Protein 8ARN (pdb70)

Sequence (1025 aa):
KGKTTLNINIKTEPFSLHPGLANDSVSGGVIRQTFEGLTRINNADGEPEEGMASKIETSKDGKTYTFTIRDGVKWSNGDPVTAQDFEYAWKWALDPNNESQYAYQLYYIKGAEAANTGKGSLDDVAVKAVNDKTLKVELNNPTPYFTELTAFYTYMPINKKIAEKNKKWNTNAGDDYVSNGPFKMTAWKHSGSITLEKNDQYWDKDKVKLKKIDMVMINNNNTELKKFQAGELDWAGMPLGQLPTESLPTLKKDGSLHVEPIAGVYWYKFNTEAKPLDNVNIRKALTYSLDRQSIVKNVTQGEQIPAMAAVPPTMKGFEDNKEGYFKDNDVKTAKEYLEKGLKEMGLSKASDLPKIKLSYNTDDAHAKIAQAVQEMWKKNLGVDVELDNSEWNVYIDKLHSQDYQIGRMGWLGDFNDPINFLELFRDKNGGNNDTGWENPEFKKLLNQSQTETDKTKRAELLKKAEGIFIDEMPVAPIYFYTDTWVQDENLKGVIMPGTGEVYFRNAYFKGKTTLNINIKTEPFSLHPGLANDSVSGGVIRQTFEGLTRINADGEPEEGMASKIETSKDGKTYTFTIRDGVKWSNGDPVTAQDFEYAWKWALDPNNESQYAYQLYYIKGAEAANTGKGSSLDDVAVKAVNDKTLKVELNNPTPYFTELTAFYTYMPINKKIAEKNKKWNTNAGDDYVSNGPFKMTAWKHSGSITLEKNDQYWDKDKVKLKKIDMVMINNNNTELKKFQAGELDWAGMPLGQLPTESLPTLKKDGSLHVEPIAGVYWYKFNTEAKPLDNVNIRKALTYSLDRQSIVKNVTQGEQIPAMAAVPPTMKGFEDNKEGYFKDNDVKTAKEYLEKGLKEMGLSKASDLPKIKLSYNTDDAHAKIAQAVQEMWKKNLGVDVELDNSEWNVYIDKLHSQDYQIGRMGWLGDFNDPINFLELFRDKNGGNNDTGWENPEFKKLLNQSQTETDKTKRAELLKKAEGIFIDEMPVAPIYFYTDTWVQDENLKGVIMPGTGEVYFRNAYFKSNSSSNSS

Foldseek 3Di:
DFAQEAEEALAWFFLFCQLLAGDDQSSCQVNLFFAFFCWAADLQLATDGFQFPDWDADPQQFKIKGFGDPQQAKLVRHHQFLVLQLQLLLCSLQCVNVHLCQVLLLQFPPSVCNNVVNGPSVPGQWDRPDRGIIMTGGPHNDVCVSLSRRFSSRTGADPVLCVVPVCLGVFADPSQIHRHQWHWHHDDHGFWTKIAGRPSHPPNVLFRHGIYIYGRNQDQVVLVVCVVVVVHQKRFDDSHHHQQVCLVVCVVVVQKDKFFFWKFKWKFFQCPDPPNVFLLLLQLLQQLAQLVCCCVPQNVRPWQWFQFQTDLVQVLNVCRSCHDDDHNRLVVSQVSVCVSCVVVVHHAQVPGDAAEEEEADHPRVVSSVVSSQVSCCPSRVHHHHYDHHHDSVLLVCLLVLVHGIYIDMDFDSTRHRCSRQVCQQDLNNSNNSNSDHDVLLNVLSVVLSHDPDPVVSSVSNVVSRNVCSSSNSIRTRTGDMIMMGGNPQWDDWRQSRSRHIYSRNIIGD/DAQEAEAALAWFFLFCQLLAGDDFSSQQVNLAFAFFQWAAAQVRDTDGFQFPDWDADPQQFKIKGFGDPQFDKLVRHDQFLVLQLVLLLCSLQCVNLHLCLVLLLQFPPSVCCNVVNGNSVRTAWDRPDRGIIMTGGPHNDPCVSLSRRFSSRTGADPVLCVVDVCLGVFADDSQIHRHQWHWRGDDHGFWTKIAGRPSHPVNVLFRRGIYIYGRRQDLVVQVVCVVVVVHQKRFDDRHHHDQVCQVVCVVVVQKDKFFFWKFKWKFFQCVDPPNVQLLLLQLLQQLAQLVCLCVPQNNRPWAWFQFQTDLVAPPNVVRSCHDDDHNRLVSSQVSVCVSCVVVVHDALVPGDAAEEEEADHPSVVSVVVRSQVSCCVSRVHHYHYDHHHPSVLLVCLLVLVHGIYIDMDFASTRDRCSSPVCAQDLNNSNNSNSDHDVLLNVLQVVLSHDPPPNVSSVSNVVSRNVCSSSNSIRIRTRDMTMMGGNPQWDDWRAHSRGHIYSRNIDGD/DDDD/DDDD

Organism: Bacillus subtilis (strain 168) (NCBI:txid224308)

Nearest PDB structures (foldseek):
  8arn-assembly1_A  TM=1.001E+00  e=1.690E-103  Bacillus subtilis subsp. subtilis str. 168
  8azb-assembly1_A  TM=8.174E-01  e=2.529E-62  Bacillus subtilis subsp. subtilis str. 168
  6dth-assembly1_A  TM=9.305E-01  e=3.532E-51  Haemophilus influenzae 86-028NP
  6npo-assembly1_A  TM=9.298E-01  e=5.712E-48  Bacillus anthracis
  4faj-assembly1_A  TM=9.205E-01  e=1.475E-48  Enterococcus faecalis

Secondary structure (DSSP, 8-state):
----EEEEE--S--S-SSTTT--BHHHHHHHHHH---SEEE-TTS-EEESSEEEEEE-TTS-EEEEEEPTT-B-TTSPBP-HHHHHHHHHHHH-GGG--TTGGGGTTBTTHHHHHTTSS-GGGSSEEEEETTEEEEEBSS--TTHHHHTTSGGG----HHHHHH-TTGGGSSSTT----SSEEEEEEETTTEEEEEE-TT-TTGGG---SEEEEE----HHHHHHHHHTTS-SEEETTTS---GGGHHHHHHTT--EEEEEEEEEEEEE-TTSTTTTSHHHHHHHHHT--HHHIIIIII-S--EE-SSSS-TTSTT-GGGGT-SS-TT-HHHHHHHHHHHHHHHT--SGGGSPPEEEEEES-HHHHHHHHHHHHHHHHHH---EEEEEE-HHHHHHHHHTT--SEEEEEEE-SSSSGGGGTGGGSSTT-TTT-S----HHHHHHHHHHTT---HHHHHHHHHHHHHHHHHH-SEEEEEEEEEEEEE-TTEE--B--SSS--B-TT-EE-/---EEEEE--S--S-SSTTT--BHHHHHHHHHH---SEEE-TTS-EEESSEEEEEE-TTS-EEEEEEPTT-B-TTSPBP-HHHHHHHHHHHH-GGG--TTGGGGTTBTTHHHHHTTSS-GGGSSEEEEETTEEEEEBSS--TTHHHHTTSGGG----HHHHHH-TTGGGSSSTT----SSEEEEEEETTTEEEEEE-TT-TTGGG----EEEEE----HHHHHHHHHTTS-SEEETTTS---GGGHHHHHHTT--EEEEEEEEEEEEE-TTSTTTTSHHHHHHHHHT--HHHIIIIII-S--EE-SSSS-TTSTT-GGGGT-SS-TT-HHHHHHHHHHHHHHHT-S-GGGSPP-EEEEES-HHHHHHHHHHHHHHHHHH----EEEEE-HHHHHHHHHTT--SEEEEEEE-SSSSGGGGTGGGSSTT-TTT-S----HHHHHHHHHHTT--SHHHHHHHHHHHHHHHHHH-SEEEEEEEEEEEEE-TTEE--B--TTS--B-TT-EE-/-B--/-B--

InterPro domains:
  IPR000914 Solute-binding protein family 5 domain [PF00496] (82-467)
  IPR023765 Solute-binding protein family 5, conserved site [PS01040] (88-110)
  IPR030678 Peptide/nickel binding protein, MppA-type [PIRSF002741] (1-544)
  IPR039424 Solute-binding protein family 5 [PTHR30290] (1-536)

Structure (mmCIF, N/CA/C/O backbone):
data_8ARN
#
_entry.id   8ARN
#
_cell.length_a   101.520
_cell.length_b   65.890
_cell.length_c   153.290
_cell.angle_alpha   90.000
_cell.angle_beta   100.970
_cell.angle_gamma   90.000
#
_symmetry.space_group_name_H-M   'C 1 2 1'
#
loop_
_entity.id
_entity.type
_entity.pdbx_description
1 polymer 'Oligopeptide-binding protein OppA'
2 polymer 'Endogenous tetrapeptide (SER-ASN-SER-SER)'
3 water water
#
loop_
_atom_site.group_PDB
_atom_site.id
_atom_site.type_symbol
_atom_site.label_atom_id
_atom_site.label_alt_id
_atom_site.label_comp_id
_atom_site.label_asym_id
_atom_site.label_entity_id
_atom_site.label_seq_id
_atom_site.pdbx_PDB_ins_code
_atom_site.Cartn_x
_atom_site.Cartn_y
_atom_site.Cartn_z
_atom_site.occupancy
_atom_site.B_iso_or_equiv
_atom_site.auth_seq_id
_atom_site.auth_comp_id
_atom_site.auth_asym_id
_atom_site.auth_atom_id
_atom_site.pdbx_PDB_model_num
ATOM 1 N N . LYS A 1 17 ? 9.578 -15.229 30.142 1.000 55.908 17 LYS A N 1
ATOM 2 C CA . LYS A 1 17 ? 8.493 -16.105 29.623 1.000 54.430 17 LYS A CA 1
ATOM 3 C C . LYS A 1 17 ? 7.615 -15.282 28.672 1.000 44.124 17 LYS A C 1
ATOM 4 O O . LYS A 1 17 ? 7.522 -15.625 27.496 1.000 51.741 17 LYS A O 1
ATOM 23 N N . GLY A 1 18 ? 7.005 -14.183 29.155 1.000 40.045 18 GLY A N 1
ATOM 24 C CA . GLY A 1 18 ? 6.080 -13.400 28.332 1.000 31.672 18 GLY A CA 1
ATOM 25 C C . GLY A 1 18 ? 6.767 -12.831 27.087 1.000 32.092 18 GLY A C 1
ATOM 26 O O . GLY A 1 18 ? 7.836 -12.245 27.185 1.000 33.512 18 GLY A O 1
ATOM 30 N N . LYS A 1 19 ? 6.149 -12.959 25.904 1.000 29.391 19 LYS A N 1
ATOM 31 C CA . LYS A 1 19 ? 6.765 -12.427 24.691 1.000 28.665 19 LYS A CA 1
ATOM 32 C C . LYS A 1 19 ? 6.694 -10.897 24.714 1.000 27.187 19 LYS A C 1
ATOM 33 O O . LYS A 1 19 ? 5.942 -10.340 25.520 1.000 29.865 19 LYS A O 1
ATOM 52 N N . THR A 1 20 ? 7.448 -10.257 23.813 1.000 25.769 20 THR A N 1
ATOM 53 C CA . THR A 1 20 ? 7.635 -8.803 23.823 1.000 26.455 20 THR A CA 1
ATOM 54 C C . THR A 1 20 ? 7.200 -8.158 22.502 1.000 22.497 20 THR A C 1
ATOM 55 O O . THR A 1 20 ? 7.436 -6.959 22.253 1.000 22.550 20 THR A O 1
ATOM 66 N N . THR A 1 21 ? 6.601 -8.944 21.598 1.000 22.206 21 THR A N 1
ATOM 67 C CA . THR A 1 21 ? 6.031 -8.381 20.378 1.000 22.224 21 THR A CA 1
ATOM 68 C C . THR A 1 21 ? 4.516 -8.475 20.469 1.000 21.335 21 THR A C 1
ATOM 69 O O . THR A 1 21 ? 3.965 -9.505 20.848 1.000 23.915 21 THR A O 1
ATOM 80 N N . LEU A 1 22 ? 3.830 -7.366 20.160 1.000 21.021 22 LEU A N 1
ATOM 81 C CA . LEU A 1 22 ? 2.382 -7.330 20.168 1.000 19.323 22 LEU A CA 1
ATOM 82 C C . LEU A 1 22 ? 1.914 -7.219 18.716 1.000 20.848 22 LEU A C 1
ATOM 83 O O . LEU A 1 22 ? 2.365 -6.317 17.992 1.000 19.339 22 LEU A O 1
ATOM 99 N N . ASN A 1 23 ? 1.007 -8.117 18.320 1.000 20.200 23 ASN A N 1
ATOM 100 C CA . ASN A 1 23 ? 0.528 -8.176 16.948 1.000 22.345 23 ASN A CA 1
ATOM 101 C C . ASN A 1 23 ? -0.946 -7.801 16.936 1.000 20.015 23 ASN A C 1
ATOM 102 O O . ASN A 1 23 ? -1.766 -8.504 17.513 1.000 20.815 23 ASN A O 1
ATOM 113 N N . ILE A 1 24 ? -1.278 -6.711 16.244 1.000 21.025 24 ILE A N 1
ATOM 114 C CA . ILE A 1 24 ? -2.629 -6.162 16.258 1.000 19.088 24 ILE A CA 1
ATOM 115 C C . ILE A 1 24 ? -3.007 -5.653 14.865 1.000 18.763 24 ILE A C 1
ATOM 116 O O . ILE A 1 24 ? -2.148 -5.404 14.031 1.000 22.187 24 ILE A O 1
ATOM 132 N N . ASN A 1 25 ? -4.307 -5.450 14.650 1.000 18.593 25 ASN A N 1
ATOM 133 C CA . ASN A 1 25 ? -4.832 -4.927 13.397 1.000 18.256 25 ASN A CA 1
ATOM 134 C C . ASN A 1 25 ? -5.313 -3.495 13.594 1.000 17.951 25 ASN A C 1
ATOM 135 O O . ASN A 1 25 ? -6.000 -3.180 14.581 1.000 19.105 25 ASN A O 1
ATOM 146 N N . ILE A 1 26 ? -4.954 -2.609 12.637 1.000 18.031 26 ILE A N 1
ATOM 147 C CA . ILE A 1 26 ? -5.540 -1.268 12.622 1.000 18.791 26 ILE A CA 1
ATOM 148 C C . ILE A 1 26 ? -6.408 -0.982 11.391 1.000 18.263 26 ILE A C 1
ATOM 149 O O . ILE A 1 26 ? -6.920 0.141 11.239 1.000 17.807 26 ILE A O 1
ATOM 165 N N . LYS A 1 27 ? -6.625 -2.016 10.551 1.000 17.224 27 LYS A N 1
ATOM 166 C CA . LYS A 1 27 ? -7.676 -2.137 9.525 1.000 19.241 27 LYS A CA 1
ATOM 167 C C . LYS A 1 27 ? -7.346 -1.414 8.220 1.000 20.482 27 LYS A C 1
ATOM 168 O O . LYS A 1 27 ? -7.623 -1.948 7.134 1.000 20.057 27 LYS A O 1
ATOM 187 N N . THR A 1 28 ? -6.759 -0.198 8.290 1.000 17.104 28 THR A N 1
ATOM 188 C CA . THR A 1 28 ? -6.698 0.659 7.122 1.000 16.748 28 THR A CA 1
ATOM 189 C C . THR A 1 28 ? -5.603 1.704 7.307 1.000 18.184 28 THR A C 1
ATOM 190 O O . THR A 1 28 ? -5.082 1.901 8.393 1.000 18.762 28 THR A O 1
ATOM 201 N N . GLU A 1 29 ? -5.238 2.367 6.211 1.000 16.269 29 GLU A N 1
ATOM 202 C CA . GLU A 1 29 ? -4.231 3.403 6.259 1.000 18.596 29 GLU A CA 1
ATOM 203 C C . GLU A 1 29 ? -4.776 4.578 7.071 1.000 16.297 29 GLU A C 1
ATOM 204 O O . GLU A 1 29 ? -5.915 5.058 6.899 1.000 19.500 29 GLU A O 1
ATOM 216 N N . PRO A 1 30 ? -3.938 5.107 7.989 1.000 16.990 30 PRO A N 1
ATOM 217 C CA . PRO A 1 30 ? -4.347 6.305 8.708 1.000 17.633 30 PRO A CA 1
ATOM 218 C C . PRO A 1 30 ? -4.613 7.508 7.820 1.000 18.549 30 PRO A C 1
ATOM 219 O O . PRO A 1 30 ? -4.006 7.655 6.794 1.000 19.837 30 PRO A O 1
ATOM 230 N N . PHE A 1 31 ? -5.445 8.425 8.286 1.000 17.985 31 PHE A N 1
ATOM 231 C CA . PHE A 1 31 ? -5.687 9.668 7.586 1.000 18.323 31 PHE A CA 1
ATOM 232 C C . PHE A 1 31 ? -4.435 10.543 7.632 1.000 19.304 31 PHE A C 1
ATOM 233 O O . PHE A 1 31 ? -4.062 11.111 6.596 1.000 18.704 31 PHE A O 1
ATOM 250 N N . SER A 1 32 ? -3.739 10.619 8.785 1.000 17.612 32 SER A N 1
ATOM 251 C CA . SER A 1 32 ? -2.494 11.385 8.868 1.000 17.154 32 SER A CA 1
ATOM 252 C C . SER A 1 32 ? -1.706 10.949 10.098 1.000 17.101 32 SER A C 1
ATOM 253 O O . SER A 1 32 ? -2.298 10.779 11.175 1.000 16.439 32 SER A O 1
ATOM 261 N N . LEU A 1 33 ? -0.379 10.782 9.959 1.000 16.781 33 LEU A N 1
ATOM 262 C CA . LEU A 1 33 ? 0.489 10.594 11.115 1.000 15.270 33 LEU A CA 1
ATOM 263 C C . LEU A 1 33 ? 1.230 11.893 11.481 1.000 16.033 33 LEU A C 1
ATOM 264 O O . LEU A 1 33 ? 2.194 11.883 12.239 1.000 16.763 33 LEU A O 1
ATOM 280 N N . HIS A 1 34 ? 0.706 13.021 11.005 1.000 17.017 34 HIS A N 1
ATOM 281 C CA . HIS A 1 34 ? 1.027 14.304 11.613 1.000 16.126 34 HIS A CA 1
ATOM 282 C C . HIS A 1 34 ? 0.023 14.521 12.746 1.000 16.054 34 HIS A C 1
ATOM 283 O O . HIS A 1 34 ? -1.178 14.618 12.465 1.000 15.900 34 HIS A O 1
ATOM 298 N N . PRO A 1 35 ? 0.477 14.655 14.002 1.000 16.532 35 PRO A N 1
ATOM 299 C CA . PRO A 1 35 ? -0.461 14.877 15.098 1.000 15.742 35 PRO A CA 1
ATOM 300 C C . PRO A 1 35 ? -1.372 16.090 14.928 1.000 16.843 35 PRO A C 1
ATOM 301 O O . PRO A 1 35 ? -2.470 16.131 15.484 1.000 16.845 35 PRO A O 1
ATOM 312 N N . GLY A 1 36 ? -0.905 17.125 14.199 1.000 15.017 36 GLY A N 1
ATOM 313 C CA . GLY A 1 36 ? -1.657 18.338 13.929 1.000 17.247 36 GLY A CA 1
ATOM 314 C C . GLY A 1 36 ? -2.754 18.196 12.865 1.000 17.478 36 GLY A C 1
ATOM 315 O O . GLY A 1 36 ? -3.541 19.133 12.727 1.000 17.849 36 GLY A O 1
ATOM 319 N N . LEU A 1 37 ? -2.787 17.045 12.143 1.000 16.778 37 LEU A N 1
ATOM 320 C CA . LEU A 1 37 ? -3.761 16.798 11.099 1.000 17.070 37 LEU A CA 1
ATOM 321 C C . LEU A 1 37 ? -4.657 15.615 11.429 1.000 17.128 37 LEU A C 1
ATOM 322 O O . LEU A 1 37 ? -5.780 15.550 10.917 1.000 17.469 37 LEU A O 1
ATOM 338 N N . ALA A 1 38 ? -4.149 14.649 12.213 1.000 15.824 38 ALA A N 1
ATOM 339 C CA . ALA A 1 38 ? -4.964 13.478 12.539 1.000 15.235 38 ALA A CA 1
ATOM 340 C C . ALA A 1 38 ? -6.284 13.898 13.133 1.000 16.748 38 ALA A C 1
ATOM 341 O O . ALA A 1 38 ? -6.342 14.829 13.939 1.000 17.885 38 ALA A O 1
ATOM 348 N N . ASN A 1 39 ? -7.370 13.210 12.749 1.000 16.024 39 ASN A N 1
ATOM 349 C CA . ASN A 1 39 ? -8.665 13.534 13.332 1.000 16.215 39 ASN A CA 1
ATOM 350 C C . ASN A 1 39 ? -9.466 12.263 13.593 1.000 15.600 39 ASN A C 1
ATOM 351 O O . ASN A 1 39 ? -10.662 12.355 13.861 1.000 18.696 39 ASN A O 1
ATOM 362 N N . ASP A 1 40 ? -8.814 11.115 13.586 1.000 16.945 40 ASP A N 1
ATOM 363 C CA . ASP A 1 40 ? -9.538 9.874 13.458 1.000 15.670 40 ASP A CA 1
ATOM 364 C C . ASP A 1 40 ? -8.918 8.801 14.329 1.000 15.870 40 ASP A C 1
ATOM 365 O O . ASP A 1 40 ? -7.764 8.880 14.731 1.000 17.317 40 ASP A O 1
ATOM 374 N N . SER A 1 41 ? -9.665 7.720 14.545 1.000 15.031 41 SER A N 1
ATOM 375 C CA . SER A 1 41 ? -9.272 6.663 15.458 1.000 15.565 41 SER A CA 1
ATOM 376 C C . SER A 1 41 ? -8.100 5.841 14.930 1.000 14.907 41 SER A C 1
ATOM 377 O O . SER A 1 41 ? -7.352 5.298 15.750 1.000 16.336 41 SER A O 1
ATOM 385 N N . VAL A 1 42 ? -7.941 5.763 13.594 1.000 14.822 42 VAL A N 1
ATOM 386 C CA . VAL A 1 42 ? -6.874 4.950 13.014 1.000 15.125 42 VAL A CA 1
ATOM 387 C C . VAL A 1 42 ? -5.536 5.659 13.251 1.000 15.474 42 VAL A C 1
ATOM 388 O O . VAL A 1 42 ? -4.625 5.109 13.845 1.000 17.010 42 VAL A O 1
ATOM 401 N N . SER A 1 43 ? -5.463 6.902 12.784 1.000 15.702 43 SER A N 1
ATOM 402 C CA . SER A 1 43 ? -4.297 7.748 13.026 1.000 16.463 43 SER A CA 1
ATOM 403 C C . SER A 1 43 ? -4.009 7.802 14.529 1.000 17.852 43 SER A C 1
ATOM 404 O O . SER A 1 43 ? -2.860 7.658 14.972 1.000 16.744 43 SER A O 1
ATOM 412 N N . GLY A 1 44 ? -5.064 8.105 15.299 1.000 16.365 44 GLY A N 1
ATOM 413 C CA . GLY A 1 44 ? -4.903 8.235 16.732 1.000 18.744 44 GLY A CA 1
ATOM 414 C C . GLY A 1 44 ? -4.381 6.967 17.406 1.000 17.871 44 GLY A C 1
ATOM 415 O O . GLY A 1 44 ? -3.602 7.016 18.374 1.000 19.081 44 GLY A O 1
ATOM 419 N N . GLY A 1 45 ? -4.757 5.782 16.905 1.000 17.868 45 GLY A N 1
ATOM 420 C CA . GLY A 1 45 ? -4.261 4.534 17.432 1.000 16.975 45 GLY A CA 1
ATOM 421 C C . GLY A 1 45 ? -2.738 4.434 17.333 1.000 18.101 45 GLY A C 1
ATOM 422 O O . GLY A 1 45 ? -2.106 3.801 18.175 1.000 18.704 45 GLY A O 1
ATOM 426 N N . VAL A 1 46 ? -2.176 5.037 16.272 1.000 16.471 46 VAL A N 1
ATOM 427 C CA . VAL A 1 46 ? -0.739 5.016 16.090 1.000 16.676 46 VAL A CA 1
ATOM 428 C C . VAL A 1 46 ? -0.098 6.114 16.938 1.000 14.665 46 VAL A C 1
ATOM 429 O O . VAL A 1 46 ? 0.816 5.825 17.716 1.000 15.749 46 VAL A O 1
ATOM 442 N N . ILE A 1 47 ? -0.591 7.358 16.776 1.000 15.521 47 ILE A N 1
ATOM 443 C CA . ILE A 1 47 ? 0.024 8.520 17.400 1.000 17.682 47 ILE A CA 1
ATOM 444 C C . ILE A 1 47 ? -0.027 8.393 18.925 1.000 17.035 47 ILE A C 1
ATOM 445 O O . ILE A 1 47 ? 0.856 8.898 19.645 1.000 16.364 47 ILE A O 1
ATOM 461 N N . ARG A 1 48 ? -1.028 7.713 19.483 1.000 15.778 48 ARG A N 1
ATOM 462 C CA . ARG A 1 48 ? -1.084 7.556 20.925 1.000 17.706 48 ARG A CA 1
ATOM 463 C C . ARG A 1 48 ? -0.009 6.622 21.468 1.000 17.301 48 ARG A C 1
ATOM 464 O O . ARG A 1 48 ? 0.193 6.633 22.694 1.000 18.102 48 ARG A O 1
ATOM 485 N N . GLN A 1 49 ? 0.670 5.842 20.594 1.000 15.500 49 GLN A N 1
ATOM 486 C CA . GLN A 1 49 ? 1.797 5.024 21.025 1.000 16.755 49 GLN A CA 1
ATOM 487 C C . GLN A 1 49 ? 3.118 5.768 20.789 1.000 17.036 49 GLN A C 1
ATOM 488 O O . GLN A 1 49 ? 4.085 5.437 21.470 1.000 18.725 49 GLN A O 1
ATOM 502 N N . THR A 1 50 ? 3.182 6.654 19.778 1.000 16.113 50 THR A N 1
ATOM 503 C CA . THR A 1 50 ? 4.453 7.209 19.306 1.000 16.003 50 THR A CA 1
ATOM 504 C C . THR A 1 50 ? 4.754 8.629 19.787 1.000 18.294 50 THR A C 1
ATOM 505 O O . THR A 1 50 ? 5.916 9.019 19.759 1.000 19.435 50 THR A O 1
ATOM 516 N N . PHE A 1 51 ? 3.734 9.392 20.200 1.000 16.571 51 PHE A N 1
ATOM 517 C CA . PHE A 1 51 ? 3.937 10.743 20.722 1.000 15.940 51 PHE A CA 1
ATOM 518 C C . PHE A 1 51 ? 3.387 10.868 22.135 1.000 16.152 51 PHE A C 1
ATOM 519 O O . PHE A 1 51 ? 2.556 10.055 22.576 1.000 18.306 51 PHE A O 1
ATOM 536 N N . GLU A 1 52 ? 3.938 11.857 22.863 1.000 16.849 52 GLU A N 1
ATOM 537 C CA . GLU A 1 52 ? 3.446 12.178 24.190 1.000 18.376 52 GLU A CA 1
ATOM 538 C C . GLU A 1 52 ? 3.394 13.698 24.346 1.000 17.634 52 GLU A C 1
ATOM 539 O O . GLU A 1 52 ? 4.293 14.447 23.921 1.000 17.351 52 GLU A O 1
ATOM 551 N N . GLY A 1 53 ? 2.319 14.156 24.967 1.000 16.227 53 GLY A N 1
ATOM 552 C CA . GLY A 1 53 ? 2.102 15.567 25.238 1.000 15.524 53 GLY A CA 1
ATOM 553 C C . GLY A 1 53 ? 2.691 16.001 26.574 1.000 16.235 53 GLY A C 1
ATOM 554 O O . GLY A 1 53 ? 3.323 15.218 27.299 1.000 18.454 53 GLY A O 1
ATOM 558 N N . LEU A 1 54 ? 2.346 17.240 26.903 1.000 16.732 54 LEU A N 1
ATOM 559 C CA . LEU A 1 54 ? 2.716 17.830 28.197 1.000 15.876 54 LEU A CA 1
ATOM 560 C C . LEU A 1 54 ? 2.214 16.888 29.287 1.000 18.631 54 LEU A C 1
ATOM 561 O O . LEU A 1 54 ? 2.867 16.692 30.334 1.000 19.872 54 LEU A O 1
ATOM 577 N N . THR A 1 55 ? 0.982 16.386 29.118 1.000 16.901 55 THR A N 1
ATOM 578 C CA . THR A 1 55 ? 0.410 15.361 29.970 1.000 17.395 55 THR A CA 1
ATOM 579 C C . THR A 1 55 ? 0.133 14.067 29.195 1.000 19.837 55 THR A C 1
ATOM 580 O O . THR A 1 55 ? 0.061 14.079 27.968 1.000 17.829 55 THR A O 1
ATOM 591 N N . ARG A 1 56 ? 0.017 12.966 29.944 1.000 19.602 56 ARG A N 1
ATOM 592 C CA . ARG A 1 56 ? -0.362 11.662 29.404 1.000 19.966 56 ARG A CA 1
ATOM 593 C C . ARG A 1 56 ? -1.464 11.080 30.295 1.000 24.186 56 ARG A C 1
ATOM 594 O O . ARG A 1 56 ? -1.747 11.628 31.369 1.000 21.507 56 ARG A O 1
ATOM 615 N N . ILE A 1 57 ? -2.068 9.964 29.873 1.000 23.907 57 ILE A N 1
ATOM 616 C CA . ILE A 1 57 ? -3.194 9.371 30.608 1.000 23.530 57 ILE A CA 1
ATOM 617 C C . ILE A 1 57 ? -2.684 8.177 31.421 1.000 25.272 57 ILE A C 1
ATOM 618 O O . ILE A 1 57 ? -1.984 7.290 30.899 1.000 25.073 57 ILE A O 1
ATOM 634 N N A ASN A 1 58 ? -3.000 8.133 32.701 0.500 24.559 58 ASN A N 1
ATOM 635 N N B ASN A 1 58 ? -3.036 8.200 32.734 0.500 23.615 58 ASN A N 1
ATOM 636 C CA A ASN A 1 58 ? -2.488 7.010 33.450 0.500 26.029 58 ASN A CA 1
ATOM 637 C CA B ASN A 1 58 ? -2.710 7.184 33.741 0.500 24.302 58 ASN A CA 1
ATOM 638 C C A ASN A 1 58 ? -3.579 5.955 33.476 0.500 25.036 58 ASN A C 1
ATOM 639 C C B ASN A 1 58 ? -3.613 5.976 33.511 0.500 24.055 58 ASN A C 1
ATOM 640 O O A ASN A 1 58 ? -4.668 6.155 32.940 0.500 25.312 58 ASN A O 1
ATOM 641 O O B ASN A 1 58 ? -4.642 6.092 32.849 0.500 24.471 58 ASN A O 1
ATOM 662 N N . ALA A 1 59 ? -3.241 4.837 34.115 1.000 25.168 59 ALA A N 1
ATOM 663 C CA . ALA A 1 59 ? -4.091 3.661 34.138 1.000 27.024 59 ALA A CA 1
ATOM 664 C C . ALA A 1 59 ? -5.450 3.945 34.773 1.000 26.239 59 ALA A C 1
ATOM 665 O O . ALA A 1 59 ? -6.426 3.271 34.423 1.000 28.688 59 ALA A O 1
ATOM 672 N N . ASP A 1 60 ? -5.533 4.975 35.633 1.000 25.703 60 ASP A N 1
ATOM 673 C CA . ASP A 1 60 ? -6.809 5.320 36.251 1.000 29.146 60 ASP A CA 1
ATOM 674 C C . ASP A 1 60 ? -7.657 6.196 35.322 1.000 26.426 60 ASP A C 1
ATOM 675 O O . ASP A 1 60 ? -8.755 6.605 35.695 1.000 28.846 60 ASP A O 1
ATOM 684 N N . GLY A 1 61 ? -7.180 6.463 34.096 1.000 25.788 61 GLY A N 1
ATOM 685 C CA . GLY A 1 61 ? -7.953 7.238 33.133 1.000 26.167 61 GLY A CA 1
ATOM 686 C C . GLY A 1 61 ? -7.829 8.750 33.308 1.000 26.428 61 GLY A C 1
ATOM 687 O O . GLY A 1 61 ? -8.523 9.507 32.625 1.000 31.058 61 GLY A O 1
ATOM 691 N N . GLU A 1 62 ? -6.937 9.214 34.194 1.000 26.930 62 GLU A N 1
ATOM 692 C CA . GLU A 1 62 ? -6.756 10.622 34.482 1.000 27.508 62 GLU A CA 1
ATOM 693 C C . GLU A 1 62 ? -5.445 11.140 33.879 1.000 20.428 62 GLU A C 1
ATOM 694 O O . GLU A 1 62 ? -4.486 10.398 33.766 1.000 22.978 62 GLU A O 1
ATOM 706 N N . PRO A 1 63 ? -5.335 12.454 33.603 1.000 21.414 63 PRO A N 1
ATOM 707 C CA . PRO A 1 63 ? -4.087 13.029 33.100 1.000 21.930 63 PRO A CA 1
ATOM 708 C C . PRO A 1 63 ? -3.036 13.065 34.207 1.000 21.216 63 PRO A C 1
ATOM 709 O O . PRO A 1 63 ? -3.366 13.240 35.390 1.000 23.749 63 PRO A O 1
ATOM 720 N N . GLU A 1 64 ? -1.787 12.911 33.792 1.000 20.432 64 GLU A N 1
ATOM 721 C CA . GLU A 1 64 ? -0.655 13.027 34.688 1.000 20.464 64 GLU A CA 1
ATOM 722 C C . GLU A 1 64 ? 0.492 13.615 33.885 1.000 21.643 64 GLU A C 1
ATOM 723 O O . GLU A 1 64 ? 0.429 13.742 32.650 1.000 20.193 64 GLU A O 1
ATOM 735 N N . GLU A 1 65 ? 1.545 13.970 34.611 1.000 20.408 65 GLU A N 1
ATOM 736 C CA . GLU A 1 65 ? 2.713 14.578 33.998 1.000 20.085 65 GLU A CA 1
ATOM 737 C C . GLU A 1 65 ? 3.284 13.665 32.918 1.000 20.620 65 GLU A C 1
ATOM 738 O O . GLU A 1 65 ? 3.483 12.467 33.152 1.000 21.106 65 GLU A O 1
ATOM 750 N N . GLY A 1 66 ? 3.552 14.253 31.760 1.000 18.566 66 GLY A N 1
ATOM 751 C CA . GLY A 1 66 ? 4.244 13.559 30.690 1.000 18.489 66 GLY A CA 1
ATOM 752 C C . GLY A 1 66 ? 5.522 14.292 30.309 1.000 18.241 66 GLY A C 1
ATOM 753 O O . GLY A 1 66 ? 6.539 14.165 30.996 1.000 19.977 66 GLY A O 1
ATOM 757 N N . MET A 1 67 ? 5.493 15.086 29.249 1.000 16.852 67 MET A N 1
ATOM 758 C CA . MET A 1 67 ? 6.654 15.870 28.860 1.000 18.386 67 MET A CA 1
ATOM 759 C C . MET A 1 67 ? 6.880 17.019 29.845 1.000 20.984 67 MET A C 1
ATOM 760 O O . MET A 1 67 ? 8.007 17.523 29.928 1.000 21.453 67 MET A O 1
ATOM 774 N N . ALA A 1 68 ? 5.807 17.422 30.529 1.000 18.963 68 ALA A N 1
ATOM 775 C CA . ALA A 1 68 ? 5.900 18.427 31.586 1.000 18.727 68 ALA A CA 1
ATOM 776 C C . ALA A 1 68 ? 6.010 17.722 32.926 1.000 19.601 68 ALA A C 1
ATOM 777 O O . ALA A 1 68 ? 5.164 16.925 33.329 1.000 21.111 68 ALA A O 1
ATOM 784 N N . SER A 1 69 ? 7.072 18.075 33.656 1.000 22.167 69 SER A N 1
ATOM 785 C CA . SER A 1 69 ? 7.281 17.515 34.976 1.000 22.253 69 SER A CA 1
ATOM 786 C C . SER A 1 69 ? 6.547 18.343 36.036 1.000 21.453 69 SER A C 1
ATOM 787 O O . SER A 1 69 ? 6.279 17.803 37.104 1.000 23.463 69 SER A O 1
ATOM 795 N N . LYS A 1 70 ? 6.235 19.615 35.724 1.000 20.444 70 LYS A N 1
ATOM 796 C CA . LYS A 1 70 ? 5.396 20.413 36.604 1.000 24.440 70 LYS A CA 1
ATOM 797 C C . LYS A 1 70 ? 4.385 21.218 35.792 1.000 21.232 70 LYS A C 1
ATOM 798 O O . LYS A 1 70 ? 4.741 21.761 34.742 1.000 22.029 70 LYS A O 1
ATOM 817 N N . ILE A 1 71 ? 3.162 21.311 36.335 1.000 23.855 71 ILE A N 1
ATOM 818 C CA . ILE A 1 71 ? 2.089 22.098 35.732 1.000 23.002 71 ILE A CA 1
ATOM 819 C C . ILE A 1 71 ? 1.576 23.062 36.803 1.000 20.787 71 ILE A C 1
ATOM 820 O O . ILE A 1 71 ? 1.165 22.596 37.859 1.000 24.014 71 ILE A O 1
ATOM 836 N N . GLU A 1 72 ? 1.720 24.362 36.553 1.000 24.375 72 GLU A N 1
ATOM 837 C CA . GLU A 1 72 ? 1.237 25.361 37.484 1.000 25.218 72 GLU A CA 1
ATOM 838 C C . GLU A 1 72 ? 0.027 26.028 36.857 1.000 26.128 72 GLU A C 1
ATOM 839 O O . GLU A 1 72 ? -0.014 26.247 35.647 1.000 26.259 72 GLU A O 1
ATOM 851 N N . THR A 1 73 ? -0.955 26.349 37.706 1.000 25.354 73 THR A N 1
ATOM 852 C CA . THR A 1 73 ? -2.144 27.049 37.262 1.000 26.387 73 THR A CA 1
ATOM 853 C C . THR A 1 73 ? -2.270 28.328 38.088 1.000 29.340 73 THR A C 1
ATOM 854 O O . THR A 1 73 ? -2.058 28.313 39.300 1.000 27.352 73 THR A O 1
ATOM 865 N N . SER A 1 74 ? -2.524 29.439 37.412 1.000 26.519 74 SER A N 1
ATOM 866 C CA . SER A 1 74 ? -2.829 30.697 38.079 1.000 25.941 74 SER A CA 1
ATOM 867 C C . SER A 1 74 ? -4.078 30.577 38.944 1.000 26.204 74 SER A C 1
ATOM 868 O O . SER A 1 74 ? -4.873 29.643 38.844 1.000 25.293 74 SER A O 1
ATOM 876 N N . LYS A 1 75 ? -4.246 31.545 39.864 1.000 24.892 75 LYS A N 1
ATOM 877 C CA . LYS A 1 75 ? -5.360 31.485 40.786 1.000 26.234 75 LYS A CA 1
ATOM 878 C C . LYS A 1 75 ? -6.695 31.537 40.048 1.000 26.672 75 LYS A C 1
ATOM 879 O O . LYS A 1 75 ? -7.659 30.917 40.500 1.000 28.519 75 LYS A O 1
ATOM 898 N N . ASP A 1 76 ? -6.735 32.299 38.949 1.000 25.253 76 ASP A N 1
ATOM 899 C CA . ASP A 1 76 ? -7.958 32.449 38.167 1.000 31.097 76 ASP A CA 1
ATOM 900 C C . ASP A 1 76 ? -8.155 31.277 37.196 1.000 30.410 76 ASP A C 1
ATOM 901 O O . ASP A 1 76 ? -9.178 31.209 36.500 1.000 30.149 76 ASP A O 1
ATOM 910 N N . GLY A 1 77 ? -7.199 30.343 37.135 1.000 27.473 77 GLY A N 1
ATOM 911 C CA . GLY A 1 77 ? -7.417 29.140 36.331 1.000 26.133 77 GLY A CA 1
ATOM 912 C C . GLY A 1 77 ? -7.161 29.357 34.833 1.000 27.854 77 GLY A C 1
ATOM 913 O O . GLY A 1 77 ? -7.336 28.441 34.033 1.000 27.108 77 GLY A O 1
ATOM 917 N N . LYS A 1 78 ? -6.686 30.525 34.431 1.000 23.863 78 LYS A N 1
ATOM 918 C CA . LYS A 1 78 ? -6.542 30.805 33.005 1.000 26.795 78 LYS A CA 1
ATOM 919 C C . LYS A 1 78 ? -5.112 30.621 32.488 1.000 27.508 78 LYS A C 1
ATOM 920 O O . LYS A 1 78 ? -4.920 30.419 31.285 1.000 26.537 78 LYS A O 1
ATOM 939 N N . THR A 1 79 ? -4.086 30.794 33.333 1.000 24.587 79 THR A N 1
ATOM 940 C CA . THR A 1 79 ? -2.717 30.752 32.843 1.000 23.021 79 THR A CA 1
ATOM 941 C C . THR A 1 79 ? -2.024 29.509 33.369 1.000 23.937 79 THR A C 1
ATOM 942 O O . THR A 1 79 ? -1.956 29.254 34.579 1.000 25.356 79 THR A O 1
ATOM 953 N N . TYR A 1 80 ? -1.508 28.728 32.418 1.000 22.438 80 TYR A N 1
ATOM 954 C CA . TYR A 1 80 ? -0.829 27.487 32.721 1.000 23.176 80 TYR A CA 1
ATOM 955 C C . TYR A 1 80 ? 0.650 27.699 32.441 1.000 20.821 80 TYR A C 1
ATOM 956 O O . TYR A 1 80 ? 1.021 28.239 31.402 1.000 22.343 80 TYR A O 1
ATOM 974 N N . THR A 1 81 ? 1.490 27.254 33.389 1.000 21.447 81 THR A N 1
ATOM 975 C CA . THR A 1 81 ? 2.929 27.273 33.208 1.000 22.090 81 THR A CA 1
ATOM 976 C C . THR A 1 81 ? 3.424 25.842 33.280 1.000 20.551 81 THR A C 1
ATOM 977 O O . THR A 1 81 ? 3.301 25.157 34.304 1.000 21.556 81 THR A O 1
ATOM 988 N N . PHE A 1 82 ? 3.912 25.339 32.145 1.000 19.663 82 PHE A N 1
ATOM 989 C CA . PHE A 1 82 ? 4.440 23.994 32.098 1.000 20.167 82 PHE A CA 1
ATOM 990 C C . PHE A 1 82 ? 5.960 24.034 32.219 1.000 19.204 82 PHE A C 1
ATOM 991 O O . PHE A 1 82 ? 6.601 24.660 31.392 1.000 20.862 82 PHE A O 1
ATOM 1008 N N . THR A 1 83 ? 6.515 23.243 33.146 1.000 20.715 83 THR A N 1
ATOM 1009 C CA . THR A 1 83 ? 7.951 23.051 33.186 1.000 20.491 83 THR A CA 1
ATOM 1010 C C . THR A 1 83 ? 8.235 21.754 32.438 1.000 18.440 83 THR A C 1
ATOM 1011 O O . THR A 1 83 ? 7.751 20.687 32.838 1.000 20.683 83 THR A O 1
ATOM 1022 N N . ILE A 1 84 ? 9.044 21.858 31.378 1.000 20.702 84 ILE A N 1
ATOM 1023 C CA . ILE A 1 84 ? 9.451 20.696 30.593 1.000 22.061 84 ILE A CA 1
ATOM 1024 C C . ILE A 1 84 ? 10.417 19.835 31.416 1.000 25.416 84 ILE A C 1
ATOM 1025 O O . ILE A 1 84 ? 11.373 20.360 32.016 1.000 25.518 84 ILE A O 1
ATOM 1041 N N . ARG A 1 85 ? 10.163 18.515 31.442 1.000 21.452 85 ARG A N 1
ATOM 1042 C CA . ARG A 1 85 ? 10.894 17.543 32.245 1.000 22.046 85 ARG A CA 1
ATOM 1043 C C . ARG A 1 85 ? 12.373 17.551 31.846 1.000 23.015 85 ARG A C 1
ATOM 1044 O O . ARG A 1 85 ? 12.718 17.620 30.671 1.000 21.746 85 ARG A O 1
ATOM 1065 N N . ASP A 1 86 ? 13.276 17.520 32.847 1.000 23.532 86 ASP A N 1
ATOM 1066 C CA . ASP A 1 86 ? 14.699 17.468 32.499 1.000 26.873 86 ASP A CA 1
ATOM 1067 C C . ASP A 1 86 ? 15.014 16.232 31.643 1.000 24.543 86 ASP A C 1
ATOM 1068 O O . ASP A 1 86 ? 14.571 15.135 31.963 1.000 25.695 86 ASP A O 1
ATOM 1077 N N . GLY A 1 87 ? 15.780 16.429 30.559 1.000 23.881 87 GLY A N 1
ATOM 1078 C CA . GLY A 1 87 ? 16.357 15.330 29.787 1.000 27.287 87 GLY A CA 1
ATOM 1079 C C . GLY A 1 87 ? 15.398 14.640 28.808 1.000 28.421 87 GLY A C 1
ATOM 1080 O O . GLY A 1 87 ? 15.763 13.634 28.206 1.000 30.638 87 GLY A O 1
ATOM 1084 N N . VAL A 1 88 ? 14.180 15.172 28.613 1.000 26.462 88 VAL A N 1
ATOM 1085 C CA . VAL A 1 88 ? 13.285 14.546 27.640 1.000 25.321 88 VAL A CA 1
ATOM 1086 C C . VAL A 1 88 ? 13.850 14.776 26.248 1.000 21.852 88 VAL A C 1
ATOM 1087 O O . VAL A 1 88 ? 14.306 15.879 25.887 1.000 23.709 88 VAL A O 1
ATOM 1100 N N . LYS A 1 89 ? 13.786 13.698 25.454 1.000 23.751 89 LYS A N 1
ATOM 1101 C CA . LYS A 1 89 ? 14.353 13.656 24.118 1.000 23.690 89 LYS A CA 1
ATOM 1102 C C . LYS A 1 89 ? 13.346 13.124 23.086 1.000 23.627 89 LYS A C 1
ATOM 1103 O O . LYS A 1 89 ? 12.423 12.346 23.389 1.000 24.425 89 LYS A O 1
ATOM 1122 N N . TRP A 1 90 ? 13.601 13.498 21.840 1.000 21.157 90 TRP A N 1
ATOM 1123 C CA . TRP A 1 90 ? 13.035 12.871 20.661 1.000 23.229 90 TRP A CA 1
ATOM 1124 C C . TRP A 1 90 ? 13.741 11.536 20.405 1.000 22.555 90 TRP A C 1
ATOM 1125 O O . TRP A 1 90 ? 14.816 11.276 20.950 1.000 24.162 90 TRP A O 1
ATOM 1146 N N . SER A 1 91 ? 13.157 10.725 19.514 1.000 23.471 91 SER A N 1
ATOM 1147 C CA . SER A 1 91 ? 13.682 9.402 19.188 1.000 22.071 91 SER A CA 1
ATOM 1148 C C . SER A 1 91 ? 15.057 9.474 18.503 1.000 26.763 91 SER A C 1
ATOM 1149 O O . SER A 1 91 ? 15.747 8.462 18.477 1.000 26.979 91 SER A O 1
ATOM 1157 N N . ASN A 1 92 ? 15.419 10.614 17.902 1.000 24.839 92 ASN A N 1
ATOM 1158 C CA . ASN A 1 92 ? 16.750 10.813 17.322 1.000 27.139 92 ASN A CA 1
ATOM 1159 C C . ASN A 1 92 ? 17.748 11.341 18.361 1.000 30.883 92 ASN A C 1
ATOM 1160 O O . ASN A 1 92 ? 18.888 11.644 18.013 1.000 28.928 92 ASN A O 1
ATOM 1171 N N . GLY A 1 93 ? 17.337 11.492 19.624 1.000 26.853 93 GLY A N 1
ATOM 1172 C CA . GLY A 1 93 ? 18.200 11.983 20.695 1.000 28.192 93 GLY A CA 1
ATOM 1173 C C . GLY A 1 93 ? 18.198 13.502 20.925 1.000 28.421 93 GLY A C 1
ATOM 1174 O O . GLY A 1 93 ? 18.744 13.931 21.951 1.000 30.549 93 GLY A O 1
ATOM 1178 N N . ASP A 1 94 ? 17.627 14.319 20.021 1.000 27.083 94 ASP A N 1
ATOM 1179 C CA . ASP A 1 94 ? 17.512 15.753 20.276 1.000 30.242 94 ASP A CA 1
ATOM 1180 C C . ASP A 1 94 ? 16.603 16.019 21.478 1.000 28.517 94 ASP A C 1
ATOM 1181 O O . ASP A 1 94 ? 15.645 15.280 21.729 1.000 23.505 94 ASP A O 1
ATOM 1190 N N . PRO A 1 95 ? 16.839 17.101 22.262 1.000 28.990 95 PRO A N 1
ATOM 1191 C CA . PRO A 1 95 ? 15.918 17.484 23.323 1.000 27.756 95 PRO A CA 1
ATOM 1192 C C . PRO A 1 95 ? 14.544 17.907 22.783 1.000 24.660 95 PRO A C 1
ATOM 1193 O O . PRO A 1 95 ? 14.409 18.552 21.741 1.000 24.264 95 PRO A O 1
ATOM 1204 N N . VAL A 1 96 ? 13.518 17.507 23.537 1.000 25.336 96 VAL A N 1
ATOM 1205 C CA . VAL A 1 96 ? 12.196 18.090 23.408 1.000 22.465 96 VAL A CA 1
ATOM 1206 C C . VAL A 1 96 ? 12.220 19.397 24.192 1.000 22.757 96 VAL A C 1
ATOM 1207 O O . VAL A 1 96 ? 12.564 19.417 25.377 1.000 23.850 96 VAL A O 1
ATOM 1220 N N . THR A 1 97 ? 11.857 20.480 23.507 1.000 23.837 97 THR A N 1
ATOM 1221 C CA . THR A 1 97 ? 11.836 21.789 24.113 1.000 23.290 97 THR A CA 1
ATOM 1222 C C . THR A 1 97 ? 10.433 22.369 24.065 1.000 22.980 97 THR A C 1
ATOM 1223 O O . THR A 1 97 ? 9.581 21.963 23.273 1.000 21.231 97 THR A O 1
ATOM 1234 N N . ALA A 1 98 ? 10.238 23.427 24.833 1.000 21.484 98 ALA A N 1
ATOM 1235 C CA . ALA A 1 98 ? 8.992 24.173 24.780 1.000 22.619 98 ALA A CA 1
ATOM 1236 C C . ALA A 1 98 ? 8.732 24.757 23.389 1.000 22.634 98 ALA A C 1
ATOM 1237 O O . ALA A 1 98 ? 7.576 24.926 23.014 1.000 20.725 98 ALA A O 1
ATOM 1244 N N . GLN A 1 99 ? 9.785 25.081 22.618 1.000 22.063 99 GLN A N 1
ATOM 1245 C CA . GLN A 1 99 ? 9.597 25.629 21.281 1.000 24.446 99 GLN A CA 1
ATOM 1246 C C . GLN A 1 99 ? 8.932 24.599 20.352 1.000 22.505 99 GLN A C 1
ATOM 1247 O O . GLN A 1 99 ? 8.212 24.994 19.451 1.000 22.647 99 GLN A O 1
ATOM 1261 N N . ASP A 1 100 ? 9.171 23.292 20.576 1.000 21.584 100 ASP A N 1
ATOM 1262 C CA . ASP A 1 100 ? 8.511 22.225 19.810 1.000 20.560 100 ASP A CA 1
ATOM 1263 C C . ASP A 1 100 ? 6.989 22.276 20.003 1.000 21.247 100 ASP A C 1
ATOM 1264 O O . ASP A 1 100 ? 6.233 22.009 19.056 1.000 21.416 100 ASP A O 1
ATOM 1273 N N . PHE A 1 101 ? 6.524 22.556 21.233 1.000 20.521 101 PHE A N 1
ATOM 1274 C CA . PHE A 1 101 ? 5.098 22.686 21.488 1.000 19.209 101 PHE A CA 1
ATOM 1275 C C . PHE A 1 101 ? 4.530 23.957 20.859 1.000 20.277 101 PHE A C 1
ATOM 1276 O O . PHE A 1 101 ? 3.465 23.911 20.239 1.000 21.522 101 PHE A O 1
ATOM 1293 N N . GLU A 1 102 ? 5.148 25.127 21.127 1.000 19.977 102 GLU A N 1
ATOM 1294 C CA . GLU A 1 102 ? 4.705 26.359 20.520 1.000 18.880 102 GLU A CA 1
ATOM 1295 C C . GLU A 1 102 ? 4.530 26.151 19.016 1.000 18.845 102 GLU A C 1
ATOM 1296 O O . GLU A 1 102 ? 3.507 26.600 18.481 1.000 20.719 102 GLU A O 1
ATOM 1308 N N . TYR A 1 103 ? 5.553 25.584 18.374 1.000 19.076 103 TYR A N 1
ATOM 1309 C CA . TYR A 1 103 ? 5.604 25.405 16.930 1.000 19.072 103 TYR A CA 1
ATOM 1310 C C . TYR A 1 103 ? 4.440 24.526 16.451 1.000 18.238 103 TYR A C 1
ATOM 1311 O O . TYR A 1 103 ? 3.705 24.872 15.531 1.000 19.912 103 TYR A O 1
ATOM 1329 N N . ALA A 1 104 ? 4.246 23.438 17.158 1.000 19.236 104 ALA A N 1
ATOM 1330 C CA . ALA A 1 104 ? 3.232 22.474 16.777 1.000 17.873 104 ALA A CA 1
ATOM 1331 C C . ALA A 1 104 ? 1.834 23.080 16.884 1.000 17.748 104 ALA A C 1
ATOM 1332 O O . ALA A 1 104 ? 0.993 22.870 16.003 1.000 18.545 104 ALA A O 1
ATOM 1339 N N . TRP A 1 105 ? 1.543 23.760 17.999 1.000 19.174 105 TRP A N 1
ATOM 1340 C CA . TRP A 1 105 ? 0.209 24.307 18.194 1.000 17.722 105 TRP A CA 1
ATOM 1341 C C . TRP A 1 105 ? -0.078 25.413 17.186 1.000 18.248 105 TRP A C 1
ATOM 1342 O O . TRP A 1 105 ? -1.164 25.497 16.611 1.000 18.553 105 TRP A O 1
ATOM 1363 N N . LYS A 1 106 ? 0.895 26.312 16.991 1.000 18.078 106 LYS A N 1
ATOM 1364 C CA . LYS A 1 106 ? 0.733 27.338 15.969 1.000 19.759 106 LYS A CA 1
ATOM 1365 C C . LYS A 1 106 ? 0.603 26.726 14.580 1.000 17.994 106 LYS A C 1
ATOM 1366 O O . LYS A 1 106 ? -0.096 27.327 13.767 1.000 21.145 106 LYS A O 1
ATOM 1385 N N . TRP A 1 107 ? 1.307 25.618 14.309 1.000 18.957 107 TRP A N 1
ATOM 1386 C CA . TRP A 1 107 ? 1.214 24.930 13.018 1.000 18.606 107 TRP A CA 1
ATOM 1387 C C . TRP A 1 107 ? -0.247 24.489 12.799 1.000 19.456 107 TRP A C 1
ATOM 1388 O O . TRP A 1 107 ? -0.834 24.696 11.743 1.000 19.653 107 TRP A O 1
ATOM 1409 N N . ALA A 1 108 ? -0.856 23.868 13.808 1.000 18.998 108 ALA A N 1
ATOM 1410 C CA . ALA A 1 108 ? -2.230 23.392 13.691 1.000 17.636 108 ALA A CA 1
ATOM 1411 C C . ALA A 1 108 ? -3.254 24.538 13.526 1.000 20.392 108 ALA A C 1
ATOM 1412 O O . ALA A 1 108 ? -4.356 24.356 12.960 1.000 18.928 108 ALA A O 1
ATOM 1419 N N . LEU A 1 109 ? -2.946 25.738 14.061 1.000 18.817 109 LEU A N 1
ATOM 1420 C CA . LEU A 1 109 ? -3.845 26.883 13.957 1.000 18.242 109 LEU A CA 1
ATOM 1421 C C . LEU A 1 109 ? -3.694 27.668 12.656 1.000 18.960 109 LEU A C 1
ATOM 1422 O O . LEU A 1 109 ? -4.573 28.474 12.338 1.000 22.447 109 LEU A O 1
ATOM 1438 N N . ASP A 1 110 ? -2.546 27.514 11.986 1.000 21.105 110 ASP A N 1
ATOM 1439 C CA . ASP A 1 110 ? -2.269 28.195 10.733 1.000 23.146 110 ASP A CA 1
ATOM 1440 C C . ASP A 1 110 ? -3.251 27.702 9.673 1.000 23.157 110 ASP A C 1
ATOM 1441 O O . ASP A 1 110 ? -3.209 26.528 9.289 1.000 23.241 110 ASP A O 1
ATOM 1450 N N . PRO A 1 111 ? -4.161 28.569 9.193 1.000 24.432 111 PRO A N 1
ATOM 1451 C CA . PRO A 1 111 ? -5.194 28.133 8.251 1.000 24.142 111 PRO A CA 1
ATOM 1452 C C . PRO A 1 111 ? -4.627 27.476 6.994 1.000 27.367 111 PRO A C 1
ATOM 1453 O O . PRO A 1 111 ? -5.250 26.582 6.430 1.000 25.525 111 PRO A O 1
ATOM 1464 N N . ASN A 1 112 ? -3.409 27.858 6.599 1.000 27.884 112 ASN A N 1
ATOM 1465 C CA . ASN A 1 112 ? -2.783 27.286 5.417 1.000 29.379 112 ASN A CA 1
ATOM 1466 C C . ASN A 1 112 ? -2.583 25.777 5.547 1.000 25.570 112 ASN A C 1
ATOM 1467 O O . ASN A 1 112 ? -2.491 25.101 4.537 1.000 26.783 112 ASN A O 1
ATOM 1478 N N . ASN A 1 113 ? -2.528 25.240 6.784 1.000 24.861 113 ASN A N 1
ATOM 1479 C CA . ASN A 1 113 ? -2.259 23.825 6.997 1.000 22.505 113 ASN A CA 1
ATOM 1480 C C . ASN A 1 113 ? -3.543 22.988 7.073 1.000 19.840 113 ASN A C 1
ATOM 1481 O O . ASN A 1 113 ? -3.466 21.765 7.037 1.000 22.876 113 ASN A O 1
ATOM 1492 N N . GLU A 1 114 ? -4.694 23.626 7.173 1.000 20.822 114 GLU A N 1
ATOM 1493 C CA . GLU A 1 114 ? -5.991 23.008 6.902 1.000 23.715 114 GLU A CA 1
ATOM 1494 C C . GLU A 1 114 ? -6.254 21.849 7.889 1.000 21.547 114 GLU A C 1
ATOM 1495 O O . GLU A 1 114 ? -6.925 20.851 7.564 1.000 23.594 114 GLU A O 1
ATOM 1507 N N . SER A 1 115 ? -5.809 22.003 9.155 1.000 19.076 115 SER A N 1
ATOM 1508 C CA . SER A 1 115 ? -6.163 21.013 10.176 1.000 18.812 115 SER A CA 1
ATOM 1509 C C . SER A 1 115 ? -7.663 21.030 10.462 1.000 17.874 115 SER A C 1
ATOM 1510 O O . SER A 1 115 ? -8.230 22.080 10.738 1.000 19.928 115 SER A O 1
ATOM 1518 N N . GLN A 1 116 ? -8.323 19.863 10.443 1.000 17.195 116 GLN A N 1
ATOM 1519 C CA . GLN A 1 116 ? -9.721 19.777 10.856 1.000 18.617 116 GLN A CA 1
ATOM 1520 C C . GLN A 1 116 ? -9.884 19.874 12.368 1.000 17.037 116 GLN A C 1
ATOM 1521 O O . GLN A 1 116 ? -11.016 19.958 12.826 1.000 18.915 116 GLN A O 1
ATOM 1535 N N . TYR A 1 117 ? -8.774 19.875 13.135 1.000 17.824 117 TYR A N 1
ATOM 1536 C CA . TYR A 1 117 ? -8.859 20.007 14.578 1.000 16.576 117 TYR A CA 1
ATOM 1537 C C . TYR A 1 117 ? -8.295 21.341 15.077 1.000 17.201 117 TYR A C 1
ATOM 1538 O O . TYR A 1 117 ? -8.122 21.524 16.286 1.000 16.208 117 TYR A O 1
ATOM 1556 N N . ALA A 1 118 ? -8.208 22.349 14.208 1.000 17.859 118 ALA A N 1
ATOM 1557 C CA . ALA A 1 118 ? -7.769 23.647 14.695 1.000 17.660 118 ALA A CA 1
ATOM 1558 C C . ALA A 1 118 ? -8.668 24.159 15.824 1.000 17.763 118 ALA A C 1
ATOM 1559 O O . ALA A 1 118 ? -8.173 24.758 16.775 1.000 18.827 118 ALA A O 1
ATOM 1566 N N . TYR A 1 119 ? -9.984 23.877 15.780 1.000 17.994 119 TYR A N 1
ATOM 1567 C CA . TYR A 1 119 ? -10.905 24.381 16.804 1.000 17.441 119 TYR A CA 1
ATOM 1568 C C . TYR A 1 119 ? -10.577 23.783 18.183 1.000 18.132 119 TYR A C 1
ATOM 1569 O O . TYR A 1 119 ? -10.964 24.365 19.194 1.000 19.253 119 TYR A O 1
ATOM 1587 N N . GLN A 1 120 ? -9.911 22.611 18.256 1.000 17.180 120 GLN A N 1
ATOM 1588 C CA . GLN A 1 120 ? -9.519 22.019 19.532 1.000 16.995 120 GLN A CA 1
ATOM 1589 C C . GLN A 1 120 ? -8.584 22.969 20.299 1.000 16.650 120 GLN A C 1
ATOM 1590 O O . GLN A 1 120 ? -8.486 22.850 21.516 1.000 18.135 120 GLN A O 1
ATOM 1604 N N . LEU A 1 121 ? -7.872 23.872 19.590 1.000 16.624 121 LEU A N 1
ATOM 1605 C CA . LEU A 1 121 ? -6.952 24.814 20.221 1.000 16.754 121 LEU A CA 1
ATOM 1606 C C . LEU A 1 121 ? -7.606 26.167 20.523 1.000 20.676 121 LEU A C 1
ATOM 1607 O O . LEU A 1 121 ? -6.911 27.068 21.027 1.000 19.730 121 LEU A O 1
ATOM 1623 N N . TYR A 1 122 ? -8.902 26.333 20.230 1.000 19.432 122 TYR A N 1
ATOM 1624 C CA . TYR A 1 122 ? -9.540 27.637 20.415 1.000 19.279 122 TYR A CA 1
ATOM 1625 C C . TYR A 1 122 ? -9.637 27.986 21.899 1.000 20.931 122 TYR A C 1
ATOM 1626 O O . TYR A 1 122 ? -9.965 29.109 22.254 1.000 21.002 122 TYR A O 1
ATOM 1644 N N . TYR A 1 123 ? -9.424 27.013 22.779 1.000 18.468 123 TYR A N 1
ATOM 1645 C CA . TYR A 1 123 ? -9.396 27.247 24.223 1.000 19.507 123 TYR A CA 1
ATOM 1646 C C . TYR A 1 123 ? -8.343 28.287 24.586 1.000 22.174 123 TYR A C 1
ATOM 1647 O O . TYR A 1 123 ? -8.466 28.940 25.631 1.000 22.535 123 TYR A O 1
ATOM 1665 N N . ILE A 1 124 ? -7.313 28.384 23.755 1.000 19.199 124 ILE A N 1
ATOM 1666 C CA . ILE A 1 124 ? -6.196 29.304 23.955 1.000 20.078 124 ILE A CA 1
ATOM 1667 C C . ILE A 1 124 ? -6.569 30.693 23.435 1.000 21.973 124 ILE A C 1
ATOM 1668 O O . ILE A 1 124 ? -7.023 30.872 22.325 1.000 22.011 124 ILE A O 1
ATOM 1684 N N . LYS A 1 125 ? -6.297 31.741 24.232 1.000 22.568 125 LYS A N 1
ATOM 1685 C CA . LYS A 1 125 ? -6.481 33.112 23.789 1.000 23.388 125 LYS A CA 1
ATOM 1686 C C . LYS A 1 125 ? -5.764 33.395 22.486 1.000 23.048 125 LYS A C 1
ATOM 1687 O O . LYS A 1 125 ? -4.595 33.058 22.301 1.000 22.089 125 LYS A O 1
ATOM 1706 N N . GLY A 1 126 ? -6.506 34.036 21.563 1.000 24.550 126 GLY A N 1
ATOM 1707 C CA . GLY A 1 126 ? -5.988 34.467 20.284 1.000 22.707 126 GLY A CA 1
ATOM 1708 C C . GLY A 1 126 ? -5.945 33.373 19.210 1.000 23.471 126 GLY A C 1
ATOM 1709 O O . GLY A 1 126 ? -5.610 33.660 18.071 1.000 23.958 126 GLY A O 1
ATOM 1713 N N . ALA A 1 127 ? -6.304 32.138 19.590 1.000 21.675 127 ALA A N 1
ATOM 1714 C CA . ALA A 1 127 ? -6.198 30.991 18.700 1.000 21.802 127 ALA A CA 1
ATOM 1715 C C . ALA A 1 127 ? -7.234 31.082 17.576 1.000 21.751 127 ALA A C 1
ATOM 1716 O O . ALA A 1 127 ? -6.870 30.973 16.384 1.000 22.762 127 ALA A O 1
ATOM 1723 N N . GLU A 1 128 ? -8.483 31.340 17.956 1.000 22.298 128 GLU A N 1
ATOM 1724 C CA . GLU A 1 128 ? -9.559 31.399 16.968 1.000 22.556 128 GLU A CA 1
ATOM 1725 C C . GLU A 1 128 ? -9.278 32.536 15.983 1.000 25.981 128 GLU A C 1
ATOM 1726 O O . GLU A 1 128 ? -9.485 32.379 14.785 1.000 24.981 128 GLU A O 1
ATOM 1738 N N . ALA A 1 129 ? -8.788 33.689 16.483 1.000 26.239 129 ALA A N 1
ATOM 1739 C CA . ALA A 1 129 ? -8.546 34.844 15.639 1.000 28.326 129 ALA A CA 1
ATOM 1740 C C . ALA A 1 129 ? -7.470 34.528 14.606 1.000 27.264 129 ALA A C 1
ATOM 1741 O O . ALA A 1 129 ? -7.591 34.823 13.411 1.000 27.184 129 ALA A O 1
ATOM 1748 N N . ALA A 1 130 ? -6.410 33.848 15.049 1.000 27.526 130 ALA A N 1
ATOM 1749 C CA . ALA A 1 130 ? -5.356 33.464 14.139 1.000 26.547 130 ALA A CA 1
ATOM 1750 C C . ALA A 1 130 ? -5.908 32.482 13.101 1.000 24.089 130 ALA A C 1
ATOM 1751 O O . ALA A 1 130 ? -5.572 32.566 11.923 1.000 25.320 130 ALA A O 1
ATOM 1758 N N . ASN A 1 131 ? -6.737 31.531 13.549 1.000 23.409 131 ASN A N 1
ATOM 1759 C CA . ASN A 1 131 ? -7.159 30.471 12.646 1.000 23.073 131 ASN A CA 1
ATOM 1760 C C . ASN A 1 131 ? -8.148 30.985 11.598 1.000 25.718 131 ASN A C 1
ATOM 1761 O O . ASN A 1 131 ? -8.179 30.414 10.514 1.000 26.138 131 ASN A O 1
ATOM 1772 N N . THR A 1 132 ? -8.888 32.061 11.922 1.000 28.418 132 THR A N 1
ATOM 1773 C CA . THR A 1 132 ? -9.957 32.593 11.073 1.000 32.347 132 THR A CA 1
ATOM 1774 C C . THR A 1 132 ? -9.539 33.903 10.392 1.000 36.475 132 THR A C 1
ATOM 1775 O O . THR A 1 132 ? -10.385 34.586 9.825 1.000 39.395 132 THR A O 1
ATOM 1786 N N . GLY A 1 133 ? -8.239 34.249 10.438 1.000 38.221 133 GLY A N 1
ATOM 1787 C CA . GLY A 1 133 ? -7.681 35.384 9.709 1.000 37.837 133 GLY A CA 1
ATOM 1788 C C . GLY A 1 133 ? -7.915 36.746 10.377 1.000 40.709 133 GLY A C 1
ATOM 1789 O O . GLY A 1 133 ? -7.593 37.776 9.791 1.000 43.093 133 GLY A O 1
ATOM 1793 N N . LYS A 1 134 ? -8.459 36.757 11.596 1.000 36.185 134 LYS A N 1
ATOM 1794 C CA . LYS A 1 134 ? -8.708 37.978 12.349 1.000 40.876 134 LYS A CA 1
ATOM 1795 C C . LYS A 1 134 ? -7.561 38.321 13.312 1.000 42.260 134 LYS A C 1
ATOM 1796 O O . LYS A 1 134 ? -7.715 39.234 14.119 1.000 43.183 134 LYS A O 1
ATOM 1815 N N . GLY A 1 135 ? -6.435 37.590 13.273 1.000 38.037 135 GLY A N 1
ATOM 1816 C CA . GLY A 1 135 ? -5.312 37.861 14.161 1.000 34.329 135 GLY A CA 1
ATOM 1817 C C . GLY A 1 135 ? -4.021 37.191 13.688 1.000 35.286 135 GLY A C 1
ATOM 1818 O O . GLY A 1 135 ? -4.033 36.314 12.827 1.000 34.174 135 GLY A O 1
ATOM 1822 N N . SER A 1 136 ? -2.891 37.625 14.264 1.000 30.873 136 SER A N 1
ATOM 1823 C CA . SER A 1 136 ? -1.586 37.039 13.995 1.000 29.710 136 SER A CA 1
ATOM 1824 C C . SER A 1 136 ? -1.406 35.750 14.802 1.000 27.540 136 SER A C 1
ATOM 1825 O O . SER A 1 136 ? -1.873 35.678 15.925 1.000 29.003 136 SER A O 1
ATOM 1833 N N . LEU A 1 137 ? -0.672 34.780 14.240 1.000 29.338 137 LEU A N 1
ATOM 1834 C CA . LEU A 1 137 ? -0.223 33.613 14.993 1.000 27.229 137 LEU A CA 1
ATOM 1835 C C . LEU A 1 137 ? 0.688 34.041 16.133 1.000 28.967 137 LEU A C 1
ATOM 1836 O O . LEU A 1 137 ? 0.694 33.413 17.174 1.000 29.659 137 LEU A O 1
ATOM 1852 N N . ASP A 1 138 ? 1.412 35.147 15.938 1.000 31.208 138 ASP A N 1
ATOM 1853 C CA . ASP A 1 138 ? 2.334 35.640 16.952 1.000 34.159 138 ASP A CA 1
ATOM 1854 C C . ASP A 1 138 ? 1.576 36.029 18.229 1.000 31.265 138 ASP A C 1
ATOM 1855 O O . ASP A 1 138 ? 2.186 36.079 19.304 1.000 33.508 138 ASP A O 1
ATOM 1864 N N . ASP A 1 139 ? 0.267 36.316 18.121 1.000 30.497 139 ASP A N 1
ATOM 1865 C CA . ASP A 1 139 ? -0.553 36.715 19.255 1.000 30.154 139 ASP A CA 1
ATOM 1866 C C . ASP A 1 139 ? -1.430 35.581 19.788 1.000 30.264 139 ASP A C 1
ATOM 1867 O O . ASP A 1 139 ? -2.318 35.811 20.595 1.000 29.763 139 ASP A O 1
ATOM 1876 N N . VAL A 1 140 ? -1.158 34.331 19.391 1.000 26.740 140 VAL A N 1
ATOM 1877 C CA . VAL A 1 140 ? -1.744 33.193 20.093 1.000 24.582 140 VAL A CA 1
ATOM 1878 C C . VAL A 1 140 ? -0.971 33.051 21.409 1.000 21.268 140 VAL A C 1
ATOM 1879 O O . VAL A 1 140 ? 0.244 32.964 21.342 1.000 25.910 140 VAL A O 1
ATOM 1892 N N . ALA A 1 141 ? -1.673 32.897 22.531 1.000 22.334 141 ALA A N 1
ATOM 1893 C CA . ALA A 1 141 ? -1.038 32.865 23.851 1.000 23.425 141 ALA A CA 1
ATOM 1894 C C . ALA A 1 141 ? -0.500 31.491 24.247 1.000 21.574 141 ALA A C 1
ATOM 1895 O O . ALA A 1 141 ? -0.870 30.944 25.296 1.000 21.934 141 ALA A O 1
ATOM 1902 N N . VAL A 1 142 ? 0.396 30.959 23.413 1.000 22.989 142 VAL A N 1
ATOM 1903 C CA . VAL A 1 142 ? 1.310 29.889 23.758 1.000 23.611 142 VAL A CA 1
ATOM 1904 C C . VAL A 1 142 ? 2.711 30.400 23.453 1.000 24.931 142 VAL A C 1
ATOM 1905 O O . VAL A 1 142 ? 3.031 30.811 22.333 1.000 23.153 142 VAL A O 1
ATOM 1918 N N . LYS A 1 143 ? 3.553 30.395 24.491 1.000 23.679 143 LYS A N 1
ATOM 1919 C CA . LYS A 1 143 ? 4.888 30.949 24.349 1.000 26.072 143 LYS A CA 1
ATOM 1920 C C . LYS A 1 143 ? 5.889 30.054 25.071 1.000 20.380 143 LYS A C 1
ATOM 1921 O O . LYS A 1 143 ? 5.714 29.750 26.250 1.000 22.407 143 LYS A O 1
ATOM 1940 N N . ALA A 1 144 ? 6.914 29.637 24.330 1.000 23.538 144 ALA A N 1
ATOM 1941 C CA . ALA A 1 144 ? 8.131 29.083 24.898 1.000 22.894 144 ALA A CA 1
ATOM 1942 C C . ALA A 1 144 ? 8.923 30.249 25.509 1.000 23.872 144 ALA A C 1
ATOM 1943 O O . ALA A 1 144 ? 9.670 30.913 24.810 1.000 26.249 144 ALA A O 1
ATOM 1950 N N . VAL A 1 145 ? 8.782 30.427 26.814 1.000 23.791 145 VAL A N 1
ATOM 1951 C CA . VAL A 1 145 ? 9.523 31.458 27.547 1.000 26.493 145 VAL A CA 1
ATOM 1952 C C . VAL A 1 145 ? 11.021 31.144 27.500 1.000 28.460 145 VAL A C 1
ATOM 1953 O O . VAL A 1 145 ? 11.868 32.036 27.364 1.000 29.228 145 VAL A O 1
ATOM 1966 N N . ASN A 1 146 ? 11.350 29.866 27.652 1.000 25.720 146 ASN A N 1
ATOM 1967 C CA . ASN A 1 146 ? 12.677 29.353 27.408 1.000 26.908 146 ASN A CA 1
ATOM 1968 C C . ASN A 1 146 ? 12.503 27.890 27.027 1.000 28.906 146 ASN A C 1
ATOM 1969 O O . ASN A 1 146 ? 11.375 27.409 26.904 1.000 26.453 146 ASN A O 1
ATOM 1980 N N . ASP A 1 147 ? 13.619 27.196 26.842 1.000 24.864 147 ASP A N 1
ATOM 1981 C CA . ASP A 1 147 ? 13.610 25.814 26.391 1.000 30.202 147 ASP A CA 1
ATOM 1982 C C . ASP A 1 147 ? 12.788 24.923 27.318 1.000 26.434 147 ASP A C 1
ATOM 1983 O O . ASP A 1 147 ? 12.278 23.904 26.841 1.000 26.435 147 ASP A O 1
ATOM 1992 N N . LYS A 1 148 ? 12.679 25.273 28.618 1.000 24.090 148 LYS A N 1
ATOM 1993 C CA . LYS A 1 148 ? 12.064 24.384 29.605 1.000 26.305 148 LYS A CA 1
ATOM 1994 C C . LYS A 1 148 ? 10.756 24.946 30.160 1.000 20.863 148 LYS A C 1
ATOM 1995 O O . LYS A 1 148 ? 10.176 24.401 31.101 1.000 21.474 148 LYS A O 1
ATOM 2014 N N . THR A 1 149 ? 10.245 26.021 29.571 1.000 22.521 149 THR A N 1
ATOM 2015 C CA . THR A 1 149 ? 9.078 26.684 30.125 1.000 22.892 149 THR A CA 1
ATOM 2016 C C . THR A 1 149 ? 8.095 27.039 29.011 1.000 18.952 149 THR A C 1
ATOM 2017 O O . THR A 1 149 ? 8.394 27.833 28.139 1.000 20.650 149 THR A O 1
ATOM 2028 N N . LEU A 1 150 ? 6.881 26.495 29.063 1.000 20.778 150 LEU A N 1
ATOM 2029 C CA . LEU A 1 150 ? 5.809 26.877 28.150 1.000 21.057 150 LEU A CA 1
ATOM 2030 C C . LEU A 1 150 ? 4.713 27.583 28.946 1.000 19.123 150 LEU A C 1
ATOM 2031 O O . LEU A 1 150 ? 4.160 26.995 29.867 1.000 20.716 150 LEU A O 1
ATOM 2047 N N . LYS A 1 151 ? 4.359 28.796 28.494 1.000 20.070 151 LYS A N 1
ATOM 2048 C CA . LYS A 1 151 ? 3.274 29.541 29.099 1.000 23.831 151 LYS A CA 1
ATOM 2049 C C . LYS A 1 151 ? 2.059 29.590 28.168 1.000 21.352 151 LYS A C 1
ATOM 2050 O O . LYS A 1 151 ? 2.195 29.916 26.987 1.000 23.636 151 LYS A O 1
ATOM 2069 N N . VAL A 1 152 ? 0.894 29.287 28.735 1.000 21.364 152 VAL A N 1
ATOM 2070 C CA . VAL A 1 152 ? -0.343 29.196 27.971 1.000 21.592 152 VAL A CA 1
ATOM 2071 C C . VAL A 1 152 ? -1.476 29.910 28.706 1.000 21.449 152 VAL A C 1
ATOM 2072 O O . VAL A 1 152 ? -1.743 29.664 29.877 1.000 22.269 152 VAL A O 1
ATOM 2085 N N . GLU A 1 153 ? -2.127 30.843 28.011 1.000 22.020 153 GLU A N 1
ATOM 2086 C CA . GLU A 1 153 ? -3.256 31.555 28.570 1.000 22.389 153 GLU A CA 1
ATOM 2087 C C . GLU A 1 153 ? -4.508 31.182 27.803 1.000 21.742 153 GLU A C 1
ATOM 2088 O O . GLU A 1 153 ? -4.526 31.336 26.579 1.000 21.204 153 GLU A O 1
ATOM 2100 N N . LEU A 1 154 ? -5.525 30.794 28.568 1.000 22.549 154 LEU A N 1
ATOM 2101 C CA . LEU A 1 154 ? -6.832 30.376 28.074 1.000 20.779 154 LEU A CA 1
ATOM 2102 C C . LEU A 1 154 ? -7.806 31.551 28.111 1.000 23.301 154 LEU A C 1
ATOM 2103 O O . LEU A 1 154 ? -7.671 32.464 28.924 1.000 26.999 154 LEU A O 1
ATOM 2119 N N . ASN A 1 155 ? -8.825 31.489 27.273 1.000 25.523 155 ASN A N 1
ATOM 2120 C CA . ASN A 1 155 ? -9.948 32.408 27.364 1.000 28.585 155 ASN A CA 1
ATOM 2121 C C . ASN A 1 155 ? -10.710 32.262 28.676 1.000 26.114 155 ASN A C 1
ATOM 2122 O O . ASN A 1 155 ? -11.107 33.283 29.251 1.000 27.757 155 ASN A O 1
ATOM 2133 N N . ASN A 1 156 ? -10.933 31.021 29.118 1.000 23.365 156 ASN A N 1
ATOM 2134 C CA . ASN A 1 156 ? -11.741 30.681 30.268 1.000 23.776 156 ASN A CA 1
ATOM 2135 C C . ASN A 1 156 ? -10.969 29.664 31.093 1.000 25.864 156 ASN A C 1
ATOM 2136 O O . ASN A 1 156 ? -10.234 28.864 30.537 1.000 26.068 156 ASN A O 1
ATOM 2147 N N . PRO A 1 157 ? -11.241 29.572 32.418 1.000 25.249 157 PRO A N 1
ATOM 2148 C CA . PRO A 1 157 ? -10.801 28.426 33.218 1.000 24.128 157 PRO A CA 1
ATOM 2149 C C . PRO A 1 157 ? -11.462 27.199 32.597 1.000 25.511 157 PRO A C 1
ATOM 2150 O O . PRO A 1 157 ? -12.656 27.205 32.267 1.000 30.023 157 PRO A O 1
ATOM 2161 N N . THR A 1 158 ? -10.637 26.235 32.242 1.000 24.650 158 THR A N 1
ATOM 2162 C CA . THR A 1 158 ? -11.066 25.040 31.539 1.000 24.435 158 THR A CA 1
ATOM 2163 C C . THR A 1 158 ? -10.578 23.890 32.381 1.000 21.602 158 THR A C 1
ATOM 2164 O O . THR A 1 158 ? -9.372 23.619 32.400 1.000 23.630 158 THR A O 1
ATOM 2175 N N . PRO A 1 159 ? -11.447 23.247 33.189 1.000 23.395 159 PRO A N 1
ATOM 2176 C CA . PRO A 1 159 ? -10.989 22.263 34.150 1.000 23.522 159 PRO A CA 1
ATOM 2177 C C . PRO A 1 159 ? -10.388 21.004 33.537 1.000 22.425 159 PRO A C 1
ATOM 2178 O O . PRO A 1 159 ? -9.626 20.316 34.197 1.000 22.842 159 PRO A O 1
ATOM 2189 N N . TYR A 1 160 ? -10.660 20.772 32.245 1.000 21.246 160 TYR A N 1
ATOM 2190 C CA . TYR A 1 160 ? -10.118 19.617 31.549 1.000 20.081 160 TYR A CA 1
ATOM 2191 C C . TYR A 1 160 ? -8.966 20.006 30.617 1.000 21.144 160 TYR A C 1
ATOM 2192 O O . TYR A 1 160 ? -8.621 19.256 29.700 1.000 17.763 160 TYR A O 1
ATOM 2210 N N . PHE A 1 161 ? -8.317 21.147 30.838 1.000 19.514 161 PHE A N 1
ATOM 2211 C CA . PHE A 1 161 ? -7.250 21.525 29.930 1.000 19.570 161 PHE A CA 1
ATOM 2212 C C . PHE A 1 161 ? -6.115 20.489 29.904 1.000 18.886 161 PHE A C 1
ATOM 2213 O O . PHE A 1 161 ? -5.524 20.234 28.845 1.000 19.553 161 PHE A O 1
ATOM 2230 N N . THR A 1 162 ? -5.812 19.862 31.036 1.000 18.185 162 THR A N 1
ATOM 2231 C CA . THR A 1 162 ? -4.794 18.828 31.076 1.000 17.023 162 THR A CA 1
ATOM 2232 C C . THR A 1 162 ? -5.241 17.518 30.412 1.000 17.684 162 THR A C 1
ATOM 2233 O O . THR A 1 162 ? -4.399 16.645 30.137 1.000 19.343 162 THR A O 1
ATOM 2244 N N . GLU A 1 163 ? -6.539 17.375 30.127 1.000 18.407 163 GLU A N 1
ATOM 2245 C CA . GLU A 1 163 ? -6.982 16.308 29.233 1.000 17.863 163 GLU A CA 1
ATOM 2246 C C . GLU A 1 163 ? -6.691 16.737 27.796 1.000 17.739 163 GLU A C 1
ATOM 2247 O O . GLU A 1 163 ? -6.302 15.919 26.955 1.000 19.018 163 GLU A O 1
ATOM 2259 N N . LEU A 1 164 ? -6.946 18.002 27.462 1.000 16.232 164 LEU A N 1
ATOM 2260 C CA . LEU A 1 164 ? -6.671 18.467 26.106 1.000 17.515 164 LEU A CA 1
ATOM 2261 C C . LEU A 1 164 ? -5.183 18.360 25.755 1.000 18.848 164 LEU A C 1
ATOM 2262 O O . LEU A 1 164 ? -4.814 18.027 24.616 1.000 16.859 164 LEU A O 1
ATOM 2278 N N . THR A 1 165 ? -4.292 18.679 26.734 1.000 16.747 165 THR A N 1
ATOM 2279 C CA . THR A 1 165 ? -2.857 18.607 26.480 1.000 17.432 165 THR A CA 1
ATOM 2280 C C . THR A 1 165 ? -2.363 17.167 26.295 1.000 18.304 165 THR A C 1
ATOM 2281 O O . THR A 1 165 ? -1.199 16.950 25.925 1.000 17.828 165 THR A O 1
ATOM 2292 N N . ALA A 1 166 ? -3.196 16.154 26.599 1.000 17.206 166 ALA A N 1
ATOM 2293 C CA . ALA A 1 166 ? -2.884 14.780 26.233 1.000 18.110 166 ALA A CA 1
ATOM 2294 C C . ALA A 1 166 ? -3.522 14.378 24.895 1.000 17.456 166 ALA A C 1
ATOM 2295 O O . ALA A 1 166 ? -3.330 13.235 24.471 1.000 20.710 166 ALA A O 1
ATOM 2302 N N . PHE A 1 167 ? -4.246 15.273 24.207 1.000 15.809 167 PHE A N 1
ATOM 2303 C CA . PHE A 1 167 ? -4.966 14.955 22.982 1.000 17.245 167 PHE A CA 1
ATOM 2304 C C . PHE A 1 167 ? -4.018 15.177 21.807 1.000 19.724 167 PHE A C 1
ATOM 2305 O O . PHE A 1 167 ? -3.090 15.992 21.881 1.000 17.538 167 PHE A O 1
ATOM 2322 N N . TYR A 1 168 ? -4.162 14.410 20.728 1.000 20.114 168 TYR A N 1
ATOM 2323 C CA . TYR A 1 168 ? -3.047 14.392 19.789 1.000 21.117 168 TYR A CA 1
ATOM 2324 C C . TYR A 1 168 ? -2.820 15.729 19.065 1.000 17.282 168 TYR A C 1
ATOM 2325 O O . TYR A 1 168 ? -1.662 16.003 18.737 1.000 17.235 168 TYR A O 1
ATOM 2343 N N . THR A 1 169 ? -3.793 16.637 18.916 1.000 16.248 169 THR A N 1
ATOM 2344 C CA . THR A 1 169 ? -3.561 17.921 18.303 1.000 17.347 169 THR A CA 1
ATOM 2345 C C . THR A 1 169 ? -2.570 18.764 19.121 1.000 16.869 169 THR A C 1
ATOM 2346 O O . THR A 1 169 ? -1.911 19.643 18.593 1.000 17.693 169 THR A O 1
ATOM 2357 N N . TYR A 1 170 ? -2.500 18.487 20.435 1.000 16.032 170 TYR A N 1
ATOM 2358 C CA . TYR A 1 170 ? -1.593 19.182 21.327 1.000 16.046 170 TYR A CA 1
ATOM 2359 C C . TYR A 1 170 ? -0.224 18.472 21.468 1.000 16.678 170 TYR A C 1
ATOM 2360 O O . TYR A 1 170 ? 0.627 18.919 22.245 1.000 16.485 170 TYR A O 1
ATOM 2378 N N . MET A 1 171 ? 0.064 17.445 20.677 1.000 16.581 171 MET A N 1
ATOM 2379 C CA . MET A 1 171 ? 1.383 16.838 20.701 1.000 17.782 171 MET A CA 1
ATOM 2380 C C . MET A 1 171 ? 2.418 17.821 20.168 1.000 16.552 171 MET A C 1
ATOM 2381 O O . MET A 1 171 ? 2.146 18.612 19.282 1.000 16.992 171 MET A O 1
ATOM 2395 N N . PRO A 1 172 ? 3.674 17.733 20.663 1.000 17.013 172 PRO A N 1
ATOM 2396 C CA . PRO A 1 172 ? 4.754 18.495 20.053 1.000 17.338 172 PRO A CA 1
ATOM 2397 C C . PRO A 1 172 ? 5.097 17.785 18.742 1.000 18.236 172 PRO A C 1
ATOM 2398 O O . PRO A 1 172 ? 4.825 16.596 18.563 1.000 18.480 172 PRO A O 1
ATOM 2409 N N . ILE A 1 173 ? 5.792 18.485 17.860 1.000 18.017 173 ILE A N 1
ATOM 2410 C CA . ILE A 1 173 ? 6.463 17.861 16.725 1.000 17.535 173 ILE A CA 1
ATOM 2411 C C . ILE A 1 173 ? 7.885 18.448 16.724 1.000 19.433 173 ILE A C 1
ATOM 2412 O O . ILE A 1 173 ? 8.101 19.529 17.285 1.000 19.439 173 ILE A O 1
ATOM 2428 N N . ASN A 1 174 ? 8.814 17.740 16.070 1.000 20.258 174 ASN A N 1
ATOM 2429 C CA . ASN A 1 174 ? 10.187 18.223 16.009 1.000 20.767 174 ASN A CA 1
ATOM 2430 C C . ASN A 1 174 ? 10.242 19.411 15.053 1.000 20.580 174 ASN A C 1
ATOM 2431 O O . ASN A 1 174 ? 10.188 19.242 13.841 1.000 20.693 174 ASN A O 1
ATOM 2442 N N . LYS A 1 175 ? 10.436 20.599 15.612 1.000 22.005 175 LYS A N 1
ATOM 2443 C CA . LYS A 1 175 ? 10.399 21.831 14.849 1.000 22.891 175 LYS A CA 1
ATOM 2444 C C . LYS A 1 175 ? 11.555 21.896 13.861 1.000 22.993 175 LYS A C 1
ATOM 2445 O O . LYS A 1 175 ? 11.343 22.335 12.729 1.000 24.622 175 LYS A O 1
ATOM 2464 N N . LYS A 1 176 ? 12.741 21.453 14.305 1.000 24.186 176 LYS A N 1
ATOM 2465 C CA . LYS A 1 176 ? 13.916 21.503 13.435 1.000 24.535 176 LYS A CA 1
ATOM 2466 C C . LYS A 1 176 ? 13.660 20.709 12.149 1.000 27.079 176 LYS A C 1
ATOM 2467 O O . LYS A 1 176 ? 13.890 21.219 11.046 1.000 26.475 176 LYS A O 1
ATOM 2486 N N . ILE A 1 177 ? 13.198 19.450 12.287 1.000 23.413 177 ILE A N 1
ATOM 2487 C CA . ILE A 1 177 ? 12.917 18.590 11.138 1.000 25.236 177 ILE A CA 1
ATOM 2488 C C . ILE A 1 177 ? 11.727 19.101 10.322 1.000 25.736 177 ILE A C 1
ATOM 2489 O O . ILE A 1 177 ? 11.794 19.098 9.080 1.000 26.363 177 ILE A O 1
ATOM 2505 N N . ALA A 1 178 ? 10.649 19.572 10.987 1.000 22.594 178 ALA A N 1
ATOM 2506 C CA . ALA A 1 178 ? 9.440 19.997 10.291 1.000 24.467 178 ALA A CA 1
ATOM 2507 C C . ALA A 1 178 ? 9.699 21.254 9.453 1.000 26.803 178 ALA A C 1
ATOM 2508 O O . ALA A 1 178 ? 9.004 21.508 8.473 1.000 27.264 178 ALA A O 1
ATOM 2515 N N . GLU A 1 179 ? 10.672 22.058 9.873 1.000 28.977 179 GLU A N 1
ATOM 2516 C CA . GLU A 1 179 ? 11.080 23.218 9.105 1.000 29.581 179 GLU A CA 1
ATOM 2517 C C . GLU A 1 179 ? 11.883 22.792 7.871 1.000 28.256 179 GLU A C 1
ATOM 2518 O O . GLU A 1 179 ? 11.682 23.374 6.808 1.000 32.554 179 GLU A O 1
ATOM 2530 N N . LYS A 1 180 ? 12.720 21.768 8.020 1.000 29.279 180 LYS A N 1
ATOM 2531 C CA . LYS A 1 180 ? 13.593 21.275 6.966 1.000 28.899 180 LYS A CA 1
ATOM 2532 C C . LYS A 1 180 ? 12.747 20.612 5.888 1.000 31.819 180 LYS A C 1
ATOM 2533 O O . LYS A 1 180 ? 12.908 20.895 4.699 1.000 31.793 180 LYS A O 1
ATOM 2552 N N . ASN A 1 181 ? 11.844 19.718 6.330 1.000 28.093 181 ASN A N 1
ATOM 2553 C CA . ASN A 1 181 ? 11.081 18.855 5.459 1.000 24.820 181 ASN A CA 1
ATOM 2554 C C . ASN A 1 181 ? 9.605 18.960 5.834 1.000 27.872 181 ASN A C 1
ATOM 2555 O O . ASN A 1 181 ? 9.174 18.261 6.758 1.000 26.048 181 ASN A O 1
ATOM 2566 N N . LYS A 1 182 ? 8.836 19.702 5.043 1.000 27.357 182 LYS A N 1
ATOM 2567 C CA . LYS A 1 182 ? 7.428 19.935 5.328 1.000 32.042 182 LYS A CA 1
ATOM 2568 C C . LYS A 1 182 ? 6.617 18.671 5.048 1.000 28.923 182 LYS A C 1
ATOM 2569 O O . LYS A 1 182 ? 5.459 18.631 5.409 1.000 33.015 182 LYS A O 1
ATOM 2588 N N . LYS A 1 183 ? 7.225 17.638 4.470 1.000 27.782 183 LYS A N 1
ATOM 2589 C CA . LYS A 1 183 ? 6.554 16.358 4.271 1.000 28.447 183 LYS A CA 1
ATOM 2590 C C . LYS A 1 183 ? 7.093 15.304 5.236 1.000 24.681 183 LYS A C 1
ATOM 2591 O O . LYS A 1 183 ? 6.918 14.123 4.959 1.000 23.127 183 LYS A O 1
ATOM 2610 N N . TRP A 1 184 ? 7.672 15.718 6.390 1.000 20.098 184 TRP A N 1
ATOM 2611 C CA . TRP A 1 184 ? 8.319 14.804 7.314 1.000 18.731 184 TRP A CA 1
ATOM 2612 C C . TRP A 1 184 ? 7.365 13.665 7.751 1.000 17.414 184 TRP A C 1
ATOM 2613 O O . TRP A 1 184 ? 7.784 12.564 8.085 1.000 22.215 184 TRP A O 1
ATOM 2634 N N . ASN A 1 185 ? 6.083 14.007 7.830 1.000 19.670 185 ASN A N 1
ATOM 2635 C CA . ASN A 1 185 ? 5.084 13.147 8.436 1.000 18.782 185 ASN A CA 1
ATOM 2636 C C . ASN A 1 185 ? 4.568 12.054 7.498 1.000 19.389 185 ASN A C 1
ATOM 2637 O O . ASN A 1 185 ? 3.779 11.224 7.955 1.000 20.015 185 ASN A O 1
ATOM 2648 N N . THR A 1 186 ? 4.994 12.023 6.214 1.000 20.633 186 THR A N 1
ATOM 2649 C CA . THR A 1 186 ? 4.298 11.235 5.204 1.000 20.646 186 THR A CA 1
ATOM 2650 C C . THR A 1 186 ? 4.905 9.841 5.003 1.000 20.121 186 THR A C 1
ATOM 2651 O O . THR A 1 186 ? 4.294 9.004 4.337 1.000 23.221 186 THR A O 1
ATOM 2662 N N . ASN A 1 187 ? 6.054 9.561 5.616 1.000 21.500 187 ASN A N 1
ATOM 2663 C CA . ASN A 1 187 ? 6.726 8.288 5.523 1.000 21.292 187 ASN A CA 1
ATOM 2664 C C . ASN A 1 187 ? 7.551 8.051 6.782 1.000 22.309 187 ASN A C 1
ATOM 2665 O O . ASN A 1 187 ? 7.951 9.023 7.433 1.000 23.574 187 ASN A O 1
ATOM 2676 N N . ALA A 1 188 ? 7.739 6.777 7.166 1.000 24.109 188 ALA A N 1
ATOM 2677 C CA . ALA A 1 188 ? 8.778 6.424 8.124 1.000 22.211 188 ALA A CA 1
ATOM 2678 C C . ALA A 1 188 ? 10.147 6.796 7.550 1.000 25.803 188 ALA A C 1
ATOM 2679 O O . ALA A 1 188 ? 10.281 6.887 6.339 1.000 29.717 188 ALA A O 1
ATOM 2686 N N . GLY A 1 189 ? 11.118 6.977 8.430 1.000 28.437 189 GLY A N 1
ATOM 2687 C CA . GLY A 1 189 ? 12.482 7.288 8.007 1.000 30.213 189 GLY A CA 1
ATOM 2688 C C . GLY A 1 189 ? 13.125 8.296 8.946 1.000 32.008 189 GLY A C 1
ATOM 2689 O O . GLY A 1 189 ? 12.586 8.607 9.993 1.000 29.135 189 GLY A O 1
ATOM 2693 N N . ASP A 1 190 ? 14.306 8.795 8.577 1.000 31.197 190 ASP A N 1
ATOM 2694 C CA . ASP A 1 190 ? 15.082 9.597 9.503 1.000 27.890 190 ASP A CA 1
ATOM 2695 C C . ASP A 1 190 ? 14.383 10.931 9.820 1.000 25.492 190 ASP A C 1
ATOM 2696 O O . ASP A 1 190 ? 14.715 11.571 10.814 1.000 27.297 190 ASP A O 1
ATOM 2705 N N . ASP A 1 191 ? 13.481 11.390 8.943 1.000 27.374 191 ASP A N 1
ATOM 2706 C CA . ASP A 1 191 ? 12.762 12.639 9.150 1.000 25.508 191 ASP A CA 1
ATOM 2707 C C . ASP A 1 191 ? 11.435 12.428 9.899 1.000 21.884 191 ASP A C 1
ATOM 2708 O O . ASP A 1 191 ? 10.729 13.415 10.146 1.000 23.028 191 ASP A O 1
ATOM 2717 N N . TYR A 1 192 ? 11.145 11.187 10.296 1.000 22.079 192 TYR A N 1
ATOM 2718 C CA . TYR A 1 192 ? 10.001 10.957 11.179 1.000 21.430 192 TYR A CA 1
ATOM 2719 C C . TYR A 1 192 ? 10.488 10.572 12.571 1.000 19.624 192 TYR A C 1
ATOM 2720 O O . TYR A 1 192 ? 10.878 9.440 12.816 1.000 21.005 192 TYR A O 1
ATOM 2738 N N . VAL A 1 193 ? 10.479 11.538 13.488 1.000 19.971 193 VAL A N 1
ATOM 2739 C CA . VAL A 1 193 ? 10.928 11.335 14.843 1.000 22.214 193 VAL A CA 1
ATOM 2740 C C . VAL A 1 193 ? 9.782 11.748 15.771 1.000 20.238 193 VAL A C 1
ATOM 2741 O O . VAL A 1 193 ? 8.980 12.604 15.425 1.000 20.144 193 VAL A O 1
ATOM 2754 N N . SER A 1 194 ? 9.708 11.033 16.892 1.000 20.251 194 SER A N 1
ATOM 2755 C CA . SER A 1 194 ? 8.616 11.205 17.840 1.000 18.442 194 SER A CA 1
ATOM 2756 C C . SER A 1 194 ? 9.179 11.031 19.246 1.000 20.863 194 SER A C 1
ATOM 2757 O O . SER A 1 194 ? 10.323 10.594 19.418 1.000 20.277 194 SER A O 1
ATOM 2765 N N . ASN A 1 195 ? 8.362 11.341 20.268 1.000 18.802 195 ASN A N 1
ATOM 2766 C CA . ASN A 1 195 ? 8.866 11.468 21.620 1.000 18.231 195 ASN A CA 1
ATOM 2767 C C . ASN A 1 195 ? 8.168 10.536 22.616 1.000 19.527 195 ASN A C 1
ATOM 2768 O O . ASN A 1 195 ? 8.354 10.671 23.825 1.000 20.613 195 ASN A O 1
ATOM 2779 N N . GLY A 1 196 ? 7.370 9.559 22.135 1.000 17.635 196 GLY A N 1
ATOM 2780 C CA . GLY A 1 196 ? 6.569 8.699 22.983 1.000 20.920 196 GLY A CA 1
ATOM 2781 C C . GLY A 1 196 ? 7.221 7.356 23.294 1.000 18.707 196 GLY A C 1
ATOM 2782 O O . GLY A 1 196 ? 8.407 7.139 23.033 1.000 18.774 196 GLY A O 1
ATOM 2786 N N . PRO A 1 197 ? 6.485 6.433 23.945 1.000 18.858 197 PRO A N 1
ATOM 2787 C CA . PRO A 1 197 ? 7.077 5.174 24.408 1.000 18.544 197 PRO A CA 1
ATOM 2788 C C . PRO A 1 197 ? 7.567 4.279 23.281 1.000 20.344 197 PRO A C 1
ATOM 2789 O O . PRO A 1 197 ? 8.475 3.462 23.486 1.000 19.464 197 PRO A O 1
ATOM 2800 N N . PHE A 1 198 ? 6.903 4.417 22.139 1.000 18.616 198 PHE A N 1
ATOM 2801 C CA . PHE A 1 198 ? 7.294 3.686 20.955 1.000 18.370 198 PHE A CA 1
ATOM 2802 C C . PHE A 1 198 ? 7.655 4.668 19.868 1.000 18.564 198 PHE A C 1
ATOM 2803 O O . PHE A 1 198 ? 7.277 5.836 19.896 1.000 19.868 198 PHE A O 1
ATOM 2820 N N . LYS A 1 199 ? 8.386 4.167 18.869 1.000 19.241 199 LYS A N 1
ATOM 2821 C CA . LYS A 1 199 ? 8.703 4.963 17.702 1.000 18.993 199 LYS A CA 1
ATOM 2822 C C . LYS A 1 199 ? 8.409 4.140 16.445 1.000 18.666 199 LYS A C 1
ATOM 2823 O O . LYS A 1 199 ? 8.417 2.911 16.485 1.000 21.240 199 LYS A O 1
ATOM 2842 N N . MET A 1 200 ? 8.109 4.845 15.351 1.000 19.369 200 MET A N 1
ATOM 2843 C CA . MET A 1 200 ? 7.658 4.189 14.131 1.000 20.246 200 MET A CA 1
ATOM 2844 C C . MET A 1 200 ? 8.896 3.902 13.293 1.000 22.581 200 MET A C 1
ATOM 2845 O O . MET A 1 200 ? 9.536 4.833 12.839 1.000 22.060 200 MET A O 1
ATOM 2859 N N . THR A 1 201 ? 9.177 2.609 13.094 1.000 21.381 201 THR A N 1
ATOM 2860 C CA . THR A 1 201 ? 10.355 2.193 12.337 1.000 24.479 201 THR A CA 1
ATOM 2861 C C . THR A 1 201 ? 10.035 1.697 10.930 1.000 25.809 201 THR A C 1
ATOM 2862 O O . THR A 1 201 ? 10.946 1.608 10.113 1.000 26.014 201 THR A O 1
ATOM 2873 N N . ALA A 1 202 ? 8.785 1.370 10.637 1.000 23.903 202 ALA A N 1
ATOM 2874 C CA . ALA A 1 202 ? 8.407 1.058 9.275 1.000 24.787 202 ALA A CA 1
ATOM 2875 C C . ALA A 1 202 ? 6.951 1.432 9.043 1.000 23.177 202 ALA A C 1
ATOM 2876 O O . ALA A 1 202 ? 6.125 1.319 9.949 1.000 21.616 202 ALA A O 1
ATOM 2883 N N . TRP A 1 203 ? 6.670 1.876 7.817 1.000 20.736 203 TRP A N 1
ATOM 2884 C CA . TRP A 1 203 ? 5.322 2.147 7.347 1.000 19.619 203 TRP A CA 1
ATOM 2885 C C . TRP A 1 203 ? 5.231 1.770 5.868 1.000 21.243 203 TRP A C 1
ATOM 2886 O O . TRP A 1 203 ? 5.693 2.524 5.020 1.000 23.954 203 TRP A O 1
ATOM 2907 N N . LYS A 1 204 ? 4.667 0.590 5.601 1.000 20.475 204 LYS A N 1
ATOM 2908 C CA . LYS A 1 204 ? 4.253 0.229 4.246 1.000 23.936 204 LYS A CA 1
ATOM 2909 C C . LYS A 1 204 ? 2.832 0.742 4.023 1.000 22.106 204 LYS A C 1
ATOM 2910 O O . LYS A 1 204 ? 1.883 0.274 4.650 1.000 22.678 204 LYS A O 1
ATOM 2929 N N . HIS A 1 205 ? 2.707 1.783 3.208 1.000 19.604 205 HIS A N 1
ATOM 2930 C CA . HIS A 1 205 ? 1.408 2.402 3.003 1.000 22.389 205 HIS A CA 1
ATOM 2931 C C . HIS A 1 205 ? 0.384 1.364 2.555 1.000 24.727 205 HIS A C 1
ATOM 2932 O O . HIS A 1 205 ? 0.617 0.564 1.639 1.000 24.812 205 HIS A O 1
ATOM 2947 N N . SER A 1 206 ? -0.769 1.385 3.229 1.000 22.092 206 SER A N 1
ATOM 2948 C CA . SER A 1 206 ? -1.860 0.467 2.984 1.000 21.608 206 SER A CA 1
ATOM 2949 C C . SER A 1 206 ? -1.511 -0.982 3.322 1.000 20.975 206 SER A C 1
ATOM 2950 O O . SER A 1 206 ? -2.312 -1.864 3.054 1.000 23.613 206 SER A O 1
ATOM 2958 N N . GLY A 1 207 ? -0.352 -1.227 3.923 1.000 19.816 207 GLY A N 1
ATOM 2959 C CA . GLY A 1 207 ? 0.128 -2.553 4.291 1.000 21.025 207 GLY A CA 1
ATOM 2960 C C . GLY A 1 207 ? 0.222 -2.759 5.796 1.000 23.430 207 GLY A C 1
ATOM 2961 O O . GLY A 1 207 ? -0.490 -3.580 6.359 1.000 24.218 207 GLY A O 1
ATOM 2965 N N . SER A 1 208 ? 1.150 -2.034 6.437 1.000 22.587 208 SER A N 1
ATOM 2966 C CA . SER A 1 208 ? 1.466 -2.271 7.837 1.000 22.171 208 SER A CA 1
ATOM 2967 C C . SER A 1 208 ? 2.296 -1.119 8.376 1.000 20.460 208 SER A C 1
ATOM 2968 O O . SER A 1 208 ? 2.864 -0.342 7.591 1.000 20.673 208 SER A O 1
ATOM 2976 N N . ILE A 1 209 ? 2.291 -1.017 9.728 1.000 19.992 209 ILE A N 1
ATOM 2977 C CA . ILE A 1 209 ? 3.145 -0.102 10.466 1.000 17.097 209 ILE A CA 1
ATOM 2978 C C . ILE A 1 209 ? 3.900 -0.922 11.505 1.000 17.719 209 ILE A C 1
ATOM 2979 O O . ILE A 1 209 ? 3.301 -1.746 12.190 1.000 21.051 209 ILE A O 1
ATOM 2995 N N . THR A 1 210 ? 5.221 -0.715 11.612 1.000 19.408 210 THR A N 1
ATOM 2996 C CA . THR A 1 210 ? 5.982 -1.329 12.683 1.000 20.685 210 THR A CA 1
ATOM 2997 C C . THR A 1 210 ? 6.401 -0.246 13.676 1.000 19.327 210 THR A C 1
ATOM 2998 O O . THR A 1 210 ? 6.963 0.761 13.265 1.000 22.433 210 THR A O 1
ATOM 3009 N N . LEU A 1 211 ? 6.099 -0.490 14.960 1.000 19.556 211 LEU A N 1
ATOM 3010 C CA . LEU A 1 211 ? 6.568 0.373 16.043 1.000 19.231 211 LEU A CA 1
ATOM 3011 C C . LEU A 1 211 ? 7.550 -0.437 16.876 1.000 19.537 211 LEU A C 1
ATOM 3012 O O . LEU A 1 211 ? 7.308 -1.597 17.114 1.000 22.633 211 LEU A O 1
ATOM 3028 N N . GLU A 1 212 ? 8.590 0.207 17.404 1.000 21.168 212 GLU A N 1
ATOM 3029 C CA . GLU A 1 212 ? 9.486 -0.430 18.354 1.000 23.741 212 GLU A CA 1
ATOM 3030 C C . GLU A 1 212 ? 9.615 0.430 19.608 1.000 23.423 212 GLU A C 1
ATOM 3031 O O . GLU A 1 212 ? 9.444 1.645 19.594 1.000 21.101 212 GLU A O 1
ATOM 3043 N N . LYS A 1 213 ? 10.024 -0.196 20.697 1.000 22.269 213 LYS A N 1
ATOM 3044 C CA . LYS A 1 213 ? 10.250 0.560 21.912 1.000 21.336 213 LYS A CA 1
ATOM 3045 C C . LYS A 1 213 ? 11.267 1.672 21.649 1.000 22.799 213 LYS A C 1
ATOM 3046 O O . LYS A 1 213 ? 12.255 1.496 20.942 1.000 23.628 213 LYS A O 1
ATOM 3065 N N . ASN A 1 214 ? 10.986 2.857 22.193 1.000 22.432 214 ASN A N 1
ATOM 3066 C CA . ASN A 1 214 ? 11.786 4.051 21.950 1.000 23.868 214 ASN A CA 1
ATOM 3067 C C . ASN A 1 214 ? 12.807 4.192 23.090 1.000 25.096 214 ASN A C 1
ATOM 3068 O O . ASN A 1 214 ? 12.446 4.546 24.206 1.000 23.835 214 ASN A O 1
ATOM 3079 N N . ASP A 1 215 ? 14.081 3.876 22.811 1.000 25.370 215 ASP A N 1
ATOM 3080 C CA . ASP A 1 215 ? 15.085 3.873 23.859 1.000 27.272 215 ASP A CA 1
ATOM 3081 C C . ASP A 1 215 ? 15.479 5.292 24.295 1.000 29.372 215 ASP A C 1
ATOM 3082 O O . ASP A 1 215 ? 16.295 5.426 25.206 1.000 28.862 215 ASP A O 1
ATOM 3091 N N . GLN A 1 216 ? 14.885 6.353 23.709 1.000 25.362 216 GLN A N 1
ATOM 3092 C CA . GLN A 1 216 ? 15.115 7.732 24.122 1.000 23.460 216 GLN A CA 1
ATOM 3093 C C . GLN A 1 216 ? 13.959 8.249 24.979 1.000 24.278 216 GLN A C 1
ATOM 3094 O O . GLN A 1 216 ? 13.979 9.403 25.404 1.000 25.719 216 GLN A O 1
ATOM 3108 N N . TYR A 1 217 ? 12.924 7.416 25.183 1.000 22.995 217 TYR A N 1
ATOM 3109 C CA . TYR A 1 217 ? 11.763 7.838 25.957 1.000 22.332 217 TYR A CA 1
ATOM 3110 C C . TYR A 1 217 ? 12.153 7.955 27.424 1.000 24.415 217 TYR A C 1
ATOM 3111 O O . TYR A 1 217 ? 12.802 7.066 27.974 1.000 25.248 217 TYR A O 1
ATOM 3129 N N . TRP A 1 218 ? 11.659 8.998 28.094 1.000 24.326 218 TRP A N 1
ATOM 3130 C CA . TRP A 1 218 ? 12.078 9.267 29.463 1.000 23.694 218 TRP A CA 1
ATOM 3131 C C . TRP A 1 218 ? 11.675 8.133 30.410 1.000 26.327 218 TRP A C 1
ATOM 3132 O O . TRP A 1 218 ? 12.403 7.816 31.335 1.000 26.800 218 TRP A O 1
ATOM 3153 N N . ASP A 1 219 ? 10.495 7.529 30.217 1.000 21.590 219 ASP A N 1
ATOM 3154 C CA . ASP A 1 219 ? 9.965 6.516 31.108 1.000 22.033 219 ASP A CA 1
ATOM 3155 C C . ASP A 1 219 ? 10.107 5.132 30.468 1.000 21.131 219 ASP A C 1
ATOM 3156 O O . ASP A 1 219 ? 9.310 4.259 30.783 1.000 24.223 219 ASP A O 1
ATOM 3165 N N . LYS A 1 220 ? 11.171 4.910 29.676 1.000 20.944 220 LYS A N 1
ATOM 3166 C CA . LYS A 1 220 ? 11.373 3.648 28.960 1.000 22.405 220 LYS A CA 1
ATOM 3167 C C . LYS A 1 220 ? 11.448 2.423 29.880 1.000 23.154 220 LYS A C 1
ATOM 3168 O O . LYS A 1 220 ? 11.125 1.315 29.467 1.000 21.770 220 LYS A O 1
ATOM 3187 N N . ASP A 1 221 ? 11.860 2.554 31.149 1.000 26.862 221 ASP A N 1
ATOM 3188 C CA . ASP A 1 221 ? 11.983 1.388 32.003 1.000 26.300 221 ASP A CA 1
ATOM 3189 C C . ASP A 1 221 ? 10.600 0.827 32.341 1.000 28.109 221 ASP A C 1
ATOM 3190 O O . ASP A 1 221 ? 10.477 -0.325 32.755 1.000 28.488 221 ASP A O 1
ATOM 3199 N N . LYS A 1 222 ? 9.543 1.637 32.150 1.000 22.706 222 LYS A N 1
ATOM 3200 C CA . LYS A 1 222 ? 8.181 1.193 32.388 1.000 25.360 222 LYS A CA 1
ATOM 3201 C C . LYS A 1 222 ? 7.513 0.588 31.145 1.000 22.158 222 LYS A C 1
ATOM 3202 O O . LYS A 1 222 ? 6.405 0.042 31.251 1.000 22.744 222 LYS A O 1
ATOM 3221 N N . VAL A 1 223 ? 8.231 0.635 30.027 1.000 20.991 223 VAL A N 1
ATOM 3222 C CA . VAL A 1 223 ? 7.747 0.105 28.760 1.000 22.654 223 VAL A CA 1
ATOM 3223 C C . VAL A 1 223 ? 8.326 -1.300 28.579 1.000 24.375 223 VAL A C 1
ATOM 3224 O O . VAL A 1 223 ? 9.546 -1.460 28.599 1.000 24.243 223 VAL A O 1
ATOM 3237 N N . LYS A 1 224 ? 7.435 -2.287 28.436 1.000 24.256 224 LYS A N 1
ATOM 3238 C CA . LYS A 1 224 ? 7.776 -3.705 28.479 1.000 23.568 224 LYS A CA 1
ATOM 3239 C C . LYS A 1 224 ? 7.756 -4.293 27.068 1.000 27.132 224 LYS A C 1
ATOM 3240 O O . LYS A 1 224 ? 8.505 -5.227 26.784 1.000 26.651 224 LYS A O 1
ATOM 3259 N N . LEU A 1 225 ? 6.894 -3.778 26.175 1.000 22.031 225 LEU A N 1
ATOM 3260 C CA . LEU A 1 225 ? 6.870 -4.327 24.826 1.000 22.172 225 LEU A CA 1
ATOM 3261 C C . LEU A 1 225 ? 8.034 -3.744 24.031 1.000 22.642 225 LEU A C 1
ATOM 3262 O O . LEU A 1 225 ? 8.366 -2.572 24.212 1.000 23.897 225 LEU A O 1
ATOM 3278 N N . LYS A 1 226 ? 8.643 -4.571 23.172 1.000 24.808 226 LYS A N 1
ATOM 3279 C CA . LYS A 1 226 ? 9.742 -4.139 22.331 1.000 23.696 226 LYS A CA 1
ATOM 3280 C C . LYS A 1 226 ? 9.299 -3.832 20.911 1.000 22.227 226 LYS A C 1
ATOM 3281 O O . LYS A 1 226 ? 9.941 -3.053 20.213 1.000 22.435 226 LYS A O 1
ATOM 3300 N N . LYS A 1 227 ? 8.180 -4.431 20.493 1.000 22.245 227 LYS A N 1
ATOM 3301 C CA . LYS A 1 227 ? 7.707 -4.236 19.140 1.000 24.486 227 LYS A CA 1
ATOM 3302 C C . LYS A 1 227 ? 6.189 -4.336 19.080 1.000 20.128 227 LYS A C 1
ATOM 3303 O O . LYS A 1 227 ? 5.607 -5.175 19.744 1.000 21.682 227 LYS A O 1
ATOM 3322 N N . ILE A 1 228 ? 5.560 -3.446 18.295 1.000 20.347 228 ILE A N 1
ATOM 3323 C CA . ILE A 1 228 ? 4.146 -3.553 17.984 1.000 19.467 228 ILE A CA 1
ATOM 3324 C C . ILE A 1 228 ? 4.028 -3.615 16.477 1.000 18.720 228 ILE A C 1
ATOM 3325 O O . ILE A 1 228 ? 4.439 -2.699 15.788 1.000 19.639 228 ILE A O 1
ATOM 3341 N N . ASP A 1 229 ? 3.468 -4.719 15.969 1.000 20.327 229 ASP A N 1
ATOM 3342 C CA . ASP A 1 229 ? 3.292 -4.875 14.537 1.000 23.167 229 ASP A CA 1
ATOM 3343 C C . ASP A 1 229 ? 1.819 -4.694 14.212 1.000 20.873 229 ASP A C 1
ATOM 3344 O O . ASP A 1 229 ? 0.965 -5.433 14.715 1.000 22.862 229 ASP A O 1
ATOM 3353 N N . MET A 1 230 ? 1.541 -3.634 13.448 1.000 19.882 230 MET A N 1
ATOM 3354 C CA . MET A 1 230 ? 0.185 -3.230 13.109 1.000 20.588 230 MET A CA 1
ATOM 3355 C C . MET A 1 230 ? -0.129 -3.558 11.637 1.000 20.121 230 MET A C 1
ATOM 3356 O O . MET A 1 230 ? 0.427 -2.964 10.744 1.000 24.553 230 MET A O 1
ATOM 3370 N N . VAL A 1 231 ? -1.048 -4.493 11.413 1.000 19.408 231 VAL A N 1
ATOM 3371 C CA . VAL A 1 231 ? -1.464 -4.814 10.060 1.000 20.497 231 VAL A CA 1
ATOM 3372 C C . VAL A 1 231 ? -2.711 -4.024 9.695 1.000 19.877 231 VAL A C 1
ATOM 3373 O O . VAL A 1 231 ? -3.271 -3.309 10.526 1.000 18.309 231 VAL A O 1
ATOM 3386 N N . MET A 1 232 ? -3.146 -4.151 8.439 1.000 19.569 232 MET A N 1
ATOM 3387 C CA . MET A 1 232 ? -4.243 -3.351 7.915 1.000 19.267 232 MET A CA 1
ATOM 3388 C C . MET A 1 232 ? -5.198 -4.252 7.139 1.000 21.138 232 MET A C 1
ATOM 3389 O O . MET A 1 232 ? -5.218 -4.278 5.914 1.000 22.856 232 MET A O 1
ATOM 3403 N N . ILE A 1 233 ? -5.932 -5.018 7.900 1.000 19.651 233 ILE A N 1
ATOM 3404 C CA . ILE A 1 233 ? -6.837 -6.028 7.358 1.000 22.256 233 ILE A CA 1
ATOM 3405 C C . ILE A 1 233 ? -8.239 -5.495 7.598 1.000 21.540 233 ILE A C 1
ATOM 3406 O O . ILE A 1 233 ? -8.695 -5.483 8.746 1.000 19.970 233 ILE A O 1
ATOM 3422 N N . ASN A 1 234 ? -8.949 -5.108 6.515 1.000 21.742 234 ASN A N 1
ATOM 3423 C CA . ASN A 1 234 ? -10.275 -4.523 6.673 1.000 22.242 234 ASN A CA 1
ATOM 3424 C C . ASN A 1 234 ? -11.371 -5.602 6.642 1.000 24.763 234 ASN A C 1
ATOM 3425 O O . ASN A 1 234 ? -12.544 -5.298 6.842 1.000 33.244 234 ASN A O 1
ATOM 3436 N N . ASN A 1 235 ? -10.976 -6.863 6.556 1.000 23.377 235 ASN A N 1
ATOM 3437 C CA . ASN A 1 235 ? -11.903 -7.998 6.573 1.000 22.566 235 ASN A CA 1
ATOM 3438 C C . ASN A 1 235 ? -11.983 -8.583 7.990 1.000 22.878 235 ASN A C 1
ATOM 3439 O O . ASN A 1 235 ? -11.011 -9.147 8.510 1.000 21.439 235 ASN A O 1
ATOM 3450 N N . ASN A 1 236 ? -13.130 -8.379 8.649 1.000 22.145 236 ASN A N 1
ATOM 3451 C CA . ASN A 1 236 ? -13.298 -8.721 10.049 1.000 21.766 236 ASN A CA 1
ATOM 3452 C C . ASN A 1 236 ? -13.202 -10.235 10.240 1.000 23.657 236 ASN A C 1
ATOM 3453 O O . ASN A 1 236 ? -12.650 -10.702 11.229 1.000 22.332 236 ASN A O 1
ATOM 3464 N N . ASN A 1 237 ? -13.697 -11.021 9.274 1.000 25.291 237 ASN A N 1
ATOM 3465 C CA . ASN A 1 237 ? -13.573 -12.469 9.380 1.000 25.046 237 ASN A CA 1
ATOM 3466 C C . ASN A 1 237 ? -12.107 -12.907 9.377 1.000 22.592 237 ASN A C 1
ATOM 3467 O O . ASN A 1 237 ? -11.709 -13.771 10.154 1.000 23.201 237 ASN A O 1
ATOM 3478 N N . THR A 1 238 ? -11.283 -12.283 8.534 1.000 20.942 238 THR A N 1
ATOM 3479 C CA . THR A 1 238 ? -9.876 -12.600 8.442 1.000 21.015 238 THR A CA 1
ATOM 3480 C C . THR A 1 238 ? -9.179 -12.229 9.754 1.000 21.289 238 THR A C 1
ATOM 3481 O O . THR A 1 238 ? -8.342 -12.985 10.248 1.000 22.361 238 THR A O 1
ATOM 3492 N N . GLU A 1 239 ? -9.477 -11.029 10.278 1.000 22.601 239 GLU A N 1
ATOM 3493 C CA . GLU A 1 239 ? -8.868 -10.614 11.556 1.000 21.364 239 GLU A CA 1
ATOM 3494 C C . GLU A 1 239 ? -9.120 -11.688 12.623 1.000 23.179 239 GLU A C 1
ATOM 3495 O O . GLU A 1 239 ? -8.199 -12.054 13.385 1.000 22.851 239 GLU A O 1
ATOM 3507 N N . LEU A 1 240 ? -10.362 -12.188 12.702 1.000 20.986 240 LEU A N 1
ATOM 3508 C CA . LEU A 1 240 ? -10.687 -13.179 13.729 1.000 22.164 240 LEU A CA 1
ATOM 3509 C C . LEU A 1 240 ? -9.944 -14.492 13.464 1.000 24.245 240 LEU A C 1
ATOM 3510 O O . LEU A 1 240 ? -9.394 -15.083 14.397 1.000 23.194 240 LEU A O 1
ATOM 3526 N N . LYS A 1 241 ? -9.886 -14.917 12.204 1.000 24.095 241 LYS A N 1
ATOM 3527 C CA . LYS A 1 241 ? -9.124 -16.107 11.832 1.000 28.623 241 LYS A CA 1
ATOM 3528 C C . LYS A 1 241 ? -7.663 -15.990 12.278 1.000 27.926 241 LYS A C 1
ATOM 3529 O O . LYS A 1 241 ? -7.108 -16.970 12.773 1.000 27.562 241 LYS A O 1
ATOM 3548 N N . LYS A 1 242 ? -7.015 -14.847 12.004 1.000 24.966 242 LYS A N 1
ATOM 3549 C CA . LYS A 1 242 ? -5.624 -14.661 12.360 1.000 24.982 242 LYS A CA 1
ATOM 3550 C C . LYS A 1 242 ? -5.449 -14.729 13.870 1.000 27.914 242 LYS A C 1
ATOM 3551 O O . LYS A 1 242 ? -4.479 -15.346 14.327 1.000 26.511 242 LYS A O 1
ATOM 3570 N N . PHE A 1 243 ? -6.372 -14.121 14.624 1.000 24.502 243 PHE A N 1
ATOM 3571 C CA . PHE A 1 243 ? -6.353 -14.192 16.070 1.000 23.565 243 PHE A CA 1
ATOM 3572 C C . PHE A 1 243 ? -6.438 -15.640 16.554 1.000 25.867 243 PHE A C 1
ATOM 3573 O O . PHE A 1 243 ? -5.696 -16.062 17.447 1.000 25.278 243 PHE A O 1
ATOM 3590 N N . GLN A 1 244 ? -7.328 -16.410 15.914 1.000 25.539 244 GLN A N 1
ATOM 3591 C CA . GLN A 1 244 ? -7.613 -17.776 16.335 1.000 28.669 244 GLN A CA 1
ATOM 3592 C C . GLN A 1 244 ? -6.440 -18.692 15.995 1.000 28.968 244 GLN A C 1
ATOM 3593 O O . GLN A 1 244 ? -6.251 -19.713 16.653 1.000 36.040 244 GLN A O 1
ATOM 3607 N N . ALA A 1 245 ? -5.616 -18.324 15.007 1.000 28.563 245 ALA A N 1
ATOM 3608 C CA . ALA A 1 245 ? -4.392 -19.063 14.719 1.000 28.548 245 ALA A CA 1
ATOM 3609 C C . ALA A 1 245 ? -3.213 -18.539 15.549 1.000 30.704 245 ALA A C 1
ATOM 3610 O O . ALA A 1 245 ? -2.113 -19.059 15.420 1.000 29.207 245 ALA A O 1
ATOM 3617 N N . GLY A 1 246 ? -3.446 -17.514 16.385 1.000 27.816 246 GLY A N 1
ATOM 3618 C CA . GLY A 1 246 ? -2.419 -16.934 17.242 1.000 28.359 246 GLY A CA 1
ATOM 3619 C C . GLY A 1 246 ? -1.455 -15.981 16.532 1.000 29.974 246 GLY A C 1
ATOM 3620 O O . GLY A 1 246 ? -0.402 -15.666 17.101 1.000 28.343 246 GLY A O 1
ATOM 3624 N N . GLU A 1 247 ? -1.828 -15.501 15.328 1.000 26.555 247 GLU A N 1
ATOM 3625 C CA . GLU A 1 247 ? -0.998 -14.597 14.548 1.000 27.781 247 GLU A CA 1
ATOM 3626 C C . GLU A 1 247 ? -1.307 -13.145 14.926 1.000 25.622 247 GLU A C 1
ATOM 3627 O O . GLU A 1 247 ? -0.544 -12.251 14.565 1.000 27.679 247 GLU A O 1
ATOM 3639 N N . LEU A 1 248 ? -2.443 -12.926 15.599 1.000 24.418 248 LEU A N 1
ATOM 3640 C CA . LEU A 1 248 ? -2.718 -11.654 16.260 1.000 22.696 248 LEU A CA 1
ATOM 3641 C C . LEU A 1 248 ? -3.004 -11.949 17.720 1.000 22.712 248 LEU A C 1
ATOM 3642 O O . LEU A 1 248 ? -3.495 -13.032 18.035 1.000 24.387 248 LEU A O 1
ATOM 3658 N N . ASP A 1 249 ? -2.753 -10.937 18.594 1.000 20.498 249 ASP A N 1
ATOM 3659 C CA . ASP A 1 249 ? -2.946 -11.045 20.037 1.000 20.439 249 ASP A CA 1
ATOM 3660 C C . ASP A 1 249 ? -4.255 -10.414 20.512 1.000 20.516 249 ASP A C 1
ATOM 3661 O O . ASP A 1 249 ? -4.592 -10.460 21.697 1.000 21.387 249 ASP A O 1
ATOM 3670 N N . TRP A 1 250 ? -4.990 -9.838 19.543 1.000 20.683 250 TRP A N 1
ATOM 3671 C CA . TRP A 1 250 ? -6.208 -9.081 19.741 1.000 21.016 250 TRP A CA 1
ATOM 3672 C C . TRP A 1 250 ? -7.044 -9.207 18.468 1.000 20.801 250 TRP A C 1
ATOM 3673 O O . TRP A 1 250 ? -6.495 -9.229 17.359 1.000 22.493 250 TRP A O 1
ATOM 3694 N N . ALA A 1 251 ? -8.356 -9.263 18.651 1.000 21.930 251 ALA A N 1
ATOM 3695 C CA . ALA A 1 251 ? -9.317 -9.175 17.553 1.000 21.474 251 ALA A CA 1
ATOM 3696 C C . ALA A 1 251 ? -10.456 -8.306 18.059 1.000 19.906 251 ALA A C 1
ATOM 3697 O O . ALA A 1 251 ? -11.123 -8.626 19.028 1.000 19.826 251 ALA A O 1
ATOM 3704 N N . GLY A 1 252 ? -10.665 -7.160 17.398 1.000 19.127 252 GLY A N 1
ATOM 3705 C CA . GLY A 1 252 ? -11.712 -6.265 17.846 1.000 18.515 252 GLY A CA 1
ATOM 3706 C C . GLY A 1 252 ? -11.193 -4.865 18.136 1.000 18.283 252 GLY A C 1
ATOM 3707 O O . GLY A 1 252 ? -10.072 -4.541 17.840 1.000 19.259 252 GLY A O 1
ATOM 3711 N N . MET A 1 253 ? -12.104 -4.091 18.700 1.000 19.646 253 MET A N 1
ATOM 3712 C CA . MET A 1 253 ? -11.974 -2.679 18.965 1.000 20.016 253 MET A CA 1
ATOM 3713 C C . MET A 1 253 ? -11.018 -2.514 20.128 1.000 20.023 253 MET A C 1
ATOM 3714 O O . MET A 1 253 ? -10.800 -3.451 20.889 1.000 21.955 253 MET A O 1
ATOM 3728 N N . PRO A 1 254 ? -10.451 -1.320 20.361 1.000 21.200 254 PRO A N 1
ATOM 3729 C CA . PRO A 1 254 ? -10.714 -0.148 19.522 1.000 20.206 254 PRO A CA 1
ATOM 3730 C C . PRO A 1 254 ? -10.143 -0.093 18.108 1.000 18.492 254 PRO A C 1
ATOM 3731 O O . PRO A 1 254 ? -10.683 0.654 17.302 1.000 23.282 254 PRO A O 1
ATOM 3742 N N . LEU A 1 255 ? -9.061 -0.813 17.787 1.000 19.392 255 LEU A N 1
ATOM 3743 C CA . LEU A 1 255 ? -8.341 -0.530 16.551 1.000 19.170 255 LEU A CA 1
ATOM 3744 C C . LEU A 1 255 ? -8.736 -1.512 15.447 1.000 20.369 255 LEU A C 1
ATOM 3745 O O . LEU A 1 255 ? -8.576 -1.198 14.277 1.000 19.671 255 LEU A O 1
ATOM 3761 N N . GLY A 1 256 ? -9.205 -2.710 15.847 1.000 18.746 256 GLY A N 1
ATOM 3762 C CA . GLY A 1 256 ? -9.676 -3.720 14.921 1.000 20.116 256 GLY A CA 1
ATOM 3763 C C . GLY A 1 256 ? -11.191 -3.857 15.022 1.000 20.930 256 GLY A C 1
ATOM 3764 O O . GLY A 1 256 ? -11.886 -2.960 15.540 1.000 20.143 256 GLY A O 1
ATOM 3768 N N . GLN A 1 257 ? -11.750 -4.954 14.483 1.000 21.037 257 GLN A N 1
ATOM 3769 C CA . GLN A 1 257 ? -13.196 -5.101 14.510 1.000 23.553 257 GLN A CA 1
ATOM 3770 C C . GLN A 1 257 ? -13.578 -6.565 14.322 1.000 20.527 257 GLN A C 1
ATOM 3771 O O . GLN A 1 257 ? -13.105 -7.249 13.396 1.000 23.340 257 GLN A O 1
ATOM 3785 N N . LEU A 1 258 ? -14.412 -7.042 15.243 1.000 22.311 258 LEU A N 1
ATOM 3786 C CA . LEU A 1 258 ? -14.866 -8.431 15.200 1.000 23.218 258 LEU A CA 1
ATOM 3787 C C . LEU A 1 258 ? -16.016 -8.546 14.215 1.000 22.369 258 LEU A C 1
ATOM 3788 O O . LEU A 1 258 ? -16.808 -7.620 14.108 1.000 23.196 258 LEU A O 1
ATOM 3804 N N . PRO A 1 259 ? -16.164 -9.694 13.516 1.000 23.289 259 PRO A N 1
ATOM 3805 C CA . PRO A 1 259 ? -17.317 -9.906 12.645 1.000 25.776 259 PRO A CA 1
ATOM 3806 C C . PRO A 1 259 ? -18.564 -9.923 13.513 1.000 26.903 259 PRO A C 1
ATOM 3807 O O . PRO A 1 259 ? -18.546 -10.489 14.605 1.000 28.517 259 PRO A O 1
ATOM 3818 N N . THR A 1 260 ? -19.635 -9.246 13.064 1.000 30.533 260 THR A N 1
ATOM 3819 C CA . THR A 1 260 ? -20.792 -9.039 13.920 1.000 31.574 260 THR A CA 1
ATOM 3820 C C . THR A 1 260 ? -21.420 -10.392 14.250 1.000 34.289 260 THR A C 1
ATOM 3821 O O . THR A 1 260 ? -21.951 -10.558 15.340 1.000 35.196 260 THR A O 1
ATOM 3832 N N . GLU A 1 261 ? -21.321 -11.358 13.331 1.000 35.868 261 GLU A N 1
ATOM 3833 C CA . GLU A 1 261 ? -21.958 -12.653 13.533 1.000 42.143 261 GLU A CA 1
ATOM 3834 C C . GLU A 1 261 ? -21.142 -13.545 14.480 1.000 41.677 261 GLU A C 1
ATOM 3835 O O . GLU A 1 261 ? -21.674 -14.518 14.998 1.000 37.674 261 GLU A O 1
ATOM 3847 N N . SER A 1 262 ? -19.868 -13.216 14.759 1.000 37.307 262 SER A N 1
ATOM 3848 C CA . SER A 1 262 ? -19.095 -13.982 15.726 1.000 33.621 262 SER A CA 1
ATOM 3849 C C . SER A 1 262 ? -19.482 -13.636 17.163 1.000 31.131 262 SER A C 1
ATOM 3850 O O . SER A 1 262 ? -19.150 -14.370 18.087 1.000 33.375 262 SER A O 1
ATOM 3858 N N . LEU A 1 263 ? -20.174 -12.516 17.374 1.000 34.193 263 LEU A N 1
ATOM 3859 C CA . LEU A 1 263 ? -20.328 -11.971 18.714 1.000 32.476 263 LEU A CA 1
ATOM 3860 C C . LEU A 1 263 ? -21.131 -12.905 19.620 1.000 34.629 263 LEU A C 1
ATOM 3861 O O . LEU A 1 263 ? -20.756 -13.063 20.780 1.000 38.387 263 LEU A O 1
ATOM 3877 N N . PRO A 1 264 ? -22.249 -13.537 19.166 1.000 39.578 264 PRO A N 1
ATOM 3878 C CA . PRO A 1 264 ? -22.955 -14.530 19.985 1.000 40.816 264 PRO A CA 1
ATOM 3879 C C . PRO A 1 264 ? -22.076 -15.648 20.538 1.000 39.225 264 PRO A C 1
ATOM 3880 O O . PRO A 1 264 ? -22.115 -15.934 21.732 1.000 43.550 264 PRO A O 1
ATOM 3891 N N . THR A 1 265 ? -21.293 -16.270 19.657 1.000 41.515 265 THR A N 1
ATOM 3892 C CA . THR A 1 265 ? -20.466 -17.413 20.005 1.000 42.769 265 THR A CA 1
ATOM 3893 C C . THR A 1 265 ? -19.403 -17.021 21.032 1.000 39.527 265 THR A C 1
ATOM 3894 O O . THR A 1 265 ? -19.154 -17.743 21.988 1.000 39.381 265 THR A O 1
ATOM 3905 N N . LEU A 1 266 ? -18.749 -15.875 20.798 1.000 36.023 266 LEU A N 1
ATOM 3906 C CA . LEU A 1 266 ? -17.690 -15.404 21.685 1.000 35.426 266 LEU A CA 1
ATOM 3907 C C . LEU A 1 266 ? -18.242 -14.980 23.044 1.000 30.610 266 LEU A C 1
ATOM 3908 O O . LEU A 1 266 ? -17.561 -15.109 24.058 1.000 34.543 266 LEU A O 1
ATOM 3924 N N . LYS A 1 267 ? -19.454 -14.435 23.067 1.000 33.809 267 LYS A N 1
ATOM 3925 C CA . LYS A 1 267 ? -20.102 -14.072 24.311 1.000 35.984 267 LYS A CA 1
ATOM 3926 C C . LYS A 1 267 ? -20.414 -15.336 25.114 1.000 38.841 267 LYS A C 1
ATOM 3927 O O . LYS A 1 267 ? -20.228 -15.366 26.323 1.000 40.320 267 LYS A O 1
ATOM 3946 N N . LYS A 1 268 ? -20.841 -16.391 24.411 1.000 40.706 268 LYS A N 1
ATOM 3947 C CA . LYS A 1 268 ? -21.230 -17.642 25.045 1.000 48.321 268 LYS A CA 1
ATOM 3948 C C . LYS A 1 268 ? -20.028 -18.380 25.627 1.000 45.892 268 LYS A C 1
ATOM 3949 O O . LYS A 1 268 ? -20.154 -18.978 26.691 1.000 44.325 268 LYS A O 1
ATOM 3968 N N . ASP A 1 269 ? -18.889 -18.414 24.924 1.000 42.689 269 ASP A N 1
ATOM 3969 C CA . ASP A 1 269 ? -17.737 -19.137 25.448 1.000 38.968 269 ASP A CA 1
ATOM 3970 C C . ASP A 1 269 ? -17.042 -18.317 26.547 1.000 38.507 269 ASP A C 1
ATOM 3971 O O . ASP A 1 269 ? -16.099 -18.797 27.175 1.000 44.276 269 ASP A O 1
ATOM 3980 N N . GLY A 1 270 ? -17.481 -17.068 26.766 1.000 35.732 270 GLY A N 1
ATOM 3981 C CA . GLY A 1 270 ? -17.031 -16.257 27.889 1.000 33.613 270 GLY A CA 1
ATOM 3982 C C . GLY A 1 270 ? -15.777 -15.428 27.579 1.000 32.507 270 GLY A C 1
ATOM 3983 O O . GLY A 1 270 ? -15.275 -14.732 28.454 1.000 32.766 270 GLY A O 1
ATOM 3987 N N . SER A 1 271 ? -15.290 -15.486 26.332 1.000 33.233 271 SER A N 1
ATOM 3988 C CA . SER A 1 271 ? -14.072 -14.793 25.932 1.000 30.157 271 SER A CA 1
ATOM 3989 C C . SER A 1 271 ? -14.300 -13.334 25.518 1.000 31.745 271 SER A C 1
ATOM 3990 O O . SER A 1 271 ? -13.317 -12.593 25.481 1.000 28.139 271 SER A O 1
ATOM 3998 N N . LEU A 1 272 ? -15.544 -12.914 25.231 1.000 29.512 272 LEU A N 1
ATOM 3999 C CA . LEU A 1 272 ? -15.823 -11.579 24.698 1.000 26.479 272 LEU A CA 1
ATOM 4000 C C . LEU A 1 272 ? -15.748 -10.522 25.801 1.000 29.170 272 LEU A C 1
ATOM 4001 O O . LEU A 1 272 ? -16.447 -10.586 26.818 1.000 30.038 272 LEU A O 1
ATOM 4017 N N . HIS A 1 273 ? -14.957 -9.468 25.541 1.000 26.939 273 HIS A N 1
ATOM 4018 C CA . HIS A 1 273 ? -15.047 -8.258 26.332 1.000 23.981 273 HIS A CA 1
ATOM 4019 C C . HIS A 1 273 ? -16.009 -7.284 25.670 1.000 22.351 273 HIS A C 1
ATOM 4020 O O . HIS A 1 273 ? -15.950 -7.051 24.464 1.000 23.956 273 HIS A O 1
ATOM 4035 N N . VAL A 1 274 ? -16.874 -6.703 26.472 1.000 24.358 274 VAL A N 1
ATOM 4036 C CA . VAL A 1 274 ? -17.838 -5.718 26.006 1.000 25.951 274 VAL A CA 1
ATOM 4037 C C . VAL A 1 274 ? -17.867 -4.596 27.031 1.000 29.076 274 VAL A C 1
ATOM 4038 O O . VAL A 1 274 ? -18.157 -4.836 28.195 1.000 30.071 274 VAL A O 1
ATOM 4051 N N . GLU A 1 275 ? -17.601 -3.370 26.575 1.000 26.683 275 GLU A N 1
ATOM 4052 C CA . GLU A 1 275 ? -17.541 -2.225 27.461 1.000 27.544 275 GLU A CA 1
ATOM 4053 C C . GLU A 1 275 ? -18.203 -1.052 26.761 1.000 26.791 275 GLU A C 1
ATOM 4054 O O . GLU A 1 275 ? -17.814 -0.724 25.644 1.000 24.188 275 GLU A O 1
ATOM 4066 N N . PRO A 1 276 ? -19.160 -0.374 27.415 1.000 24.642 276 PRO A N 1
ATOM 4067 C CA . PRO A 1 276 ? -19.728 0.879 26.920 1.000 25.087 276 PRO A CA 1
ATOM 4068 C C . PRO A 1 276 ? -18.634 1.944 26.926 1.000 21.617 276 PRO A C 1
ATOM 4069 O O . PRO A 1 276 ? -17.843 1.989 27.852 1.000 21.712 276 PRO A O 1
ATOM 4080 N N . ILE A 1 277 ? -18.575 2.780 25.881 1.000 21.156 277 ILE A N 1
ATOM 4081 C CA . ILE A 1 277 ? -17.630 3.888 25.839 1.000 19.989 277 ILE A CA 1
ATOM 4082 C C . ILE A 1 277 ? -18.392 5.166 25.472 1.000 18.534 277 ILE A C 1
ATOM 4083 O O . ILE A 1 277 ? -19.548 5.155 25.061 1.000 21.373 277 ILE A O 1
ATOM 4099 N N . ALA A 1 278 ? -17.715 6.304 25.591 1.000 19.392 278 ALA A N 1
ATOM 4100 C CA . ALA A 1 278 ? -18.269 7.580 25.190 1.000 20.026 278 ALA A CA 1
ATOM 4101 C C . ALA A 1 278 ? -18.080 7.767 23.691 1.000 18.861 278 ALA A C 1
ATOM 4102 O O . ALA A 1 278 ? -17.095 8.344 23.227 1.000 18.116 278 ALA A O 1
ATOM 4109 N N . GLY A 1 279 ? -19.024 7.210 22.947 1.000 19.156 279 GLY A N 1
ATOM 4110 C CA . GLY A 1 279 ? -19.064 7.405 21.519 1.000 18.462 279 GLY A CA 1
ATOM 4111 C C . GLY A 1 279 ? -20.472 7.261 20.971 1.000 18.476 279 GLY A C 1
ATOM 4112 O O . GLY A 1 279 ? -21.322 6.582 21.565 1.000 18.343 279 GLY A O 1
ATOM 4116 N N . VAL A 1 280 ? -20.676 7.861 19.803 1.000 16.924 280 VAL A N 1
ATOM 4117 C CA . VAL A 1 280 ? -21.981 7.890 19.172 1.000 17.491 280 VAL A CA 1
ATOM 4118 C C . VAL A 1 280 ? -21.789 7.592 17.673 1.000 18.249 280 VAL A C 1
ATOM 4119 O O . VAL A 1 280 ? -20.827 8.037 17.025 1.000 17.733 280 VAL A O 1
ATOM 4132 N N . TYR A 1 281 ? -22.723 6.787 17.137 1.000 18.014 281 TYR A N 1
ATOM 4133 C CA . TYR A 1 281 ? -22.766 6.416 15.743 1.000 17.590 281 TYR A CA 1
ATOM 4134 C C . TYR A 1 281 ? -23.921 7.180 15.112 1.000 16.986 281 TYR A C 1
ATOM 4135 O O . TYR A 1 281 ? -25.029 7.100 15.633 1.000 18.289 281 TYR A O 1
ATOM 4153 N N . TRP A 1 282 ? -23.648 7.993 14.090 1.000 16.411 282 TRP A N 1
ATOM 4154 C CA . TRP A 1 282 ? -24.673 8.839 13.526 1.000 17.835 282 TRP A CA 1
ATOM 4155 C C . TRP A 1 282 ? -24.519 8.922 12.020 1.000 17.641 282 TRP A C 1
ATOM 4156 O O . TRP A 1 282 ? -23.449 8.665 11.486 1.000 17.919 282 TRP A O 1
ATOM 4177 N N . TYR A 1 283 ? -25.624 9.251 11.364 1.000 17.771 283 TYR A N 1
ATOM 4178 C CA . TYR A 1 283 ? -25.571 9.622 9.958 1.000 18.394 283 TYR A CA 1
ATOM 4179 C C . TYR A 1 283 ? -25.632 11.139 9.843 1.000 17.888 283 TYR A C 1
ATOM 4180 O O . TYR A 1 283 ? -26.656 11.771 10.134 1.000 20.214 283 TYR A O 1
ATOM 4198 N N . LYS A 1 284 ? -24.549 11.727 9.368 1.000 16.765 284 LYS A N 1
ATOM 4199 C CA . LYS A 1 284 ? -24.503 13.167 9.142 1.000 16.745 284 LYS A CA 1
ATOM 4200 C C . LYS A 1 284 ? -25.301 13.543 7.906 1.000 19.449 284 LYS A C 1
ATOM 4201 O O . LYS A 1 284 ? -25.188 12.858 6.892 1.000 18.501 284 LYS A O 1
ATOM 4220 N N . PHE A 1 285 ? -26.071 14.642 7.984 1.000 17.566 285 PHE A N 1
ATOM 4221 C CA . PHE A 1 285 ? -26.748 15.216 6.844 1.000 17.398 285 PHE A CA 1
ATOM 4222 C C . PHE A 1 285 ? -25.959 16.402 6.326 1.000 18.857 285 PHE A C 1
ATOM 4223 O O . PHE A 1 285 ? -25.627 17.333 7.072 1.000 18.989 285 PHE A O 1
ATOM 4240 N N . ASN A 1 286 ? -25.761 16.416 5.004 1.000 18.331 286 ASN A N 1
ATOM 4241 C CA . ASN A 1 286 ? -25.335 17.631 4.351 1.000 17.431 286 ASN A CA 1
ATOM 4242 C C . ASN A 1 286 ? -26.527 18.568 4.185 1.000 19.929 286 ASN A C 1
ATOM 4243 O O . ASN A 1 286 ? -27.317 18.437 3.252 1.000 18.539 286 ASN A O 1
ATOM 4254 N N . THR A 1 287 ? -26.637 19.515 5.126 1.000 18.898 287 THR A N 1
ATOM 4255 C CA . THR A 1 287 ? -27.821 20.365 5.186 1.000 20.478 287 THR A CA 1
ATOM 4256 C C . THR A 1 287 ? -27.806 21.377 4.038 1.000 20.274 287 THR A C 1
ATOM 4257 O O . THR A 1 287 ? -28.755 22.158 3.913 1.000 24.740 287 THR A O 1
ATOM 4268 N N . GLU A 1 288 ? -26.735 21.421 3.229 1.000 19.606 288 GLU A N 1
ATOM 4269 C CA . GLU A 1 288 ? -26.718 22.266 2.045 1.000 21.934 288 GLU A CA 1
ATOM 4270 C C . GLU A 1 288 ? -26.958 21.462 0.754 1.000 22.338 288 GLU A C 1
ATOM 4271 O O . GLU A 1 288 ? -26.875 22.053 -0.317 1.000 26.440 288 GLU A O 1
ATOM 4283 N N . ALA A 1 289 ? -27.324 20.178 0.826 1.000 22.128 289 ALA A N 1
ATOM 4284 C CA . ALA A 1 289 ? -27.617 19.361 -0.347 1.000 21.655 289 ALA A CA 1
ATOM 4285 C C . ALA A 1 289 ? -29.089 18.938 -0.328 1.000 21.434 289 ALA A C 1
ATOM 4286 O O . ALA A 1 289 ? -29.538 18.248 0.569 1.000 20.754 289 ALA A O 1
ATOM 4293 N N . LYS A 1 290 ? -29.842 19.263 -1.388 1.000 23.968 290 LYS A N 1
ATOM 4294 C CA . LYS A 1 290 ? -31.245 18.877 -1.427 1.000 24.487 290 LYS A CA 1
ATOM 4295 C C . LYS A 1 290 ? -31.354 17.362 -1.483 1.000 21.661 290 LYS A C 1
ATOM 4296 O O . LYS A 1 290 ? -30.534 16.737 -2.168 1.000 24.198 290 LYS A O 1
ATOM 4315 N N . PRO A 1 291 ? -32.365 16.723 -0.845 1.000 21.493 291 PRO A N 1
ATOM 4316 C CA . PRO A 1 291 ? -33.395 17.414 -0.047 1.000 22.545 291 PRO A CA 1
ATOM 4317 C C . PRO A 1 291 ? -33.090 17.563 1.454 1.000 21.561 291 PRO A C 1
ATOM 4318 O O . PRO A 1 291 ? -34.000 17.746 2.261 1.000 21.909 291 PRO A O 1
ATOM 4329 N N . LEU A 1 292 ? -31.820 17.344 1.819 1.000 20.817 292 LEU A N 1
ATOM 4330 C CA . LEU A 1 292 ? -31.416 17.320 3.226 1.000 21.160 292 LEU A CA 1
ATOM 4331 C C . LEU A 1 292 ? -31.327 18.721 3.809 1.000 22.477 292 LEU A C 1
ATOM 4332 O O . LEU A 1 292 ? -31.069 18.835 5.027 1.000 22.484 292 LEU A O 1
ATOM 4348 N N . ASP A 1 293 ? -31.479 19.719 2.951 1.000 22.610 293 ASP A N 1
ATOM 4349 C CA . ASP A 1 293 ? -31.658 21.102 3.367 1.000 23.940 293 ASP A CA 1
ATOM 4350 C C . ASP A 1 293 ? -33.021 21.352 4.001 1.000 26.177 293 ASP A C 1
ATOM 4351 O O . ASP A 1 293 ? -33.178 22.429 4.578 1.000 28.338 293 ASP A O 1
ATOM 4360 N N . ASN A 1 294 ? -33.933 20.362 4.023 1.000 20.168 294 ASN A N 1
ATOM 4361 C CA . ASN A 1 294 ? -35.235 20.524 4.631 1.000 21.708 294 ASN A CA 1
ATOM 4362 C C . ASN A 1 294 ? -35.264 19.753 5.946 1.000 21.756 294 ASN A C 1
ATOM 4363 O O . ASN A 1 294 ? -35.121 18.537 5.975 1.000 21.082 294 ASN A O 1
ATOM 4374 N N . VAL A 1 295 ? -35.499 20.449 7.081 1.000 21.460 295 VAL A N 1
ATOM 4375 C CA . VAL A 1 295 ? -35.458 19.847 8.411 1.000 23.332 295 VAL A CA 1
ATOM 4376 C C . VAL A 1 295 ? -36.474 18.713 8.561 1.000 22.220 295 VAL A C 1
ATOM 4377 O O . VAL A 1 295 ? -36.246 17.746 9.297 1.000 22.292 295 VAL A O 1
ATOM 4390 N N . ASN A 1 296 ? -37.650 18.836 7.886 1.000 20.374 296 ASN A N 1
ATOM 4391 C CA . ASN A 1 296 ? -38.696 17.830 7.979 1.000 21.052 296 ASN A CA 1
ATOM 4392 C C . ASN A 1 296 ? -38.230 16.531 7.337 1.000 17.500 296 ASN A C 1
ATOM 4393 O O . ASN A 1 296 ? -38.564 15.451 7.836 1.000 20.791 296 ASN A O 1
ATOM 4404 N N . ILE A 1 297 ? -37.479 16.619 6.217 1.000 21.236 297 ILE A N 1
ATOM 4405 C CA . ILE A 1 297 ? -36.912 15.436 5.584 1.000 21.321 297 ILE A CA 1
ATOM 4406 C C . ILE A 1 297 ? -35.884 14.819 6.530 1.000 19.450 297 ILE A C 1
ATOM 4407 O O . ILE A 1 297 ? -35.904 13.614 6.759 1.000 21.278 297 ILE A O 1
ATOM 4423 N N . ARG A 1 298 ? -34.977 15.642 7.090 1.000 20.730 298 ARG A N 1
ATOM 4424 C CA . ARG A 1 298 ? -33.980 15.117 8.022 1.000 22.096 298 ARG A CA 1
ATOM 4425 C C . ARG A 1 298 ? -34.666 14.386 9.176 1.000 20.082 298 ARG A C 1
ATOM 4426 O O . ARG A 1 298 ? -34.302 13.260 9.560 1.000 18.758 298 ARG A O 1
ATOM 4447 N N . LYS A 1 299 ? -35.758 14.972 9.708 1.000 20.225 299 LYS A N 1
ATOM 4448 C CA . LYS A 1 299 ? -36.466 14.374 10.825 1.000 22.678 299 LYS A CA 1
ATOM 4449 C C . LYS A 1 299 ? -37.217 13.106 10.417 1.000 20.754 299 LYS A C 1
ATOM 4450 O O . LYS A 1 299 ? -37.235 12.118 11.167 1.000 22.320 299 LYS A O 1
ATOM 4469 N N . ALA A 1 300 ? -37.777 13.084 9.200 1.000 23.609 300 ALA A N 1
ATOM 4470 C CA . ALA A 1 300 ? -38.428 11.864 8.729 1.000 22.024 300 ALA A CA 1
ATOM 4471 C C . ALA A 1 300 ? -37.465 10.679 8.652 1.000 19.010 300 ALA A C 1
ATOM 4472 O O . ALA A 1 300 ? -37.774 9.534 9.068 1.000 21.659 300 ALA A O 1
ATOM 4479 N N . LEU A 1 301 ? -36.287 10.964 8.066 1.000 19.145 301 LEU A N 1
ATOM 4480 C CA . LEU A 1 301 ? -35.266 9.945 7.910 1.000 20.303 301 LEU A CA 1
ATOM 4481 C C . LEU A 1 301 ? -34.762 9.460 9.276 1.000 18.171 301 LEU A C 1
ATOM 4482 O O . LEU A 1 301 ? -34.384 8.298 9.458 1.000 23.872 301 LEU A O 1
ATOM 4498 N N . THR A 1 302 ? -34.739 10.339 10.267 1.000 19.909 302 THR A N 1
ATOM 4499 C CA . THR A 1 302 ? -34.206 10.014 11.581 1.000 18.703 302 THR A CA 1
ATOM 4500 C C . THR A 1 302 ? -35.232 9.253 12.431 1.000 20.073 302 THR A C 1
ATOM 4501 O O . THR A 1 302 ? -34.876 8.258 13.050 1.000 20.204 302 THR A O 1
ATOM 4512 N N . TYR A 1 303 ? -36.511 9.705 12.444 1.000 21.385 303 TYR A N 1
ATOM 4513 C CA . TYR A 1 303 ? -37.547 9.138 13.292 1.000 21.700 303 TYR A CA 1
ATOM 4514 C C . TYR A 1 303 ? -37.993 7.749 12.805 1.000 23.273 303 TYR A C 1
ATOM 4515 O O . TYR A 1 303 ? -38.504 6.937 13.600 1.000 25.190 303 TYR A O 1
ATOM 4533 N N . SER A 1 304 ? -37.752 7.471 11.508 1.000 23.550 304 SER A N 1
ATOM 4534 C CA . SER A 1 304 ? -38.151 6.216 10.897 1.000 23.995 304 SER A CA 1
ATOM 4535 C C . SER A 1 304 ? -37.161 5.074 11.123 1.000 28.170 304 SER A C 1
ATOM 4536 O O . SER A 1 304 ? -37.432 3.959 10.696 1.000 24.535 304 SER A O 1
ATOM 4544 N N . LEU A 1 305 ? -36.002 5.309 11.778 1.000 23.373 305 LEU A N 1
ATOM 4545 C CA . LEU A 1 305 ? -35.080 4.211 12.071 1.000 25.848 305 LEU A CA 1
ATOM 4546 C C . LEU A 1 305 ? -35.573 3.386 13.254 1.000 22.265 305 LEU A C 1
ATOM 4547 O O . LEU A 1 305 ? -36.101 3.919 14.240 1.000 25.705 305 LEU A O 1
ATOM 4563 N N . ASP A 1 306 ? -35.345 2.065 13.159 1.000 25.999 306 ASP A N 1
ATOM 4564 C CA . ASP A 1 306 ? -35.573 1.133 14.241 1.000 27.870 306 ASP A CA 1
ATOM 4565 C C . ASP A 1 306 ? -34.206 0.719 14.806 1.000 27.340 306 ASP A C 1
ATOM 4566 O O . ASP A 1 306 ? -33.569 -0.232 14.340 1.000 26.103 306 ASP A O 1
ATOM 4575 N N . ARG A 1 307 ? -33.762 1.487 15.785 1.000 25.202 307 ARG A N 1
ATOM 4576 C CA . ARG A 1 307 ? -32.411 1.356 16.317 1.000 23.384 307 ARG A CA 1
ATOM 4577 C C . ARG A 1 307 ? -32.304 0.069 17.136 1.000 24.519 307 ARG A C 1
ATOM 4578 O O . ARG A 1 307 ? -31.252 -0.587 17.177 1.000 26.219 307 ARG A O 1
ATOM 4599 N N . GLN A 1 308 ? -33.402 -0.329 17.792 1.000 25.656 308 GLN A N 1
ATOM 4600 C CA . GLN A 1 308 ? -33.365 -1.546 18.572 1.000 27.564 308 GLN A CA 1
ATOM 4601 C C . GLN A 1 308 ? -33.058 -2.725 17.648 1.000 23.100 308 GLN A C 1
ATOM 4602 O O . GLN A 1 308 ? -32.264 -3.600 17.994 1.000 26.360 308 GLN A O 1
ATOM 4616 N N . SER A 1 309 ? -33.664 -2.745 16.457 1.000 27.885 309 SER A N 1
ATOM 4617 C CA . SER A 1 309 ? -33.435 -3.824 15.510 1.000 29.089 309 SER A CA 1
ATOM 4618 C C . SER A 1 309 ? -31.994 -3.808 15.021 1.000 28.025 309 SER A C 1
ATOM 4619 O O . SER A 1 309 ? -31.357 -4.849 14.973 1.000 28.261 309 SER A O 1
ATOM 4627 N N . ILE A 1 310 ? -31.462 -2.616 14.735 1.000 25.768 310 ILE A N 1
ATOM 4628 C CA . ILE A 1 310 ? -30.068 -2.507 14.322 1.000 26.813 310 ILE A CA 1
ATOM 4629 C C . ILE A 1 310 ? -29.135 -3.078 15.397 1.000 23.347 310 ILE A C 1
ATOM 4630 O O . ILE A 1 310 ? -28.246 -3.866 15.093 1.000 24.056 310 ILE A O 1
ATOM 4646 N N . VAL A 1 311 ? -29.328 -2.707 16.673 1.000 24.972 311 VAL A N 1
ATOM 4647 C CA . VAL A 1 311 ? -28.370 -3.154 17.687 1.000 24.922 311 VAL A CA 1
ATOM 4648 C C . VAL A 1 311 ? -28.576 -4.638 18.018 1.000 25.861 311 VAL A C 1
ATOM 4649 O O . VAL A 1 311 ? -27.620 -5.333 18.337 1.000 26.103 311 VAL A O 1
ATOM 4662 N N . LYS A 1 312 ? -29.815 -5.148 17.914 1.000 25.787 312 LYS A N 1
ATOM 4663 C CA . LYS A 1 312 ? -30.057 -6.527 18.319 1.000 27.144 312 LYS A CA 1
ATOM 4664 C C . LYS A 1 312 ? -29.663 -7.504 17.220 1.000 27.151 312 LYS A C 1
ATOM 4665 O O . LYS A 1 312 ? -29.087 -8.551 17.543 1.000 26.499 312 LYS A O 1
ATOM 4684 N N . ASN A 1 313 ? -29.971 -7.136 15.953 1.000 25.384 313 ASN A N 1
ATOM 4685 C CA . ASN A 1 313 ? -29.879 -8.014 14.797 1.000 27.258 313 ASN A CA 1
ATOM 4686 C C . ASN A 1 313 ? -28.659 -7.750 13.907 1.000 27.272 313 ASN A C 1
ATOM 4687 O O . ASN A 1 313 ? -28.138 -8.691 13.272 1.000 27.891 313 ASN A O 1
ATOM 4698 N N . VAL A 1 314 ? -28.204 -6.484 13.824 1.000 26.140 314 VAL A N 1
ATOM 4699 C CA . VAL A 1 314 ? -27.153 -6.124 12.885 1.000 26.319 314 VAL A CA 1
ATOM 4700 C C . VAL A 1 314 ? -25.818 -6.025 13.626 1.000 27.601 314 VAL A C 1
ATOM 4701 O O . VAL A 1 314 ? -24.902 -6.780 13.297 1.000 27.183 314 VAL A O 1
ATOM 4714 N N . THR A 1 315 ? -25.716 -5.139 14.634 1.000 25.547 315 THR A N 1
ATOM 4715 C CA . THR A 1 315 ? -24.432 -4.990 15.304 1.000 25.293 315 THR A CA 1
ATOM 4716 C C . THR A 1 315 ? -24.181 -6.099 16.336 1.000 23.966 315 THR A C 1
ATOM 4717 O O . THR A 1 315 ? -23.079 -6.651 16.357 1.000 25.348 315 THR A O 1
ATOM 4728 N N . GLN A 1 316 ? -25.165 -6.418 17.194 1.000 26.620 316 GLN A N 1
ATOM 4729 C CA . GLN A 1 316 ? -25.082 -7.545 18.133 1.000 26.645 316 GLN A CA 1
ATOM 4730 C C . GLN A 1 316 ? -24.014 -7.316 19.217 1.000 28.023 316 GLN A C 1
ATOM 4731 O O . GLN A 1 316 ? -23.568 -8.261 19.870 1.000 26.682 316 GLN A O 1
ATOM 4745 N N . GLY A 1 317 ? -23.611 -6.052 19.445 1.000 27.186 317 GLY A N 1
ATOM 4746 C CA . GLY A 1 317 ? -22.530 -5.718 20.377 1.000 27.839 317 GLY A CA 1
ATOM 4747 C C . GLY A 1 317 ? -23.000 -4.963 21.630 1.000 30.954 317 GLY A C 1
ATOM 4748 O O . GLY A 1 317 ? -22.204 -4.271 22.297 1.000 25.706 317 GLY A O 1
ATOM 4752 N N . GLU A 1 318 ? -24.292 -5.114 21.967 1.000 28.343 318 GLU A N 1
ATOM 4753 C CA . GLU A 1 318 ? -24.881 -4.563 23.185 1.000 26.973 318 GLU A CA 1
ATOM 4754 C C . GLU A 1 318 ? -24.870 -3.043 23.189 1.000 26.377 318 GLU A C 1
ATOM 4755 O O . GLU A 1 318 ? -25.001 -2.411 24.226 1.000 29.273 318 GLU A O 1
ATOM 4767 N N . GLN A 1 319 ? -24.799 -2.453 21.998 1.000 26.023 319 GLN A N 1
ATOM 4768 C CA . GLN A 1 319 ? -24.948 -1.021 21.892 1.000 26.229 319 GLN A CA 1
ATOM 4769 C C . GLN A 1 319 ? -26.365 -0.637 22.309 1.000 26.629 319 GLN A C 1
ATOM 4770 O O . GLN A 1 319 ? -27.297 -1.431 22.112 1.000 29.233 319 GLN A O 1
ATOM 4784 N N . ILE A 1 320 ? -26.538 0.586 22.793 1.000 30.007 320 ILE A N 1
ATOM 4785 C CA . ILE A 1 320 ? -27.877 1.079 23.063 1.000 30.945 320 ILE A CA 1
ATOM 4786 C C . ILE A 1 320 ? -28.306 2.131 22.038 1.000 26.678 320 ILE A C 1
ATOM 4787 O O . ILE A 1 320 ? -27.521 2.933 21.507 1.000 25.412 320 ILE A O 1
ATOM 4803 N N . PRO A 1 321 ? -29.597 2.108 21.655 1.000 23.659 321 PRO A N 1
ATOM 4804 C CA . PRO A 1 321 ? -30.160 3.098 20.751 1.000 21.790 321 PRO A CA 1
ATOM 4805 C C . PRO A 1 321 ? -29.902 4.519 21.212 1.000 23.134 321 PRO A C 1
ATOM 4806 O O . PRO A 1 321 ? -30.045 4.841 22.399 1.000 24.316 321 PRO A O 1
ATOM 4817 N N . ALA A 1 322 ? -29.497 5.352 20.249 1.000 21.651 322 ALA A N 1
ATOM 4818 C CA . ALA A 1 322 ? -29.179 6.745 20.511 1.000 20.464 322 ALA A CA 1
ATOM 4819 C C . ALA A 1 322 ? -30.227 7.645 19.866 1.000 21.031 322 ALA A C 1
ATOM 4820 O O . ALA A 1 322 ? -30.384 7.626 18.647 1.000 20.937 322 ALA A O 1
ATOM 4827 N N . MET A 1 323 ? -30.888 8.469 20.699 1.000 19.859 323 MET A N 1
ATOM 4828 C CA . MET A 1 323 ? -31.806 9.491 20.243 1.000 20.476 323 MET A CA 1
ATOM 4829 C C . MET A 1 323 ? -31.372 10.821 20.862 1.000 21.840 323 MET A C 1
ATOM 4830 O O . MET A 1 323 ? -32.157 11.652 21.357 1.000 22.188 323 MET A O 1
ATOM 4844 N N . ALA A 1 324 ? -30.064 11.060 20.737 1.000 21.924 324 ALA A N 1
ATOM 4845 C CA . ALA A 1 324 ? -29.391 12.152 21.410 1.000 22.642 324 ALA A CA 1
ATOM 4846 C C . ALA A 1 324 ? -27.963 12.195 20.866 1.000 21.323 324 ALA A C 1
ATOM 4847 O O . ALA A 1 324 ? -27.523 11.237 20.252 1.000 20.209 324 ALA A O 1
ATOM 4854 N N . ALA A 1 325 ? -27.215 13.251 21.171 1.000 21.898 325 ALA A N 1
ATOM 4855 C CA . ALA A 1 325 ? -25.819 13.405 20.763 1.000 20.945 325 ALA A CA 1
ATOM 4856 C C . ALA A 1 325 ? -24.823 12.967 21.845 1.000 22.382 325 ALA A C 1
ATOM 4857 O O . ALA A 1 325 ? -23.806 12.344 21.554 1.000 23.319 325 ALA A O 1
ATOM 4864 N N . VAL A 1 326 ? -25.115 13.274 23.114 1.000 22.690 326 VAL A N 1
ATOM 4865 C CA . VAL A 1 326 ? -24.157 13.087 24.190 1.000 20.654 326 VAL A CA 1
ATOM 4866 C C . VAL A 1 326 ? -24.337 11.707 24.812 1.000 21.968 326 VAL A C 1
ATOM 4867 O O . VAL A 1 326 ? -25.427 11.383 25.283 1.000 20.868 326 VAL A O 1
ATOM 4880 N N . PRO A 1 327 ? -23.313 10.831 24.903 1.000 21.443 327 PRO A N 1
ATOM 4881 C CA . PRO A 1 327 ? -23.486 9.493 25.478 1.000 22.951 327 PRO A CA 1
ATOM 4882 C C . PRO A 1 327 ? -23.928 9.534 26.937 1.000 26.393 327 PRO A C 1
ATOM 4883 O O . PRO A 1 327 ? -23.530 10.435 27.688 1.000 27.477 327 PRO A O 1
ATOM 4894 N N . PRO A 1 328 ? -24.818 8.597 27.349 1.000 26.666 328 PRO A N 1
ATOM 4895 C CA . PRO A 1 328 ? -25.351 8.599 28.717 1.000 30.087 328 PRO A CA 1
ATOM 4896 C C . PRO A 1 328 ? -24.305 8.346 29.800 1.000 33.835 328 PRO A C 1
ATOM 4897 O O . PRO A 1 328 ? -24.580 8.659 30.958 1.000 38.103 328 PRO A O 1
ATOM 4908 N N . THR A 1 329 ? -23.117 7.857 29.398 1.000 35.306 329 THR A N 1
ATOM 4909 C CA . THR A 1 329 ? -21.994 7.669 30.311 1.000 36.231 329 THR A CA 1
ATOM 4910 C C . 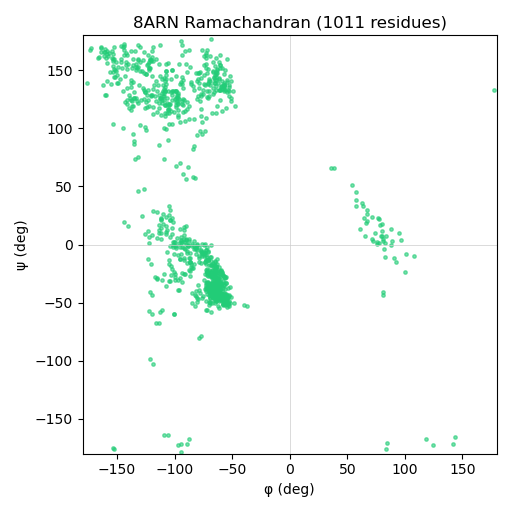THR A 1 329 ? -21.377 9.015 30.700 1.000 36.197 329 THR A C 1
ATOM 4911 O O . THR A 1 329 ? -20.577 9.028 31.629 1.000 38.783 329 THR A O 1
ATOM 4922 N N . MET A 1 330 ? -21.762 10.144 30.068 1.000 32.491 330 MET A N 1
ATOM 4923 C CA . MET A 1 330 ? -21.256 11.448 30.472 1.000 35.852 330 MET A CA 1
ATOM 4924 C C . MET A 1 330 ? -22.006 11.848 31.742 1.000 41.778 330 MET A C 1
ATOM 4925 O O . MET A 1 330 ? -23.214 12.048 31.702 1.000 36.695 330 MET A O 1
ATOM 4939 N N . LYS A 1 331 ? -21.286 11.987 32.868 1.000 45.805 331 LYS A N 1
ATOM 4940 C CA . LYS A 1 331 ? -21.927 12.331 34.134 1.000 46.422 331 LYS A CA 1
ATOM 4941 C C . LYS A 1 331 ? -22.815 13.560 33.909 1.000 43.821 331 LYS A C 1
ATOM 4942 O O . LYS A 1 331 ? -22.376 14.569 33.348 1.000 41.765 331 LYS A O 1
ATOM 4948 N N . GLY A 1 332 ? -24.104 13.440 34.284 1.000 43.083 332 GLY A N 1
ATOM 4949 C CA . GLY A 1 332 ? -25.071 14.513 34.081 1.000 41.277 332 GLY A CA 1
ATOM 4950 C C . GLY A 1 332 ? -25.994 14.305 32.873 1.000 45.798 332 GLY A C 1
ATOM 4951 O O . GLY A 1 332 ? -26.937 15.074 32.681 1.000 47.963 332 GLY A O 1
ATOM 4955 N N . PHE A 1 333 ? -25.719 13.276 32.056 1.000 42.819 333 PHE A N 1
ATOM 4956 C CA . PHE A 1 333 ? -26.426 13.061 30.797 1.000 37.258 333 PHE A CA 1
ATOM 4957 C C . PHE A 1 333 ? -26.946 11.629 30.722 1.000 38.702 333 PHE A C 1
ATOM 4958 O O . PHE A 1 333 ? -27.209 11.155 29.618 1.000 33.577 333 PHE A O 1
ATOM 4975 N N . GLU A 1 334 ? -27.160 10.980 31.888 1.000 38.355 334 GLU A N 1
ATOM 4976 C CA . GLU A 1 334 ? -27.555 9.573 31.972 1.000 38.447 334 GLU A CA 1
ATOM 4977 C C . GLU A 1 334 ? -28.966 9.339 31.433 1.000 34.381 334 GLU A C 1
ATOM 4978 O O . GLU A 1 334 ? -29.282 8.234 31.003 1.000 40.173 334 GLU A O 1
ATOM 4990 N N . ASP A 1 335 ? -29.782 10.394 31.396 1.000 35.981 335 ASP A N 1
ATOM 4991 C CA . ASP A 1 335 ? -31.124 10.308 30.849 1.000 38.149 335 ASP A CA 1
ATOM 4992 C C . ASP A 1 335 ? -31.112 10.277 29.318 1.000 35.277 335 ASP A C 1
ATOM 4993 O O . ASP A 1 335 ? -32.178 10.209 28.712 1.000 32.629 335 ASP A O 1
ATOM 5002 N N . ASN A 1 336 ? -29.926 10.318 28.673 1.000 33.521 336 ASN A N 1
ATOM 5003 C CA . ASN A 1 336 ? -29.849 10.190 27.224 1.000 27.379 336 ASN A CA 1
ATOM 5004 C C . ASN A 1 336 ? -30.011 8.736 26.795 1.000 28.309 336 ASN A C 1
ATOM 5005 O O . ASN A 1 336 ? -30.062 8.441 25.609 1.000 24.790 336 ASN A O 1
ATOM 5016 N N . LYS A 1 337 ? -30.088 7.806 27.743 1.000 26.663 337 LYS A N 1
ATOM 5017 C CA . LYS A 1 337 ? -30.511 6.459 27.421 1.000 32.065 337 LYS A CA 1
ATOM 5018 C C . LYS A 1 337 ? -31.942 6.491 26.861 1.000 29.669 337 LYS A C 1
ATOM 5019 O O . LYS A 1 337 ? -32.262 5.720 25.952 1.000 30.384 337 LYS A O 1
ATOM 5038 N N . GLU A 1 338 ? -32.791 7.382 27.394 1.000 28.317 338 GLU A N 1
ATOM 5039 C CA . GLU A 1 338 ? -34.156 7.526 26.904 1.000 33.049 338 GLU A CA 1
ATOM 5040 C C . GLU A 1 338 ? -34.173 8.422 25.671 1.000 33.547 338 GLU A C 1
ATOM 5041 O O . GLU A 1 338 ? -34.849 8.084 24.705 1.000 32.588 338 GLU A O 1
ATOM 5053 N N . GLY A 1 339 ? -33.420 9.534 25.722 1.000 30.859 339 GLY A N 1
ATOM 5054 C CA . GLY A 1 339 ? -33.223 10.395 24.573 1.000 31.435 339 GLY A CA 1
ATOM 5055 C C . GLY A 1 339 ? -34.344 11.414 24.373 1.000 31.553 339 GLY A C 1
ATOM 5056 O O . GLY A 1 339 ? -35.238 11.566 25.195 1.000 30.963 339 GLY A O 1
ATOM 5060 N N . TYR A 1 340 ? -34.302 12.103 23.230 1.000 27.275 340 TYR A N 1
ATOM 5061 C CA . TYR A 1 340 ? -35.112 13.283 22.980 1.000 26.241 340 TYR A CA 1
ATOM 5062 C C . TYR A 1 340 ? -36.384 12.944 22.190 1.000 27.988 340 TYR A C 1
ATOM 5063 O O . TYR A 1 340 ? -37.248 13.808 22.036 1.000 29.600 340 TYR A O 1
ATOM 5081 N N . PHE A 1 341 ? -36.499 11.705 21.689 1.000 26.737 341 PHE A N 1
ATOM 5082 C CA . PHE A 1 341 ? -37.613 11.323 20.843 1.000 23.362 341 PHE A CA 1
ATOM 5083 C C . PHE A 1 341 ? -37.666 9.800 20.865 1.000 26.829 341 PHE A C 1
ATOM 5084 O O . PHE A 1 341 ? -36.722 9.148 21.303 1.000 24.020 341 PHE A O 1
ATOM 5101 N N . LYS A 1 342 ? -38.778 9.238 20.405 1.000 25.045 342 LYS A N 1
ATOM 5102 C CA . LYS A 1 342 ? -38.969 7.799 20.428 1.000 25.276 342 LYS A CA 1
ATOM 5103 C C . LYS A 1 342 ? -38.221 7.145 19.273 1.000 22.707 342 LYS A C 1
ATOM 5104 O O . LYS A 1 342 ? -38.282 7.663 18.157 1.000 24.452 342 LYS A O 1
ATOM 5116 N N . ASP A 1 343 ? -37.588 5.998 19.583 1.000 23.285 343 ASP A N 1
ATOM 5117 C CA . ASP A 1 343 ? -37.052 5.068 18.599 1.000 22.906 343 ASP A CA 1
ATOM 5118 C C . ASP A 1 343 ? -38.230 4.492 17.804 1.000 26.134 343 ASP A C 1
ATOM 5119 O O . ASP A 1 343 ? -39.312 4.255 18.356 1.000 25.413 343 ASP A O 1
ATOM 5128 N N . ASN A 1 344 ? -38.012 4.219 16.519 1.000 24.724 344 ASN A N 1
ATOM 5129 C CA . ASN A 1 344 ? -38.973 3.493 15.681 1.000 28.338 344 ASN A CA 1
ATOM 5130 C C . ASN A 1 344 ? -40.325 4.211 15.670 1.000 30.669 344 ASN A C 1
ATOM 5131 O O . ASN A 1 344 ? -41.368 3.576 15.794 1.000 30.088 344 ASN A O 1
ATOM 5142 N N . ASP A 1 345 ? -40.294 5.534 15.495 1.000 26.233 345 ASP A N 1
ATOM 5143 C CA . ASP A 1 345 ? -41.488 6.378 15.567 1.000 28.121 345 ASP A CA 1
ATOM 5144 C C . ASP A 1 345 ? -41.943 6.648 14.139 1.000 25.836 345 ASP A C 1
ATOM 5145 O O . ASP A 1 345 ? -41.806 7.765 13.646 1.000 26.138 345 ASP A O 1
ATOM 5154 N N . VAL A 1 346 ? -42.407 5.579 13.458 1.000 27.906 346 VAL A N 1
ATOM 5155 C CA . VAL A 1 346 ? -42.774 5.660 12.056 1.000 26.823 346 VAL A CA 1
ATOM 5156 C C . VAL A 1 346 ? -43.959 6.619 11.864 1.000 25.640 346 VAL A C 1
ATOM 5157 O O . VAL A 1 346 ? -44.002 7.343 10.873 1.000 26.715 346 VAL A O 1
ATOM 5170 N N . LYS A 1 347 ? -44.909 6.630 12.809 1.000 27.329 347 LYS A N 1
ATOM 5171 C CA . LYS A 1 347 ? -46.086 7.485 12.674 1.000 26.948 347 LYS A CA 1
ATOM 5172 C C . LYS A 1 347 ? -45.627 8.928 12.536 1.000 26.747 347 LYS A C 1
ATOM 5173 O O . LYS A 1 347 ? -46.028 9.641 11.602 1.000 28.180 347 LYS A O 1
ATOM 5192 N N . THR A 1 348 ? -44.774 9.358 13.477 1.000 26.519 348 THR A N 1
ATOM 5193 C CA . THR A 1 348 ? -44.284 10.733 13.463 1.000 23.769 348 THR A CA 1
ATOM 5194 C C . THR A 1 348 ? -43.340 10.982 12.284 1.000 24.908 348 THR A C 1
ATOM 5195 O O . THR A 1 348 ? -43.334 12.069 11.699 1.000 23.280 348 THR A O 1
ATOM 5206 N N . ALA A 1 349 ? -42.529 9.983 11.912 1.000 23.132 349 ALA A N 1
ATOM 5207 C CA . ALA A 1 349 ? -41.648 10.119 10.755 1.000 24.426 349 ALA A CA 1
ATOM 5208 C C . ALA A 1 349 ? -42.479 10.465 9.514 1.000 26.607 349 ALA A C 1
ATOM 5209 O O . ALA A 1 349 ? -42.083 11.306 8.727 1.000 24.813 349 ALA A O 1
ATOM 5216 N N . LYS A 1 350 ? -43.634 9.798 9.354 1.000 26.565 350 LYS A N 1
ATOM 5217 C CA . LYS A 1 350 ? -44.425 9.965 8.141 1.000 26.433 350 LYS A CA 1
ATOM 5218 C C . LYS A 1 350 ? -45.027 11.368 8.131 1.000 25.070 350 LYS A C 1
ATOM 5219 O O . LYS A 1 350 ? -45.136 12.015 7.094 1.000 27.094 350 LYS A O 1
ATOM 5238 N N . GLU A 1 351 ? -45.368 11.869 9.316 1.000 26.497 351 GLU A N 1
ATOM 5239 C CA . GLU A 1 351 ? -45.908 13.201 9.473 1.000 26.433 351 GLU A CA 1
ATOM 5240 C C . GLU A 1 351 ? -44.878 14.237 9.038 1.000 27.281 351 GLU A C 1
ATOM 5241 O O . GLU A 1 351 ? -45.173 15.214 8.331 1.000 25.937 351 GLU A O 1
ATOM 5253 N N . TYR A 1 352 ? -43.632 14.053 9.475 1.000 23.568 352 TYR A N 1
ATOM 5254 C CA . TYR A 1 352 ? -42.566 14.939 9.026 1.000 22.454 352 TYR A CA 1
ATOM 5255 C C . TYR A 1 352 ? -42.355 14.860 7.515 1.000 21.277 352 TYR A C 1
ATOM 5256 O O . TYR A 1 352 ? -42.118 15.855 6.869 1.000 20.115 352 TYR A O 1
ATOM 5274 N N . LEU A 1 353 ? -42.367 13.661 6.945 1.000 24.073 353 LEU A N 1
ATOM 5275 C CA . LEU A 1 353 ? -42.209 13.515 5.512 1.000 24.076 353 LEU A CA 1
ATOM 5276 C C . LEU A 1 353 ? -43.288 14.321 4.778 1.000 25.624 353 LEU A C 1
ATOM 5277 O O . LEU A 1 353 ? -42.987 15.085 3.874 1.000 24.633 353 LEU A O 1
ATOM 5293 N N . GLU A 1 354 ? -44.545 14.152 5.191 1.000 27.559 354 GLU A N 1
ATOM 5294 C CA . GLU A 1 354 ? -45.647 14.844 4.525 1.000 30.006 354 GLU A CA 1
ATOM 5295 C C . GLU A 1 354 ? -45.401 16.347 4.595 1.000 24.706 354 GLU A C 1
ATOM 5296 O O . GLU A 1 354 ? -45.592 17.073 3.617 1.000 27.427 354 GLU A O 1
ATOM 5308 N N . LYS A 1 355 ? -44.961 16.842 5.749 1.000 26.961 355 LYS A N 1
ATOM 5309 C CA . LYS A 1 355 ? -44.741 18.277 5.910 1.000 23.324 355 LYS A CA 1
ATOM 5310 C C . LYS A 1 355 ? -43.630 18.770 4.971 1.000 25.943 355 LYS A C 1
ATOM 5311 O O . LYS A 1 355 ? -43.720 19.826 4.339 1.000 26.560 355 LYS A O 1
ATOM 5330 N N . GLY A 1 356 ? -42.532 18.009 4.874 1.000 26.287 356 GLY A N 1
ATOM 5331 C CA . GLY A 1 356 ? -41.467 18.369 3.960 1.000 22.352 356 GLY A CA 1
ATOM 5332 C C . GLY A 1 356 ? -41.883 18.432 2.486 1.000 21.882 356 GLY A C 1
ATOM 5333 O O . GLY A 1 356 ? -41.449 19.313 1.785 1.000 23.193 356 GLY A O 1
ATOM 5337 N N . LEU A 1 357 ? -42.625 17.423 2.035 1.000 24.463 357 LEU A N 1
ATOM 5338 C CA . LEU A 1 357 ? -43.060 17.305 0.654 1.000 23.961 357 LEU A CA 1
ATOM 5339 C C . LEU A 1 357 ? -43.937 18.509 0.332 1.000 22.943 357 LEU A C 1
ATOM 5340 O O . LEU A 1 357 ? -43.751 19.181 -0.671 1.000 26.365 357 LEU A O 1
ATOM 5356 N N . LYS A 1 358 ? -44.832 18.821 1.265 1.000 25.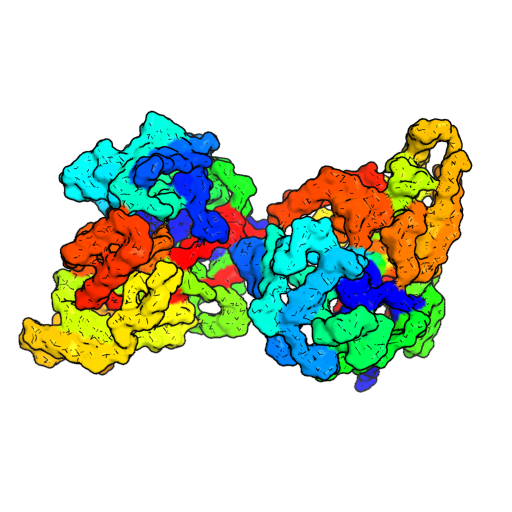676 358 LYS A N 1
ATOM 5357 C CA . LYS A 1 358 ? -45.739 19.940 1.067 1.000 25.918 358 LYS A CA 1
ATOM 5358 C C . LYS A 1 358 ? -44.942 21.233 0.889 1.000 27.560 358 LYS A C 1
ATOM 5359 O O . LYS A 1 358 ? -45.207 22.051 0.006 1.000 26.850 358 LYS A O 1
ATOM 5378 N N . GLU A 1 359 ? -43.906 21.428 1.710 1.000 28.018 359 GLU A N 1
ATOM 5379 C CA . GLU A 1 359 ? -43.081 22.609 1.573 1.000 26.878 359 GLU A CA 1
ATOM 5380 C C . GLU A 1 359 ? -42.398 22.665 0.210 1.000 27.169 359 GLU A C 1
ATOM 5381 O O . GLU A 1 359 ? -42.187 23.759 -0.282 1.000 28.105 359 GLU A O 1
ATOM 5393 N N . MET A 1 360 ? -42.109 21.504 -0.425 1.000 26.761 360 MET A N 1
ATOM 5394 C CA . MET A 1 360 ? -41.475 21.475 -1.741 1.000 26.692 360 MET A CA 1
ATOM 5395 C C . MET A 1 360 ? -42.508 21.569 -2.878 1.000 24.409 360 MET A C 1
ATOM 5396 O O . MET A 1 360 ? -42.142 21.757 -4.039 1.000 27.878 360 MET A O 1
ATOM 5410 N N . GLY A 1 361 ? -43.773 21.355 -2.537 1.000 27.171 361 GLY A N 1
ATOM 5411 C CA . GLY A 1 361 ? -44.831 21.355 -3.534 1.000 29.385 361 GLY A CA 1
ATOM 5412 C C . GLY A 1 361 ? -45.006 19.964 -4.139 1.000 29.802 361 GLY A C 1
ATOM 5413 O O . GLY A 1 361 ? -45.589 19.825 -5.224 1.000 28.144 361 GLY A O 1
ATOM 5417 N N . LEU A 1 362 ? -44.396 18.964 -3.490 1.000 28.264 362 LEU A N 1
ATOM 5418 C CA . LEU A 1 362 ? -44.446 17.589 -3.974 1.000 28.604 362 LEU A CA 1
ATOM 5419 C C . LEU A 1 362 ? -45.602 16.888 -3.286 1.000 31.757 362 LEU A C 1
ATOM 5420 O O . LEU A 1 362 ? -46.050 17.333 -2.231 1.000 34.769 362 LEU A O 1
ATOM 5436 N N . SER A 1 363 ? -46.020 15.741 -3.852 1.000 34.687 363 SER A N 1
ATOM 5437 C CA . SER A 1 363 ? -47.079 14.954 -3.246 1.000 41.270 363 SER A CA 1
ATOM 5438 C C . SER A 1 363 ? -46.582 13.592 -2.776 1.000 36.267 363 SER A C 1
ATOM 5439 O O . SER A 1 363 ? -47.130 13.075 -1.807 1.000 40.274 363 SER A O 1
ATOM 5447 N N . LYS A 1 364 ? -45.554 13.020 -3.418 1.000 34.050 364 LYS A N 1
ATOM 5448 C CA . LYS A 1 364 ? -45.106 11.697 -3.027 1.000 34.441 364 LYS A CA 1
ATOM 5449 C C . LYS A 1 364 ? -43.586 11.641 -2.886 1.000 28.329 364 LYS A C 1
ATOM 5450 O O . LYS A 1 364 ? -42.852 12.338 -3.583 1.000 27.443 364 LYS A O 1
ATOM 5469 N N . ALA A 1 365 ? -43.145 10.710 -2.026 1.000 30.238 365 ALA A N 1
ATOM 5470 C CA . ALA A 1 365 ? -41.741 10.579 -1.659 1.000 28.748 365 ALA A CA 1
ATOM 5471 C C . ALA A 1 365 ? -40.903 10.216 -2.866 1.000 27.440 365 ALA A C 1
ATOM 5472 O O . ALA A 1 365 ? -39.735 10.582 -2.934 1.000 28.062 365 ALA A O 1
ATOM 5479 N N . SER A 1 366 ? -41.493 9.459 -3.809 1.000 31.115 366 SER A N 1
ATOM 5480 C CA . SER A 1 366 ? -40.772 9.046 -5.012 1.000 30.730 366 SER A CA 1
ATOM 5481 C C . SER A 1 366 ? -40.383 10.230 -5.891 1.000 30.155 366 SER A C 1
ATOM 5482 O O . SER A 1 366 ? -39.526 10.078 -6.761 1.000 32.628 366 SER A O 1
ATOM 5490 N N . ASP A 1 367 ? -41.028 11.395 -5.712 1.000 27.276 367 ASP A N 1
ATOM 5491 C CA . ASP A 1 367 ? -40.662 12.546 -6.508 1.000 28.682 367 ASP A CA 1
ATOM 5492 C C . ASP A 1 367 ? -39.558 13.389 -5.857 1.000 27.555 367 ASP A C 1
ATOM 5493 O O . ASP A 1 367 ? -39.092 14.319 -6.496 1.000 26.303 367 ASP A O 1
ATOM 5502 N N . LEU A 1 368 ? -39.047 12.996 -4.678 1.000 27.835 368 LEU A N 1
ATOM 5503 C CA . LEU A 1 368 ? -37.880 13.673 -4.123 1.000 26.733 368 LEU A CA 1
ATOM 5504 C C . LEU A 1 368 ? -36.686 13.567 -5.049 1.000 24.682 368 LEU A C 1
ATOM 5505 O O . LEU A 1 368 ? -36.517 12.590 -5.792 1.000 24.713 368 LEU A O 1
ATOM 5521 N N . PRO A 1 369 ? -35.735 14.516 -4.968 1.000 24.850 369 PRO A N 1
ATOM 5522 C CA . PRO A 1 369 ? -34.454 14.331 -5.645 1.000 28.199 369 PRO A CA 1
ATOM 5523 C C . PRO A 1 369 ? -33.796 13.050 -5.111 1.000 26.534 369 PRO A C 1
ATOM 5524 O O . PRO A 1 369 ? -34.097 12.587 -4.004 1.000 29.147 369 PRO A O 1
ATOM 5535 N N . LYS A 1 370 ? -32.973 12.427 -5.959 1.000 24.645 370 LYS A N 1
ATOM 5536 C CA . LYS A 1 370 ? -32.257 11.209 -5.643 1.000 26.234 370 LYS A CA 1
ATOM 5537 C C . LYS A 1 370 ? -31.405 11.446 -4.397 1.000 23.335 370 LYS A C 1
ATOM 5538 O O . LYS A 1 370 ? -30.753 12.466 -4.307 1.000 26.282 370 LYS A O 1
ATOM 5557 N N . ILE A 1 371 ? -31.418 10.469 -3.502 1.000 22.619 371 ILE A N 1
ATOM 5558 C CA . ILE A 1 371 ? -30.590 10.530 -2.296 1.000 23.939 371 ILE A CA 1
ATOM 5559 C C . ILE A 1 371 ? -29.542 9.416 -2.301 1.000 25.722 371 ILE A C 1
ATOM 5560 O O . ILE A 1 371 ? -29.864 8.230 -2.464 1.000 24.626 371 ILE A O 1
ATOM 5576 N N . LYS A 1 372 ? -28.297 9.792 -2.004 1.000 23.961 372 LYS A N 1
ATOM 5577 C CA . LYS A 1 372 ? -27.206 8.847 -1.820 1.000 23.223 372 LYS A CA 1
ATOM 5578 C C . LYS A 1 372 ? -26.823 8.761 -0.341 1.000 24.429 372 LYS A C 1
ATOM 5579 O O . LYS A 1 372 ? -26.568 9.792 0.261 1.000 22.974 372 LYS A O 1
ATOM 5598 N N . LEU A 1 373 ? -26.698 7.535 0.180 1.000 21.570 373 LEU A N 1
ATOM 5599 C CA . LEU A 1 373 ? -26.146 7.274 1.511 1.000 21.183 373 LEU A CA 1
ATOM 5600 C C . LEU A 1 373 ? -24.737 6.708 1.372 1.000 22.306 373 LEU A C 1
ATOM 5601 O O . LEU A 1 373 ? -24.525 5.642 0.756 1.000 20.614 373 LEU A O 1
ATOM 5617 N N . SER A 1 374 ? -23.760 7.430 1.961 1.000 20.040 374 SER A N 1
ATOM 5618 C CA . SER A 1 374 ? -22.349 7.140 1.855 1.000 21.050 374 SER A CA 1
ATOM 5619 C C . SER A 1 374 ? -21.882 6.588 3.193 1.000 19.473 374 SER A C 1
ATOM 5620 O O . SER A 1 374 ? -22.426 6.943 4.245 1.000 19.187 374 SER A O 1
ATOM 5628 N N . TYR A 1 375 ? -20.893 5.719 3.114 1.000 18.506 375 TYR A N 1
ATOM 5629 C CA . TYR A 1 375 ? -20.155 5.224 4.262 1.000 18.607 375 TYR A CA 1
ATOM 5630 C C . TYR A 1 375 ? -18.772 4.794 3.826 1.000 18.886 375 TYR A C 1
ATOM 5631 O O . TYR A 1 375 ? -18.439 4.746 2.629 1.000 19.737 375 TYR A O 1
ATOM 5649 N N . ASN A 1 376 ? -17.910 4.584 4.844 1.000 18.862 376 ASN A N 1
ATOM 5650 C CA . ASN A 1 376 ? -16.566 4.092 4.631 1.000 17.235 376 ASN A CA 1
ATOM 5651 C C . ASN A 1 376 ? -16.639 2.567 4.528 1.000 18.515 376 ASN A C 1
ATOM 5652 O O . ASN A 1 376 ? -17.291 1.944 5.327 1.000 19.797 376 ASN A O 1
ATOM 5663 N N . THR A 1 377 ? -15.912 2.014 3.540 1.000 20.212 377 THR A N 1
ATOM 5664 C CA . THR A 1 377 ? -15.862 0.580 3.274 1.000 22.487 377 THR A CA 1
ATOM 5665 C C . THR A 1 377 ? -15.638 -0.185 4.574 1.000 22.489 377 THR A C 1
ATOM 5666 O O . THR A 1 377 ? -14.629 -0.010 5.246 1.000 22.520 377 THR A O 1
ATOM 5677 N N . ASP A 1 378 ? -16.598 -1.047 4.911 1.000 21.456 378 ASP A N 1
ATOM 5678 C CA . ASP A 1 378 ? -16.580 -1.762 6.163 1.000 24.064 378 ASP A CA 1
ATOM 5679 C C . ASP A 1 378 ? -17.757 -2.727 6.183 1.000 24.565 378 ASP A C 1
ATOM 5680 O O . ASP A 1 378 ? -18.886 -2.331 5.863 1.000 26.069 378 ASP A O 1
ATOM 5689 N N . ASP A 1 379 ? -17.491 -3.942 6.698 1.000 30.094 379 ASP A N 1
ATOM 5690 C CA . ASP A 1 379 ? -18.464 -5.025 6.761 1.000 33.990 379 ASP A CA 1
ATOM 5691 C C . ASP A 1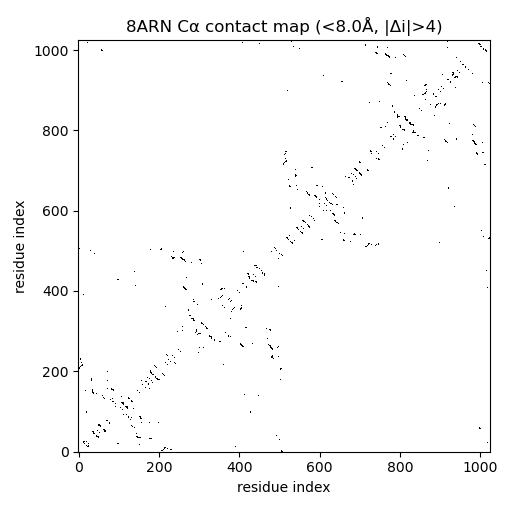 379 ? -19.697 -4.526 7.531 1.000 30.076 379 ASP A C 1
ATOM 5692 O O . ASP A 1 379 ? -20.834 -4.620 7.072 1.000 32.664 379 ASP A O 1
ATOM 5701 N N . ALA A 1 380 ? -19.471 -3.977 8.725 1.000 27.794 380 ALA A N 1
ATOM 5702 C CA . ALA A 1 380 ? -20.578 -3.616 9.591 1.000 28.516 380 ALA A CA 1
ATOM 5703 C C . ALA A 1 380 ? -21.306 -2.382 9.048 1.000 25.122 380 ALA A C 1
ATOM 5704 O O . ALA A 1 380 ? -22.522 -2.343 9.111 1.000 25.942 380 ALA A O 1
ATOM 5711 N N . HIS A 1 381 ? -20.570 -1.374 8.523 1.000 23.358 381 HIS A N 1
ATOM 5712 C CA . HIS A 1 381 ? -21.246 -0.173 8.042 1.000 23.584 381 HIS A CA 1
ATOM 5713 C C . HIS A 1 381 ? -22.158 -0.510 6.876 1.000 21.577 381 HIS A C 1
ATOM 5714 O O . HIS A 1 381 ? -23.219 0.064 6.772 1.000 23.515 381 HIS A O 1
ATOM 5729 N N . ALA A 1 382 ? -21.721 -1.438 6.014 1.000 23.453 382 ALA A N 1
ATOM 5730 C CA . ALA A 1 382 ? -22.541 -1.850 4.881 1.000 25.572 382 ALA A CA 1
ATOM 5731 C C . ALA A 1 382 ? -23.836 -2.512 5.342 1.000 23.861 382 ALA A C 1
ATOM 5732 O O . ALA A 1 382 ? -24.873 -2.184 4.801 1.000 25.056 382 ALA A O 1
ATOM 5739 N N . LYS A 1 383 ? -23.765 -3.407 6.346 1.000 25.694 383 LYS A N 1
ATOM 5740 C CA . LYS A 1 383 ? -24.941 -4.076 6.887 1.000 24.994 383 LYS A CA 1
ATOM 5741 C C . LYS A 1 383 ? -25.907 -3.071 7.516 1.000 23.469 383 LYS A C 1
ATOM 5742 O O . LYS A 1 383 ? -27.111 -3.172 7.353 1.000 26.152 383 LYS A O 1
ATOM 5761 N N . ILE A 1 384 ? -25.388 -2.085 8.270 1.000 23.311 384 ILE A N 1
ATOM 5762 C CA . ILE A 1 384 ? -26.244 -1.066 8.880 1.000 22.228 384 ILE A CA 1
ATOM 5763 C C . ILE A 1 384 ? -26.897 -0.224 7.790 1.000 22.104 384 ILE A C 1
ATOM 5764 O O . ILE A 1 384 ? -28.082 0.058 7.871 1.000 23.425 384 ILE A O 1
ATOM 5780 N N . ALA A 1 385 ? -26.107 0.183 6.775 1.000 23.968 385 ALA A N 1
ATOM 5781 C CA . ALA A 1 385 ? -26.609 0.994 5.678 1.000 23.256 385 ALA A CA 1
ATOM 5782 C C . ALA A 1 385 ? -27.718 0.248 4.923 1.000 23.727 385 ALA A C 1
ATOM 5783 O O . ALA A 1 385 ? -28.684 0.885 4.528 1.000 24.207 385 ALA A O 1
ATOM 5790 N N . GLN A 1 386 ? -27.553 -1.073 4.754 1.000 23.479 386 GLN A N 1
ATOM 5791 C CA . GLN A 1 386 ? -28.561 -1.900 4.083 1.000 26.942 386 GLN A CA 1
ATOM 5792 C C . GLN A 1 386 ? -29.835 -1.960 4.925 1.000 28.398 386 GLN A C 1
ATOM 5793 O O . GLN A 1 386 ? -30.932 -1.815 4.390 1.000 29.225 386 GLN A O 1
ATOM 5807 N N . ALA A 1 387 ? -29.682 -2.122 6.246 1.000 28.598 387 ALA A N 1
ATOM 5808 C CA . ALA A 1 387 ? -30.816 -2.168 7.157 1.000 30.556 387 ALA A CA 1
ATOM 5809 C C . ALA A 1 387 ? -31.572 -0.838 7.151 1.000 27.596 387 ALA A C 1
ATOM 5810 O O . ALA A 1 387 ? -32.801 -0.826 7.145 1.000 29.792 387 ALA A O 1
ATOM 5817 N N . VAL A 1 388 ? -30.836 0.290 7.131 1.000 25.255 388 VAL A N 1
ATOM 5818 C CA . VAL A 1 388 ? -31.448 1.613 7.087 1.000 24.658 388 VAL A CA 1
ATOM 5819 C C . VAL A 1 388 ? -32.121 1.891 5.741 1.000 24.765 388 VAL A C 1
ATOM 5820 O O . VAL A 1 388 ? -33.198 2.508 5.695 1.000 23.752 388 VAL A O 1
ATOM 5833 N N . GLN A 1 389 ? -31.457 1.476 4.655 1.000 25.134 389 GLN A N 1
ATOM 5834 C CA . GLN A 1 389 ? -32.000 1.596 3.305 1.000 26.730 389 GLN A CA 1
ATOM 5835 C C . GLN A 1 389 ? -33.381 0.958 3.283 1.000 27.851 389 GLN A C 1
ATOM 5836 O O . GLN A 1 389 ? -34.319 1.545 2.777 1.000 27.469 389 GLN A O 1
ATOM 5850 N N . GLU A 1 390 ? -33.475 -0.251 3.831 1.000 31.925 390 GLU A N 1
ATOM 5851 C CA . GLU A 1 390 ? -34.737 -0.974 3.867 1.000 31.363 390 GLU A CA 1
ATOM 5852 C C . GLU A 1 390 ? -35.751 -0.223 4.731 1.000 30.580 390 GLU A C 1
ATOM 5853 O O . GLU A 1 390 ? -36.929 -0.193 4.406 1.000 28.258 390 GLU A O 1
ATOM 5865 N N . MET A 1 391 ? -35.320 0.343 5.874 1.000 27.934 391 MET A N 1
ATOM 5866 C CA . MET A 1 391 ? -36.252 1.006 6.771 1.000 28.219 391 MET A CA 1
ATOM 5867 C C . MET A 1 391 ? -36.813 2.217 6.044 1.000 26.414 391 MET A C 1
ATOM 5868 O O . MET A 1 391 ? -38.002 2.513 6.170 1.000 27.913 391 MET A O 1
ATOM 5882 N N . TRP A 1 392 ? -35.967 2.910 5.263 1.000 25.734 392 TRP A N 1
ATOM 5883 C CA . TRP A 1 392 ? -36.444 4.089 4.556 1.000 24.843 392 TRP A CA 1
ATOM 5884 C C . TRP A 1 392 ? -37.429 3.680 3.456 1.000 26.011 392 TRP A C 1
ATOM 5885 O O . TRP A 1 392 ? -38.471 4.295 3.344 1.000 27.454 392 TRP A O 1
ATOM 5906 N N . LYS A 1 393 ? -37.087 2.659 2.669 1.000 28.546 393 LYS A N 1
ATOM 5907 C CA . LYS A 1 393 ? -37.984 2.177 1.624 1.000 31.048 393 LYS A CA 1
ATOM 5908 C C . LYS A 1 393 ? -39.320 1.750 2.235 1.000 30.096 393 LYS A C 1
ATOM 5909 O O . LYS A 1 393 ? -40.386 2.218 1.830 1.000 30.718 393 LYS A O 1
ATOM 5928 N N . LYS A 1 394 ? -39.259 0.920 3.273 1.000 29.714 394 LYS A N 1
ATOM 5929 C CA . LYS A 1 394 ? -40.441 0.292 3.848 1.000 33.849 394 LYS A CA 1
ATOM 5930 C C . LYS A 1 394 ? -41.305 1.288 4.627 1.000 31.542 394 LYS A C 1
ATOM 5931 O O . LYS A 1 394 ? -42.511 1.280 4.458 1.000 34.943 394 LYS A O 1
ATOM 5950 N N . ASN A 1 395 ? -40.724 2.187 5.432 1.000 31.696 395 ASN A N 1
ATOM 5951 C CA . ASN A 1 395 ? -41.483 3.068 6.319 1.000 32.087 395 ASN A CA 1
ATOM 5952 C C . ASN A 1 395 ? -41.842 4.424 5.699 1.000 31.184 395 ASN A C 1
ATOM 5953 O O . ASN A 1 395 ? -42.781 5.060 6.179 1.000 33.980 395 ASN A O 1
ATOM 5964 N N . LEU A 1 396 ? -41.074 4.904 4.710 1.000 29.357 396 LEU A N 1
ATOM 5965 C CA . LEU A 1 396 ? -41.285 6.218 4.109 1.000 28.169 396 LEU A CA 1
ATOM 5966 C C . LEU A 1 396 ? -41.496 6.155 2.594 1.000 26.947 396 LEU A C 1
ATOM 5967 O O . LEU A 1 396 ? -41.794 7.186 1.982 1.000 27.814 396 LEU A O 1
ATOM 5983 N N . GLY A 1 397 ? -41.218 5.013 1.950 1.000 29.824 397 GLY A N 1
ATOM 5984 C CA . GLY A 1 397 ? -41.220 4.978 0.496 1.000 30.492 397 GLY A CA 1
ATOM 5985 C C . GLY A 1 397 ? -40.096 5.804 -0.123 1.000 32.088 397 GLY A C 1
ATOM 5986 O O . GLY A 1 397 ? -40.212 6.329 -1.237 1.000 29.289 397 GLY A O 1
ATOM 5990 N N . VAL A 1 398 ? -38.978 5.923 0.602 1.000 30.686 398 VAL A N 1
ATOM 5991 C CA . VAL A 1 398 ? -37.850 6.680 0.095 1.000 30.539 398 VAL A CA 1
ATOM 5992 C C . VAL A 1 398 ? -36.753 5.701 -0.310 1.000 32.134 398 VAL A C 1
ATOM 5993 O O . VAL A 1 398 ? -36.360 4.847 0.476 1.000 30.510 398 VAL A O 1
ATOM 6006 N N . ASP A 1 399 ? -36.292 5.812 -1.561 1.000 34.220 399 ASP A N 1
ATOM 6007 C CA . ASP A 1 399 ? -35.195 4.996 -2.045 1.000 37.159 399 ASP A CA 1
ATOM 6008 C C . ASP A 1 399 ? -33.907 5.811 -1.972 1.000 35.997 399 ASP A C 1
ATOM 6009 O O . ASP A 1 399 ? -33.857 6.992 -2.334 1.000 40.128 399 ASP A O 1
ATOM 6018 N N . VAL A 1 400 ? -32.886 5.174 -1.403 1.000 29.780 400 VAL A N 1
ATOM 6019 C CA . VAL A 1 400 ? -31.558 5.748 -1.410 1.000 28.287 400 VAL A CA 1
ATOM 6020 C C . VAL A 1 400 ? -30.650 4.747 -2.106 1.000 26.039 400 VAL A C 1
ATOM 6021 O O . VAL A 1 400 ? -30.960 3.559 -2.109 1.000 30.024 400 VAL A O 1
ATOM 6034 N N . GLU A 1 401 ? -29.590 5.276 -2.716 1.000 25.539 401 GLU A N 1
ATOM 6035 C CA . GLU A 1 401 ? -28.508 4.509 -3.318 1.000 28.353 401 GLU A CA 1
ATOM 6036 C C . GLU A 1 401 ? -27.309 4.564 -2.371 1.000 28.725 401 GLU A C 1
ATOM 6037 O O . GLU A 1 401 ? -27.075 5.607 -1.761 1.000 27.299 401 GLU A O 1
ATOM 6049 N N . LEU A 1 402 ? -26.578 3.446 -2.260 1.000 25.406 402 LEU A N 1
ATOM 6050 C CA . LEU A 1 402 ? -25.439 3.315 -1.361 1.000 24.631 402 LEU A CA 1
ATOM 6051 C C . LEU A 1 402 ? -24.132 3.523 -2.114 1.000 25.380 402 LEU A C 1
ATOM 6052 O O . LEU A 1 402 ? -24.002 3.102 -3.258 1.000 25.906 402 LEU A O 1
ATOM 6068 N N . ASP A 1 403 ? -23.127 4.135 -1.452 1.000 23.018 403 ASP A N 1
ATOM 6069 C CA . ASP A 1 403 ? -21.771 4.143 -1.969 1.000 22.338 403 ASP A CA 1
ATOM 6070 C C . ASP A 1 403 ? -20.796 4.091 -0.789 1.000 21.287 403 ASP A C 1
ATOM 6071 O O . ASP A 1 403 ? -21.122 4.546 0.322 1.000 22.281 403 ASP A O 1
ATOM 6080 N N . ASN A 1 404 ? -19.634 3.524 -1.043 1.000 21.588 404 ASN A N 1
ATOM 6081 C CA . ASN A 1 404 ? -18.605 3.333 -0.021 1.000 23.034 404 ASN A CA 1
ATOM 6082 C C . ASN A 1 404 ? -17.239 3.792 -0.524 1.000 26.228 404 ASN A C 1
ATOM 6083 O O . ASN A 1 404 ? -16.922 3.671 -1.693 1.000 24.490 404 ASN A O 1
ATOM 6094 N N . SER A 1 405 ? -16.372 4.229 0.404 1.000 24.496 405 SER A N 1
ATOM 6095 C CA . SER A 1 405 ? -15.077 4.788 0.093 1.000 23.703 405 SER A CA 1
ATOM 6096 C C . SER A 1 405 ? -14.089 4.300 1.146 1.000 23.198 405 SER A C 1
ATOM 6097 O O . SER A 1 405 ? -14.489 4.080 2.288 1.000 21.512 405 SER A O 1
ATOM 6105 N N . GLU A 1 406 ? -12.815 4.179 0.762 1.000 21.340 406 GLU A N 1
ATOM 6106 C CA . GLU A 1 406 ? -11.722 4.003 1.712 1.000 22.477 406 GLU A CA 1
ATOM 6107 C C . GLU A 1 406 ? -11.776 5.080 2.801 1.000 19.792 406 GLU A C 1
ATOM 6108 O O . GLU A 1 406 ? -12.025 6.233 2.495 1.000 19.171 406 GLU A O 1
ATOM 6120 N N . TRP A 1 407 ? -11.399 4.732 4.030 1.000 18.372 407 TRP A N 1
ATOM 6121 C CA . TRP A 1 407 ? -11.526 5.628 5.185 1.000 16.825 407 TRP A CA 1
ATOM 6122 C C . TRP A 1 407 ? -10.858 6.988 4.985 1.000 18.683 407 TRP A C 1
ATOM 6123 O O . TRP A 1 407 ? -11.496 8.009 5.247 1.000 18.283 407 TRP A O 1
ATOM 6144 N N . ASN A 1 408 ? -9.571 7.015 4.626 1.000 19.387 408 ASN A N 1
ATOM 6145 C CA . ASN A 1 408 ? -8.854 8.279 4.557 1.000 21.990 408 ASN A CA 1
ATOM 6146 C C . ASN A 1 408 ? -9.439 9.174 3.453 1.000 21.953 408 ASN A C 1
ATOM 6147 O O . ASN A 1 408 ? -9.534 10.405 3.617 1.000 25.630 408 ASN A O 1
ATOM 6158 N N . VAL A 1 409 ? -9.856 8.579 2.319 1.000 19.414 409 VAL A N 1
ATOM 6159 C CA . VAL A 1 409 ? -10.555 9.308 1.256 1.000 19.365 409 VAL A CA 1
ATOM 6160 C C . VAL A 1 409 ? -11.912 9.823 1.743 1.000 20.394 409 VAL A C 1
ATOM 6161 O O . VAL A 1 409 ? -12.343 10.932 1.414 1.000 21.111 409 VAL A O 1
ATOM 6174 N N . TYR A 1 410 ? -12.633 8.954 2.462 1.000 18.870 410 TYR A N 1
ATOM 6175 C CA . TYR A 1 410 ? -13.965 9.231 2.991 1.000 18.288 410 TYR A CA 1
ATOM 6176 C C . TYR A 1 410 ? -13.975 10.473 3.882 1.000 17.788 410 TYR A C 1
ATOM 6177 O O . TYR A 1 410 ? -14.943 11.247 3.847 1.000 17.110 410 TYR A O 1
ATOM 6195 N N . ILE A 1 411 ? -12.985 10.601 4.768 1.000 18.929 411 ILE A N 1
ATOM 6196 C CA . ILE A 1 411 ? -12.943 11.743 5.659 1.000 17.728 411 ILE A CA 1
ATOM 6197 C C . ILE A 1 411 ? -12.946 13.019 4.820 1.000 18.222 411 ILE A C 1
ATOM 6198 O O . ILE A 1 411 ? -13.631 13.986 5.169 1.000 18.410 411 ILE A O 1
ATOM 6214 N N . ASP A 1 412 ? -12.181 13.028 3.717 1.000 19.815 412 ASP A N 1
ATOM 6215 C CA . ASP A 1 412 ? -12.104 14.217 2.887 1.000 20.838 412 ASP A CA 1
ATOM 6216 C C . ASP A 1 412 ? -13.388 14.439 2.093 1.000 20.298 412 ASP A C 1
ATOM 6217 O O . ASP A 1 412 ? -13.806 15.581 1.877 1.000 21.222 412 ASP A O 1
ATOM 6226 N N . LYS A 1 413 ? -14.052 13.353 1.700 1.000 18.936 413 LYS A N 1
ATOM 6227 C CA . LYS A 1 413 ? -15.355 13.452 1.041 1.000 20.211 413 LYS A CA 1
ATOM 6228 C C . LYS A 1 413 ? -16.359 14.205 1.916 1.000 19.917 413 LYS A C 1
ATOM 6229 O O . LYS A 1 413 ? -17.041 15.105 1.479 1.000 19.197 413 LYS A O 1
ATOM 6248 N N . LEU A 1 414 ? -16.461 13.818 3.193 1.000 19.470 414 LEU A N 1
ATOM 6249 C CA . LEU A 1 414 ? -17.386 14.463 4.097 1.000 19.191 414 LEU A CA 1
ATOM 6250 C C . LEU A 1 414 ? -16.941 15.911 4.340 1.000 18.137 414 LEU A C 1
ATOM 6251 O O . LEU A 1 414 ? -17.789 16.810 4.330 1.000 17.760 414 LEU A O 1
ATOM 6267 N N . HIS A 1 415 ? -15.622 16.141 4.477 1.000 19.435 415 HIS A N 1
ATOM 6268 C CA . HIS A 1 415 ? -15.141 17.462 4.864 1.000 19.092 415 HIS A CA 1
ATOM 6269 C C . HIS A 1 415 ? -15.423 18.457 3.738 1.000 22.725 415 HIS A C 1
ATOM 6270 O O . HIS A 1 415 ? -15.668 19.625 3.984 1.000 23.428 415 HIS A O 1
ATOM 6285 N N . SER A 1 416 ? -15.351 17.992 2.490 1.000 21.170 416 SER A N 1
ATOM 6286 C CA . SER A 1 416 ? -15.598 18.846 1.339 1.000 22.473 416 SER A CA 1
ATOM 6287 C C . SER A 1 416 ? -17.092 18.931 1.022 1.000 22.416 416 SER A C 1
ATOM 6288 O O . SER A 1 416 ? -17.465 19.615 0.055 1.000 21.121 416 SER A O 1
ATOM 6296 N N . GLN A 1 417 ? -17.943 18.207 1.797 1.000 19.554 417 GLN A N 1
ATOM 6297 C CA . GLN A 1 417 ? -19.408 18.227 1.666 1.000 21.396 417 GLN A CA 1
ATOM 6298 C C . GLN A 1 417 ? -19.825 17.677 0.292 1.000 22.366 417 GLN A C 1
ATOM 6299 O O . GLN A 1 417 ? -20.870 18.008 -0.257 1.000 21.033 417 GLN A O 1
ATOM 6313 N N . ASP A 1 418 ? -19.031 16.716 -0.195 1.000 21.721 418 ASP A N 1
ATOM 6314 C CA . ASP A 1 418 ? -19.315 15.980 -1.423 1.000 20.672 418 ASP A CA 1
ATOM 6315 C C . ASP A 1 418 ? -20.143 14.738 -1.100 1.000 19.662 418 ASP A C 1
ATOM 6316 O O . ASP A 1 418 ? -19.754 13.603 -1.359 1.000 20.892 418 ASP A O 1
ATOM 6325 N N . TYR A 1 419 ? -21.301 14.941 -0.452 1.000 18.665 419 TYR A N 1
ATOM 6326 C CA . TYR A 1 419 ? -22.178 13.887 0.004 1.000 17.996 419 TYR A CA 1
ATOM 6327 C C . TYR A 1 419 ? -23.544 14.477 0.330 1.000 19.451 419 TYR A C 1
ATOM 6328 O O . TYR A 1 419 ? -23.711 15.721 0.366 1.000 20.504 419 TYR A O 1
ATOM 6346 N N . GLN A 1 420 ? -24.501 13.571 0.556 1.000 17.962 420 GLN A N 1
ATOM 6347 C CA . GLN A 1 420 ? -25.822 13.928 1.030 1.000 18.904 420 GLN A CA 1
ATOM 6348 C C . GLN A 1 420 ? -26.065 13.414 2.447 1.000 20.680 420 GLN A C 1
ATOM 6349 O O . GLN A 1 420 ? -26.443 14.200 3.323 1.000 19.460 420 GLN A O 1
ATOM 6363 N N . ILE A 1 421 ? -25.960 12.095 2.648 1.000 17.883 421 ILE A N 1
ATOM 6364 C CA . ILE A 1 421 ? -26.020 11.466 3.953 1.000 19.088 421 ILE A CA 1
ATOM 6365 C C . ILE A 1 421 ? -24.750 10.645 4.119 1.000 20.537 421 ILE A C 1
ATOM 6366 O O . ILE A 1 421 ? -24.379 9.886 3.218 1.000 17.965 421 ILE A O 1
ATOM 6382 N N . GLY A 1 422 ? -24.030 10.840 5.234 1.000 18.201 422 GLY A N 1
ATOM 6383 C CA . GLY A 1 422 ? -22.739 10.191 5.425 1.000 17.824 422 GLY A CA 1
ATOM 6384 C C . GLY A 1 422 ? -22.649 9.561 6.810 1.000 17.150 422 GLY A C 1
ATOM 6385 O O . GLY A 1 422 ? -22.741 10.264 7.816 1.000 18.161 422 GLY A O 1
ATOM 6389 N N . ARG A 1 423 ? -22.382 8.253 6.865 1.000 16.434 423 ARG A N 1
ATOM 6390 C CA . ARG A 1 423 ? -22.166 7.552 8.109 1.000 16.897 423 ARG A CA 1
ATOM 6391 C C . ARG A 1 423 ? -20.935 8.137 8.782 1.000 18.394 423 ARG A C 1
ATOM 6392 O O . ARG A 1 423 ? -19.925 8.422 8.132 1.000 17.063 423 ARG A O 1
ATOM 6413 N N . MET A 1 424 ? -21.000 8.304 10.101 1.000 17.246 424 MET A N 1
ATOM 6414 C CA . MET A 1 424 ? -19.806 8.649 10.838 1.000 18.537 424 MET A CA 1
ATOM 6415 C C . MET A 1 424 ? -19.938 8.154 12.272 1.000 18.437 424 MET A C 1
ATOM 6416 O O . MET A 1 424 ? -20.992 7.751 12.695 1.000 20.744 424 MET A O 1
ATOM 6430 N N . GLY A 1 425 ? -18.816 8.001 12.971 1.000 23.069 425 GLY A N 1
ATOM 6431 C CA . GLY A 1 425 ? -18.838 7.774 14.409 1.000 21.651 425 GLY A CA 1
ATOM 6432 C C . GLY A 1 425 ? -18.031 8.861 15.098 1.000 20.727 425 GLY A C 1
ATOM 6433 O O . GLY A 1 425 ? -17.100 9.344 14.465 1.000 22.988 425 GLY A O 1
ATOM 6437 N N . TRP A 1 426 ? -18.390 9.233 16.354 1.000 18.378 426 TRP A N 1
ATOM 6438 C CA . TRP A 1 426 ? -17.608 10.220 17.093 1.000 16.927 426 TRP A CA 1
ATOM 6439 C C . TRP A 1 426 ? -17.292 9.633 18.464 1.000 18.779 426 TRP A C 1
ATOM 6440 O O . TRP A 1 426 ? -18.209 9.260 19.209 1.000 16.965 426 TRP A O 1
ATOM 6461 N N . LEU A 1 427 ? -15.995 9.590 18.783 1.000 17.984 427 LEU A N 1
ATOM 6462 C CA . LEU A 1 427 ? -15.512 9.165 20.093 1.000 19.875 427 LEU A CA 1
ATOM 6463 C C . LEU A 1 427 ? -14.982 10.371 20.837 1.000 19.944 427 LEU A C 1
ATOM 6464 O O . LEU A 1 427 ? -14.412 11.294 20.272 1.000 19.059 427 LEU A O 1
ATOM 6480 N N . GLY A 1 428 ? -15.274 10.392 22.132 1.000 19.529 428 GLY A N 1
ATOM 6481 C CA . GLY A 1 428 ? -14.836 11.459 22.995 1.000 18.619 428 GLY A CA 1
ATOM 6482 C C . GLY A 1 428 ? -13.337 11.671 23.016 1.000 19.036 428 GLY A C 1
ATOM 6483 O O . GLY A 1 428 ? -12.575 10.716 23.132 1.000 21.774 428 GLY A O 1
ATOM 6487 N N . ASP A 1 429 ? -12.963 12.943 22.972 1.000 17.858 429 ASP A N 1
ATOM 6488 C CA . ASP A 1 429 ? -11.584 13.406 23.032 1.000 17.127 429 ASP A CA 1
ATOM 6489 C C . ASP A 1 429 ? -11.149 13.683 24.460 1.000 18.759 429 ASP A C 1
ATOM 6490 O O . ASP A 1 429 ? -9.958 13.720 24.767 1.000 21.757 429 ASP A O 1
ATOM 6499 N N . PHE A 1 430 ? -12.140 13.973 25.300 1.000 18.576 430 PHE A N 1
ATOM 6500 C CA . PHE A 1 430 ? -11.939 14.338 26.692 1.000 19.573 430 PHE A CA 1
ATOM 6501 C C . PHE A 1 430 ? -13.274 14.125 27.398 1.000 19.177 430 PHE A C 1
ATOM 6502 O O . PHE A 1 430 ? -14.319 14.008 26.770 1.000 19.632 430 PHE A O 1
ATOM 6519 N N . ASN A 1 431 ? -13.199 14.052 28.713 1.000 20.912 431 ASN A N 1
ATOM 6520 C CA . ASN A 1 431 ? -14.325 13.608 29.504 1.000 20.640 431 ASN A CA 1
ATOM 6521 C C . ASN A 1 431 ? -15.216 14.806 29.853 1.000 22.330 431 ASN A C 1
ATOM 6522 O O . ASN A 1 431 ? -15.332 15.236 31.011 1.000 22.442 431 ASN A O 1
ATOM 6533 N N . ASP A 1 432 ? -15.852 15.401 28.833 1.000 19.301 432 ASP A N 1
ATOM 6534 C CA . ASP A 1 432 ? -16.819 16.462 29.040 1.000 20.977 432 ASP A CA 1
ATOM 6535 C C . ASP A 1 432 ? -17.861 16.389 27.920 1.000 20.923 432 ASP A C 1
ATOM 6536 O O . ASP A 1 432 ? -17.535 16.197 26.737 1.000 20.462 432 ASP A O 1
ATOM 6545 N N . PRO A 1 433 ? -19.155 16.587 28.212 1.000 20.472 433 PRO A N 1
ATOM 6546 C CA . PRO A 1 433 ? -20.178 16.502 27.156 1.000 18.830 433 PRO A CA 1
ATOM 6547 C C . PRO A 1 433 ? -20.009 17.476 25.979 1.000 21.093 433 PRO A C 1
ATOM 6548 O O . PRO A 1 433 ? -20.477 17.197 24.858 1.000 20.288 433 PRO A O 1
ATOM 6559 N N . ILE A 1 434 ? -19.309 18.618 26.151 1.000 19.710 434 ILE A N 1
ATOM 6560 C CA . ILE A 1 434 ? -19.254 19.616 25.100 1.000 18.695 434 ILE A CA 1
ATOM 6561 C C . ILE A 1 434 ? -18.450 19.092 23.899 1.000 17.732 434 ILE A C 1
ATOM 6562 O O . ILE A 1 434 ? -18.536 19.606 22.792 1.000 18.939 434 ILE A O 1
ATOM 6578 N N . ASN A 1 435 ? -17.663 18.055 24.136 1.000 18.199 435 ASN A N 1
ATOM 6579 C CA . ASN A 1 435 ? -16.859 17.497 23.058 1.000 17.096 435 ASN A CA 1
ATOM 6580 C C . ASN A 1 435 ? -17.786 16.906 21.990 1.000 17.978 435 ASN A C 1
ATOM 6581 O O . ASN A 1 435 ? -17.400 16.804 20.816 1.000 17.800 435 ASN A O 1
ATOM 6592 N N . PHE A 1 436 ? -19.040 16.597 22.369 1.000 16.485 436 PHE A N 1
ATOM 6593 C CA . PHE A 1 436 ? -20.001 15.999 21.432 1.000 16.769 436 PHE A CA 1
ATOM 6594 C C . PHE A 1 436 ? -20.857 17.073 20.768 1.000 17.441 436 PHE A C 1
ATOM 6595 O O . PHE A 1 436 ? -21.736 16.731 19.982 1.000 19.050 436 PHE A O 1
ATOM 6612 N N . LEU A 1 437 ? -20.662 18.345 21.137 1.000 17.681 437 LEU A N 1
ATOM 6613 C CA . LEU A 1 437 ? -21.517 19.443 20.718 1.000 18.222 437 LEU A CA 1
ATOM 6614 C C . LEU A 1 437 ? -20.721 20.511 19.980 1.000 18.145 437 LEU A C 1
ATOM 6615 O O . LEU A 1 437 ? -21.168 21.046 18.968 1.000 19.311 437 LEU A O 1
ATOM 6631 N N . GLU A 1 438 ? -19.496 20.849 20.452 1.000 18.549 438 GLU A N 1
ATOM 6632 C CA . GLU A 1 438 ? -18.811 21.993 19.894 1.000 16.923 438 GLU A CA 1
ATOM 6633 C C . GLU A 1 438 ? -18.259 21.731 18.490 1.000 15.627 438 GLU A C 1
ATOM 6634 O O . GLU A 1 438 ? -17.917 22.663 17.792 1.000 16.426 438 GLU A O 1
ATOM 6646 N N . LEU A 1 439 ? -18.187 20.464 18.073 1.000 16.855 439 LEU A N 1
ATOM 6647 C CA . LEU A 1 439 ? -17.841 20.225 16.670 1.000 17.347 439 LEU A CA 1
ATOM 6648 C C . LEU A 1 439 ? -18.869 20.831 15.707 1.000 18.630 439 LEU A C 1
ATOM 6649 O O . LEU A 1 439 ? -18.552 21.048 14.519 1.000 17.180 439 LEU A O 1
ATOM 6665 N N . PHE A 1 440 ? -20.079 21.115 16.218 1.000 17.259 440 PHE A N 1
ATOM 6666 C CA . PHE A 1 440 ? -21.143 21.707 15.406 1.000 18.902 440 PHE A CA 1
ATOM 6667 C C . PHE A 1 440 ? -21.393 23.173 15.744 1.000 21.058 440 PHE A C 1
ATOM 6668 O O . PHE A 1 440 ? -22.374 23.763 15.277 1.000 21.514 440 PHE A O 1
ATOM 6685 N N . ARG A 1 441 ? -20.460 23.797 16.447 1.000 19.861 441 ARG A N 1
ATOM 6686 C CA . ARG A 1 441 ? -20.653 25.177 16.872 1.000 20.179 441 ARG A CA 1
ATOM 6687 C C . ARG A 1 441 ? -20.623 26.135 15.681 1.000 20.234 441 ARG A C 1
ATOM 6688 O O . ARG A 1 441 ? -21.423 27.082 15.587 1.000 21.669 441 ARG A O 1
ATOM 6709 N N . ASP A 1 442 ? -19.635 25.937 14.821 1.000 19.713 442 ASP A N 1
ATOM 6710 C CA . ASP A 1 442 ? -19.366 26.765 13.656 1.000 21.195 442 ASP A CA 1
ATOM 6711 C C . ASP A 1 442 ? -19.581 25.953 12.387 1.000 23.217 442 ASP A C 1
ATOM 6712 O O . ASP A 1 442 ? -19.156 24.807 12.305 1.000 20.660 442 ASP A O 1
ATOM 6721 N N . LYS A 1 443 ? -20.232 26.585 11.399 1.000 23.722 443 LYS A N 1
ATOM 6722 C CA . LYS A 1 443 ? -20.516 25.958 10.114 1.000 24.677 443 LYS A CA 1
ATOM 6723 C C . LYS A 1 443 ? -19.245 25.344 9.522 1.000 24.056 443 LYS A C 1
ATOM 6724 O O . LYS A 1 443 ? -19.272 24.204 9.044 1.000 27.173 443 LYS A O 1
ATOM 6743 N N . ASN A 1 444 ? -18.162 26.116 9.590 1.000 23.966 444 ASN A N 1
ATOM 6744 C CA . ASN A 1 444 ? -16.892 25.750 8.987 1.000 29.821 444 ASN A CA 1
ATOM 6745 C C . ASN A 1 444 ? -15.965 25.078 10.008 1.000 24.769 444 ASN A C 1
ATOM 6746 O O . ASN A 1 444 ? -14.790 24.890 9.722 1.000 25.548 444 ASN A O 1
ATOM 6757 N N . GLY A 1 445 ? -16.491 24.666 11.173 1.000 24.081 445 GLY A N 1
ATOM 6758 C CA . GLY A 1 445 ? -15.721 23.863 12.105 1.000 22.556 445 GLY A CA 1
ATOM 6759 C C . GLY A 1 445 ? -15.138 22.647 11.403 1.000 20.918 445 GLY A C 1
ATOM 6760 O O . GLY A 1 445 ? -15.805 21.987 10.625 1.000 20.666 445 GLY A O 1
ATOM 6764 N N . GLY A 1 446 ? -13.876 22.337 11.692 1.000 19.260 446 GLY A N 1
ATOM 6765 C CA . GLY A 1 446 ? -13.184 21.305 10.948 1.000 18.595 446 GLY A CA 1
ATOM 6766 C C . GLY A 1 446 ? -13.833 19.920 10.968 1.000 20.059 446 GLY A C 1
ATOM 6767 O O . GLY A 1 446 ? -13.527 19.145 10.074 1.000 19.847 446 GLY A O 1
ATOM 6771 N N . ASN A 1 447 ? -14.610 19.583 12.008 1.000 16.759 447 ASN A N 1
ATOM 6772 C CA . ASN A 1 447 ? -15.260 18.280 12.128 1.000 16.250 447 ASN A CA 1
ATOM 6773 C C . ASN A 1 447 ? -16.789 18.369 12.045 1.000 16.722 447 ASN A C 1
ATOM 6774 O O . ASN A 1 447 ? -17.485 17.410 12.361 1.000 17.750 447 ASN A O 1
ATOM 6785 N N . ASN A 1 448 ? -17.288 19.503 11.549 1.000 16.758 448 ASN A N 1
ATOM 6786 C CA . ASN A 1 448 ? -18.718 19.684 11.386 1.000 17.801 448 ASN A CA 1
ATOM 6787 C C . ASN A 1 448 ? -19.197 18.921 10.146 1.000 17.950 448 ASN A C 1
ATOM 6788 O O . ASN A 1 448 ? -19.805 17.847 10.281 1.000 17.929 448 ASN A O 1
ATOM 6799 N N . ASP A 1 449 ? -18.944 19.546 8.982 1.000 19.133 449 ASP A N 1
ATOM 6800 C CA . ASP A 1 449 ? -19.192 18.937 7.674 1.000 19.971 449 ASP A CA 1
ATOM 6801 C C . ASP A 1 449 ? -20.678 18.817 7.326 1.000 18.904 449 ASP A C 1
ATOM 6802 O O . ASP A 1 449 ? -20.998 18.328 6.251 1.000 17.696 449 ASP A O 1
ATOM 6811 N N . THR A 1 450 ? -21.593 19.342 8.147 1.000 17.135 450 THR A N 1
ATOM 6812 C CA . THR A 1 450 ? -23.029 19.311 7.867 1.000 18.155 450 THR A CA 1
ATOM 6813 C C . THR A 1 450 ? -23.534 20.581 7.196 1.000 18.499 450 THR A C 1
ATOM 6814 O O . THR A 1 450 ? -24.704 20.618 6.791 1.000 18.043 450 THR A O 1
ATOM 6825 N N . GLY A 1 451 ? -22.698 21.627 7.195 1.000 18.726 451 GLY A N 1
ATOM 6826 C CA . GLY A 1 451 ? -23.102 22.939 6.728 1.000 20.324 451 GLY A CA 1
ATOM 6827 C C . GLY A 1 451 ? -23.990 23.673 7.727 1.000 19.819 451 GLY A C 1
ATOM 6828 O O . GLY A 1 451 ? -24.457 24.765 7.400 1.000 23.323 451 GLY A O 1
ATOM 6832 N N . TRP A 1 452 ? -24.277 23.056 8.890 1.000 19.713 452 TRP A N 1
ATOM 6833 C CA . TRP A 1 452 ? -25.255 23.594 9.845 1.000 20.684 452 TRP A CA 1
ATOM 6834 C C . TRP A 1 452 ? -24.564 24.481 10.881 1.000 21.014 452 TRP A C 1
ATOM 6835 O O . TRP A 1 452 ? -23.487 24.164 11.365 1.000 20.951 452 TRP A O 1
ATOM 6856 N N . GLU A 1 453 ? -25.225 25.586 11.252 1.000 21.282 453 GLU A N 1
ATOM 6857 C CA . GLU A 1 453 ? -24.871 26.327 12.448 1.000 25.293 453 GLU A CA 1
ATOM 6858 C C . GLU A 1 453 ? -26.140 27.016 12.937 1.000 25.460 453 GLU A C 1
ATOM 6859 O O . GLU A 1 453 ? -27.050 27.323 12.163 1.000 25.778 453 GLU A O 1
ATOM 6871 N N . ASN A 1 454 ? -26.199 27.207 14.247 1.000 24.703 454 ASN A N 1
ATOM 6872 C CA . ASN A 1 454 ? -27.364 27.835 14.846 1.000 24.439 454 ASN A CA 1
ATOM 6873 C C . ASN A 1 454 ? -26.850 28.858 15.861 1.000 26.748 454 ASN A C 1
ATOM 6874 O O . ASN A 1 454 ? -26.045 28.541 16.741 1.000 23.330 454 ASN A O 1
ATOM 6885 N N . PRO A 1 455 ? -27.284 30.128 15.748 1.000 28.815 455 PRO A N 1
ATOM 6886 C CA . PRO A 1 455 ? -26.795 31.184 16.641 1.000 30.338 455 PRO A CA 1
ATOM 6887 C C . PRO A 1 455 ? -27.091 30.991 18.124 1.000 27.345 455 PRO A C 1
ATOM 6888 O O . PRO A 1 455 ? -26.212 31.260 18.928 1.000 29.709 455 PRO A O 1
ATOM 6899 N N . GLU A 1 456 ? -28.267 30.479 18.484 1.000 28.080 456 GLU A N 1
ATOM 6900 C CA . GLU A 1 456 ? -28.566 30.205 19.885 1.000 29.724 456 GLU A CA 1
ATOM 6901 C C . GLU A 1 456 ? -27.740 29.031 20.427 1.000 28.930 456 GLU A C 1
ATOM 6902 O O . GLU A 1 456 ? -27.332 29.036 21.590 1.000 25.633 456 GLU A O 1
ATOM 6914 N N . PHE A 1 457 ? -27.555 27.993 19.601 1.000 22.437 457 PHE A N 1
ATOM 6915 C CA . PHE A 1 457 ? -26.690 26.879 19.951 1.000 21.705 457 PHE A CA 1
ATOM 6916 C C . PHE A 1 457 ? -25.296 27.392 20.321 1.000 22.689 457 PHE A C 1
ATOM 6917 O O . PHE A 1 457 ? -24.714 27.008 21.334 1.000 22.702 457 PHE A O 1
ATOM 6934 N N . LYS A 1 458 ? -24.734 28.209 19.441 1.000 21.283 458 LYS A N 1
ATOM 6935 C CA . LYS A 1 458 ? -23.389 28.704 19.637 1.000 24.204 458 LYS A CA 1
ATOM 6936 C C . LYS A 1 458 ? -23.322 29.596 20.882 1.000 27.629 458 LYS A C 1
ATOM 6937 O O . LYS A 1 458 ? -22.370 29.532 21.664 1.000 25.828 458 LYS A O 1
ATOM 6956 N N . LYS A 1 459 ? -24.360 30.421 21.074 1.000 26.242 459 LYS A N 1
ATOM 6957 C CA . LYS A 1 459 ? -24.401 31.278 22.254 1.000 27.229 459 LYS A CA 1
ATOM 6958 C C . LYS A 1 459 ? -24.379 30.457 23.534 1.000 23.540 459 LYS A C 1
ATOM 6959 O O . LYS A 1 459 ? -23.624 30.806 24.449 1.000 26.818 459 LYS A O 1
ATOM 6978 N N . LEU A 1 460 ? -25.197 29.385 23.591 1.000 23.507 460 LEU A N 1
ATOM 6979 C CA . LEU A 1 460 ? -25.325 28.524 24.750 1.000 23.397 460 LEU A CA 1
ATOM 6980 C C . LEU A 1 460 ? -24.001 27.806 24.989 1.000 24.202 460 LEU A C 1
ATOM 6981 O O . LEU A 1 460 ? -23.568 27.694 26.123 1.000 24.896 460 LEU A O 1
ATOM 6997 N N . LEU A 1 461 ? -23.354 27.281 23.938 1.000 22.937 461 LEU A N 1
ATOM 6998 C CA . LEU A 1 461 ? -22.069 26.621 24.165 1.000 24.283 461 LEU A CA 1
ATOM 6999 C C . LEU A 1 461 ? -21.054 27.608 24.754 1.000 24.513 461 LEU A C 1
ATOM 7000 O O . LEU A 1 461 ? -20.257 27.258 25.634 1.000 23.636 461 LEU A O 1
ATOM 7016 N N . ASN A 1 462 ? -21.047 28.842 24.266 1.000 23.256 462 ASN A N 1
ATOM 7017 C CA . ASN A 1 462 ? -20.066 29.816 24.722 1.000 25.726 462 ASN A CA 1
ATOM 7018 C C . ASN A 1 462 ? -20.359 30.188 26.183 1.000 27.296 462 ASN A C 1
ATOM 7019 O O . ASN A 1 462 ? -19.448 30.251 27.011 1.000 26.126 462 ASN A O 1
ATOM 7030 N N . GLN A 1 463 ? -21.636 30.332 26.526 1.000 29.281 463 GLN A N 1
ATOM 7031 C CA . GLN A 1 463 ? -22.029 30.595 27.905 1.000 30.697 463 GLN A CA 1
ATOM 7032 C C . GLN A 1 463 ? -21.652 29.431 28.813 1.000 29.506 463 GLN A C 1
ATOM 7033 O O . GLN A 1 463 ? -21.284 29.637 29.965 1.000 28.060 463 GLN A O 1
ATOM 7047 N N . SER A 1 464 ? -21.765 28.182 28.322 1.000 23.642 464 SER A N 1
ATOM 7048 C CA . SER A 1 464 ? -21.420 27.029 29.123 1.000 24.941 464 SER A CA 1
ATOM 7049 C C . SER A 1 464 ? -19.973 27.126 29.591 1.000 21.144 464 SER A C 1
ATOM 7050 O O . SER A 1 464 ? -19.623 26.584 30.644 1.000 23.890 464 SER A O 1
ATOM 7058 N N . GLN A 1 465 ? -19.114 27.757 28.786 1.000 24.139 465 GLN A N 1
ATOM 7059 C CA . GLN A 1 465 ? -17.686 27.718 29.037 1.000 25.475 465 GLN A CA 1
ATOM 7060 C C . GLN A 1 465 ? -17.279 28.828 30.005 1.000 28.500 465 GLN A C 1
ATOM 7061 O O . GLN A 1 465 ? -16.135 28.839 30.477 1.000 26.798 465 GLN A O 1
ATOM 7075 N N . THR A 1 466 ? -18.229 29.725 30.341 1.000 28.415 466 THR A N 1
ATOM 7076 C CA . THR A 1 466 ? -17.977 30.714 31.385 1.000 28.326 466 THR A CA 1
ATOM 7077 C C . THR A 1 466 ? -18.681 30.374 32.706 1.000 28.383 466 THR A C 1
ATOM 7078 O O . THR A 1 466 ? -18.560 31.122 33.681 1.000 35.052 466 THR A O 1
ATOM 7089 N N . GLU A 1 467 ? -19.433 29.281 32.760 1.000 24.474 467 GLU A N 1
ATOM 7090 C CA . GLU A 1 467 ? -20.137 28.846 33.949 1.000 24.594 467 GLU A CA 1
ATOM 7091 C C . GLU A 1 467 ? -19.342 27.759 34.661 1.000 28.784 467 GLU A C 1
ATOM 7092 O O . GLU A 1 467 ? -19.135 26.681 34.115 1.000 25.339 467 GLU A O 1
ATOM 7104 N N . THR A 1 468 ? -18.938 27.994 35.926 1.000 28.111 468 THR A N 1
ATOM 7105 C CA . THR A 1 468 ? -18.213 26.982 36.681 1.000 26.636 468 THR A CA 1
ATOM 7106 C C . THR A 1 468 ? -19.126 25.994 37.416 1.000 28.734 468 THR A C 1
ATOM 7107 O O . THR A 1 468 ? -18.716 24.883 37.769 1.000 30.782 468 THR A O 1
ATOM 7118 N N . ASP A 1 469 ? -20.359 26.402 37.691 1.000 28.634 469 ASP A N 1
ATOM 7119 C CA . ASP A 1 469 ? -21.307 25.585 38.408 1.000 28.477 469 ASP A CA 1
ATOM 7120 C C . ASP A 1 469 ? -21.737 24.445 37.489 1.000 29.458 469 ASP A C 1
ATOM 7121 O O . ASP A 1 469 ? -22.215 24.722 36.399 1.000 29.491 469 ASP A O 1
ATOM 7130 N N . LYS A 1 470 ? -21.613 23.204 37.966 1.000 34.999 470 LYS A N 1
ATOM 7131 C CA . LYS A 1 470 ? -21.765 22.018 37.126 1.000 42.012 470 LYS A CA 1
ATOM 7132 C C . LYS A 1 470 ? -23.225 21.802 36.735 1.000 41.963 470 LYS A C 1
ATOM 7133 O O . LYS A 1 470 ? -23.508 21.297 35.641 1.000 41.817 470 LYS A O 1
ATOM 7152 N N . THR A 1 471 ? -24.138 22.174 37.636 1.000 40.031 471 THR A N 1
ATOM 7153 C CA . THR A 1 471 ? -25.562 22.056 37.384 1.000 40.776 471 THR A CA 1
ATOM 7154 C C . THR A 1 471 ? -25.976 23.050 36.305 1.000 36.283 471 THR A C 1
ATOM 7155 O O . THR A 1 471 ? -26.552 22.667 35.292 1.000 33.431 471 THR A O 1
ATOM 7166 N N . LYS A 1 472 ? -25.724 24.336 36.548 1.000 28.990 472 LYS A N 1
ATOM 7167 C CA . LYS A 1 472 ? -26.117 25.369 35.620 1.000 32.130 472 LYS A CA 1
ATOM 7168 C C . LYS A 1 472 ? -25.459 25.130 34.260 1.000 28.260 472 LYS A C 1
ATOM 7169 O O . LYS A 1 472 ? -26.037 25.468 33.226 1.000 28.028 472 LYS A O 1
ATOM 7188 N N . ARG A 1 473 ? -24.217 24.642 34.289 1.000 25.638 473 ARG A N 1
ATOM 7189 C CA . ARG A 1 473 ? -23.509 24.368 33.045 1.000 24.830 473 ARG A CA 1
ATOM 7190 C C . ARG A 1 473 ? -24.156 23.203 32.294 1.000 25.239 473 ARG A C 1
ATOM 7191 O O . ARG A 1 473 ? -24.337 23.315 31.087 1.000 26.141 473 ARG A O 1
ATOM 7212 N N . ALA A 1 474 ? -24.383 22.085 32.963 1.000 26.465 474 ALA A N 1
ATOM 7213 C CA . ALA A 1 474 ? -25.093 20.952 32.376 1.000 29.759 474 ALA A CA 1
ATOM 7214 C C . ALA A 1 474 ? -26.437 21.394 31.780 1.000 32.032 474 ALA A C 1
ATOM 7215 O O . ALA A 1 474 ? -26.828 20.904 30.719 1.000 28.690 474 ALA A O 1
ATOM 7222 N N . GLU A 1 475 ? -27.133 22.348 32.411 1.000 29.228 475 GLU A N 1
ATOM 7223 C CA . GLU A 1 475 ? -28.425 22.760 31.893 1.000 30.167 475 GLU A CA 1
ATOM 7224 C C . GLU A 1 475 ? -28.271 23.584 30.614 1.000 28.735 475 GLU A C 1
ATOM 7225 O O . GLU A 1 475 ? -29.080 23.418 29.696 1.000 33.255 475 GLU A O 1
ATOM 7237 N N . LEU A 1 476 ? -27.262 24.455 30.528 1.000 24.846 476 LEU A N 1
ATOM 7238 C CA . LEU A 1 476 ? -26.965 25.201 29.319 1.000 25.179 476 LEU A CA 1
ATOM 7239 C C . LEU A 1 476 ? -26.638 24.243 28.159 1.000 23.458 476 LEU A C 1
ATOM 7240 O O . LEU A 1 476 ? -27.094 24.507 27.037 1.000 24.219 476 LEU A O 1
ATOM 7256 N N . LEU A 1 477 ? -25.853 23.188 28.458 1.000 23.051 477 LEU A N 1
ATOM 7257 C CA . LEU A 1 477 ? -25.483 22.215 27.420 1.000 23.832 477 LEU A CA 1
ATOM 7258 C C . LEU A 1 477 ? -26.682 21.350 27.021 1.000 25.769 477 LEU A C 1
ATOM 7259 O O . LEU A 1 477 ? -26.775 20.974 25.858 1.000 23.412 477 LEU A O 1
ATOM 7275 N N . LYS A 1 478 ? -27.548 20.977 27.964 1.000 25.415 478 LYS A N 1
ATOM 7276 C CA . LYS A 1 478 ? -28.760 20.226 27.627 1.000 26.340 478 LYS A CA 1
ATOM 7277 C C . LYS A 1 478 ? -29.701 21.063 26.768 1.000 26.712 478 LYS A C 1
ATOM 7278 O O . LYS A 1 478 ? -30.347 20.532 25.864 1.000 26.091 478 LYS A O 1
ATOM 7297 N N . LYS A 1 479 ? -29.769 22.388 26.991 1.000 25.371 479 LYS A N 1
ATOM 7298 C CA . LYS A 1 479 ? -30.579 23.239 26.145 1.000 28.210 479 LYS A CA 1
ATOM 7299 C C . LYS A 1 479 ? -29.990 23.277 24.743 1.000 25.464 479 LYS A C 1
ATOM 7300 O O . LYS A 1 479 ? -30.767 23.286 23.782 1.000 23.794 479 LYS A O 1
ATOM 7319 N N . ALA A 1 480 ? -28.649 23.386 24.655 1.000 21.087 480 ALA A N 1
ATOM 7320 C CA . ALA A 1 480 ? -27.947 23.360 23.378 1.000 21.136 480 ALA A CA 1
ATOM 7321 C C . ALA A 1 480 ? -28.277 22.057 22.638 1.000 20.156 480 ALA A C 1
ATOM 7322 O O . ALA A 1 480 ? -28.594 22.128 21.436 1.000 21.120 480 ALA A O 1
ATOM 7329 N N . GLU A 1 481 ? -28.124 20.935 23.330 1.000 20.518 481 GLU A N 1
ATOM 7330 C CA . GLU A 1 481 ? -28.405 19.610 22.779 1.000 21.871 481 GLU A CA 1
ATOM 7331 C C . GLU A 1 481 ? -29.856 19.527 22.269 1.000 27.152 481 GLU A C 1
ATOM 7332 O O . GLU A 1 481 ? -30.109 18.948 21.201 1.000 22.166 481 GLU A O 1
ATOM 7344 N N . GLY A 1 482 ? -30.819 20.150 22.974 1.000 24.064 482 GLY A N 1
ATOM 7345 C CA . GLY A 1 482 ? -32.200 20.145 22.531 1.000 24.011 482 GLY A CA 1
ATOM 7346 C C . GLY A 1 482 ? -32.407 20.896 21.212 1.000 23.051 482 GLY A C 1
ATOM 7347 O O . GLY A 1 482 ? -33.185 20.458 20.350 1.000 25.028 482 GLY A O 1
ATOM 7351 N N . ILE A 1 483 ? -31.738 22.018 21.035 1.000 22.631 483 ILE A N 1
ATOM 7352 C CA . ILE A 1 483 ? -31.785 22.813 19.825 1.000 23.572 483 ILE A CA 1
ATOM 7353 C C . ILE A 1 483 ? -31.188 21.991 18.677 1.000 25.642 483 ILE A C 1
ATOM 7354 O O . ILE A 1 483 ? -31.753 21.885 17.583 1.000 23.352 483 ILE A O 1
ATOM 7370 N N . PHE A 1 484 ? -30.019 21.403 18.935 1.000 23.148 484 PHE A N 1
ATOM 7371 C CA . PHE A 1 484 ? -29.407 20.502 17.946 1.000 21.540 484 PHE A CA 1
ATOM 7372 C C . PHE A 1 484 ? -30.334 19.365 17.503 1.000 20.723 484 PHE A C 1
ATOM 7373 O O . PHE A 1 484 ? -30.494 19.102 16.292 1.000 22.021 484 PHE A O 1
ATOM 7390 N N . ILE A 1 485 ? -30.947 18.659 18.432 1.000 20.232 485 ILE A N 1
ATOM 7391 C CA . ILE A 1 485 ? -31.828 17.561 18.064 1.000 23.485 485 ILE A CA 1
ATOM 7392 C C . ILE A 1 485 ? -33.103 18.083 17.392 1.000 25.957 485 ILE A C 1
ATOM 7393 O O . ILE A 1 485 ? -33.657 17.416 16.509 1.000 23.224 485 ILE A O 1
ATOM 7409 N N . ASP A 1 486 ? -33.517 19.316 17.696 1.000 23.690 486 ASP A N 1
ATOM 7410 C CA . ASP A 1 486 ? -34.717 19.881 17.066 1.000 27.266 486 ASP A CA 1
ATOM 7411 C C . ASP A 1 486 ? -34.450 20.258 15.597 1.000 25.842 486 ASP A C 1
ATOM 7412 O O . ASP A 1 486 ? -35.388 20.325 14.776 1.000 27.861 486 ASP A O 1
ATOM 7421 N N . GLU A 1 487 ? -33.191 20.545 15.236 1.000 23.142 487 GLU A N 1
ATOM 7422 C CA . GLU A 1 487 ? -32.798 20.873 13.869 1.000 23.138 487 GLU A CA 1
ATOM 7423 C C . GLU A 1 487 ? -32.158 19.687 13.131 1.000 19.124 487 GLU A C 1
ATOM 7424 O O . GLU A 1 487 ? -31.919 19.821 11.939 1.000 24.000 487 GLU A O 1
ATOM 7436 N N . MET A 1 488 ? -31.908 18.621 13.864 1.000 20.596 488 MET A N 1
ATOM 7437 C CA . MET A 1 488 ? -31.461 17.328 13.348 1.000 19.774 488 MET A CA 1
ATOM 7438 C C . MET A 1 488 ? -30.455 17.482 12.199 1.000 21.079 488 MET A C 1
ATOM 7439 O O . MET A 1 488 ? -30.680 16.979 11.087 1.000 19.220 488 MET A O 1
ATOM 7453 N N . PRO A 1 489 ? -29.238 18.030 12.426 1.000 19.399 489 PRO A N 1
ATOM 7454 C CA . PRO A 1 489 ? -28.181 18.001 11.417 1.000 18.334 489 PRO A CA 1
ATOM 7455 C C . PRO A 1 489 ? -27.537 16.623 11.195 1.000 18.449 489 PRO A C 1
ATOM 7456 O O . PRO A 1 489 ? -26.789 16.445 10.228 1.000 18.368 489 PRO A O 1
ATOM 7467 N N . VAL A 1 490 ? -27.728 15.705 12.138 1.000 17.907 490 VAL A N 1
ATOM 7468 C CA . VAL A 1 490 ? -27.299 14.314 12.053 1.000 19.096 490 VAL A CA 1
ATOM 7469 C C . VAL A 1 490 ? -28.449 13.466 12.556 1.000 18.992 490 VAL A C 1
ATOM 7470 O O . VAL A 1 490 ? -29.267 13.947 13.323 1.000 21.182 490 VAL A O 1
ATOM 7483 N N . ALA A 1 491 ? -28.429 12.196 12.177 1.000 18.693 491 ALA A N 1
ATOM 7484 C CA . ALA A 1 491 ? -29.337 11.204 12.696 1.000 17.045 491 ALA A CA 1
ATOM 7485 C C . ALA A 1 491 ? -28.588 10.309 13.680 1.000 17.764 491 ALA A C 1
ATOM 7486 O O . ALA A 1 491 ? -27.811 9.444 13.258 1.000 17.842 491 ALA A O 1
ATOM 7493 N N . PRO A 1 492 ? -28.765 10.464 15.006 1.000 18.269 492 PRO A N 1
ATOM 7494 C CA . PRO A 1 492 ? -28.161 9.518 15.927 1.000 18.487 492 PRO A CA 1
ATOM 7495 C C . PRO A 1 492 ? -28.750 8.127 15.715 1.000 18.879 492 PRO A C 1
ATOM 7496 O O . PRO A 1 492 ? -29.964 7.986 15.495 1.000 19.793 492 PRO A O 1
ATOM 7507 N N . ILE A 1 493 ? -27.900 7.110 15.862 1.000 19.789 493 ILE A N 1
ATOM 7508 C CA . ILE A 1 493 ? -28.312 5.722 15.708 1.000 19.353 493 ILE A CA 1
ATOM 7509 C C . ILE A 1 493 ? -28.033 4.887 16.958 1.000 20.868 493 ILE A C 1
ATOM 7510 O O . ILE A 1 493 ? -28.963 4.332 17.546 1.000 20.932 493 ILE A O 1
ATOM 7526 N N . TYR A 1 494 ? -26.771 4.824 17.424 1.000 19.493 494 TYR A N 1
ATOM 7527 C CA . TYR A 1 494 ? -26.476 4.079 18.634 1.000 17.757 494 TYR A CA 1
ATOM 7528 C C . TYR A 1 494 ? -25.268 4.679 19.361 1.000 19.187 494 TYR A C 1
ATOM 7529 O O . TYR A 1 494 ? -24.419 5.371 18.785 1.000 19.279 494 TYR A O 1
ATOM 7547 N N . PHE A 1 495 ? -25.219 4.392 20.660 1.000 19.378 495 PHE A N 1
ATOM 7548 C CA . PHE A 1 495 ? -24.033 4.673 21.467 1.000 17.802 495 PHE A CA 1
ATOM 7549 C C . PHE A 1 495 ? -23.121 3.448 21.527 1.000 19.065 495 PHE A C 1
ATOM 7550 O O . PHE A 1 495 ? -23.556 2.295 21.618 1.000 21.336 495 PHE A O 1
ATOM 7567 N N . TYR A 1 496 ? -21.815 3.713 21.403 1.000 18.536 496 TYR A N 1
ATOM 7568 C CA . TYR A 1 496 ? -20.821 2.689 21.159 1.000 20.145 496 TYR A CA 1
ATOM 7569 C C . TYR A 1 496 ? -20.600 1.802 22.376 1.000 19.137 496 TYR A C 1
ATOM 7570 O O . TYR A 1 496 ? -20.645 2.249 23.521 1.000 21.712 496 TYR A O 1
ATOM 7588 N N . THR A 1 497 ? -20.214 0.574 22.060 1.000 19.906 497 THR A N 1
ATOM 7589 C CA . THR A 1 497 ? -19.405 -0.273 22.917 1.000 21.634 497 THR A CA 1
ATOM 7590 C C . THR A 1 497 ? -18.091 -0.602 22.211 1.000 22.394 497 THR A C 1
ATOM 7591 O O . THR A 1 497 ? -17.973 -0.565 20.972 1.000 21.293 497 THR A O 1
ATOM 7602 N N . ASP A 1 498 ? -17.090 -0.955 23.025 1.000 22.222 498 ASP A N 1
ATOM 7603 C CA . ASP A 1 498 ? -15.926 -1.657 22.524 1.000 21.717 498 ASP A CA 1
ATOM 7604 C C . ASP A 1 498 ? -16.157 -3.131 22.781 1.000 22.691 498 ASP A C 1
ATOM 7605 O O . ASP A 1 498 ? -16.396 -3.518 23.920 1.000 23.115 498 ASP A O 1
ATOM 7614 N N . THR A 1 499 ? -16.048 -3.920 21.716 1.000 21.112 499 THR A N 1
ATOM 7615 C CA . THR A 1 499 ? -16.084 -5.377 21.749 1.000 23.758 499 THR A CA 1
ATOM 7616 C C . THR A 1 499 ? -14.789 -5.955 21.196 1.000 23.746 499 THR A C 1
ATOM 7617 O O . THR A 1 499 ? -14.338 -5.591 20.117 1.000 21.551 499 THR A O 1
ATOM 7628 N N . TRP A 1 500 ? -14.177 -6.864 21.956 1.000 20.585 500 TRP A N 1
ATOM 7629 C CA . TRP A 1 500 ? -12.961 -7.496 21.505 1.000 20.701 500 TRP A CA 1
ATOM 7630 C C . TRP A 1 500 ? -12.728 -8.830 22.201 1.000 21.251 500 TRP A C 1
ATOM 7631 O O . TRP A 1 500 ? -13.278 -9.080 23.266 1.000 23.484 500 TRP A O 1
ATOM 7652 N N . VAL A 1 501 ? -11.861 -9.626 21.599 1.000 21.943 501 VAL A N 1
ATOM 7653 C CA . VAL A 1 501 ? -11.201 -10.728 22.294 1.000 23.299 501 VAL A CA 1
ATOM 7654 C C . VAL A 1 501 ? -9.689 -10.512 22.242 1.000 23.018 501 VAL A C 1
ATOM 7655 O O . VAL A 1 501 ? -9.163 -9.783 21.382 1.000 22.793 501 VAL A O 1
ATOM 7668 N N . GLN A 1 502 ? -8.954 -11.151 23.165 1.000 23.750 502 GLN A N 1
ATOM 7669 C CA . GLN A 1 502 ? -7.509 -10.966 23.266 1.000 23.089 502 GLN A CA 1
ATOM 7670 C C . GLN A 1 502 ? -6.870 -12.203 23.899 1.000 24.779 502 GLN A C 1
ATOM 7671 O O . GLN A 1 502 ? -7.559 -12.983 24.577 1.000 24.512 502 GLN A O 1
ATOM 7685 N N . ASP A 1 503 ? -5.566 -12.323 23.675 1.000 26.593 503 ASP A N 1
ATOM 7686 C CA . ASP A 1 503 ? -4.713 -13.165 24.499 1.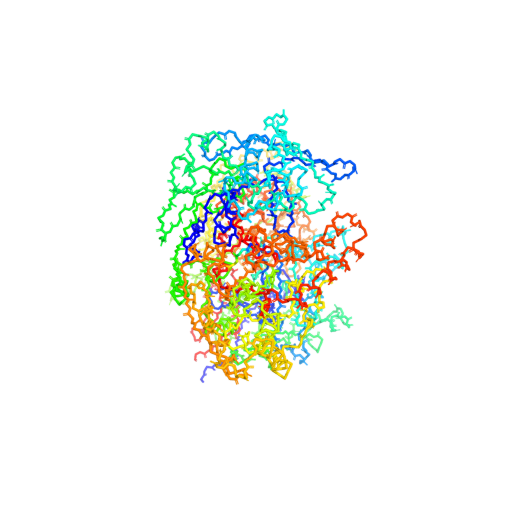000 25.285 503 ASP A CA 1
ATOM 7687 C C . ASP A 1 503 ? -4.838 -12.649 25.929 1.000 24.393 503 ASP A C 1
ATOM 7688 O O . ASP A 1 503 ? -4.458 -11.516 26.208 1.000 25.060 503 ASP A O 1
ATOM 7697 N N . GLU A 1 504 ? -5.390 -13.473 26.831 1.000 26.498 504 GLU A N 1
ATOM 7698 C CA . GLU A 1 504 ? -5.637 -13.030 28.199 1.000 26.168 504 GLU A CA 1
ATOM 7699 C C . GLU A 1 504 ? -4.340 -12.912 29.007 1.000 26.556 504 GLU A C 1
ATOM 7700 O O . GLU A 1 504 ? -4.373 -12.356 30.121 1.000 29.174 504 GLU A O 1
ATOM 7712 N N . ASN A 1 505 ? -3.196 -13.297 28.431 1.000 27.087 505 ASN A N 1
ATOM 7713 C CA . ASN A 1 505 ? -1.910 -12.996 29.032 1.000 26.900 505 ASN A CA 1
ATOM 7714 C C . ASN A 1 505 ? -1.478 -11.548 28.783 1.000 27.770 505 ASN A C 1
ATOM 7715 O O . ASN A 1 505 ? -0.526 -11.094 29.416 1.000 26.315 505 ASN A O 1
ATOM 7726 N N . LEU A 1 506 ? -2.180 -10.812 27.909 1.000 24.025 506 LEU A N 1
ATOM 7727 C CA . LEU A 1 506 ? -1.822 -9.419 27.651 1.000 24.224 506 LEU A CA 1
ATOM 7728 C C . LEU A 1 506 ? -2.436 -8.529 28.731 1.000 23.889 506 LEU A C 1
ATOM 7729 O O . LEU A 1 506 ? -3.649 -8.381 28.802 1.000 23.272 506 LEU A O 1
ATOM 7745 N N . LYS A 1 507 ? -1.585 -7.995 29.628 1.000 24.321 507 LYS A N 1
ATOM 7746 C CA . LYS A 1 507 ? -2.032 -7.180 30.743 1.000 25.139 507 LYS A CA 1
ATOM 7747 C C . LYS A 1 507 ? -1.558 -5.745 30.568 1.000 25.554 507 LYS A C 1
ATOM 7748 O O . LYS A 1 507 ? -0.724 -5.486 29.735 1.000 24.779 507 LYS A O 1
ATOM 7767 N N . GLY A 1 508 ? -2.026 -4.828 31.419 1.000 23.990 508 GLY A N 1
ATOM 7768 C CA . GLY A 1 508 ? -1.448 -3.504 31.504 1.000 23.773 508 GLY A CA 1
ATOM 7769 C C . GLY A 1 508 ? -1.937 -2.528 30.425 1.000 22.984 508 GLY A C 1
ATOM 7770 O O . GLY A 1 508 ? -1.477 -1.373 30.357 1.000 23.830 508 GLY A O 1
ATOM 7774 N N . VAL A 1 509 ? -2.873 -2.984 29.588 1.000 22.032 509 VAL A N 1
ATOM 7775 C CA . VAL A 1 509 ? -3.409 -2.113 28.542 1.000 21.569 509 VAL A CA 1
ATOM 7776 C C . VAL A 1 509 ? -4.293 -1.047 29.184 1.000 20.799 509 VAL A C 1
ATOM 7777 O O . VAL A 1 509 ? -5.098 -1.367 30.033 1.000 23.721 509 VAL A O 1
ATOM 7790 N N . ILE A 1 510 ? -4.191 0.216 28.733 1.000 18.806 510 ILE A N 1
ATOM 7791 C CA . ILE A 1 510 ? -4.955 1.305 29.292 1.000 18.679 510 ILE A CA 1
ATOM 7792 C C . ILE A 1 510 ? -6.065 1.636 28.303 1.000 20.749 510 ILE A C 1
ATOM 7793 O O . ILE A 1 510 ? -5.763 1.947 27.148 1.000 20.602 510 ILE A O 1
ATOM 7809 N N . MET A 1 511 ? -7.320 1.545 28.756 1.000 20.443 511 MET A N 1
ATOM 7810 C CA . MET A 1 511 ? -8.485 1.809 27.926 1.000 23.158 511 MET A CA 1
ATOM 7811 C C . MET A 1 511 ? -9.446 2.665 28.732 1.000 24.645 511 MET A C 1
ATOM 7812 O O . MET A 1 511 ? -10.298 2.136 29.479 1.000 27.311 511 MET A O 1
ATOM 7826 N N . PRO A 1 512 ? -9.285 3.998 28.643 1.000 22.549 512 PRO A N 1
ATOM 7827 C CA . PRO A 1 512 ? -9.961 4.958 29.522 1.000 26.634 512 PRO A CA 1
ATOM 7828 C C . PRO A 1 512 ? -11.479 5.068 29.484 1.000 35.999 512 PRO A C 1
ATOM 7829 O O . PRO A 1 512 ? -12.036 5.645 30.416 1.000 40.566 512 PRO A O 1
ATOM 7840 N N . GLY A 1 513 ? -12.128 4.597 28.414 1.000 29.569 513 GLY A N 1
ATOM 7841 C CA . GLY A 1 513 ? -13.590 4.648 28.362 1.000 30.193 513 GLY A CA 1
ATOM 7842 C C . GLY A 1 513 ? -14.097 5.704 27.375 1.000 30.893 513 GLY A C 1
ATOM 7843 O O . GLY A 1 513 ? -15.295 5.738 27.093 1.000 24.453 513 GLY A O 1
ATOM 7847 N N . THR A 1 514 ? -13.169 6.558 26.867 1.000 28.406 514 THR A N 1
ATOM 7848 C CA . THR A 1 514 ? -13.390 7.366 25.667 1.000 32.332 514 THR A CA 1
ATOM 7849 C C . THR A 1 514 ? -13.060 6.566 24.394 1.000 28.225 514 THR A C 1
ATOM 7850 O O . THR A 1 514 ? -13.195 7.052 23.277 1.000 28.318 514 THR A O 1
ATOM 7861 N N . GLY A 1 515 ? -12.642 5.306 24.512 1.000 28.689 515 GLY A N 1
ATOM 7862 C CA . GLY A 1 515 ? -12.534 4.448 23.351 1.000 27.706 515 GLY A CA 1
ATOM 7863 C C . GLY A 1 515 ? -11.118 4.367 22.762 1.000 24.565 515 GLY A C 1
ATOM 7864 O O . GLY A 1 515 ? -10.938 3.751 21.718 1.000 28.346 515 GLY A O 1
ATOM 7868 N N . GLU A 1 516 ? -10.154 5.023 23.421 1.000 23.744 516 GLU A N 1
ATOM 7869 C CA . GLU A 1 516 ? -8.744 4.952 23.026 1.000 24.977 516 GLU A CA 1
ATOM 7870 C C . GLU A 1 516 ? -8.048 3.772 23.687 1.000 22.698 516 GLU A C 1
ATOM 7871 O O . GLU A 1 516 ? -8.552 3.216 24.657 1.000 20.946 516 GLU A O 1
ATOM 7883 N N . VAL A 1 517 ? -6.839 3.444 23.205 1.000 18.962 517 VAL A N 1
ATOM 7884 C CA . VAL A 1 517 ? -6.033 2.412 23.801 1.000 20.537 517 VAL A CA 1
ATOM 7885 C C . VAL A 1 517 ? -4.569 2.837 23.782 1.000 18.462 517 VAL A C 1
ATOM 7886 O O . VAL A 1 517 ? -4.077 3.359 22.772 1.000 18.728 517 VAL A O 1
ATOM 7899 N N . TYR A 1 518 ? -3.908 2.624 24.928 1.000 17.532 518 TYR A N 1
ATOM 7900 C CA . TYR A 1 518 ? -2.502 2.915 25.134 1.000 17.606 518 TYR A CA 1
ATOM 7901 C C . TYR A 1 518 ? -1.764 1.640 25.509 1.000 18.884 518 TYR A C 1
ATOM 7902 O O . TYR A 1 518 ? -2.140 0.986 26.487 1.000 20.313 518 TYR A O 1
ATOM 7920 N N . PHE A 1 519 ? -0.679 1.332 24.789 1.000 17.583 519 PHE A N 1
ATOM 7921 C CA . PHE A 1 519 ? 0.104 0.130 25.036 1.000 19.356 519 PHE A CA 1
ATOM 7922 C C . PHE A 1 519 ? 1.376 0.398 25.840 1.000 19.839 519 PHE A C 1
ATOM 7923 O O . PHE A 1 519 ? 2.145 -0.526 26.071 1.000 19.199 519 PHE A O 1
ATOM 7940 N N . ARG A 1 520 ? 1.571 1.667 26.244 1.000 19.559 520 ARG A N 1
ATOM 7941 C CA . ARG A 1 520 ? 2.756 2.164 26.949 1.000 19.975 520 ARG A CA 1
ATOM 7942 C C . ARG A 1 520 ? 3.254 1.150 27.980 1.000 19.936 520 ARG A C 1
ATOM 7943 O O . ARG A 1 520 ? 4.457 0.864 27.992 1.000 21.834 520 ARG A O 1
ATOM 7964 N N . ASN A 1 521 ? 2.370 0.685 28.849 1.000 20.378 521 ASN A N 1
ATOM 7965 C CA . ASN A 1 521 ? 2.775 -0.165 29.969 1.000 21.678 521 ASN A CA 1
ATOM 7966 C C . ASN A 1 521 ? 2.252 -1.583 29.811 1.000 22.738 521 ASN A C 1
ATOM 7967 O O . ASN A 1 521 ? 2.250 -2.350 30.771 1.000 24.779 521 ASN A O 1
ATOM 7978 N N . ALA A 1 522 ? 1.776 -1.947 28.617 1.000 22.676 522 ALA A N 1
ATOM 7979 C CA . ALA A 1 522 ? 1.253 -3.286 28.415 1.000 20.764 522 ALA A CA 1
ATOM 7980 C C . ALA A 1 522 ? 2.381 -4.323 28.381 1.000 22.369 522 ALA A C 1
ATOM 7981 O O . ALA A 1 522 ? 3.522 -4.020 28.055 1.000 21.008 522 ALA A O 1
ATOM 7988 N N . TYR A 1 523 ? 2.035 -5.577 28.713 1.000 23.642 523 TYR A N 1
ATOM 7989 C CA . TYR A 1 523 ? 3.018 -6.649 28.738 1.000 24.348 523 TYR A CA 1
ATOM 7990 C C . TYR A 1 523 ? 2.293 -7.979 28.632 1.000 21.996 523 TYR A C 1
ATOM 7991 O O . TYR A 1 523 ? 1.130 -8.068 28.995 1.000 23.397 523 TYR A O 1
ATOM 8009 N N . PHE A 1 524 ? 3.044 -9.032 28.243 1.000 23.877 524 PHE A N 1
ATOM 8010 C CA . PHE A 1 524 ? 2.542 -10.395 28.307 1.000 25.344 524 PHE A CA 1
ATOM 8011 C C . PHE A 1 524 ? 3.048 -11.026 29.604 1.000 29.051 524 PHE A C 1
ATOM 8012 O O . PHE A 1 524 ? 4.239 -10.914 29.874 1.000 29.756 524 PHE A O 1
ATOM 8029 N N . LYS A 1 525 ? 2.141 -11.640 30.372 1.000 31.976 525 LYS A N 1
ATOM 8030 C CA . LYS A 1 525 ? 2.405 -12.160 31.719 1.000 35.839 525 LYS A CA 1
ATOM 8031 C C . LYS A 1 525 ? 3.502 -13.236 31.673 1.000 41.916 525 LYS A C 1
ATOM 8032 O O . LYS A 1 525 ? 3.601 -13.913 30.629 1.000 38.881 525 LYS A O 1
ATOM 8052 N N . GLY B 1 18 ? -21.710 19.400 44.505 1.000 55.229 18 GLY B N 1
ATOM 8053 C CA . GLY B 1 18 ? -20.374 19.387 45.131 1.000 51.787 18 GLY B CA 1
ATOM 8054 C C . GLY B 1 18 ? -20.291 20.352 46.318 1.000 46.223 18 GLY B C 1
ATOM 8055 O O . GLY B 1 18 ? -21.275 20.616 47.007 1.000 48.624 18 GLY B O 1
ATOM 8059 N N . LYS B 1 19 ? -19.096 20.895 46.520 1.000 42.416 19 LYS B N 1
ATOM 8060 C CA . LYS B 1 19 ? -18.702 21.456 47.802 1.000 34.011 19 LYS B CA 1
ATOM 8061 C C . LYS B 1 19 ? -18.895 22.968 47.773 1.000 29.063 19 LYS B C 1
ATOM 8062 O O . LYS B 1 19 ? -18.338 23.652 46.918 1.000 32.441 19 LYS B O 1
ATOM 8081 N N . THR B 1 20 ? -19.694 23.459 48.735 1.000 27.801 20 THR B N 1
ATOM 8082 C CA . THR B 1 20 ? -19.983 24.880 48.851 1.000 28.225 20 THR B CA 1
ATOM 8083 C C . THR B 1 20 ? -19.588 25.445 50.218 1.000 27.807 20 THR B C 1
ATOM 8084 O O . THR B 1 20 ? -19.810 26.635 50.442 1.000 24.017 20 THR B O 1
ATOM 8095 N N . THR B 1 21 ? -19.014 24.607 51.096 1.000 25.259 21 THR B N 1
ATOM 8096 C CA . THR B 1 21 ? -18.468 25.091 52.360 1.000 25.552 21 THR B CA 1
ATOM 8097 C C . THR B 1 21 ? -16.942 25.096 52.267 1.000 23.639 21 THR B C 1
ATOM 8098 O O . THR B 1 21 ? -16.323 24.125 51.860 1.000 24.776 21 THR B O 1
ATOM 8109 N N . LEU B 1 22 ? -16.354 26.209 52.683 1.000 22.504 22 LEU B N 1
ATOM 8110 C CA . LEU B 1 22 ? -14.918 26.412 52.745 1.000 21.217 22 LEU B CA 1
ATOM 8111 C C . LEU B 1 22 ? -14.508 26.420 54.211 1.000 23.767 22 LEU B C 1
ATOM 8112 O O . LEU B 1 22 ? -15.026 27.214 54.998 1.000 22.862 22 LEU B O 1
ATOM 8128 N N . ASN B 1 23 ? -13.628 25.468 54.560 1.000 22.563 23 ASN B N 1
ATOM 8129 C CA . ASN B 1 23 ? -13.110 25.304 55.907 1.000 22.138 23 ASN B CA 1
ATOM 8130 C C . ASN B 1 23 ? -11.666 25.812 55.965 1.000 21.858 23 ASN B C 1
ATOM 8131 O O . ASN B 1 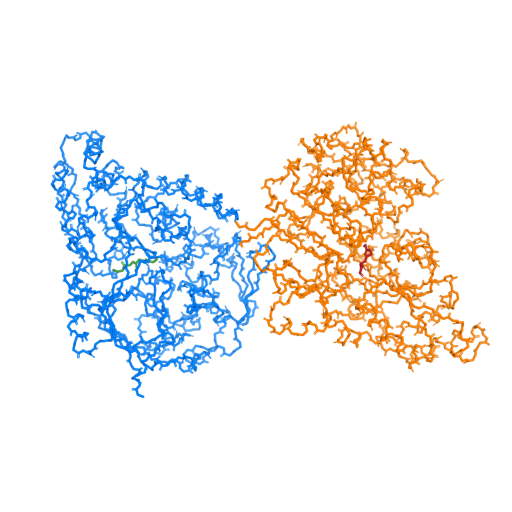23 ? -10.755 25.261 55.318 1.000 19.950 23 ASN B O 1
ATOM 8142 N N . ILE B 1 24 ? -11.437 26.875 56.778 1.000 19.434 24 ILE B N 1
ATOM 8143 C CA . ILE B 1 24 ? -10.128 27.468 56.926 1.000 19.079 24 ILE B CA 1
ATOM 8144 C C . ILE B 1 24 ? -9.856 27.807 58.391 1.000 17.331 24 ILE B C 1
ATOM 8145 O O . ILE B 1 24 ? -10.763 27.803 59.226 1.000 19.792 24 ILE B O 1
ATOM 8161 N N . ASN B 1 25 ? -8.578 28.085 58.648 1.000 17.864 25 ASN B N 1
ATOM 8162 C CA . ASN B 1 25 ? -8.109 28.473 59.977 1.000 18.747 25 ASN B CA 1
ATOM 8163 C C . ASN B 1 25 ? -7.724 29.946 59.931 1.000 16.999 25 ASN B C 1
ATOM 8164 O O . ASN B 1 25 ? -7.024 30.383 59.030 1.000 16.670 25 ASN B O 1
ATOM 8175 N N . ILE B 1 26 ? -8.100 30.712 60.972 1.000 17.263 26 ILE B N 1
ATOM 8176 C CA . ILE B 1 26 ? -7.627 32.091 61.104 1.000 16.782 26 ILE B CA 1
ATOM 8177 C C . ILE B 1 26 ? -6.839 32.233 62.414 1.000 16.793 26 ILE B C 1
ATOM 8178 O O . ILE B 1 26 ? -6.487 33.358 62.751 1.000 15.296 26 ILE B O 1
ATOM 8194 N N . LYS B 1 27 ? -6.546 31.111 63.136 1.000 16.602 27 LYS B N 1
ATOM 8195 C CA . LYS B 1 27 ? -5.540 31.017 64.210 1.000 16.897 27 LYS B CA 1
ATOM 8196 C C . LYS B 1 27 ? -5.980 31.524 65.588 1.000 17.083 27 LYS B C 1
ATOM 8197 O O . LYS B 1 27 ? -5.699 30.906 66.623 1.000 17.032 27 LYS B O 1
ATOM 8216 N N . THR B 1 28 ? -6.654 32.679 65.620 1.000 15.953 28 THR B N 1
ATOM 8217 C CA . THR B 1 28 ? -6.822 33.379 66.879 1.000 15.198 28 THR B CA 1
ATOM 8218 C C . THR B 1 28 ? -8.015 34.331 66.769 1.000 16.357 28 THR B C 1
ATOM 8219 O O . THR B 1 28 ? -8.424 34.718 65.670 1.000 16.205 28 THR B O 1
ATOM 8230 N N . GLU B 1 29 ? -8.458 34.831 67.935 1.000 15.143 29 GLU B N 1
ATOM 8231 C CA . GLU B 1 29 ? -9.515 35.838 67.983 1.000 15.945 29 GLU B CA 1
ATOM 8232 C C . GLU B 1 29 ? -9.059 37.139 67.318 1.000 15.065 29 GLU B C 1
ATOM 8233 O O . GLU B 1 29 ? -7.974 37.622 67.553 1.000 16.054 29 GLU B O 1
ATOM 8245 N N . PRO B 1 30 ? -9.924 37.717 66.433 1.000 14.745 30 PRO B N 1
ATOM 8246 C CA . PRO B 1 30 ? -9.616 39.003 65.827 1.000 14.501 30 PRO B CA 1
ATOM 8247 C C . PRO B 1 30 ? -9.463 40.089 66.875 1.000 14.369 30 PRO B C 1
ATOM 8248 O O . PRO B 1 30 ? -10.111 40.021 67.902 1.000 17.201 30 PRO B O 1
ATOM 8259 N N . PHE B 1 31 ? -8.658 41.070 66.533 1.000 13.795 31 PHE B N 1
ATOM 8260 C CA . PHE B 1 31 ? -8.539 42.256 67.383 1.000 14.227 31 PHE B CA 1
ATOM 8261 C C . PHE B 1 31 ? -9.883 42.999 67.433 1.000 15.408 31 PHE B C 1
ATOM 8262 O O . PHE B 1 31 ? -10.308 43.416 68.520 1.000 15.121 31 PHE B O 1
ATOM 8279 N N . SER B 1 32 ? -10.540 43.207 66.288 1.000 13.950 32 SER B N 1
ATOM 8280 C CA . SER B 1 32 ? -11.847 43.822 66.251 1.000 13.626 32 SER B CA 1
ATOM 8281 C C . SER B 1 32 ? -12.571 43.483 64.962 1.000 13.168 32 SER B C 1
ATOM 8282 O O . SER B 1 32 ? -11.929 43.597 63.889 1.000 14.959 32 SER B O 1
ATOM 8290 N N . LEU B 1 33 ? -13.884 43.248 65.078 1.000 13.588 33 LEU B N 1
ATOM 8291 C CA . LEU B 1 33 ? -14.674 43.122 63.863 1.000 13.862 33 LEU B CA 1
ATOM 8292 C C . LEU B 1 33 ? -15.508 44.392 63.605 1.000 13.786 33 LEU B C 1
ATOM 8293 O O . LEU B 1 33 ? -16.463 44.344 62.833 1.000 13.584 33 LEU B O 1
ATOM 8309 N N . HIS B 1 34 ? -15.070 45.508 64.223 1.000 13.858 34 HIS B N 1
ATOM 8310 C CA . HIS B 1 34 ? -15.513 46.827 63.757 1.000 13.926 34 HIS B CA 1
ATOM 8311 C C . HIS B 1 34 ? -14.512 47.270 62.691 1.000 13.676 34 HIS B C 1
ATOM 8312 O O . HIS B 1 34 ? -13.340 47.378 62.988 1.000 13.066 34 HIS B O 1
ATOM 8327 N N . PRO B 1 35 ? -14.975 47.570 61.454 1.000 14.538 35 PRO B N 1
ATOM 8328 C CA . PRO B 1 35 ? -14.028 47.964 60.401 1.000 14.228 35 PRO B CA 1
ATOM 8329 C C . PRO B 1 35 ? -13.203 49.191 60.752 1.000 14.317 35 PRO B C 1
ATOM 8330 O O . PRO B 1 35 ? -12.102 49.401 60.268 1.000 15.300 35 PRO B O 1
ATOM 8341 N N . GLY B 1 36 ? -13.734 50.075 61.629 1.000 14.405 36 GLY B N 1
ATOM 8342 C CA . GLY B 1 36 ? -13.099 51.297 62.018 1.000 14.464 36 GLY B CA 1
ATOM 8343 C C . GLY B 1 36 ? -12.043 51.149 63.106 1.000 14.703 36 GLY B C 1
ATOM 8344 O O . GLY B 1 36 ? -11.309 52.073 63.387 1.000 15.187 36 GLY B O 1
ATOM 8348 N N . LEU B 1 37 ? -11.921 49.948 63.712 1.000 14.149 37 LEU B N 1
ATOM 8349 C CA . LEU B 1 37 ? -10.944 49.622 64.736 1.000 14.716 37 LEU B CA 1
ATOM 8350 C C . LEU B 1 37 ? -9.950 48.546 64.269 1.000 14.919 37 LEU B C 1
ATOM 8351 O O . LEU B 1 37 ? -8.856 48.518 64.815 1.000 15.722 37 LEU B O 1
ATOM 8367 N N . ALA B 1 38 ? -10.389 47.649 63.374 1.000 13.344 38 ALA B N 1
ATOM 8368 C CA . ALA B 1 38 ? -9.477 46.581 62.929 1.000 14.846 38 ALA B CA 1
ATOM 8369 C C . ALA B 1 38 ? -8.157 47.187 62.479 1.000 15.156 38 ALA B C 1
ATOM 8370 O O . ALA B 1 38 ? -8.155 48.193 61.780 1.000 15.473 38 ALA B O 1
ATOM 8377 N N . ASN B 1 39 ? -7.017 46.541 62.782 1.000 13.428 39 ASN B N 1
ATOM 8378 C CA . ASN B 1 39 ? -5.757 47.049 62.290 1.000 14.409 39 ASN B CA 1
ATOM 8379 C C . ASN B 1 39 ? -4.809 45.906 61.929 1.000 13.930 39 ASN B C 1
ATOM 8380 O O . ASN B 1 39 ? -3.640 46.173 61.730 1.000 16.939 39 ASN B O 1
ATOM 8391 N N . ASP B 1 40 ? -5.387 44.748 61.738 1.000 14.327 40 ASP B N 1
ATOM 8392 C CA . ASP B 1 40 ? -4.567 43.540 61.716 1.000 13.374 40 ASP B CA 1
ATOM 8393 C C . ASP B 1 40 ? -5.109 42.554 60.712 1.000 15.124 40 ASP B C 1
ATOM 8394 O O . ASP B 1 40 ? -6.287 42.546 60.355 1.000 15.976 40 ASP B O 1
ATOM 8403 N N . SER B 1 41 ? -4.237 41.593 60.370 1.000 14.259 41 SER B N 1
ATOM 8404 C CA . SER B 1 41 ? -4.562 40.589 59.367 1.000 15.924 41 SER B CA 1
ATOM 8405 C C . SER B 1 41 ? -5.656 39.601 59.748 1.000 13.872 41 SER B C 1
ATOM 8406 O O . SER B 1 41 ? -6.339 39.068 58.873 1.000 14.450 41 SER B O 1
ATOM 8414 N N . VAL B 1 42 ? -5.835 39.320 61.055 1.000 14.890 42 VAL B N 1
ATOM 8415 C CA . VAL B 1 42 ? -6.841 38.376 61.502 1.000 14.075 42 VAL B CA 1
ATOM 8416 C C . VAL B 1 42 ? -8.221 39.014 61.329 1.000 15.476 42 VAL B C 1
ATOM 8417 O O . VAL B 1 42 ? -9.077 38.446 60.683 1.000 15.396 42 VAL B O 1
ATOM 8430 N N . SER B 1 43 ? -8.400 40.188 61.946 1.000 15.802 43 SER B N 1
ATOM 8431 C CA . SER B 1 43 ? -9.627 40.946 61.737 1.000 14.967 43 SER B CA 1
ATOM 8432 C C . SER B 1 43 ? -9.891 41.188 60.253 1.000 14.669 43 SER B C 1
ATOM 8433 O O . SER B 1 43 ? -11.020 41.020 59.766 1.000 15.973 43 SER B O 1
ATOM 8441 N N . GLY B 1 44 ? -8.844 41.617 59.544 1.000 14.598 44 GLY B N 1
ATOM 8442 C CA . GLY B 1 44 ? -8.958 41.921 58.115 1.000 15.694 44 GLY B CA 1
ATOM 8443 C C . GLY B 1 44 ? -9.381 40.716 57.282 1.000 16.369 44 GLY B C 1
ATOM 8444 O O . GLY B 1 44 ? -10.137 40.836 56.319 1.000 17.345 44 GLY B O 1
ATOM 8448 N N . GLY B 1 45 ? -8.976 39.506 57.705 1.000 15.796 45 GLY B N 1
ATOM 8449 C CA . GLY B 1 45 ? -9.331 38.279 56.983 1.000 17.543 45 GLY B CA 1
ATOM 8450 C C . GLY B 1 45 ? -10.830 37.988 57.051 1.000 16.651 45 GLY B C 1
ATOM 8451 O O . GLY B 1 45 ? -11.447 37.442 56.140 1.000 17.726 45 GLY B O 1
ATOM 8455 N N . VAL B 1 46 ? -11.478 38.440 58.146 1.000 15.003 46 VAL B N 1
ATOM 8456 C CA . VAL B 1 46 ? -12.909 38.302 58.289 1.000 16.042 46 VAL B CA 1
ATOM 8457 C C . VAL B 1 46 ? -13.627 39.458 57.592 1.000 14.441 46 VAL B C 1
ATOM 8458 O O . VAL B 1 46 ? -14.495 39.200 56.771 1.000 16.030 46 VAL B O 1
ATOM 8471 N N . ILE B 1 47 ? -13.219 40.703 57.877 1.000 15.485 47 ILE B N 1
ATOM 8472 C CA . ILE B 1 47 ? -13.973 41.860 57.368 1.000 17.484 47 ILE B CA 1
ATOM 8473 C C . ILE B 1 47 ? -13.876 41.966 55.850 1.000 17.953 47 ILE B C 1
ATOM 8474 O O . ILE B 1 47 ? -14.794 42.483 55.211 1.000 18.198 47 ILE B O 1
ATOM 8490 N N . ARG B 1 48 ? -12.784 41.459 55.255 1.000 16.349 48 ARG B N 1
ATOM 8491 C CA . ARG B 1 48 ? -12.663 41.436 53.806 1.000 17.693 48 ARG B CA 1
ATOM 8492 C C . ARG B 1 48 ? -13.662 40.504 53.129 1.000 16.261 48 ARG B C 1
ATOM 8493 O O . ARG B 1 48 ? -13.835 40.656 51.898 1.000 18.133 48 ARG B O 1
ATOM 8514 N N . GLN B 1 49 ? -14.282 39.593 53.885 1.000 16.260 49 GLN B N 1
ATOM 8515 C CA . GLN B 1 49 ? -15.322 38.714 53.373 1.000 17.490 49 GLN B CA 1
ATOM 8516 C C . GLN B 1 49 ? -16.709 39.316 53.625 1.000 17.176 49 GLN B C 1
ATOM 8517 O O . GLN B 1 49 ? -17.615 39.070 52.847 1.000 18.475 49 GLN B O 1
ATOM 8531 N N . THR B 1 50 ? -16.856 40.063 54.738 1.000 17.010 50 THR B N 1
ATOM 8532 C CA . THR B 1 50 ? -18.192 40.429 55.177 1.000 16.825 50 THR B CA 1
ATOM 8533 C C . THR B 1 50 ? -18.564 41.879 54.845 1.000 15.522 50 THR B C 1
ATOM 8534 O O . THR B 1 50 ? -19.770 42.162 54.927 1.000 16.919 50 THR B O 1
ATOM 8545 N N . PHE B 1 51 ? -17.615 42.781 54.548 1.000 15.699 51 PHE B N 1
ATOM 8546 C CA . PHE B 1 51 ? -17.941 44.153 54.159 1.000 17.756 51 PHE B CA 1
ATOM 8547 C C . PHE B 1 51 ? -17.387 44.473 52.777 1.000 19.260 51 PHE B C 1
ATOM 8548 O O . PHE B 1 51 ? -16.449 43.828 52.312 1.000 19.045 51 PHE B O 1
ATOM 8565 N N . GLU B 1 52 ? -17.959 45.490 52.128 1.000 17.665 52 GLU B N 1
ATOM 8566 C CA . GLU B 1 52 ? -17.462 45.971 50.855 1.000 18.511 52 GLU B CA 1
ATOM 8567 C C . GLU B 1 52 ? -17.495 47.493 50.871 1.000 18.256 52 GLU B C 1
ATOM 8568 O O . GLU B 1 52 ? -18.474 48.121 51.336 1.000 19.079 52 GLU B O 1
ATOM 8580 N N . GLY B 1 53 ? -16.415 48.108 50.402 1.000 18.279 53 GLY B N 1
ATOM 8581 C CA . GLY B 1 53 ? -16.304 49.548 50.328 1.000 16.821 53 GLY B CA 1
ATOM 8582 C C . GLY B 1 53 ? -16.871 50.130 49.030 1.000 16.073 53 GLY B C 1
ATOM 8583 O O . GLY B 1 53 ? -17.427 49.403 48.250 1.000 17.567 53 GLY B O 1
ATOM 8587 N N . LEU B 1 54 ? -16.564 51.390 48.810 1.000 17.742 54 LEU B N 1
ATOM 8588 C CA . LEU B 1 54 ? -16.973 52.063 47.567 1.000 18.281 54 LEU B CA 1
ATOM 8589 C C . LEU B 1 54 ? -16.373 51.384 46.339 1.000 19.556 54 LEU B C 1
ATOM 8590 O O . LEU B 1 54 ? -17.005 51.271 45.296 1.000 21.127 54 LEU B O 1
ATOM 8606 N N . THR B 1 55 ? -15.164 50.851 46.521 1.000 19.505 55 THR B N 1
ATOM 8607 C CA . THR B 1 55 ? -14.452 50.059 45.537 1.000 19.846 55 THR B CA 1
ATOM 8608 C C . THR B 1 55 ? -14.065 48.744 46.200 1.000 21.055 55 THR B C 1
ATOM 8609 O O . THR B 1 55 ? -14.111 48.609 47.425 1.000 21.282 55 THR B O 1
ATOM 8620 N N . ARG B 1 56 ? -13.681 47.783 45.372 1.000 22.466 56 ARG B N 1
ATOM 8621 C CA . ARG B 1 56 ? -13.245 46.464 45.806 1.000 20.401 56 ARG B CA 1
ATOM 8622 C C . ARG B 1 56 ? -12.131 46.038 44.854 1.000 25.946 56 ARG B C 1
ATOM 8623 O O . ARG B 1 56 ? -11.907 46.711 43.844 1.000 23.634 56 ARG B O 1
ATOM 8644 N N . ILE B 1 57 ? -11.404 44.970 45.234 1.000 26.746 57 ILE B N 1
ATOM 8645 C CA . ILE B 1 57 ? -10.217 44.555 44.488 1.000 26.012 57 ILE B CA 1
ATOM 8646 C C . ILE B 1 57 ? -10.621 43.360 43.636 1.000 26.530 57 ILE B C 1
ATOM 8647 O O . ILE B 1 57 ? -11.299 42.431 44.105 1.000 27.747 57 ILE B O 1
ATOM 8663 N N . ASN B 1 58 ? -10.252 43.408 42.333 1.000 28.089 58 ASN B N 1
ATOM 8664 C CA . ASN B 1 58 ? -10.621 42.356 41.399 1.000 28.681 58 ASN B CA 1
ATOM 8665 C C . ASN B 1 58 ? -9.495 41.320 41.280 1.000 28.873 58 ASN B C 1
ATOM 8666 O O . ASN B 1 58 ? -8.435 41.446 41.911 1.000 25.828 58 ASN B O 1
ATOM 8677 N N . ALA B 1 59 ? -9.730 40.328 40.412 1.000 30.064 59 ALA B N 1
ATOM 8678 C CA . ALA B 1 59 ? -8.803 39.218 40.188 1.000 28.825 59 ALA B CA 1
ATOM 8679 C C . ALA B 1 59 ? -7.478 39.674 39.569 1.000 32.438 59 ALA B C 1
ATOM 8680 O O . ALA B 1 59 ? -6.472 38.952 39.682 1.000 32.684 59 ALA B O 1
ATOM 8687 N N . ASP B 1 60 ? -7.443 40.877 38.968 1.000 30.542 60 ASP B N 1
ATOM 8688 C CA . ASP B 1 60 ? -6.206 41.470 38.479 1.000 33.538 60 ASP B CA 1
ATOM 8689 C C . ASP B 1 60 ? -5.488 42.286 39.543 1.000 32.915 60 ASP B C 1
ATOM 8690 O O . ASP B 1 60 ? -4.464 42.889 39.242 1.000 34.355 60 ASP B O 1
ATOM 8699 N N . GLY B 1 61 ? -6.070 42.377 40.745 1.000 32.076 61 GLY B N 1
ATOM 8700 C CA . GLY B 1 61 ? -5.453 43.107 41.842 1.000 30.202 61 GLY B CA 1
ATOM 8701 C C . GLY B 1 61 ? -5.648 44.618 41.768 1.000 31.792 61 GLY B C 1
ATOM 8702 O O . GLY B 1 61 ? -4.945 45.369 42.441 1.000 30.914 61 GLY B O 1
ATOM 8706 N N . GLU B 1 62 ? -6.621 45.069 40.970 1.000 29.927 62 GLU B N 1
ATOM 8707 C CA . GLU B 1 62 ? -6.863 46.491 40.810 1.000 31.342 62 GLU B CA 1
ATOM 8708 C C . GLU B 1 62 ? -8.231 46.863 41.399 1.000 23.174 62 GLU B C 1
ATOM 8709 O O . GLU B 1 62 ? -9.125 46.038 41.502 1.000 23.444 62 GLU B O 1
ATOM 8721 N N . PRO B 1 63 ? -8.399 48.125 41.794 1.000 25.307 63 PRO B N 1
ATOM 8722 C CA . PRO B 1 63 ? -9.691 48.629 42.287 1.000 22.966 63 PRO B CA 1
ATOM 8723 C C . PRO B 1 63 ? -10.744 48.725 41.184 1.000 25.701 63 PRO B C 1
ATOM 8724 O O . PRO B 1 63 ? -10.447 49.066 40.035 1.000 28.329 63 PRO B O 1
ATOM 8735 N N . GLU B 1 64 ? -11.972 48.366 41.550 1.000 22.406 64 GLU B N 1
ATOM 8736 C CA . GLU B 1 64 ? -13.131 48.432 40.669 1.000 23.434 64 GLU B CA 1
ATOM 8737 C C . GLU B 1 64 ? -14.328 48.806 41.537 1.000 26.488 64 GLU B C 1
ATOM 8738 O O . GLU B 1 64 ? -14.266 48.869 42.778 1.000 23.125 64 GLU B O 1
ATOM 8750 N N . GLU B 1 65 ? -15.422 49.119 40.847 1.000 22.060 65 GLU B N 1
ATOM 8751 C CA . GLU B 1 65 ? -16.626 49.615 41.492 1.000 23.960 65 GLU B CA 1
ATOM 8752 C C . GLU B 1 65 ? -17.162 48.560 42.447 1.000 21.341 65 GLU B C 1
ATOM 8753 O O . GLU B 1 65 ? -17.321 47.409 42.062 1.000 23.362 65 GLU B O 1
ATOM 8765 N N . GLY B 1 66 ? -17.498 48.990 43.678 1.000 20.777 66 GLY B N 1
ATOM 8766 C CA . GLY B 1 66 ? -18.112 48.105 44.657 1.000 18.828 66 GLY B CA 1
ATOM 8767 C C . GLY B 1 66 ? -19.490 48.643 45.041 1.000 22.340 66 GLY B C 1
ATOM 8768 O O . GLY B 1 66 ? -20.410 48.572 44.222 1.000 21.529 66 GLY B O 1
ATOM 8772 N N . MET B 1 67 ? -19.592 49.272 46.222 1.000 22.074 67 MET B N 1
ATOM 8773 C CA . MET B 1 67 ? -20.821 49.960 46.614 1.000 22.103 67 MET B CA 1
ATOM 8774 C C . MET B 1 67 ? -21.079 51.183 45.726 1.000 21.408 67 MET B C 1
ATOM 8775 O O . MET B 1 67 ? -22.265 51.567 45.626 1.000 21.972 67 MET B O 1
ATOM 8789 N N . ALA B 1 68 ? -20.032 51.804 45.148 1.000 22.784 68 ALA B N 1
ATOM 8790 C CA . ALA B 1 68 ? -20.158 52.947 44.236 1.000 21.650 68 ALA B CA 1
ATOM 8791 C C . ALA B 1 68 ? -20.197 52.408 42.806 1.000 25.206 68 ALA B C 1
ATOM 8792 O O . ALA B 1 68 ? -19.305 51.697 42.363 1.000 22.449 68 ALA B O 1
ATOM 8799 N N . SER B 1 69 ? -21.290 52.710 42.075 1.000 24.156 69 SER B N 1
ATOM 8800 C CA . SER B 1 69 ? -21.429 52.265 40.697 1.000 23.981 69 SER B CA 1
ATOM 8801 C C . SER B 1 69 ? -20.713 53.225 39.755 1.000 24.113 69 SER B C 1
ATOM 8802 O O . SER B 1 69 ? -20.423 52.837 38.629 1.000 29.630 69 SER B O 1
ATOM 8810 N N . LYS B 1 70 ? -20.467 54.444 40.221 1.000 24.997 70 LYS B N 1
ATOM 8811 C CA . LYS B 1 70 ? -19.698 55.401 39.460 1.000 26.969 70 LYS B CA 1
ATOM 8812 C C . LYS B 1 70 ? -18.836 56.214 40.412 1.000 25.183 70 LYS B C 1
ATOM 8813 O O . LYS B 1 70 ? -19.260 56.571 41.516 1.000 25.873 70 LYS B O 1
ATOM 8832 N N . ILE B 1 71 ? -17.639 56.560 39.921 1.000 25.430 71 ILE B N 1
ATOM 8833 C CA . ILE B 1 71 ? -16.663 57.360 40.642 1.000 27.319 71 ILE B CA 1
ATOM 8834 C C . ILE B 1 71 ? -16.191 58.447 39.683 1.000 27.817 71 ILE B C 1
ATOM 8835 O O . ILE B 1 71 ? -15.668 58.127 38.620 1.000 32.643 71 ILE B O 1
ATOM 8851 N N . GLU B 1 72 ? -16.369 59.700 40.089 1.000 30.501 72 GLU B N 1
ATOM 8852 C CA . GLU B 1 72 ? -15.956 60.871 39.322 1.000 30.966 72 GLU B CA 1
ATOM 8853 C C . GLU B 1 72 ? -14.909 61.642 40.119 1.000 31.618 72 GLU B C 1
ATOM 8854 O O . GLU B 1 72 ? -15.060 61.803 41.331 1.000 29.474 72 GLU B O 1
ATOM 8866 N N . THR B 1 73 ? -13.853 62.090 39.426 1.000 30.089 73 THR B N 1
ATOM 8867 C CA . THR B 1 73 ? -12.802 62.887 40.024 1.000 31.636 73 THR B CA 1
ATOM 8868 C C . THR B 1 73 ? -12.776 64.232 39.312 1.000 34.846 73 THR B C 1
ATOM 8869 O O . THR B 1 73 ? -12.794 64.257 38.083 1.000 34.116 73 THR B O 1
ATOM 8880 N N . SER B 1 74 ? -12.703 65.301 40.112 1.000 28.210 74 SER B N 1
ATOM 8881 C CA . SER B 1 74 ? -12.610 66.669 39.628 1.000 30.781 74 SER B CA 1
ATOM 8882 C C . SER B 1 74 ? -11.306 66.869 38.853 1.000 30.547 74 SER B C 1
ATOM 8883 O O . SER B 1 74 ? -10.347 66.102 38.996 1.000 30.526 74 SER B O 1
ATOM 8891 N N . LYS B 1 75 ? -11.259 67.918 38.018 1.000 33.689 75 LYS B N 1
ATOM 8892 C CA . LYS B 1 75 ? -10.131 68.037 37.115 1.000 36.574 75 LYS B CA 1
ATOM 8893 C C . LYS B 1 75 ? -8.859 68.264 37.926 1.000 31.457 75 LYS B C 1
ATOM 8894 O O . LYS B 1 75 ? -7.797 67.885 37.475 1.000 30.420 75 LYS B O 1
ATOM 8913 N N . ASP B 1 76 ? -8.979 68.882 39.114 1.000 33.239 76 ASP B N 1
ATOM 8914 C CA . ASP B 1 76 ? -7.818 69.111 39.960 1.000 31.750 76 ASP B CA 1
ATOM 8915 C C . ASP B 1 76 ? -7.441 67.849 40.758 1.000 30.451 76 ASP B C 1
ATOM 8916 O O . ASP B 1 76 ? -6.486 67.902 41.525 1.000 30.621 76 ASP B O 1
ATOM 8925 N N . GLY B 1 77 ? -8.177 66.739 40.604 1.000 28.242 77 GLY B N 1
ATOM 8926 C CA . GLY B 1 77 ? -7.794 65.476 41.221 1.000 29.491 77 GLY B CA 1
ATOM 8927 C C . GLY B 1 77 ? -8.105 65.372 42.711 1.000 29.659 77 GLY B C 1
ATOM 8928 O O . GLY B 1 77 ? -7.797 64.333 43.308 1.000 30.066 77 GLY B O 1
ATOM 8932 N N . LYS B 1 78 ? -8.704 66.400 43.312 1.000 29.496 78 LYS B N 1
ATOM 8933 C CA . LYS B 1 78 ? -8.941 66.421 44.753 1.000 29.070 78 LYS B CA 1
ATOM 8934 C C . LYS B 1 78 ? -10.362 66.034 45.178 1.000 31.346 78 LYS B C 1
ATOM 8935 O O . LYS B 1 78 ? -10.538 65.505 46.281 1.000 28.922 78 LYS B O 1
ATOM 8954 N N . THR B 1 79 ? -11.397 66.309 44.365 1.000 28.666 79 THR B N 1
ATOM 8955 C CA . THR B 1 79 ? -12.755 66.034 44.815 1.000 28.049 79 THR B CA 1
ATOM 8956 C C . THR B 1 79 ? -13.252 64.777 44.119 1.000 27.639 79 THR B C 1
ATOM 8957 O O . THR B 1 79 ? -13.332 64.712 42.895 1.000 28.596 79 THR B O 1
ATOM 8968 N N . TYR B 1 80 ? -13.609 63.768 44.932 1.000 23.609 80 TYR B N 1
ATOM 8969 C CA . TYR B 1 80 ? -14.216 62.548 44.430 1.000 23.895 80 TYR B CA 1
ATOM 8970 C C . TYR B 1 80 ? -15.724 62.552 44.658 1.000 26.103 80 TYR B C 1
ATOM 8971 O O . TYR B 1 80 ? -16.158 62.851 45.763 1.000 27.878 80 TYR B O 1
ATOM 8989 N N . THR B 1 81 ? -16.516 62.213 43.629 1.000 25.298 81 THR B N 1
ATOM 8990 C CA . THR B 1 81 ? -17.955 62.103 43.806 1.000 24.666 81 THR B CA 1
ATOM 8991 C C . THR B 1 81 ? -18.296 60.649 43.564 1.000 22.365 81 THR B C 1
ATOM 8992 O O . THR B 1 81 ? -18.092 60.131 42.465 1.000 24.425 81 THR B O 1
ATOM 9003 N N . PHE B 1 82 ? -18.753 59.953 44.626 1.000 22.111 82 PHE B N 1
ATOM 9004 C CA . PHE B 1 82 ? -19.207 58.580 44.468 1.000 21.353 82 PHE B CA 1
ATOM 9005 C C . PHE B 1 82 ? -20.726 58.487 44.345 1.000 20.011 82 PHE B C 1
ATOM 9006 O O . PHE B 1 82 ? -21.428 58.950 45.247 1.000 24.735 82 PHE B O 1
ATOM 9023 N N . THR B 1 83 ? -21.168 57.818 43.281 1.000 22.409 83 THR B N 1
ATOM 9024 C CA . THR B 1 83 ? -22.572 57.463 43.128 1.000 22.503 83 THR B CA 1
ATOM 9025 C C . THR B 1 83 ? -22.777 56.073 43.708 1.000 23.559 83 THR B C 1
ATOM 9026 O O . THR B 1 83 ? -22.203 55.123 43.221 1.000 22.602 83 THR B O 1
ATOM 9037 N N . ILE B 1 84 ? -23.638 55.966 44.723 1.000 23.614 84 ILE B N 1
ATOM 9038 C CA . ILE B 1 84 ? -23.963 54.690 45.325 1.000 23.772 84 ILE B CA 1
ATOM 9039 C C . ILE B 1 84 ? -24.825 53.915 44.352 1.000 25.263 84 ILE B C 1
ATOM 9040 O O . ILE B 1 84 ? -25.809 54.435 43.814 1.000 26.309 84 ILE B O 1
ATOM 9056 N N . ARG B 1 85 ? -24.448 52.655 44.164 1.000 23.625 85 ARG B N 1
ATOM 9057 C CA . ARG B 1 85 ? -25.097 51.705 43.289 1.000 23.738 85 ARG B CA 1
ATOM 9058 C C . ARG B 1 85 ? -26.567 51.550 43.682 1.000 24.316 85 ARG B C 1
ATOM 9059 O O . ARG B 1 85 ? -26.908 51.403 44.851 1.000 23.726 85 ARG B O 1
ATOM 9080 N N . ASP B 1 86 ? -27.465 51.576 42.679 1.000 27.116 86 ASP B N 1
ATOM 9081 C CA . ASP B 1 86 ? -28.873 51.326 42.947 1.000 25.272 86 ASP B CA 1
ATOM 9082 C C . ASP B 1 86 ? -29.097 49.978 43.614 1.000 27.307 86 ASP B C 1
ATOM 9083 O O . ASP B 1 86 ? -28.570 48.954 43.185 1.000 26.460 86 ASP B O 1
ATOM 9092 N N . GLY B 1 87 ? -29.944 49.969 44.651 1.000 26.979 87 GLY B N 1
ATOM 9093 C CA . GLY B 1 87 ? -30.416 48.729 45.211 1.000 25.549 87 GLY B CA 1
ATOM 9094 C C . GLY B 1 87 ? -29.470 48.081 46.217 1.000 26.821 87 GLY B C 1
ATOM 9095 O O . GLY B 1 87 ? -29.792 47.002 46.691 1.000 28.317 87 GLY B O 1
ATOM 9099 N N . VAL B 1 88 ? -28.316 48.683 46.537 1.000 26.465 88 VAL B N 1
ATOM 9100 C CA . VAL B 1 88 ? -27.387 48.003 47.441 1.000 23.195 88 VAL B CA 1
ATOM 9101 C C . VAL B 1 88 ? -27.987 47.992 48.837 1.000 24.084 88 VAL B C 1
ATOM 9102 O O . VAL B 1 88 ? -28.558 48.990 49.297 1.000 24.636 88 VAL B O 1
ATOM 9115 N N . LYS B 1 89 ? -27.801 46.862 49.529 1.000 22.281 89 LYS B N 1
ATOM 9116 C CA . LYS B 1 89 ? -28.407 46.654 50.831 1.000 23.134 89 LYS B CA 1
ATOM 9117 C C . LYS B 1 89 ? -27.407 46.044 51.799 1.000 24.057 89 LYS B C 1
ATOM 9118 O O . LYS B 1 89 ? -26.485 45.363 51.372 1.000 22.989 89 LYS B O 1
ATOM 9137 N N . TRP B 1 90 ? -27.670 46.303 53.079 1.000 20.522 90 TRP B N 1
ATOM 9138 C CA . TRP B 1 90 ? -27.186 45.571 54.237 1.000 19.664 90 TRP B CA 1
ATOM 9139 C C . TRP B 1 90 ? -27.811 44.183 54.314 1.000 18.413 90 TRP B C 1
ATOM 9140 O O . TRP B 1 90 ? -28.851 43.854 53.739 1.000 20.307 90 TRP B O 1
ATOM 9161 N N . SER B 1 91 ? -27.163 43.317 55.103 1.000 17.974 91 SER B N 1
ATOM 9162 C CA . SER B 1 91 ? -27.594 41.953 55.269 1.000 19.175 91 SER B CA 1
ATOM 9163 C C . SER B 1 91 ? -28.976 41.826 55.911 1.000 20.195 91 SER B C 1
ATOM 9164 O O . SER B 1 91 ? -29.603 40.769 55.789 1.000 24.823 91 SER B O 1
ATOM 9172 N N . ASN B 1 92 ? -29.463 42.903 56.554 1.000 21.511 92 ASN B N 1
ATOM 9173 C CA . ASN B 1 92 ? -30.820 42.936 57.093 1.000 22.415 92 ASN B CA 1
ATOM 9174 C C . ASN B 1 92 ? -31.840 43.515 56.105 1.000 24.838 92 ASN B C 1
ATOM 9175 O O . ASN B 1 92 ? -32.997 43.728 56.493 1.000 25.980 92 ASN B O 1
ATOM 9186 N N . GLY B 1 93 ? -31.442 43.836 54.871 1.000 23.842 93 GLY B N 1
ATOM 9187 C CA . GLY B 1 93 ? -32.344 44.406 53.873 1.000 24.675 93 GLY B CA 1
ATOM 9188 C C . GLY B 1 93 ? -32.395 45.940 53.813 1.000 24.586 93 GLY B C 1
ATOM 9189 O O . GLY B 1 93 ? -32.973 46.458 52.842 1.000 26.762 93 GLY B O 1
ATOM 9193 N N . ASP B 1 94 ? -31.879 46.664 54.829 1.000 25.583 94 ASP B N 1
ATOM 9194 C CA . ASP B 1 94 ? -31.824 48.119 54.820 1.000 26.697 94 ASP B CA 1
ATOM 9195 C C . ASP B 1 94 ? -30.952 48.583 53.648 1.000 24.579 94 ASP B C 1
ATOM 9196 O O . ASP B 1 94 ? -29.915 47.971 53.365 1.000 22.006 94 ASP B O 1
ATOM 9205 N N . PRO B 1 95 ? -31.268 49.696 52.949 1.000 24.384 95 PRO B N 1
ATOM 9206 C CA . PRO B 1 95 ? -30.344 50.293 51.986 1.000 24.000 95 PRO B CA 1
ATOM 9207 C C . PRO B 1 95 ? -28.991 50.668 52.591 1.000 23.662 95 PRO B C 1
ATOM 9208 O O . PRO B 1 95 ? -28.909 51.197 53.692 1.000 21.644 95 PRO B O 1
ATOM 9219 N N . VAL B 1 96 ? -27.907 50.403 51.847 1.000 21.898 96 VAL B N 1
ATOM 9220 C CA . VAL B 1 96 ? -26.651 51.064 52.126 1.000 21.536 96 VAL B CA 1
ATOM 9221 C C . VAL B 1 96 ? -26.708 52.473 51.510 1.000 22.712 96 VAL B C 1
ATOM 9222 O O . VAL B 1 96 ? -27.024 52.610 50.338 1.000 22.151 96 VAL B O 1
ATOM 9235 N N . THR B 1 97 ? -26.406 53.482 52.307 1.000 19.887 97 THR B N 1
ATOM 9236 C CA . THR B 1 97 ? -26.420 54.870 51.855 1.000 23.157 97 THR B CA 1
ATOM 9237 C C . THR B 1 97 ? -25.080 55.575 52.063 1.000 23.607 97 THR B C 1
ATOM 9238 O O . THR B 1 97 ? -24.182 55.166 52.820 1.000 20.948 97 THR B O 1
ATOM 9249 N N . ALA B 1 98 ? -24.919 56.709 51.368 1.000 20.612 98 ALA B N 1
ATOM 9250 C CA . ALA B 1 98 ? -23.782 57.565 51.600 1.000 21.847 98 ALA B CA 1
ATOM 9251 C C . ALA B 1 98 ? -23.658 57.982 53.065 1.000 21.170 98 ALA B C 1
ATOM 9252 O O . ALA B 1 98 ? -22.574 58.274 53.577 1.000 20.876 98 ALA B O 1
ATOM 9259 N N . GLN B 1 99 ? -24.774 58.047 53.795 1.000 21.160 99 GLN B N 1
ATOM 9260 C CA . GLN B 1 99 ? -24.692 58.446 55.180 1.000 21.095 99 GLN B CA 1
ATOM 9261 C C . GLN B 1 99 ? -23.957 57.381 56.016 1.000 17.985 99 GLN B C 1
ATOM 9262 O O . GLN B 1 99 ? -23.374 57.719 57.014 1.000 18.265 99 GLN B O 1
ATOM 9276 N N . ASP B 1 100 ? -24.094 56.108 55.631 1.000 18.196 100 ASP B N 1
ATOM 9277 C CA . ASP B 1 100 ? -23.393 55.024 56.332 1.000 16.913 100 ASP B CA 1
ATOM 9278 C C . ASP B 1 100 ? -21.867 55.183 56.183 1.000 20.683 100 ASP B C 1
ATOM 9279 O O . ASP B 1 100 ? -21.094 55.013 57.145 1.000 18.902 100 ASP B O 1
ATOM 9288 N N . PHE B 1 101 ? -21.428 55.680 55.015 1.000 20.545 101 PHE B N 1
ATOM 9289 C CA . PHE B 1 101 ? -20.007 55.903 54.784 1.000 18.891 101 PHE B CA 1
ATOM 9290 C C . PHE B 1 101 ? -19.521 57.101 55.582 1.000 19.389 101 PHE B C 1
ATOM 9291 O O . PHE B 1 101 ? -18.509 57.112 56.262 1.000 17.541 101 PHE B O 1
ATOM 9308 N N . GLU B 1 102 ? -20.271 58.230 55.486 1.000 18.955 102 GLU B N 1
ATOM 9309 C CA . GLU B 1 102 ? -19.880 59.421 56.212 1.000 18.745 102 GLU B CA 1
ATOM 9310 C C . GLU B 1 102 ? -19.794 59.115 57.713 1.000 18.330 102 GLU B C 1
ATOM 9311 O O . GLU B 1 102 ? -18.873 59.539 58.409 1.000 19.176 102 GLU B O 1
ATOM 9323 N N . TYR B 1 103 ? -20.803 58.385 58.224 1.000 18.216 103 TYR B N 1
ATOM 9324 C CA . TYR B 1 103 ? -20.814 58.007 59.620 1.000 18.051 103 TYR B CA 1
ATOM 9325 C C . TYR B 1 103 ? -19.592 57.138 60.006 1.000 15.570 103 TYR B C 1
ATOM 9326 O O . TYR B 1 103 ? -18.917 57.446 60.959 1.000 16.634 103 TYR B O 1
ATOM 9344 N N . ALA B 1 104 ? -19.316 56.111 59.194 1.000 17.130 104 ALA B N 1
ATOM 9345 C CA . ALA B 1 104 ? -18.183 55.239 59.490 1.000 16.416 104 ALA B CA 1
ATOM 9346 C C . ALA B 1 104 ? -16.851 55.976 59.548 1.000 16.256 104 ALA B C 1
ATOM 9347 O O . ALA B 1 104 ? -16.049 55.812 60.459 1.000 17.723 104 ALA B O 1
ATOM 9354 N N . TRP B 1 105 ? -16.601 56.851 58.560 1.000 15.575 105 TRP B N 1
ATOM 9355 C CA . TRP B 1 105 ? -15.307 57.506 58.453 1.000 15.071 105 TRP B CA 1
ATOM 9356 C C . TRP B 1 105 ? -15.093 58.494 59.580 1.000 14.007 105 TRP B C 1
ATOM 9357 O O . TRP B 1 105 ? -14.057 58.661 60.169 1.000 17.426 105 TRP B O 1
ATOM 9378 N N . LYS B 1 106 ? -16.172 59.279 59.844 1.000 16.341 106 LYS B N 1
ATOM 9379 C CA . LYS B 1 106 ? -16.062 60.171 60.977 1.000 17.055 106 LYS B CA 1
ATOM 9380 C C . LYS B 1 106 ? -15.964 59.435 62.310 1.000 15.929 106 LYS B C 1
ATOM 9381 O O . LYS B 1 106 ? -15.327 59.926 63.216 1.000 18.988 106 LYS B O 1
ATOM 9400 N N . TRP B 1 107 ? -16.624 58.269 62.428 1.000 17.741 107 TRP B N 1
ATOM 9401 C CA . TRP B 1 107 ? -16.495 57.446 63.625 1.000 16.401 107 TRP B CA 1
ATOM 9402 C C . TRP B 1 107 ? -15.023 57.069 63.867 1.000 15.884 107 TRP B C 1
ATOM 9403 O O . TRP B 1 107 ? -14.462 57.235 64.933 1.000 15.788 107 TRP B O 1
ATOM 9424 N N . ALA B 1 108 ? -14.344 56.654 62.813 1.000 16.774 108 ALA B N 1
ATOM 9425 C CA . ALA B 1 108 ? -12.940 56.275 62.951 1.000 17.177 108 ALA B CA 1
ATOM 9426 C C . ALA B 1 108 ? -12.008 57.450 63.214 1.000 17.097 108 ALA B C 1
ATOM 9427 O O . ALA B 1 108 ? -10.953 57.333 63.826 1.000 16.788 108 ALA B O 1
ATOM 9434 N N . LEU B 1 109 ? -12.403 58.671 62.795 1.000 17.548 109 LEU B N 1
ATOM 9435 C CA . LEU B 1 109 ? -11.618 59.853 63.092 1.000 19.586 109 LEU B CA 1
ATOM 9436 C C . LEU B 1 109 ? -11.913 60.472 64.449 1.000 17.045 109 LEU B C 1
ATOM 9437 O O . LEU B 1 109 ? -11.082 61.163 64.991 1.000 19.074 109 LEU B O 1
ATOM 9453 N N . ASP B 1 110 ? -13.059 60.158 65.034 1.000 18.299 110 ASP B N 1
ATOM 9454 C CA . ASP B 1 110 ? -13.364 60.706 66.340 1.000 20.325 110 ASP B CA 1
ATOM 9455 C C . ASP B 1 110 ? -12.347 60.188 67.341 1.000 20.656 110 ASP B C 1
ATOM 9456 O O . ASP B 1 110 ? -12.276 58.966 67.548 1.000 19.366 110 ASP B O 1
ATOM 9465 N N . PRO B 1 111 ? -11.541 61.035 68.020 1.000 21.181 111 PRO B N 1
ATOM 9466 C CA . PRO B 1 111 ? -10.523 60.551 68.940 1.000 23.826 111 PRO B CA 1
ATOM 9467 C C . PRO B 1 111 ? -11.067 59.728 70.107 1.000 23.708 111 PRO B C 1
ATOM 9468 O O . PRO B 1 111 ? -10.365 58.861 70.638 1.000 21.645 111 PRO B O 1
ATOM 9479 N N . ASN B 1 112 ? -12.331 59.948 70.470 1.000 21.085 112 ASN B N 1
ATOM 9480 C CA . ASN B 1 112 ? -12.915 59.199 71.570 1.000 22.634 112 ASN B CA 1
ATOM 9481 C C . ASN B 1 112 ? -12.991 57.710 71.245 1.000 21.553 112 ASN B C 1
ATOM 9482 O O . ASN B 1 112 ? -13.083 56.899 72.177 1.000 22.002 112 ASN B O 1
ATOM 9493 N N . ASN B 1 113 ? -12.985 57.379 69.935 1.000 19.866 113 ASN B N 1
ATOM 9494 C CA . ASN B 1 113 ? -13.096 55.976 69.524 1.000 18.822 113 ASN B CA 1
ATOM 9495 C C . ASN B 1 113 ? -11.739 55.250 69.462 1.000 20.194 113 ASN B C 1
ATOM 9496 O O . ASN B 1 113 ? -11.750 54.013 69.334 1.000 20.443 113 ASN B O 1
ATOM 9507 N N . GLU B 1 114 ? -10.621 55.988 69.536 1.000 18.945 114 GLU B N 1
ATOM 9508 C CA . GLU B 1 114 ? -9.286 55.439 69.722 1.000 21.390 114 GLU B CA 1
ATOM 9509 C C . GLU B 1 114 ? -8.921 54.435 68.621 1.000 20.202 114 GLU B C 1
ATOM 9510 O O . GLU B 1 114 ? -8.188 53.475 68.892 1.000 20.478 114 GLU B O 1
ATOM 9522 N N . SER B 1 115 ? -9.333 54.713 67.390 1.000 16.581 115 SER B N 1
ATOM 9523 C CA . SER B 1 115 ? -8.917 53.906 66.246 1.000 15.960 115 SER B CA 1
ATOM 9524 C C . SER B 1 115 ? -7.422 54.056 66.013 1.000 16.507 115 SER B C 1
ATOM 9525 O O . SER B 1 115 ? -6.906 55.171 65.794 1.000 16.437 115 SER B O 1
ATOM 9533 N N . GLN B 1 116 ? -6.722 52.897 65.855 1.000 14.141 116 GLN B N 1
ATOM 9534 C CA . GLN B 1 116 ? -5.322 52.920 65.472 1.000 15.807 116 GLN B CA 1
ATOM 9535 C C . GLN B 1 116 ? -5.103 53.232 63.979 1.000 13.881 116 GLN B C 1
ATOM 9536 O O . GLN B 1 116 ? -3.952 53.469 63.590 1.000 16.443 116 GLN B O 1
ATOM 9550 N N . TYR B 1 117 ? -6.185 53.267 63.192 1.000 13.600 117 TYR B N 1
ATOM 9551 C CA . TYR B 1 117 ? -6.051 53.614 61.800 1.000 13.710 117 TYR B CA 1
ATOM 9552 C C . TYR B 1 117 ? -6.645 54.990 61.449 1.000 13.695 117 TYR B C 1
ATOM 9553 O O . TYR B 1 117 ? -6.897 55.195 60.269 1.000 14.849 117 TYR B O 1
ATOM 9571 N N . ALA B 1 118 ? -6.877 55.841 62.459 1.000 15.826 118 ALA B N 1
ATOM 9572 C CA . ALA B 1 118 ? -7.426 57.163 62.127 1.000 16.771 118 ALA B CA 1
ATOM 9573 C C . ALA B 1 118 ? -6.552 57.841 61.068 1.000 18.792 118 ALA B C 1
ATOM 9574 O O . ALA B 1 118 ? -7.095 58.441 60.138 1.000 17.956 118 ALA B O 1
ATOM 9581 N N . TYR B 1 119 ? -5.213 57.675 61.136 1.000 16.581 119 TYR B N 1
ATOM 9582 C CA . TYR B 1 119 ? -4.318 58.353 60.200 1.000 16.683 119 TYR B CA 1
ATOM 9583 C C . TYR B 1 119 ? -4.550 57.879 58.750 1.000 16.246 119 TYR B C 1
ATOM 9584 O O . TYR B 1 119 ? -4.172 58.592 57.811 1.000 17.207 119 TYR B O 1
ATOM 9602 N N . GLN B 1 120 ? -5.147 56.709 58.512 1.000 16.103 120 GLN B N 1
ATOM 9603 C CA . GLN B 1 120 ? -5.414 56.235 57.173 1.000 15.513 120 GLN B CA 1
ATOM 9604 C C . GLN B 1 120 ? -6.404 57.157 56.449 1.000 17.016 120 GLN B C 1
ATOM 9605 O O . GLN B 1 120 ? -6.485 57.103 55.228 1.000 17.816 120 GLN B O 1
ATOM 9619 N N . LEU B 1 121 ? -7.162 57.946 57.231 1.000 16.408 121 LEU B N 1
ATOM 9620 C CA . LEU B 1 121 ? -8.207 58.818 56.668 1.000 17.634 121 LEU B CA 1
ATOM 9621 C C . LEU B 1 121 ? -7.692 60.254 56.588 1.000 18.467 121 LEU B C 1
ATOM 9622 O O . LEU B 1 121 ? -8.469 61.140 56.186 1.000 19.607 121 LEU B O 1
ATOM 9638 N N . TYR B 1 122 ? -6.435 60.502 56.966 1.000 18.365 122 TYR B N 1
ATOM 9639 C CA . TYR B 1 122 ? -5.852 61.848 56.946 1.000 17.671 122 TYR B CA 1
ATOM 9640 C C . TYR B 1 122 ? -5.745 62.415 55.519 1.000 18.982 122 TYR B C 1
ATOM 9641 O O . TYR B 1 122 ? -5.544 63.629 55.389 1.000 22.992 122 TYR B O 1
ATOM 9659 N N . TYR B 1 123 ? -5.891 61.560 54.502 1.000 19.366 123 TYR B N 1
ATOM 9660 C CA . TYR B 1 123 ? -5.948 61.944 53.094 1.000 19.178 123 TYR B CA 1
ATOM 9661 C C . TYR B 1 123 ? -7.081 62.935 52.840 1.000 23.465 123 TYR B C 1
ATOM 9662 O O . TYR B 1 123 ? -6.995 63.724 51.910 1.000 22.567 123 TYR B O 1
ATOM 9680 N N . ILE B 1 124 ? -8.124 62.871 53.662 1.000 20.686 124 ILE B N 1
ATOM 9681 C CA . ILE B 1 124 ? -9.306 63.710 53.512 1.000 21.751 124 ILE B CA 1
ATOM 9682 C C . ILE B 1 124 ? -9.087 65.051 54.203 1.000 21.560 124 ILE B C 1
ATOM 9683 O O . ILE B 1 124 ? -8.616 65.186 55.334 1.000 20.422 124 ILE B O 1
ATOM 9699 N N . LYS B 1 125 ? -9.537 66.131 53.524 1.000 22.601 125 LYS B N 1
ATOM 9700 C CA . LYS B 1 125 ? -9.414 67.433 54.137 1.000 22.779 125 LYS B CA 1
ATOM 9701 C C . LYS B 1 125 ? -10.150 67.535 55.472 1.000 21.801 125 LYS B C 1
ATOM 9702 O O . LYS B 1 125 ? -11.270 67.066 55.618 1.000 24.410 125 LYS B O 1
ATOM 9721 N N . GLY B 1 126 ? -9.491 68.130 56.464 1.000 20.452 126 GLY B N 1
ATOM 9722 C CA . GLY B 1 126 ? -10.055 68.305 57.774 1.000 20.496 126 GLY B CA 1
ATOM 9723 C C . GLY B 1 126 ? -9.933 67.088 58.705 1.000 21.295 126 GLY B C 1
ATOM 9724 O O . GLY B 1 126 ? -10.187 67.214 59.894 1.000 21.874 126 GLY B O 1
ATOM 9728 N N . ALA B 1 127 ? -9.526 65.940 58.160 1.000 21.838 127 ALA B N 1
ATOM 9729 C CA . ALA B 1 127 ? -9.481 64.696 58.953 1.000 20.369 127 ALA B CA 1
ATOM 9730 C C . ALA B 1 127 ? -8.484 64.740 60.115 1.000 19.342 127 ALA B C 1
ATOM 9731 O O . ALA B 1 127 ? -8.793 64.425 61.280 1.000 19.323 127 ALA B O 1
ATOM 9738 N N . GLU B 1 128 ? -7.261 65.171 59.839 1.000 19.189 128 GLU B N 1
ATOM 9739 C CA . GLU B 1 128 ? -6.223 65.217 60.867 1.000 20.077 128 GLU B CA 1
ATOM 9740 C C . GLU B 1 128 ? -6.586 66.208 61.975 1.000 19.825 128 GLU B C 1
ATOM 9741 O O . GLU B 1 128 ? -6.427 65.970 63.165 1.000 21.068 128 GLU B O 1
ATOM 9753 N N . ALA B 1 129 ? -7.172 67.345 61.572 1.000 22.416 129 ALA B N 1
ATOM 9754 C CA . ALA B 1 129 ? -7.578 68.353 62.531 1.000 22.524 129 ALA B CA 1
ATOM 9755 C C . ALA B 1 129 ? -8.640 67.788 63.477 1.000 20.423 129 ALA B C 1
ATOM 9756 O O . ALA B 1 129 ? -8.534 67.944 64.697 1.000 22.808 129 ALA B O 1
ATOM 9763 N N . ALA B 1 130 ? -9.628 67.091 62.912 1.000 20.976 130 ALA B N 1
ATOM 9764 C CA . ALA B 1 130 ? -10.686 66.477 63.712 1.000 21.410 130 ALA B CA 1
ATOM 9765 C C . ALA B 1 130 ? -10.124 65.412 64.662 1.000 20.482 130 ALA B C 1
ATOM 9766 O O . ALA B 1 130 ? -10.478 65.374 65.833 1.000 23.052 130 ALA B O 1
ATOM 9773 N N . ASN B 1 131 ? -9.200 64.589 64.170 1.000 20.962 131 ASN B N 1
ATOM 9774 C CA . ASN B 1 131 ? -8.693 63.501 64.996 1.000 20.813 131 ASN B CA 1
ATOM 9775 C C . ASN B 1 131 ? -7.781 63.996 66.126 1.000 20.645 131 ASN B C 1
ATOM 9776 O O . ASN B 1 131 ? -7.595 63.295 67.125 1.000 23.415 131 ASN B O 1
ATOM 9787 N N . THR B 1 132 ? -7.147 65.170 65.966 1.000 22.464 132 THR B N 1
ATOM 9788 C CA . THR B 1 132 ? -6.174 65.724 66.895 1.000 24.867 132 THR B CA 1
ATOM 9789 C C . THR B 1 132 ? -6.782 66.852 67.738 1.000 28.516 132 THR B C 1
ATOM 9790 O O . THR B 1 132 ? -6.073 67.492 68.502 1.000 31.839 132 THR B O 1
ATOM 9801 N N . GLY B 1 133 ? -8.091 67.066 67.608 1.000 26.929 133 GLY B N 1
ATOM 9802 C CA . GLY B 1 133 ? -8.821 67.996 68.462 1.000 32.476 133 GLY B CA 1
ATOM 9803 C C . GLY B 1 133 ? -8.601 69.463 68.083 1.000 33.970 133 GLY B C 1
ATOM 9804 O O . GLY B 1 133 ? -8.832 70.353 68.904 1.000 37.656 133 GLY B O 1
ATOM 9808 N N . LYS B 1 134 ? -8.214 69.708 66.832 1.000 32.004 134 LYS B N 1
ATOM 9809 C CA . LYS B 1 134 ? -7.891 71.038 66.336 1.000 34.658 134 LYS B CA 1
ATOM 9810 C C . LYS B 1 134 ? -8.922 71.515 65.310 1.000 35.787 134 LYS B C 1
ATOM 9811 O O . LYS B 1 134 ? -8.764 72.579 64.729 1.000 43.529 134 LYS B O 1
ATOM 9830 N N . GLY B 1 135 ? -9.980 70.729 65.099 1.000 34.108 135 GLY B N 1
ATOM 9831 C CA . GLY B 1 135 ? -11.062 71.011 64.164 1.000 28.211 135 GLY B CA 1
ATOM 9832 C C . GLY B 1 135 ? -12.228 70.089 64.497 1.000 28.006 135 GLY B C 1
ATOM 9833 O O . GLY B 1 135 ? -12.052 69.198 65.329 1.000 31.122 135 GLY B O 1
ATOM 9837 N N A SER B 1 136 ? -13.353 70.276 63.793 0.500 29.311 136 SER B N 1
ATOM 9838 N N B SER B 1 136 ? -13.430 70.345 63.968 0.500 27.841 136 SER B N 1
ATOM 9839 C CA A SER B 1 136 ? -14.581 69.548 64.053 0.500 26.668 136 SER B CA 1
ATOM 9840 C CA B SER B 1 136 ? -14.569 69.484 64.248 0.500 26.130 136 SER B CA 1
ATOM 9841 C C A SER B 1 136 ? -14.766 68.388 63.080 0.500 24.329 136 SER B C 1
ATOM 9842 C C B SER B 1 136 ? -14.653 68.380 63.205 0.500 24.721 136 SER B C 1
ATOM 9843 O O A SER B 1 136 ? -14.470 68.495 61.902 0.500 22.306 136 SER B O 1
ATOM 9844 O O B SER B 1 136 ? -14.095 68.538 62.127 0.500 23.958 136 SER B O 1
ATOM 9859 N N . LEU B 1 137 ? -15.393 67.311 63.554 1.000 24.226 137 LEU B N 1
ATOM 9860 C CA . LEU B 1 137 ? -15.771 66.253 62.646 1.000 24.634 137 LEU B CA 1
ATOM 9861 C C . LEU B 1 137 ? -16.654 66.819 61.547 1.000 23.785 137 LEU B C 1
ATOM 9862 O O . LEU B 1 137 ? -16.639 66.315 60.432 1.000 23.482 137 LEU B O 1
ATOM 9878 N N . ASP B 1 138 ? -17.440 67.878 61.855 1.000 27.470 138 ASP B N 1
ATOM 9879 C CA . ASP B 1 138 ? -18.329 68.434 60.840 1.000 29.971 138 ASP B CA 1
ATOM 9880 C C . ASP B 1 138 ? -17.542 69.015 59.675 1.000 29.015 138 ASP B C 1
ATOM 9881 O O . ASP B 1 138 ? -18.092 69.162 58.581 1.000 32.363 138 ASP B O 1
ATOM 9890 N N . ASP B 1 139 ? -16.276 69.398 59.918 1.000 26.976 139 ASP B N 1
ATOM 9891 C CA . ASP B 1 139 ? -15.445 70.022 58.903 1.000 28.648 139 ASP B CA 1
ATOM 9892 C C . ASP B 1 139 ? -14.553 69.014 58.157 1.000 28.654 139 ASP B C 1
ATOM 9893 O O . ASP B 1 139 ? -13.768 69.378 57.273 1.000 29.076 139 ASP B O 1
ATOM 9902 N N . VAL B 1 140 ? -14.707 67.723 58.458 1.000 26.840 140 VAL B N 1
ATOM 9903 C CA . VAL B 1 140 ? -14.060 66.705 57.635 1.000 25.856 140 VAL B CA 1
ATOM 9904 C C . VAL B 1 140 ? -14.828 66.565 56.321 1.000 25.350 140 VAL B C 1
ATOM 9905 O O . VAL B 1 140 ? -16.056 66.367 56.299 1.000 24.123 140 VAL B O 1
ATOM 9918 N N . ALA B 1 141 ? -14.082 66.622 55.222 1.000 22.425 141 ALA B N 1
ATOM 9919 C CA . ALA B 1 141 ? -14.656 66.734 53.901 1.000 21.297 141 ALA B CA 1
ATOM 9920 C C . ALA B 1 141 ? -15.113 65.411 53.312 1.000 20.763 141 ALA B C 1
ATOM 9921 O O . ALA B 1 141 ? -14.679 65.051 52.232 1.000 23.009 141 ALA B O 1
ATOM 9928 N N . VAL B 1 142 ? -16.036 64.698 54.030 1.000 20.846 142 VAL B N 1
ATOM 9929 C CA . VAL B 1 142 ? -16.807 63.577 53.512 1.000 20.398 142 VAL B CA 1
ATOM 9930 C C . VAL B 1 142 ? -18.261 63.937 53.813 1.000 20.997 142 VAL B C 1
ATOM 9931 O O . VAL B 1 142 ? -18.584 64.158 54.978 1.000 24.541 142 VAL B O 1
ATOM 9944 N N . LYS B 1 143 ? -19.102 63.939 52.768 1.000 22.897 143 LYS B N 1
ATOM 9945 C CA . LYS B 1 143 ? -20.485 64.392 52.884 1.000 23.258 143 LYS B CA 1
ATOM 9946 C C . LYS B 1 143 ? -21.392 63.510 52.042 1.000 21.019 143 LYS B C 1
ATOM 9947 O O . LYS B 1 143 ? -21.224 63.349 50.829 1.000 20.330 143 LYS B O 1
ATOM 9966 N N . ALA B 1 144 ? -22.403 62.945 52.697 1.000 19.794 144 ALA B N 1
ATOM 9967 C CA . ALA B 1 144 ? -23.540 62.354 52.013 1.000 21.299 144 ALA B CA 1
ATOM 9968 C C . ALA B 1 144 ? -24.429 63.506 51.529 1.000 23.772 144 ALA B C 1
ATOM 9969 O O . ALA B 1 144 ? -25.172 64.059 52.339 1.000 25.487 144 ALA B O 1
ATOM 9976 N N . VAL B 1 145 ? -24.226 63.904 50.281 1.000 23.667 145 VAL B N 1
ATOM 9977 C CA . VAL B 1 145 ? -25.038 64.954 49.652 1.000 28.129 145 VAL B CA 1
ATOM 9978 C C . VAL B 1 145 ? -26.494 64.501 49.610 1.000 27.717 145 VAL B C 1
ATOM 9979 O O . VAL B 1 145 ? -27.455 65.290 49.758 1.000 30.505 145 VAL B O 1
ATOM 9992 N N . ASN B 1 146 ? -26.666 63.223 49.312 1.000 27.881 146 ASN B N 1
ATOM 9993 C CA . ASN B 1 146 ? -27.925 62.531 49.469 1.000 29.906 146 ASN B CA 1
ATOM 9994 C C . ASN B 1 146 ? -27.570 61.061 49.676 1.000 31.596 146 ASN B C 1
ATOM 9995 O O . ASN B 1 146 ? -26.372 60.721 49.732 1.000 27.585 146 ASN B O 1
ATOM 10006 N N . ASP B 1 147 ? -28.592 60.195 49.743 1.000 28.999 147 ASP B N 1
ATOM 10007 C CA . ASP B 1 147 ? -28.361 58.797 50.093 1.000 27.551 147 ASP B CA 1
ATOM 10008 C C . ASP B 1 147 ? -27.597 58.057 48.987 1.000 29.103 147 ASP B C 1
ATOM 10009 O O . ASP B 1 147 ? -26.986 57.019 49.281 1.000 24.946 147 ASP B O 1
ATOM 10018 N N . LYS B 1 148 ? -27.548 58.607 47.749 1.000 24.115 148 LYS B N 1
ATOM 10019 C CA . LYS B 1 148 ? -26.841 57.961 46.640 1.000 24.789 148 LYS B CA 1
ATOM 10020 C C . LYS B 1 148 ? -25.603 58.730 46.192 1.000 22.747 148 LYS B C 1
ATOM 10021 O O . LYS B 1 148 ? -25.036 58.389 45.167 1.000 24.969 148 LYS B O 1
ATOM 10040 N N . THR B 1 149 ? -25.189 59.749 46.947 1.000 21.351 149 THR B N 1
ATOM 10041 C CA . THR B 1 149 ? -24.088 60.611 46.537 1.000 25.443 149 THR B CA 1
ATOM 10042 C C . THR B 1 149 ? -23.176 60.913 47.716 1.000 23.940 149 THR B C 1
ATOM 10043 O O . THR B 1 149 ? -23.561 61.586 48.657 1.000 23.085 149 THR B O 1
ATOM 10054 N N . LEU B 1 150 ? -21.911 60.455 47.630 1.000 24.187 150 LEU B N 1
ATOM 10055 C CA . LEU B 1 150 ? -20.892 60.808 48.607 1.000 21.291 150 LEU B CA 1
ATOM 10056 C C . LEU B 1 150 ? -19.785 61.664 47.982 1.000 19.814 150 LEU B C 1
ATOM 10057 O O . LEU B 1 150 ? -19.190 61.259 46.998 1.000 21.850 150 LEU B O 1
ATOM 10073 N N . LYS B 1 151 ? -19.583 62.852 48.540 1.000 21.936 151 LYS B N 1
ATOM 10074 C CA . LYS B 1 151 ? -18.562 63.751 48.024 1.000 27.521 151 LYS B CA 1
ATOM 10075 C C . LYS B 1 151 ? -17.433 63.854 49.058 1.000 26.494 151 LYS B C 1
ATOM 10076 O O . LYS B 1 151 ? -17.664 64.094 50.257 1.000 27.314 151 LYS B O 1
ATOM 10095 N N . VAL B 1 152 ? -16.202 63.669 48.555 1.000 21.765 152 VAL B N 1
ATOM 10096 C CA . VAL B 1 152 ? -15.002 63.593 49.375 1.000 23.419 152 VAL B CA 1
ATOM 10097 C C . VAL B 1 152 ? -13.925 64.474 48.743 1.000 23.481 152 VAL B C 1
ATOM 10098 O O . VAL B 1 152 ? -13.646 64.335 47.554 1.000 25.931 152 VAL B O 1
ATOM 10111 N N . GLU B 1 153 ? -13.392 65.381 49.539 1.000 22.226 153 GLU B N 1
ATOM 10112 C CA . GLU B 1 153 ? -12.287 66.209 49.100 1.000 27.121 153 GLU B CA 1
ATOM 10113 C C . GLU B 1 153 ? -11.020 65.849 49.880 1.000 24.572 153 GLU B C 1
ATOM 10114 O O . GLU B 1 153 ? -10.951 65.975 51.107 1.000 22.730 153 GLU B O 1
ATOM 10126 N N . LEU B 1 154 ? -9.980 65.558 49.106 1.000 23.111 154 LEU B N 1
ATOM 10127 C CA . LEU B 1 154 ? -8.643 65.275 49.598 1.000 24.384 154 LEU B CA 1
ATOM 10128 C C . LEU B 1 154 ? -7.827 66.558 49.691 1.000 29.980 154 LEU B C 1
ATOM 10129 O O . LEU B 1 154 ? -8.059 67.533 48.963 1.000 27.539 154 LEU B O 1
ATOM 10145 N N . ASN B 1 155 ? -6.822 66.541 50.562 1.000 26.227 155 ASN B N 1
ATOM 10146 C CA . ASN B 1 155 ? -5.831 67.600 50.626 1.000 29.296 155 ASN B CA 1
ATOM 10147 C C . ASN B 1 155 ? -5.019 67.693 49.329 1.000 29.180 155 ASN B C 1
ATOM 10148 O O . ASN B 1 155 ? -4.643 68.795 48.937 1.000 32.934 155 ASN B O 1
ATOM 10159 N N . ASN B 1 156 ? -4.703 66.537 48.728 1.000 26.916 156 ASN B N 1
ATOM 10160 C CA . ASN B 1 156 ? -3.880 66.453 47.542 1.000 27.015 156 ASN B CA 1
ATOM 10161 C C . ASN B 1 156 ? -4.418 65.367 46.628 1.000 28.815 156 ASN B C 1
ATOM 10162 O O . ASN B 1 156 ? -5.002 64.379 47.084 1.000 24.940 156 ASN B O 1
ATOM 10173 N N . PRO B 1 157 ? -4.158 65.455 45.300 1.000 24.751 157 PRO B N 1
ATOM 10174 C CA . PRO B 1 157 ? -4.444 64.365 44.374 1.000 25.304 157 PRO B CA 1
ATOM 10175 C C . PRO B 1 157 ? -3.698 63.143 44.894 1.000 27.644 157 PRO B C 1
ATOM 10176 O O . PRO B 1 157 ? -2.532 63.248 45.308 1.000 28.351 157 PRO B O 1
ATOM 10187 N N . THR B 1 158 ? -4.415 62.022 44.932 1.000 26.396 158 THR B N 1
ATOM 10188 C CA . THR B 1 158 ? -3.924 60.822 45.573 1.000 23.854 158 THR B CA 1
ATOM 10189 C C . THR B 1 158 ? -4.255 59.696 44.618 1.000 23.017 158 THR B C 1
ATOM 10190 O O . THR B 1 158 ? -5.396 59.254 44.504 1.000 23.915 158 THR B O 1
ATOM 10201 N N . PRO B 1 159 ? -3.329 59.281 43.741 1.000 24.068 159 PRO B N 1
ATOM 10202 C CA . PRO B 1 159 ? -3.653 58.291 42.714 1.000 26.071 159 PRO B CA 1
ATOM 10203 C C . PRO B 1 159 ? -4.140 56.942 43.211 1.000 25.850 159 PRO B C 1
ATOM 10204 O O . PRO B 1 159 ? -4.828 56.255 42.477 1.000 26.920 159 PRO B O 1
ATOM 10215 N N . TYR B 1 160 ? -3.825 56.591 44.473 1.000 22.775 160 TYR B N 1
ATOM 10216 C CA . TYR B 1 160 ? -4.275 55.327 45.038 1.000 24.187 160 TYR B CA 1
ATOM 10217 C C . TYR B 1 160 ? -5.475 55.493 45.981 1.000 23.280 160 TYR B C 1
ATOM 10218 O O . TYR B 1 160 ? -5.796 54.569 46.722 1.000 21.902 160 TYR B O 1
ATOM 10236 N N . PHE B 1 161 ? -6.239 56.582 45.830 1.000 20.806 161 PHE B N 1
ATOM 10237 C CA . PHE B 1 161 ? -7.388 56.793 46.710 1.000 20.965 161 PHE B CA 1
ATOM 10238 C C . PHE B 1 161 ? -8.417 55.680 46.545 1.000 22.640 161 PHE B C 1
ATOM 10239 O O . PHE B 1 161 ? -8.989 55.202 47.546 1.000 22.096 161 PHE B O 1
ATOM 10256 N N . THR B 1 162 ? -8.678 55.192 45.329 1.000 21.380 162 THR B N 1
ATOM 10257 C CA . THR B 1 162 ? -9.597 54.078 45.127 1.000 22.235 162 THR B CA 1
ATOM 10258 C C . THR B 1 162 ? -9.044 52.726 45.622 1.000 19.424 162 THR B C 1
ATOM 10259 O O . THR B 1 162 ? -9.770 51.755 45.704 1.000 20.200 162 THR B O 1
ATOM 10270 N N . GLU B 1 163 ? -7.735 52.640 45.939 1.000 19.623 163 GLU B N 1
ATOM 10271 C CA . GLU B 1 163 ? -7.205 51.540 46.744 1.000 19.300 163 GLU B CA 1
ATOM 10272 C C . GLU B 1 163 ? -7.558 51.692 48.236 1.000 19.279 163 GLU B C 1
ATOM 10273 O O . GLU B 1 163 ? -7.973 50.717 48.879 1.000 18.738 163 GLU B O 1
ATOM 10285 N N . LEU B 1 164 ? -7.403 52.914 48.734 1.000 18.608 164 LEU B N 1
ATOM 10286 C CA . LEU B 1 164 ? -7.773 53.272 50.096 1.000 17.806 164 LEU B CA 1
ATOM 10287 C C . LEU B 1 164 ? -9.257 53.015 50.339 1.000 18.988 164 LEU B C 1
ATOM 10288 O O . LEU B 1 164 ? -9.637 52.456 51.375 1.000 17.240 164 LEU B O 1
ATOM 10304 N N . THR B 1 165 ? -10.133 53.363 49.382 1.000 19.587 165 THR B N 1
ATOM 10305 C CA . THR B 1 165 ? -11.557 53.128 49.612 1.000 18.668 165 THR B CA 1
ATOM 10306 C C . THR B 1 165 ? -11.955 51.664 49.572 1.000 20.713 165 THR B C 1
ATOM 10307 O O . THR B 1 165 ? -13.095 51.316 49.834 1.000 20.472 165 THR B O 1
ATOM 10318 N N . ALA B 1 166 ? -11.021 50.768 49.201 1.000 19.577 166 ALA B N 1
ATOM 10319 C CA . ALA B 1 166 ? -11.221 49.341 49.340 1.000 18.530 166 ALA B CA 1
ATOM 10320 C C . ALA B 1 166 ? -10.592 48.794 50.627 1.000 19.571 166 ALA B C 1
ATOM 10321 O O . ALA B 1 166 ? -10.724 47.598 50.902 1.000 22.895 166 ALA B O 1
ATOM 10328 N N . PHE B 1 167 ? -9.989 49.658 51.439 1.000 16.817 167 PHE B N 1
ATOM 10329 C CA . PHE B 1 167 ? -9.343 49.227 52.678 1.000 18.554 167 PHE B CA 1
ATOM 10330 C C . PHE B 1 167 ? -10.379 49.195 53.798 1.000 19.510 167 PHE B C 1
ATOM 10331 O O . PHE B 1 167 ? -11.319 49.995 53.817 1.000 19.720 167 PHE B O 1
ATOM 10348 N N . TYR B 1 168 ? -10.186 48.348 54.803 1.000 19.083 168 TYR B N 1
ATOM 10349 C CA . TYR B 1 168 ? -11.301 48.126 55.707 1.000 20.168 168 TYR B CA 1
ATOM 10350 C C . TYR B 1 168 ? -11.630 49.347 56.574 1.000 17.759 168 TYR B C 1
ATOM 10351 O O . TYR B 1 168 ? -12.800 49.485 56.903 1.000 18.752 168 TYR B O 1
ATOM 10369 N N . THR B 1 169 ? -10.738 50.291 56.852 1.000 16.120 169 THR B N 1
ATOM 10370 C CA . THR B 1 169 ? -11.051 51.475 57.639 1.000 17.860 169 THR B CA 1
ATOM 10371 C C . THR B 1 169 ? -12.097 52.319 56.882 1.000 18.481 169 THR B C 1
ATOM 10372 O O . THR B 1 169 ? -12.848 53.113 57.486 1.000 18.697 169 THR B O 1
ATOM 10383 N N . TYR B 1 170 ? -12.111 52.160 55.545 1.000 16.817 170 TYR B N 1
ATOM 10384 C CA . TYR B 1 170 ? -13.066 52.888 54.705 1.000 17.011 170 TYR B CA 1
ATOM 10385 C C . TYR B 1 170 ? -14.391 52.171 54.471 1.000 17.809 170 TYR B C 1
ATOM 10386 O O . TYR B 1 170 ? -15.219 52.658 53.689 1.000 16.815 170 TYR B O 1
ATOM 10404 N N . MET B 1 171 ? -14.631 51.024 55.106 1.000 17.297 171 MET B N 1
ATOM 10405 C CA . MET B 1 171 ? -15.879 50.305 54.970 1.000 16.143 171 MET B CA 1
ATOM 10406 C C . MET B 1 171 ? -16.980 51.171 55.600 1.000 15.271 171 MET B C 1
ATOM 10407 O O . MET B 1 171 ? -16.736 51.932 56.540 1.000 15.847 171 MET B O 1
ATOM 10421 N N . PRO B 1 172 ? -18.202 51.082 55.061 1.000 15.362 172 PRO B N 1
ATOM 10422 C CA . PRO B 1 172 ? -19.376 51.647 55.731 1.000 15.754 172 PRO B CA 1
ATOM 10423 C C . PRO B 1 172 ? -19.685 50.751 56.927 1.000 17.895 172 PRO B C 1
ATOM 10424 O O . PRO B 1 172 ? -19.352 49.584 56.949 1.000 18.629 172 PRO B O 1
ATOM 10435 N N . ILE B 1 173 ? -20.453 51.302 57.885 1.000 16.238 173 ILE B N 1
ATOM 10436 C CA . ILE B 1 173 ? -21.076 50.532 58.943 1.000 16.257 173 ILE B CA 1
ATOM 10437 C C . ILE B 1 173 ? -22.527 50.995 58.982 1.000 17.014 173 ILE B C 1
ATOM 10438 O O . ILE B 1 173 ? -22.833 52.085 58.498 1.000 17.477 173 ILE B O 1
ATOM 10454 N N . ASN B 1 174 ? -23.392 50.167 59.543 1.000 18.373 174 ASN B N 1
ATOM 10455 C CA . ASN B 1 174 ? -24.816 50.512 59.572 1.000 18.670 174 ASN B CA 1
ATOM 10456 C C . ASN B 1 174 ? -25.040 51.575 60.643 1.000 19.780 174 ASN B C 1
ATOM 10457 O O . ASN B 1 174 ? -24.923 51.314 61.837 1.000 18.783 174 ASN B O 1
ATOM 10468 N N . LYS B 1 175 ? -25.247 52.820 60.188 1.000 19.871 175 LYS B N 1
ATOM 10469 C CA . LYS B 1 175 ? -25.324 53.955 61.086 1.000 19.092 175 LYS B CA 1
ATOM 10470 C C . LYS B 1 175 ? -26.491 53.790 62.086 1.000 20.167 175 LYS B C 1
ATOM 10471 O O . LYS B 1 175 ? -26.314 54.071 63.255 1.000 19.483 175 LYS B O 1
ATOM 10490 N N . LYS B 1 176 ? -27.638 53.320 61.593 1.000 21.751 176 LYS B N 1
ATOM 10491 C CA . LYS B 1 176 ? -28.843 53.235 62.430 1.000 25.039 176 LYS B CA 1
ATOM 10492 C C . LYS B 1 176 ? -28.566 52.291 63.608 1.000 24.921 176 LYS B C 1
ATOM 10493 O O . LYS B 1 176 ? -28.806 52.596 64.784 1.000 22.012 176 LYS B O 1
ATOM 10512 N N . ILE B 1 177 ? -28.021 51.118 63.285 1.000 21.630 177 ILE B N 1
ATOM 10513 C CA . ILE B 1 177 ? -27.692 50.168 64.337 1.000 20.193 177 ILE B CA 1
ATOM 10514 C C . ILE B 1 177 ? -26.571 50.692 65.213 1.000 19.979 177 ILE B C 1
ATOM 10515 O O . ILE B 1 177 ? -26.626 50.579 66.422 1.000 21.146 177 ILE B O 1
ATOM 10531 N N . ALA B 1 178 ? -25.508 51.279 64.657 1.000 18.861 178 ALA B N 1
ATOM 10532 C CA . ALA B 1 178 ? -24.376 51.733 65.452 1.000 19.603 178 ALA B CA 1
ATOM 10533 C C . ALA B 1 178 ? -24.761 52.818 66.468 1.000 22.025 178 ALA B C 1
ATOM 10534 O O . ALA B 1 178 ? -24.161 52.920 67.534 1.000 22.931 178 ALA B O 1
ATOM 10541 N N . GLU B 1 179 ? -25.729 53.673 66.107 1.000 20.860 179 GLU B N 1
ATOM 10542 C CA . GLU B 1 179 ? -26.205 54.707 67.023 1.000 24.196 179 GLU B CA 1
ATOM 10543 C C . GLU B 1 179 ? -27.063 54.102 68.150 1.000 23.552 179 GLU B C 1
ATOM 10544 O O . GLU B 1 179 ? -27.004 54.563 69.282 1.000 28.368 179 GLU B O 1
ATOM 10556 N N . LYS B 1 180 ? -27.848 53.089 67.832 1.000 24.109 180 LYS B N 1
ATOM 10557 C CA . LYS B 1 180 ? -28.692 52.390 68.795 1.000 26.400 180 LYS B CA 1
ATOM 10558 C C . LYS B 1 180 ? -27.830 51.586 69.756 1.000 27.516 180 LYS B C 1
ATOM 10559 O O . LYS B 1 180 ? -28.041 51.627 70.971 1.000 25.574 180 LYS B O 1
ATOM 10578 N N . ASN B 1 181 ? -26.901 50.787 69.191 1.000 24.213 181 ASN B N 1
ATOM 10579 C CA . ASN B 1 181 ? -26.104 49.851 69.971 1.000 23.428 181 ASN B CA 1
ATOM 10580 C C . ASN B 1 181 ? -24.606 50.111 69.737 1.000 24.097 181 ASN B C 1
ATOM 10581 O O . ASN B 1 181 ? -24.028 49.645 68.730 1.000 21.477 181 ASN B O 1
ATOM 10592 N N . LYS B 1 182 ? -23.971 50.829 70.652 1.000 19.192 182 LYS B N 1
ATOM 10593 C CA . LYS B 1 182 ? -22.571 51.183 70.506 1.000 21.973 182 LYS B CA 1
ATOM 10594 C C . LYS B 1 182 ? -21.652 49.962 70.637 1.000 21.562 182 LYS B C 1
ATOM 10595 O O . LYS B 1 182 ? -20.470 50.071 70.377 1.000 24.543 182 LYS B O 1
ATOM 10614 N N . LYS B 1 183 ? -22.181 48.821 71.069 1.000 21.674 183 LYS B N 1
ATOM 10615 C CA . LYS B 1 183 ? -21.356 47.622 71.159 1.000 20.682 183 LYS B CA 1
ATOM 10616 C C . LYS B 1 183 ? -21.793 46.631 70.091 1.000 18.535 183 LYS B C 1
ATOM 10617 O O . LYS B 1 183 ? -21.502 45.420 70.191 1.000 18.137 183 LYS B O 1
ATOM 10636 N N . TRP B 1 184 ? -22.366 47.137 68.985 1.000 17.119 184 TRP B N 1
ATOM 10637 C CA . TRP B 1 184 ? -22.872 46.272 67.921 1.000 15.601 184 TRP B CA 1
ATOM 10638 C C . TRP B 1 184 ? -21.791 45.322 67.398 1.000 15.788 184 TRP B C 1
ATOM 10639 O O . TRP B 1 184 ? -22.123 44.239 66.956 1.000 16.402 184 TRP B O 1
ATOM 10660 N N . ASN B 1 185 ? -20.537 45.750 67.376 1.000 15.548 185 ASN B N 1
ATOM 10661 C CA . ASN B 1 185 ? -19.475 45.010 66.682 1.000 16.144 185 ASN B CA 1
ATOM 10662 C C . ASN B 1 185 ? -18.963 43.858 67.523 1.000 16.377 185 ASN B C 1
ATOM 10663 O O . ASN B 1 185 ? -18.109 43.093 67.024 1.000 16.859 185 ASN B O 1
ATOM 10674 N N . THR B 1 186 ? -19.426 43.710 68.765 1.000 15.772 186 THR B N 1
ATOM 10675 C CA . THR B 1 186 ? -18.756 42.834 69.724 1.000 14.947 186 THR B CA 1
ATOM 10676 C C . THR B 1 186 ? -19.228 41.370 69.676 1.000 15.565 186 THR B C 1
ATOM 10677 O O . THR B 1 186 ? -18.581 40.567 70.360 1.000 18.515 186 THR B O 1
ATOM 10688 N N . ASN B 1 187 ? -20.311 41.058 68.981 1.000 16.440 187 ASN B N 1
ATOM 10689 C CA . ASN B 1 187 ? -20.898 39.742 68.907 1.000 17.723 187 ASN B CA 1
ATOM 10690 C C . ASN B 1 187 ? -21.647 39.604 67.594 1.000 18.125 187 ASN B C 1
ATOM 10691 O O . ASN B 1 187 ? -22.145 40.583 67.038 1.000 19.177 187 ASN B O 1
ATOM 10702 N N . ALA B 1 188 ? -21.769 38.357 67.107 1.000 19.167 188 ALA B N 1
ATOM 10703 C CA . ALA B 1 188 ? -22.729 38.082 66.062 1.000 19.797 188 ALA B CA 1
ATOM 10704 C C . ALA B 1 188 ? -24.137 38.261 66.624 1.000 20.305 188 ALA B C 1
ATOM 10705 O O . ALA B 1 188 ? -24.352 38.116 67.823 1.000 22.803 188 ALA B O 1
ATOM 10712 N N . GLY B 1 189 ? -25.075 38.516 65.726 1.000 21.076 189 GLY B N 1
ATOM 10713 C CA . GLY B 1 189 ? -26.478 38.566 66.086 1.000 23.658 189 GLY B CA 1
ATOM 10714 C C . GLY B 1 189 ? -27.167 39.648 65.276 1.000 22.906 189 GLY B C 1
ATOM 10715 O O . GLY B 1 189 ? -26.639 40.149 64.277 1.000 21.304 189 GLY B O 1
ATOM 10719 N N . ASP B 1 190 ? -28.376 40.004 65.725 1.000 22.843 190 ASP B N 1
ATOM 10720 C CA . ASP B 1 190 ? -29.228 40.847 64.916 1.000 23.962 190 ASP B CA 1
ATOM 10721 C C . ASP B 1 190 ? -28.617 42.234 64.721 1.000 21.238 190 ASP B C 1
ATOM 10722 O O . ASP B 1 190 ? -28.988 42.938 63.769 1.000 24.611 190 ASP B O 1
ATOM 10731 N N . ASP B 1 191 ? -27.743 42.678 65.634 1.000 20.411 191 ASP B N 1
ATOM 10732 C CA . ASP B 1 191 ? -27.172 44.013 65.537 1.000 20.623 191 ASP B CA 1
ATOM 10733 C C . ASP B 1 191 ? -25.819 44.016 64.808 1.000 18.018 191 ASP B C 1
ATOM 10734 O O . ASP B 1 191 ? -25.171 45.051 64.748 1.000 19.660 191 ASP B O 1
ATOM 10743 N N . TYR B 1 192 ? -25.374 42.845 64.302 1.000 17.498 192 TYR B N 1
ATOM 10744 C CA . TYR B 1 192 ? -24.159 42.784 63.509 1.000 17.712 192 TYR B CA 1
ATOM 10745 C C . TYR B 1 192 ? -24.584 42.560 62.081 1.000 16.453 192 TYR B C 1
ATOM 10746 O O . TYR B 1 192 ? -24.904 41.440 61.704 1.000 17.417 192 TYR B O 1
ATOM 10764 N N . VAL B 1 193 ? -24.601 43.649 61.314 1.000 17.545 193 VAL B N 1
ATOM 10765 C CA . VAL B 1 193 ? -25.037 43.587 59.941 1.000 18.377 193 VAL B CA 1
ATOM 10766 C C . VAL B 1 193 ? -23.922 44.147 59.051 1.000 17.588 193 VAL B C 1
ATOM 10767 O O . VAL B 1 193 ? -23.172 45.005 59.460 1.000 16.749 193 VAL B O 1
ATOM 10780 N N . SER B 1 194 ? -23.813 43.572 57.855 1.000 17.502 194 SER B N 1
ATOM 10781 C CA . SER B 1 194 ? -22.722 43.912 56.965 1.000 18.135 194 SER B CA 1
ATOM 10782 C C . SER B 1 194 ? -23.243 43.889 55.534 1.000 17.143 194 SER B C 1
ATOM 10783 O O . SER B 1 194 ? -24.350 43.430 55.299 1.000 18.779 194 SER B O 1
ATOM 10791 N N . ASN B 1 195 ? -22.411 44.329 54.584 1.000 17.835 195 ASN B N 1
ATOM 10792 C CA . ASN B 1 195 ? -22.901 44.569 53.232 1.000 17.761 195 ASN B CA 1
ATOM 10793 C C . ASN B 1 195 ? -22.121 43.826 52.163 1.000 19.523 195 ASN B C 1
ATOM 10794 O O . ASN B 1 195 ? -22.265 44.138 50.989 1.000 21.134 195 ASN B O 1
ATOM 10805 N N . GLY B 1 196 ? -21.234 42.915 52.577 1.000 17.673 196 GLY B N 1
ATOM 10806 C CA . GLY B 1 196 ? -20.334 42.283 51.639 1.000 18.338 196 GLY B CA 1
ATOM 10807 C C . GLY B 1 196 ? -20.893 40.960 51.155 1.000 18.013 196 GLY B C 1
ATOM 10808 O O . GLY B 1 196 ? -22.023 40.552 51.431 1.000 19.846 196 GLY B O 1
ATOM 10812 N N . PRO B 1 197 ? -20.063 40.197 50.405 1.000 18.037 197 PRO B N 1
ATOM 10813 C CA . PRO B 1 197 ? -20.526 38.957 49.817 1.000 17.794 197 PRO B CA 1
ATOM 10814 C C . PRO B 1 197 ? -20.953 37.887 50.794 1.000 17.705 197 PRO B C 1
ATOM 10815 O O . PRO B 1 197 ? -21.756 37.013 50.490 1.000 18.893 197 PRO B O 1
ATOM 10826 N N . PHE B 1 198 ? -20.366 37.923 51.998 1.000 18.536 198 PHE B N 1
ATOM 10827 C CA . PHE B 1 198 ? -20.709 37.018 53.069 1.000 17.347 198 PHE B CA 1
ATOM 10828 C C . PHE B 1 198 ? -21.171 37.827 54.285 1.000 15.717 198 PHE B C 1
ATOM 10829 O O . PHE B 1 198 ? -20.823 39.006 54.364 1.000 18.508 198 PHE B O 1
ATOM 10846 N N . LYS B 1 199 ? -21.892 37.173 55.160 1.000 17.937 199 LYS B N 1
ATOM 10847 C CA . LYS B 1 199 ? -22.350 37.751 56.428 1.000 19.651 199 LYS B CA 1
ATOM 10848 C C . LYS B 1 199 ? -21.970 36.809 57.564 1.000 19.706 199 LYS B C 1
ATOM 10849 O O . LYS B 1 199 ? -21.901 35.592 57.374 1.000 20.221 199 LYS B O 1
ATOM 10868 N N . MET B 1 200 ? -21.723 37.386 58.741 1.000 19.191 200 MET B N 1
ATOM 10869 C CA . MET B 1 200 ? -21.298 36.608 59.891 1.000 19.419 200 MET B CA 1
ATOM 10870 C C . MET B 1 200 ? -22.534 36.138 60.654 1.000 20.353 200 MET B C 1
ATOM 10871 O O . MET B 1 200 ? -23.303 36.945 61.177 1.000 21.993 200 MET B O 1
ATOM 10885 N N . THR B 1 201 ? -22.744 34.813 60.727 1.000 20.960 201 THR B N 1
ATOM 10886 C CA . THR B 1 201 ? -23.926 34.286 61.366 1.000 18.501 201 THR B CA 1
ATOM 10887 C C . THR B 1 201 ? -23.622 33.701 62.742 1.000 20.376 201 THR B C 1
ATOM 10888 O O . THR B 1 201 ? -24.531 33.431 63.508 1.000 22.083 201 THR B O 1
ATOM 10899 N N . ALA B 1 202 ? -22.348 33.497 63.075 1.000 18.234 202 ALA B N 1
ATOM 10900 C CA . ALA B 1 202 ? -21.983 32.990 64.385 1.000 19.785 202 ALA B CA 1
ATOM 10901 C C . ALA B 1 202 ? -20.546 33.408 64.672 1.000 16.685 202 ALA B C 1
ATOM 10902 O O . ALA B 1 202 ? -19.736 33.540 63.759 1.000 18.887 202 ALA B O 1
ATOM 10909 N N . TRP B 1 203 ? -20.247 33.626 65.948 1.000 18.662 203 TRP B N 1
ATOM 10910 C CA . TRP B 1 203 ? -18.916 33.979 66.434 1.000 16.506 203 TRP B CA 1
ATOM 10911 C C . TRP B 1 203 ? -18.784 33.515 67.874 1.000 18.044 203 TRP B C 1
ATOM 10912 O O . TRP B 1 203 ? -19.442 34.049 68.786 1.000 19.806 203 TRP B O 1
ATOM 10933 N N . LYS B 1 204 ? -18.061 32.423 68.062 1.000 19.132 204 LYS B N 1
ATOM 10934 C CA . LYS B 1 204 ? -17.748 31.937 69.385 1.000 20.060 204 LYS B CA 1
ATOM 10935 C C . LYS B 1 204 ? -16.355 32.469 69.667 1.000 18.949 204 LYS B C 1
ATOM 10936 O O . LYS B 1 204 ? -15.410 32.179 68.949 1.000 18.726 204 LYS B O 1
ATOM 10955 N N . HIS B 1 205 ? -16.252 33.387 70.604 1.000 17.001 205 HIS B N 1
ATOM 10956 C CA . HIS B 1 205 ? -15.019 34.107 70.826 1.000 17.142 205 HIS B CA 1
ATOM 10957 C C . HIS B 1 205 ? -13.921 33.123 71.191 1.000 20.446 205 HIS B C 1
ATOM 10958 O O . HIS B 1 205 ? -14.159 32.262 72.046 1.000 19.075 205 HIS B O 1
ATOM 10973 N N . SER B 1 206 ? -12.775 33.286 70.536 1.000 21.066 206 SER B N 1
ATOM 10974 C CA . SER B 1 206 ? -11.619 32.406 70.647 1.000 20.008 206 SER B CA 1
ATOM 10975 C C . SER B 1 206 ? -11.923 30.973 70.209 1.000 21.536 206 SER B C 1
ATOM 10976 O O . SER B 1 206 ? -11.074 30.112 70.433 1.000 23.395 206 SER B O 1
ATOM 10984 N N . GLY B 1 207 ? -13.052 30.746 69.547 1.000 19.297 207 GLY B N 1
ATOM 10985 C CA . GLY B 1 207 ? -13.447 29.417 69.071 1.000 19.132 207 GLY B CA 1
ATOM 10986 C C . GLY B 1 207 ? -13.529 29.345 67.554 1.000 20.391 207 GLY B C 1
ATOM 10987 O O . GLY B 1 207 ? -12.771 28.610 66.901 1.000 19.581 207 GLY B O 1
ATOM 10991 N N . SER B 1 208 ? -14.497 30.062 66.970 1.000 18.976 208 SER B N 1
ATOM 10992 C CA . SER B 1 208 ? -14.746 29.989 65.542 1.000 19.535 208 SER B CA 1
ATOM 10993 C C . SER B 1 208 ? -15.640 31.135 65.103 1.000 18.432 208 SER B C 1
ATOM 10994 O O . SER B 1 208 ? -16.291 31.784 65.918 1.000 19.082 208 SER B O 1
ATOM 11002 N N . ILE B 1 209 ? -15.612 31.389 63.804 1.000 17.084 209 ILE B N 1
ATOM 11003 C CA . ILE B 1 209 ? -16.527 32.318 63.162 1.000 17.476 209 ILE B CA 1
ATOM 11004 C C . ILE B 1 209 ? -17.168 31.563 62.001 1.000 18.007 209 ILE B C 1
ATOM 11005 O O . ILE B 1 209 ? -16.451 30.923 61.238 1.000 20.411 209 ILE B O 1
ATOM 11021 N N . THR B 1 210 ? -18.490 31.678 61.854 1.000 19.279 210 THR B N 1
ATOM 11022 C CA . THR B 1 210 ? -19.223 31.144 60.704 1.000 17.946 210 THR B CA 1
ATOM 11023 C C . THR B 1 210 ? -19.710 32.282 59.815 1.000 18.850 210 THR B C 1
ATOM 11024 O O . THR B 1 210 ? -20.386 33.191 60.322 1.000 19.366 210 THR B O 1
ATOM 11035 N N . LEU B 1 211 ? -19.334 32.234 58.524 1.000 19.730 211 LEU B N 1
ATOM 11036 C CA . LEU B 1 211 ? -19.792 33.163 57.491 1.000 18.152 211 LEU B CA 1
ATOM 11037 C C . LEU B 1 211 ? -20.698 32.399 56.531 1.000 19.615 211 LEU B C 1
ATOM 11038 O O . LEU B 1 211 ? -20.470 31.228 56.254 1.000 22.422 211 LEU B O 1
ATOM 11054 N N . GLU B 1 212 ? -21.747 33.079 56.066 1.000 21.628 212 GLU B N 1
ATOM 11055 C CA . GLU B 1 212 ? -22.660 32.507 55.092 1.000 22.793 212 GLU B CA 1
ATOM 11056 C C . GLU B 1 212 ? -22.846 33.506 53.953 1.000 22.205 212 GLU B C 1
ATOM 11057 O O . GLU B 1 212 ? -22.748 34.721 54.108 1.000 19.472 212 GLU B O 1
ATOM 11069 N N . LYS B 1 213 ? -23.087 32.973 52.746 1.000 21.249 213 LYS B N 1
ATOM 11070 C CA . LYS B 1 213 ? -23.404 33.824 51.614 1.000 20.890 213 LYS B CA 1
ATOM 11071 C C . LYS B 1 213 ? -24.510 34.815 52.008 1.000 20.095 213 LYS B C 1
ATOM 11072 O O . LYS B 1 213 ? -25.513 34.437 52.580 1.000 21.651 213 LYS B O 1
ATOM 11091 N N . ASN B 1 214 ? -24.291 36.086 51.684 1.000 21.085 214 ASN B N 1
ATOM 11092 C CA . ASN B 1 214 ? -25.226 37.151 52.011 1.000 21.090 214 ASN B CA 1
ATOM 11093 C C . ASN B 1 214 ? -26.200 37.316 50.838 1.000 24.172 214 ASN B C 1
ATOM 11094 O O . ASN B 1 214 ? -25.798 37.851 49.801 1.000 23.863 214 ASN B O 1
ATOM 11105 N N . ASP B 1 215 ? -27.447 36.864 51.016 1.000 26.513 215 ASP B N 1
ATOM 11106 C CA . ASP B 1 215 ? -28.432 36.952 49.930 1.000 28.943 215 ASP B CA 1
ATOM 11107 C C . ASP B 1 215 ? -28.908 38.384 49.654 1.000 28.000 215 ASP B C 1
ATOM 11108 O O . ASP B 1 215 ? -29.671 38.577 48.709 1.000 29.618 215 ASP B O 1
ATOM 11117 N N . GLN B 1 216 ? -28.456 39.395 50.418 1.000 23.651 216 GLN B N 1
ATOM 11118 C CA . GLN B 1 216 ? -28.793 40.789 50.166 1.000 24.052 216 GLN B CA 1
ATOM 11119 C C . GLN B 1 216 ? -27.663 41.482 49.421 1.000 24.477 216 GLN B C 1
ATOM 11120 O O . GLN B 1 216 ? -27.776 42.655 49.091 1.000 27.306 216 GLN B O 1
ATOM 11134 N N . TYR B 1 217 ? -26.558 40.761 49.135 1.000 23.575 217 TYR B N 1
ATOM 11135 C CA . TYR B 1 217 ? -25.415 41.367 48.473 1.000 22.448 217 TYR B CA 1
ATOM 11136 C C . TYR B 1 217 ? -25.743 41.604 46.997 1.000 19.892 217 TYR B C 1
ATOM 11137 O O . TYR B 1 217 ? -26.288 40.728 46.337 1.000 24.432 217 TYR B O 1
ATOM 11155 N N . TRP B 1 218 ? -25.354 42.763 46.484 1.000 20.732 218 TRP B N 1
ATOM 11156 C CA . TRP B 1 218 ? -25.751 43.151 45.140 1.000 23.496 218 TRP B CA 1
ATOM 11157 C C . TRP B 1 218 ? -25.199 42.190 44.079 1.000 26.531 218 TRP B C 1
ATOM 11158 O O . TRP B 1 218 ? -25.841 41.894 43.072 1.000 28.368 218 TRP B O 1
ATOM 11179 N N . ASP B 1 219 ? -23.981 41.678 44.313 1.000 24.434 219 ASP B N 1
ATOM 11180 C CA . ASP B 1 219 ? -23.289 40.875 43.313 1.000 23.359 219 ASP B CA 1
ATOM 11181 C C . ASP B 1 219 ? -23.365 39.397 43.714 1.000 24.706 219 ASP B C 1
ATOM 11182 O O . ASP B 1 219 ? -22.482 38.619 43.344 1.000 23.318 219 ASP B O 1
ATOM 11191 N N . LYS B 1 220 ? -24.430 38.989 44.425 1.000 22.275 220 LYS B N 1
ATOM 11192 C CA . LYS B 1 220 ? -24.549 37.649 44.971 1.000 23.344 220 LYS B CA 1
ATOM 11193 C C . LYS B 1 220 ? -24.489 36.574 43.881 1.000 24.996 220 LYS B C 1
ATOM 11194 O O . LYS B 1 220 ? -24.185 35.402 44.174 1.000 24.098 220 LYS B O 1
ATOM 11213 N N . ASP B 1 221 ? -24.846 36.928 42.630 1.000 26.381 221 ASP B N 1
ATOM 11214 C CA . ASP B 1 221 ? -24.884 35.870 41.624 1.000 28.647 221 ASP B CA 1
ATOM 11215 C C . ASP B 1 221 ? -23.478 35.442 41.235 1.000 26.797 221 ASP B C 1
ATOM 11216 O O . ASP B 1 221 ? -23.326 34.387 40.621 1.000 30.442 221 ASP B O 1
ATOM 11225 N N . LYS B 1 222 ? -22.458 36.224 41.614 1.000 23.720 222 LYS B N 1
ATOM 11226 C CA . LYS B 1 222 ? -21.056 35.918 41.335 1.000 22.861 222 LYS B CA 1
ATOM 11227 C C . LYS B 1 222 ? -20.368 35.307 42.560 1.000 23.118 222 LYS B C 1
ATOM 11228 O O . LYS B 1 222 ? -19.212 34.932 42.467 1.000 23.907 222 LYS B O 1
ATOM 11247 N N . VAL B 1 223 ? -21.127 35.104 43.643 1.000 22.597 223 VAL B N 1
ATOM 11248 C CA . VAL B 1 223 ? -20.630 34.466 44.852 1.000 22.447 223 VAL B CA 1
ATOM 11249 C C . VAL B 1 223 ? -21.104 33.014 44.809 1.000 22.799 223 VAL B C 1
ATOM 11250 O O . VAL B 1 223 ? -22.300 32.753 44.735 1.000 23.284 223 VAL B O 1
ATOM 11263 N N . LYS B 1 224 ? -20.159 32.061 44.930 1.000 23.863 224 LYS B N 1
ATOM 11264 C CA . LYS B 1 224 ? -20.431 30.646 44.681 1.000 24.384 224 LYS B CA 1
ATOM 11265 C C . LYS B 1 224 ? -20.382 29.800 45.946 1.000 22.948 224 LYS B C 1
ATOM 11266 O O . LYS B 1 224 ? -21.028 28.774 46.053 1.000 24.673 224 LYS B O 1
ATOM 11285 N N . LEU B 1 225 ? -19.543 30.204 46.914 1.000 24.250 225 LEU B N 1
ATOM 11286 C CA . LEU B 1 225 ? -19.539 29.539 48.207 1.000 24.470 225 LEU B CA 1
ATOM 11287 C C . LEU B 1 225 ? -20.763 29.943 49.034 1.000 23.937 225 LEU B C 1
ATOM 11288 O O . LEU B 1 225 ? -21.172 31.109 48.974 1.000 26.685 225 LEU B O 1
ATOM 11304 N N . LYS B 1 226 ? -21.282 29.012 49.828 1.000 24.784 226 LYS B N 1
ATOM 11305 C CA . LYS B 1 226 ? -22.449 29.252 50.674 1.000 25.260 226 LYS B CA 1
ATOM 11306 C C . LYS B 1 226 ? -22.055 29.452 52.132 1.000 26.251 226 LYS B C 1
ATOM 11307 O O . LYS B 1 226 ? -22.824 30.026 52.903 1.000 25.001 226 LYS B O 1
ATOM 11326 N N . LYS B 1 227 ? -20.911 28.880 52.532 1.000 23.585 227 LYS B N 1
ATOM 11327 C CA . LYS B 1 227 ? -20.485 28.986 53.911 1.000 23.478 227 LYS B CA 1
ATOM 11328 C C . LYS B 1 227 ? -18.964 29.026 53.979 1.000 25.003 227 LYS B C 1
ATOM 11329 O O . LYS B 1 227 ? -18.277 28.400 53.192 1.000 20.945 227 LYS B O 1
ATOM 11348 N N . ILE B 1 228 ? -18.432 29.836 54.907 1.000 20.595 228 ILE B N 1
ATOM 11349 C CA . ILE B 1 228 ? -17.027 29.763 55.258 1.000 21.601 228 ILE B CA 1
ATOM 11350 C C . ILE B 1 228 ? -16.962 29.523 56.764 1.000 22.256 228 ILE B C 1
ATOM 11351 O O . ILE B 1 228 ? -17.511 30.303 57.552 1.000 20.929 228 ILE B O 1
ATOM 11367 N N . ASP B 1 229 ? -16.382 28.397 57.167 1.000 22.598 229 ASP B N 1
ATOM 11368 C CA . ASP B 1 229 ? -16.190 28.066 58.574 1.000 22.397 229 ASP B CA 1
ATOM 11369 C C . ASP B 1 229 ? -14.725 28.311 58.946 1.000 20.941 229 ASP B C 1
ATOM 11370 O O . ASP B 1 229 ? -13.802 27.690 58.424 1.000 25.293 229 ASP B O 1
ATOM 11379 N N . MET B 1 230 ? -14.533 29.283 59.839 1.000 21.661 230 MET B N 1
ATOM 11380 C CA . MET B 1 230 ? -13.229 29.746 60.238 1.000 20.762 230 MET B CA 1
ATOM 11381 C C . MET B 1 230 ? -12.937 29.295 61.659 1.000 21.243 230 MET B C 1
ATOM 11382 O O . MET B 1 230 ? -13.582 29.738 62.604 1.000 24.116 230 MET B O 1
ATOM 11396 N N . VAL B 1 231 ? -11.956 28.411 61.819 1.000 19.212 231 VAL B N 1
ATOM 11397 C CA . VAL B 1 231 ? -11.586 27.938 63.139 1.000 20.133 231 VAL B CA 1
ATOM 11398 C C . VAL B 1 231 ? -10.447 28.808 63.651 1.000 16.579 231 VAL B C 1
ATOM 11399 O O . VAL B 1 231 ? -9.949 29.666 62.925 1.000 17.360 231 VAL B O 1
ATOM 11412 N N . MET B 1 232 ? -10.088 28.622 64.931 1.000 17.407 232 MET B N 1
ATOM 11413 C CA . MET B 1 232 ? -9.071 29.450 65.562 1.000 17.886 232 MET B CA 1
ATOM 11414 C C . MET B 1 232 ? -8.082 28.549 66.291 1.000 18.027 232 MET B C 1
ATOM 11415 O O . MET B 1 232 ? -8.162 28.416 67.512 1.000 19.387 232 MET B O 1
ATOM 11429 N N . ILE B 1 233 ? -7.219 27.904 65.483 1.000 17.247 233 ILE B N 1
ATOM 11430 C CA . ILE B 1 233 ? -6.246 26.951 65.975 1.000 19.604 233 ILE B CA 1
ATOM 11431 C C . ILE B 1 233 ? -4.857 27.530 65.802 1.000 15.714 233 ILE B C 1
ATOM 11432 O O . ILE B 1 233 ? -4.378 27.721 64.694 1.000 16.266 233 ILE B O 1
ATOM 11448 N N . ASN B 1 234 ? -4.225 27.841 66.920 1.000 17.198 234 ASN B N 1
ATOM 11449 C CA . ASN B 1 234 ? -2.946 28.519 66.848 1.000 17.093 234 ASN B CA 1
ATOM 11450 C C . ASN B 1 234 ? -1.775 27.516 66.840 1.000 22.428 234 ASN B C 1
ATOM 11451 O O . ASN B 1 234 ? -0.616 27.914 66.926 1.000 31.114 234 ASN B O 1
ATOM 11462 N N . ASN B 1 235 ? -2.077 26.227 66.636 1.000 21.173 235 ASN B N 1
ATOM 11463 C CA . ASN B 1 235 ? -1.058 25.183 66.554 1.000 19.842 235 ASN B CA 1
ATOM 11464 C C . ASN B 1 235 ? -0.889 24.773 65.101 1.000 18.070 235 ASN B C 1
ATOM 11465 O O . ASN B 1 235 ? -1.852 24.288 64.505 1.000 19.723 235 ASN B O 1
ATOM 11476 N N . ASN B 1 236 ? 0.272 25.066 64.522 1.000 17.667 236 ASN B N 1
ATOM 11477 C CA . ASN B 1 236 ? 0.450 24.945 63.088 1.000 19.572 236 ASN B CA 1
ATOM 11478 C C . ASN B 1 236 ? 0.462 23.458 62.709 1.000 20.149 236 ASN B C 1
ATOM 11479 O O . ASN B 1 236 ? 0.048 23.077 61.611 1.000 21.956 236 ASN B O 1
ATOM 11490 N N . ASN B 1 237 ? 0.991 22.630 63.615 1.000 21.495 237 ASN B N 1
ATOM 11491 C CA . ASN B 1 237 ? 1.006 21.174 63.408 1.000 23.273 237 ASN B CA 1
ATOM 11492 C C . ASN B 1 237 ? -0.416 20.619 63.295 1.000 24.783 237 ASN B C 1
ATOM 11493 O O . ASN B 1 237 ? -0.711 19.772 62.444 1.000 23.814 237 ASN B O 1
ATOM 11504 N N . THR B 1 238 ? -1.335 21.150 64.098 1.000 18.831 238 THR B N 1
ATOM 11505 C CA . THR B 1 238 ? -2.723 20.714 64.069 1.000 19.931 238 THR B CA 1
ATOM 11506 C C . THR B 1 238 ? -3.388 21.167 62.776 1.000 21.526 238 THR B C 1
ATOM 11507 O O . THR B 1 238 ? -4.134 20.412 62.137 1.000 21.198 238 THR B O 1
ATOM 11518 N N . GLU B 1 239 ? -3.134 22.420 62.369 1.000 19.808 239 GLU B N 1
ATOM 11519 C CA . GLU B 1 239 ? -3.693 22.926 61.128 1.000 20.034 239 GLU B CA 1
ATOM 11520 C C . GLU B 1 239 ? -3.280 22.045 59.929 1.000 19.907 239 GLU B C 1
ATOM 11521 O O . GLU B 1 239 ? -4.130 21.652 59.143 1.000 21.735 239 GLU B O 1
ATOM 11533 N N . LEU B 1 240 ? -2.007 21.641 59.854 1.000 22.167 240 LEU B N 1
ATOM 11534 C CA . LEU B 1 240 ? -1.603 20.801 58.738 1.000 23.530 240 LEU B CA 1
ATOM 11535 C C . LEU B 1 240 ? -2.237 19.417 58.877 1.000 24.385 240 LEU B C 1
ATOM 11536 O O . LEU B 1 240 ? -2.640 18.843 57.858 1.000 24.624 240 LEU B O 1
ATOM 11552 N N . LYS B 1 241 ? -2.311 18.868 60.087 1.000 22.290 241 LYS B N 1
ATOM 11553 C CA . LYS B 1 241 ? -2.902 17.539 60.251 1.000 24.493 241 LYS B CA 1
ATOM 11554 C C . LYS B 1 241 ? -4.350 17.539 59.758 1.000 28.440 241 LYS B C 1
ATOM 11555 O O . LYS B 1 241 ? -4.802 16.598 59.056 1.000 24.755 241 LYS B O 1
ATOM 11574 N N . LYS B 1 242 ? -5.096 18.610 60.105 1.000 21.743 242 LYS B N 1
ATOM 11575 C CA . LYS B 1 242 ? -6.491 18.686 59.713 1.000 23.160 242 LYS B CA 1
ATOM 11576 C C . LYS B 1 242 ? -6.618 18.852 58.203 1.000 22.546 242 LYS B C 1
ATOM 11577 O O . LYS B 1 242 ? -7.561 18.326 57.616 1.000 24.207 242 LYS B O 1
ATOM 11596 N N . PHE B 1 243 ? -5.702 19.595 57.585 1.000 24.246 243 PHE B N 1
ATOM 11597 C CA . PHE B 1 243 ? -5.673 19.745 56.152 1.000 22.515 243 PHE B CA 1
ATOM 11598 C C . PHE B 1 243 ? -5.487 18.369 55.519 1.000 23.938 243 PHE B C 1
ATOM 11599 O O . PHE B 1 243 ? -6.196 18.033 54.572 1.000 24.306 243 PHE B O 1
ATOM 11616 N N . GLN B 1 244 ? -4.539 17.601 56.065 1.000 23.966 244 GLN B N 1
ATOM 11617 C CA . GLN B 1 244 ? -4.154 16.341 55.426 1.000 26.209 244 GLN B CA 1
ATOM 11618 C C . GLN B 1 244 ? -5.277 15.316 55.540 1.000 29.963 244 GLN B C 1
ATOM 11619 O O . GLN B 1 244 ? -5.377 14.411 54.713 1.000 32.177 244 GLN B O 1
ATOM 11633 N N . ALA B 1 245 ? -6.113 15.469 56.567 1.000 28.004 245 ALA B N 1
ATOM 11634 C CA . ALA B 1 245 ? -7.301 14.659 56.792 1.000 28.469 245 ALA B CA 1
ATOM 11635 C C . ALA B 1 245 ? -8.547 15.204 56.075 1.000 29.437 245 ALA B C 1
ATOM 11636 O O . ALA B 1 245 ? -9.645 14.695 56.313 1.000 33.028 245 ALA B O 1
ATOM 11643 N N . GLY B 1 246 ? -8.399 16.264 55.262 1.000 27.360 246 GLY B N 1
ATOM 11644 C CA . GLY B 1 246 ? -9.508 16.867 54.514 1.000 28.080 246 GLY B CA 1
ATOM 11645 C C . GLY B 1 246 ? -10.496 17.695 55.342 1.000 30.604 246 GLY B C 1
ATOM 11646 O O . GLY B 1 246 ? -11.548 18.082 54.819 1.000 28.493 246 GLY B O 1
ATOM 11650 N N . GLU B 1 247 ? -10.187 17.985 56.622 1.000 28.094 247 GLU B N 1
ATOM 11651 C CA . GLU B 1 247 ? -11.091 18.737 57.498 1.000 28.474 247 GLU B CA 1
ATOM 11652 C C . GLU B 1 247 ? -10.874 20.250 57.344 1.000 26.502 247 GLU B C 1
ATOM 11653 O O . GLU B 1 247 ? -11.703 21.017 57.806 1.000 29.266 247 GLU B O 1
ATOM 11665 N N . LEU B 1 248 ? -9.753 20.666 56.732 1.000 22.541 248 LEU B N 1
ATOM 11666 C CA . LEU B 1 248 ? -9.544 22.015 56.237 1.000 24.221 248 LEU B CA 1
ATOM 11667 C C . LEU B 1 248 ? -9.236 21.956 54.754 1.000 25.002 248 LEU B C 1
ATOM 11668 O O . LEU B 1 248 ? -8.622 20.994 54.277 1.000 24.228 248 LEU B O 1
ATOM 11684 N N . ASP B 1 249 ? -9.576 23.033 54.043 1.000 23.148 249 ASP B N 1
ATOM 11685 C CA . ASP B 1 249 ? -9.379 23.100 52.606 1.000 22.033 249 ASP B CA 1
ATOM 11686 C C . ASP B 1 249 ? -8.107 23.852 52.254 1.000 20.060 249 ASP B C 1
ATOM 11687 O O . ASP B 1 249 ? -7.774 24.036 51.100 1.000 20.692 249 ASP B O 1
ATOM 11696 N N . TRP B 1 250 ? -7.432 24.369 53.300 1.000 20.678 250 TRP B N 1
ATOM 11697 C CA . TRP B 1 250 ? -6.299 25.252 53.212 1.000 20.124 250 TRP B CA 1
ATOM 11698 C C . TRP B 1 250 ? -5.466 25.007 54.479 1.000 18.959 250 TRP B C 1
ATOM 11699 O O . TRP B 1 250 ? -6.037 24.744 55.552 1.000 19.987 250 TRP B O 1
ATOM 11720 N N . ALA B 1 251 ? -4.148 25.090 54.311 1.000 19.242 251 ALA B N 1
ATOM 11721 C CA . ALA B 1 251 ? -3.225 25.157 55.448 1.000 19.781 251 ALA B CA 1
ATOM 11722 C C . ALA B 1 251 ? -2.129 26.131 55.092 1.000 20.085 251 ALA B C 1
ATOM 11723 O O . ALA B 1 251 ? -1.437 26.008 54.089 1.000 20.696 251 ALA B O 1
ATOM 11730 N N . GLY B 1 252 ? -2.005 27.180 55.919 1.000 19.106 252 GLY B N 1
ATOM 11731 C CA . GLY B 1 252 ? -1.018 28.201 55.695 1.000 17.274 252 GLY B CA 1
ATOM 11732 C C . GLY B 1 252 ? -1.611 29.600 55.458 1.000 17.456 252 GLY B C 1
ATOM 11733 O O . GLY B 1 252 ? -2.796 29.857 55.710 1.000 19.682 252 GLY B O 1
ATOM 11737 N N . MET B 1 253 ? -0.732 30.464 55.005 1.000 19.129 253 MET B N 1
ATOM 11738 C CA . MET B 1 253 ? -1.002 31.893 54.904 1.000 21.665 253 MET B CA 1
ATOM 11739 C C . MET B 1 253 ? -1.962 32.173 53.748 1.000 24.126 253 MET B C 1
ATOM 11740 O O . MET B 1 253 ? -2.152 31.306 52.881 1.000 20.920 253 MET B O 1
ATOM 11754 N N . PRO B 1 254 ? -2.596 33.365 53.634 1.000 21.752 254 PRO B N 1
ATOM 11755 C CA . PRO B 1 254 ? -2.490 34.473 54.590 1.000 20.457 254 PRO B CA 1
ATOM 11756 C C . PRO B 1 254 ? -3.084 34.279 55.987 1.000 18.092 254 PRO B C 1
ATOM 11757 O O . PRO B 1 254 ? -2.673 34.995 56.904 1.000 22.641 254 PRO B O 1
ATOM 11768 N N . LEU B 1 255 ? -4.089 33.430 56.162 1.000 18.134 255 LEU B N 1
ATOM 11769 C CA . LEU B 1 255 ? -4.877 33.451 57.398 1.000 18.198 255 LEU B CA 1
ATOM 11770 C C . LEU B 1 255 ? -4.422 32.407 58.405 1.000 19.149 255 LEU B C 1
ATOM 11771 O O . LEU B 1 255 ? -4.657 32.585 59.593 1.000 18.564 255 LEU B O 1
ATOM 11787 N N . GLY B 1 256 ? -3.891 31.272 57.904 1.000 19.520 256 GLY B N 1
ATOM 11788 C CA . GLY B 1 256 ? -3.356 30.201 58.727 1.000 19.318 256 GLY B CA 1
ATOM 11789 C C . GLY B 1 256 ? -1.840 30.201 58.670 1.000 17.542 256 GLY B C 1
ATOM 11790 O O . GLY B 1 256 ? -1.197 31.160 58.250 1.000 19.757 256 GLY B O 1
ATOM 11794 N N . GLN B 1 257 ? -1.220 29.087 59.095 1.000 20.315 257 GLN B N 1
ATOM 11795 C CA . GLN B 1 257 ? 0.230 29.027 59.104 1.000 20.507 257 GLN B CA 1
ATOM 11796 C C . GLN B 1 257 ? 0.686 27.557 59.148 1.000 19.112 257 GLN B C 1
ATOM 11797 O O . GLN B 1 257 ? 0.202 26.780 59.957 1.000 19.269 257 GLN B O 1
ATOM 11811 N N . LEU B 1 258 ? 1.592 27.233 58.207 1.000 21.694 258 LEU B N 1
ATOM 11812 C CA . LEU B 1 258 ? 2.196 25.917 58.135 1.000 22.825 258 LEU B CA 1
ATOM 11813 C C . LEU B 1 258 ? 3.293 25.843 59.181 1.000 21.236 258 LEU B C 1
ATOM 11814 O O . LEU B 1 258 ? 4.010 26.820 59.384 1.000 23.021 258 LEU B O 1
ATOM 11830 N N . PRO B 1 259 ? 3.517 24.654 59.750 1.000 23.187 259 PRO B N 1
ATOM 11831 C CA . PRO B 1 259 ? 4.716 24.419 60.555 1.000 22.569 259 PRO B CA 1
ATOM 11832 C C . PRO B 1 259 ? 5.984 24.663 59.718 1.000 26.172 259 PRO B C 1
ATOM 11833 O O . PRO B 1 259 ? 6.070 24.261 58.542 1.000 25.010 259 PRO B O 1
ATOM 11844 N N . THR B 1 260 ? 6.984 25.352 60.296 1.000 24.544 260 THR B N 1
ATOM 11845 C CA . THR B 1 260 ? 8.190 25.677 59.545 1.000 26.807 260 THR B CA 1
ATOM 11846 C C . THR B 1 260 ? 8.890 24.386 59.084 1.000 25.836 260 THR B C 1
ATOM 11847 O O . THR B 1 260 ? 9.415 24.372 57.970 1.000 28.835 260 THR B O 1
ATOM 11858 N N . GLU B 1 261 ? 8.808 23.325 59.900 1.000 26.418 261 GLU B N 1
ATOM 11859 C CA . GLU B 1 261 ? 9.495 22.058 59.634 1.000 31.823 261 GLU B CA 1
ATOM 11860 C C . GLU B 1 261 ? 8.824 21.267 58.502 1.000 32.725 261 GLU B C 1
ATOM 11861 O O . GLU B 1 261 ? 9.432 20.359 57.950 1.000 30.093 261 GLU B O 1
ATOM 11873 N N . SER B 1 262 ? 7.591 21.610 58.114 1.000 31.617 262 SER B N 1
ATOM 11874 C CA . SER B 1 262 ? 6.887 20.918 57.040 1.000 27.114 262 SER B CA 1
ATOM 11875 C C . SER B 1 262 ? 7.299 21.450 55.668 1.000 27.095 262 SER B C 1
ATOM 11876 O O . SER B 1 262 ? 7.022 20.810 54.646 1.000 28.991 262 SER B O 1
ATOM 11884 N N . LEU B 1 263 ? 7.925 22.632 55.626 1.000 27.892 263 LEU B N 1
ATOM 11885 C CA . LEU B 1 263 ? 8.026 23.403 54.398 1.000 32.677 263 LEU B CA 1
ATOM 11886 C C . LEU B 1 263 ? 8.943 22.695 53.393 1.000 31.623 263 LEU B C 1
ATOM 11887 O O . LEU B 1 263 ? 8.596 22.616 52.216 1.000 29.655 263 LEU B O 1
ATOM 11903 N N . PRO B 1 264 ? 10.115 22.123 53.780 1.000 33.678 264 PRO B N 1
ATOM 11904 C CA . PRO B 1 264 ? 10.904 21.342 52.814 1.000 31.988 264 PRO B CA 1
ATOM 11905 C C . PRO B 1 264 ? 10.182 20.165 52.136 1.000 30.788 264 PRO B C 1
ATOM 11906 O O . PRO B 1 264 ? 10.299 19.995 50.907 1.000 30.289 264 PRO B O 1
ATOM 11917 N N . THR B 1 265 ? 9.441 19.359 52.914 1.000 29.093 265 THR B N 1
ATOM 11918 C CA . THR B 1 265 ? 8.689 18.226 52.380 1.000 33.711 265 THR B CA 1
ATOM 11919 C C . THR B 1 265 ? 7.623 18.657 51.368 1.000 33.570 265 THR B C 1
ATOM 11920 O O . THR B 1 265 ? 7.451 18.033 50.327 1.000 33.935 265 THR B O 1
ATOM 11931 N N . LEU B 1 266 ? 6.869 19.714 51.700 1.000 29.527 266 LEU B N 1
ATOM 11932 C CA . LEU B 1 266 ? 5.818 20.207 50.820 1.000 28.796 266 LEU B CA 1
ATOM 11933 C C . LEU B 1 266 ? 6.400 20.885 49.581 1.000 28.690 266 LEU B C 1
ATOM 11934 O O . LEU B 1 266 ? 5.785 20.881 48.517 1.000 30.658 266 LEU B O 1
ATOM 11950 N N . LYS B 1 267 ? 7.554 21.530 49.699 1.000 29.775 267 LYS B N 1
ATOM 11951 C CA . LYS B 1 267 ? 8.256 22.035 48.529 1.000 34.253 267 LYS B CA 1
ATOM 11952 C C . LYS B 1 267 ? 8.631 20.869 47.622 1.000 36.693 267 LYS B C 1
ATOM 11953 O O . LYS B 1 267 ? 8.469 20.955 46.410 1.000 39.827 267 LYS B O 1
ATOM 11972 N N . LYS B 1 268 ? 9.120 19.790 48.246 1.000 39.685 268 LYS B N 1
ATOM 11973 C CA . LYS B 1 268 ? 9.650 18.638 47.529 1.000 42.591 268 LYS B CA 1
ATOM 11974 C C . LYS B 1 268 ? 8.558 17.969 46.696 1.000 39.363 268 LYS B C 1
ATOM 11975 O O . LYS B 1 268 ? 8.801 17.642 45.534 1.000 35.931 268 LYS B O 1
ATOM 11994 N N . ASP B 1 269 ? 7.379 17.745 47.299 1.000 35.634 269 ASP B N 1
ATOM 11995 C CA . ASP B 1 269 ? 6.275 17.055 46.642 1.000 33.808 269 ASP B CA 1
ATOM 11996 C C . ASP B 1 269 ? 5.566 18.000 45.658 1.000 31.412 269 ASP B C 1
ATOM 11997 O O . ASP B 1 269 ? 4.722 17.586 44.889 1.000 32.428 269 ASP B O 1
ATOM 12006 N N . GLY B 1 270 ? 5.945 19.273 45.626 1.000 30.037 270 GLY B N 1
ATOM 12007 C CA . GLY B 1 270 ? 5.474 20.206 44.611 1.000 30.232 270 GLY B CA 1
ATOM 12008 C C . GLY B 1 270 ? 4.158 20.913 44.977 1.000 30.296 270 GLY B C 1
ATOM 12009 O O . GLY B 1 270 ? 3.683 21.709 44.177 1.000 33.474 270 GLY B O 1
ATOM 12013 N N . SER B 1 271 ? 3.576 20.602 46.156 1.000 29.244 271 SER B N 1
ATOM 12014 C CA . SER B 1 271 ? 2.251 21.088 46.560 1.000 26.504 271 SER B CA 1
ATOM 12015 C C . SER B 1 271 ? 2.300 22.461 47.240 1.000 27.554 271 SER B C 1
ATOM 12016 O O . SER B 1 271 ? 1.261 23.122 47.316 1.000 24.838 271 SER B O 1
ATOM 12024 N N . LEU B 1 272 ? 3.483 22.914 47.665 1.000 25.687 272 LEU B N 1
ATOM 12025 C CA . LEU B 1 272 ? 3.598 24.194 48.373 1.000 24.358 272 LEU B CA 1
ATOM 12026 C C . LEU B 1 272 ? 3.517 25.369 47.415 1.000 26.094 272 LEU B C 1
ATOM 12027 O O . LEU B 1 272 ? 4.227 25.432 46.419 1.000 26.582 272 LEU B O 1
ATOM 12043 N N . HIS B 1 273 ? 2.648 26.343 47.741 1.000 21.453 273 HIS B N 1
ATOM 12044 C CA . HIS B 1 273 ? 2.691 27.619 47.075 1.000 25.609 273 HIS B CA 1
ATOM 12045 C C . HIS B 1 273 ? 3.544 28.568 47.899 1.000 26.453 273 HIS B C 1
ATOM 12046 O O . HIS B 1 273 ? 3.440 28.557 49.138 1.000 26.046 273 HIS B O 1
ATOM 12061 N N . VAL B 1 274 ? 4.354 29.362 47.191 1.000 24.077 274 VAL B N 1
ATOM 12062 C CA . VAL B 1 274 ? 5.289 30.300 47.780 1.000 27.119 274 VAL B CA 1
ATOM 12063 C C . VAL B 1 274 ? 5.308 31.537 46.906 1.000 29.082 274 VAL B C 1
ATOM 12064 O O . VAL B 1 274 ? 5.557 31.479 45.703 1.000 28.590 274 VAL B O 1
ATOM 12077 N N . GLU B 1 275 ? 5.004 32.694 47.501 1.000 26.520 275 GLU B N 1
ATOM 12078 C CA . GLU B 1 275 ? 4.933 33.906 46.727 1.000 25.913 275 GLU B CA 1
ATOM 12079 C C . GLU B 1 275 ? 5.442 35.039 47.575 1.000 26.313 275 GLU B C 1
ATOM 12080 O O . GLU B 1 275 ? 4.954 35.202 48.683 1.000 24.563 275 GLU B O 1
ATOM 12092 N N . PRO B 1 276 ? 6.344 35.883 47.058 1.000 25.180 276 PRO B N 1
ATOM 12093 C CA . PRO B 1 276 ? 6.694 37.111 47.750 1.000 25.153 276 PRO B CA 1
ATOM 12094 C C . PRO B 1 276 ? 5.494 38.057 47.806 1.000 25.161 276 PRO B C 1
ATOM 12095 O O . PRO B 1 276 ? 4.663 38.108 46.892 1.000 23.263 276 PRO B O 1
ATOM 12106 N N . ILE B 1 277 ? 5.381 38.768 48.938 1.000 25.123 277 ILE B N 1
ATOM 12107 C CA . ILE B 1 277 ? 4.314 39.758 49.109 1.000 22.912 277 ILE B CA 1
ATOM 12108 C C . ILE B 1 277 ? 4.909 41.032 49.699 1.000 19.580 277 ILE B C 1
ATOM 12109 O O . ILE B 1 277 ? 6.031 41.059 50.152 1.000 20.676 277 ILE B O 1
ATOM 12125 N N . ALA B 1 278 ? 4.160 42.143 49.668 1.000 18.872 278 ALA B N 1
ATOM 12126 C CA . ALA B 1 278 ? 4.652 43.426 50.142 1.000 19.840 278 ALA B CA 1
ATOM 12127 C C . ALA B 1 278 ? 4.436 43.432 51.650 1.000 21.481 278 ALA B C 1
ATOM 12128 O O . ALA B 1 278 ? 3.410 43.883 52.106 1.000 20.699 278 ALA B O 1
ATOM 12135 N N . GLY B 1 279 ? 5.357 42.825 52.383 1.000 19.621 279 GLY B N 1
ATOM 12136 C CA . GLY B 1 279 ? 5.306 42.748 53.835 1.000 19.668 279 GLY B CA 1
ATOM 12137 C C . GLY B 1 279 ? 6.711 42.672 54.416 1.000 21.495 279 GLY B C 1
ATOM 12138 O O . GLY B 1 279 ? 7.673 42.241 53.763 1.000 20.418 279 GLY B O 1
ATOM 12142 N N . VAL B 1 280 ? 6.846 43.216 55.618 1.000 17.516 280 VAL B N 1
ATOM 12143 C CA . VAL B 1 280 ? 8.100 43.255 56.342 1.000 16.423 280 VAL B CA 1
ATOM 12144 C C . VAL B 1 280 ? 7.874 42.764 57.774 1.000 16.853 280 VAL B C 1
ATOM 12145 O O . VAL B 1 280 ? 6.870 43.087 58.431 1.000 16.529 280 VAL B O 1
ATOM 12158 N N . TYR B 1 281 ? 8.816 41.930 58.259 1.000 17.216 281 TYR B N 1
ATOM 12159 C CA . TYR B 1 281 ? 8.918 41.469 59.628 1.000 16.260 281 TYR B CA 1
ATOM 12160 C C . TYR B 1 281 ? 10.011 42.251 60.346 1.000 17.199 281 TYR B C 1
ATOM 12161 O O . TYR B 1 281 ? 11.153 42.374 59.845 1.000 16.974 281 TYR B O 1
ATOM 12179 N N . TRP B 1 282 ? 9.648 42.881 61.480 1.000 16.245 282 TRP B N 1
ATOM 12180 C CA . TRP B 1 282 ? 10.582 43.697 62.204 1.000 15.247 282 TRP B CA 1
ATOM 12181 C C . TRP B 1 282 ? 10.329 43.618 63.709 1.000 14.067 282 TRP B C 1
ATOM 12182 O O . TRP B 1 282 ? 9.269 43.182 64.154 1.000 16.914 282 TRP B O 1
ATOM 12203 N N . TYR B 1 283 ? 11.388 43.924 64.465 1.000 15.300 283 TYR B N 1
ATOM 12204 C CA . TYR B 1 283 ? 11.295 44.139 65.896 1.000 15.164 283 TYR B CA 1
ATOM 12205 C C . TYR B 1 283 ? 11.188 45.628 66.137 1.000 15.211 283 TYR B C 1
ATOM 12206 O O . TYR B 1 283 ? 12.146 46.354 65.908 1.000 16.850 283 TYR B O 1
ATOM 12224 N N . LYS B 1 284 ? 10.047 46.040 66.687 1.000 14.142 284 LYS B N 1
ATOM 12225 C CA . LYS B 1 284 ? 9.907 47.442 67.037 1.000 16.623 284 LYS B CA 1
ATOM 12226 C C . LYS B 1 284 ? 10.601 47.701 68.350 1.000 14.744 284 LYS B C 1
ATOM 12227 O O . LYS B 1 284 ? 10.556 46.903 69.271 1.000 14.308 284 LYS B O 1
ATOM 12246 N N . PHE B 1 285 ? 11.262 48.854 68.436 1.000 14.722 285 PHE B N 1
ATOM 12247 C CA . PHE B 1 285 ? 11.853 49.347 69.661 1.000 14.976 285 PHE B CA 1
ATOM 12248 C C . PHE B 1 285 ? 11.018 50.447 70.291 1.000 15.365 285 PHE B C 1
ATOM 12249 O O . PHE B 1 285 ? 10.597 51.392 69.592 1.000 15.058 285 PHE B O 1
ATOM 12266 N N . ASN B 1 286 ? 10.765 50.301 71.597 1.000 15.576 286 ASN B N 1
ATOM 12267 C CA . ASN B 1 286 ? 10.155 51.367 72.374 1.000 14.596 286 ASN B CA 1
ATOM 12268 C C . ASN B 1 286 ? 11.275 52.347 72.710 1.000 14.639 286 ASN B C 1
ATOM 12269 O O . ASN B 1 286 ? 12.005 52.156 73.682 1.000 13.893 286 ASN B O 1
ATOM 12280 N N . THR B 1 287 ? 11.417 53.376 71.876 1.000 14.330 287 THR B N 1
ATOM 12281 C CA . THR B 1 287 ? 12.480 54.349 72.029 1.000 15.634 287 THR B CA 1
ATOM 12282 C C . THR B 1 287 ? 12.328 55.227 73.266 1.000 16.750 287 THR B C 1
ATOM 12283 O O . THR B 1 287 ? 13.202 56.068 73.480 1.000 17.419 287 THR B O 1
ATOM 12294 N N . GLU B 1 288 ? 11.268 55.029 74.044 1.000 16.601 288 GLU B N 1
ATOM 12295 C CA . GLU B 1 288 ? 11.107 55.761 75.303 1.000 17.361 288 GLU B CA 1
ATOM 12296 C C . GLU B 1 288 ? 11.339 54.844 76.510 1.000 18.947 288 GLU B C 1
ATOM 12297 O O . GLU B 1 288 ? 11.076 55.194 77.655 1.000 21.820 288 GLU B O 1
ATOM 12309 N N . ALA B 1 289 ? 11.820 53.631 76.277 1.000 17.329 289 ALA B N 1
ATOM 12310 C CA . ALA B 1 289 ? 12.069 52.661 77.344 1.000 16.491 289 ALA B CA 1
ATOM 12311 C C . ALA B 1 289 ? 13.557 52.319 77.361 1.000 18.113 289 ALA B C 1
ATOM 12312 O O . ALA B 1 289 ? 14.073 51.817 76.364 1.000 19.141 289 ALA B O 1
ATOM 12319 N N . LYS B 1 290 ? 14.238 52.604 78.468 1.000 18.731 290 LYS B N 1
ATOM 12320 C CA . LYS B 1 290 ? 15.661 52.353 78.532 1.000 18.944 290 LYS B CA 1
ATOM 12321 C C . LYS B 1 290 ? 15.879 50.858 78.404 1.000 20.417 290 LYS B C 1
ATOM 12322 O O . LYS B 1 290 ? 15.073 50.100 78.966 1.000 19.361 290 LYS B O 1
ATOM 12341 N N . PRO B 1 291 ? 16.973 50.381 77.790 1.000 18.871 291 PRO B N 1
ATOM 12342 C CA . PRO B 1 291 ? 18.001 51.164 77.091 1.000 19.050 291 PRO B CA 1
ATOM 12343 C C . PRO B 1 291 ? 17.774 51.413 75.605 1.000 19.172 291 PRO B C 1
ATOM 12344 O O . PRO B 1 291 ? 18.694 51.799 74.892 1.000 18.864 291 PRO B O 1
ATOM 12355 N N . LEU B 1 292 ? 16.549 51.196 75.133 1.000 17.195 292 LEU B N 1
ATOM 12356 C CA . LEU B 1 292 ? 16.232 51.336 73.717 1.000 16.605 292 LEU B CA 1
ATOM 12357 C C . LEU B 1 292 ? 16.012 52.810 73.386 1.000 16.797 292 LEU B C 1
ATOM 12358 O O . LEU B 1 292 ? 15.823 53.101 72.219 1.000 17.403 292 LEU B O 1
ATOM 12374 N N . ASP B 1 293 ? 16.084 53.694 74.384 1.000 18.810 293 ASP B N 1
ATOM 12375 C CA . ASP B 1 293 ? 16.145 55.128 74.090 1.000 19.185 293 ASP B CA 1
ATOM 12376 C C . ASP B 1 293 ? 17.489 55.534 73.486 1.000 22.895 293 ASP B C 1
ATOM 12377 O O . ASP B 1 293 ? 17.651 56.671 73.047 1.000 21.721 293 ASP B O 1
ATOM 12386 N N . ASN B 1 294 ? 18.494 54.650 73.551 1.000 19.161 294 ASN B N 1
ATOM 12387 C CA . ASN B 1 294 ? 19.814 54.973 73.031 1.000 19.972 294 ASN B CA 1
ATOM 12388 C C . ASN B 1 294 ? 19.995 54.378 71.637 1.000 19.019 294 ASN B C 1
ATOM 12389 O O . ASN B 1 294 ? 19.908 53.183 71.433 1.000 20.492 294 ASN B O 1
ATOM 12400 N N . VAL B 1 295 ? 20.212 55.231 70.634 1.000 19.281 295 VAL B N 1
ATOM 12401 C CA . VAL B 1 295 ? 20.212 54.791 69.259 1.000 20.437 295 VAL B CA 1
ATOM 12402 C C . VAL B 1 295 ? 21.339 53.794 69.009 1.000 19.564 295 VAL B C 1
ATOM 12403 O O . VAL B 1 295 ? 21.239 52.947 68.149 1.000 18.821 295 VAL B O 1
ATOM 12416 N N . ASN B 1 296 ? 22.438 53.935 69.738 1.000 21.266 296 ASN B N 1
ATOM 12417 C CA . ASN B 1 296 ? 23.581 53.053 69.551 1.000 20.788 296 ASN B CA 1
ATOM 12418 C C . ASN B 1 296 ? 23.218 51.641 70.004 1.000 20.662 296 ASN B C 1
ATOM 12419 O O . ASN B 1 296 ? 23.618 50.676 69.370 1.000 20.169 296 ASN B O 1
ATOM 12430 N N . ILE B 1 297 ? 22.438 51.523 71.075 1.000 20.336 297 ILE B N 1
ATOM 12431 C CA . ILE B 1 297 ? 21.962 50.208 71.494 1.000 19.626 297 ILE B CA 1
ATOM 12432 C C . ILE B 1 297 ? 21.001 49.651 70.449 1.000 18.868 297 ILE B C 1
ATOM 12433 O O . ILE B 1 297 ? 21.060 48.463 70.112 1.000 18.157 297 ILE B O 1
ATOM 12449 N N . ARG B 1 298 ? 20.055 50.462 69.909 1.000 17.257 298 ARG B N 1
ATOM 12450 C CA . ARG B 1 298 ? 19.154 49.919 68.890 1.000 17.439 298 ARG B CA 1
ATOM 12451 C C . ARG B 1 298 ? 19.958 49.355 67.708 1.000 17.817 298 ARG B C 1
ATOM 12452 O O . ARG B 1 298 ? 19.628 48.308 67.146 1.000 18.941 298 ARG B O 1
ATOM 12473 N N . LYS B 1 299 ? 20.967 50.103 67.242 1.000 19.016 299 LYS B N 1
ATOM 12474 C CA . LYS B 1 299 ? 21.751 49.681 66.092 1.000 18.796 299 LYS B CA 1
ATOM 12475 C C . LYS B 1 299 ? 22.594 48.442 66.394 1.000 18.433 299 LYS B C 1
ATOM 12476 O O . LYS B 1 299 ? 22.737 47.580 65.526 1.000 20.304 299 LYS B O 1
ATOM 12495 N N . ALA B 1 300 ? 23.131 48.353 67.608 1.000 20.781 300 ALA B N 1
ATOM 12496 C CA . ALA B 1 300 ? 23.870 47.152 68.002 1.000 19.260 300 ALA B CA 1
ATOM 12497 C C . ALA B 1 300 ? 22.982 45.931 67.876 1.000 21.185 300 ALA B C 1
ATOM 12498 O O . ALA B 1 300 ? 23.401 44.905 67.353 1.000 20.511 300 ALA B O 1
ATOM 12505 N N . LEU B 1 301 ? 21.744 46.027 68.387 1.000 17.448 301 LEU B N 1
ATOM 12506 C CA . LEU B 1 301 ? 20.817 44.900 68.363 1.000 16.951 301 LEU B CA 1
ATOM 12507 C C . LEU B 1 301 ? 20.423 44.567 66.935 1.000 17.360 301 LEU B C 1
ATOM 12508 O O . LEU B 1 301 ? 20.164 43.422 66.592 1.000 20.537 301 LEU B O 1
ATOM 12524 N N . THR B 1 302 ? 20.315 45.591 66.083 1.000 18.241 302 THR B N 1
ATOM 12525 C CA . THR B 1 302 ? 19.860 45.407 64.733 1.000 16.633 302 THR B CA 1
ATOM 12526 C C . THR B 1 302 ? 20.985 44.799 63.866 1.000 17.959 302 THR B C 1
ATOM 12527 O O . THR B 1 302 ? 20.739 43.890 63.084 1.000 19.465 302 THR B O 1
ATOM 12538 N N . TYR B 1 303 ? 22.190 45.356 64.002 1.000 19.417 303 TYR B N 1
ATOM 12539 C CA . TYR B 1 303 ? 23.305 44.976 63.131 1.000 20.013 303 TYR B CA 1
ATOM 12540 C C . TYR B 1 303 ? 23.837 43.569 63.428 1.000 21.759 303 TYR B C 1
ATOM 12541 O O . TYR B 1 303 ? 24.389 42.931 62.537 1.000 22.201 303 TYR B O 1
ATOM 12559 N N . SER B 1 304 ? 23.612 43.059 64.638 1.000 19.334 304 SER B N 1
ATOM 12560 C CA . SER B 1 304 ? 24.105 41.762 65.078 1.000 21.110 304 SER B CA 1
ATOM 12561 C C . SER B 1 304 ? 23.225 40.596 64.639 1.000 23.868 304 SER B C 1
ATOM 12562 O O . SER B 1 304 ? 23.510 39.473 64.988 1.000 23.954 304 SER B O 1
ATOM 12570 N N . LEU B 1 305 ? 22.104 40.839 63.943 1.000 19.695 305 LEU B N 1
ATOM 12571 C CA . LEU B 1 305 ? 21.242 39.762 63.482 1.000 19.891 305 LEU B CA 1
ATOM 12572 C C . LEU B 1 305 ? 21.845 39.096 62.244 1.000 19.158 305 LEU B C 1
ATOM 12573 O O . LEU B 1 305 ? 22.335 39.781 61.352 1.000 20.871 305 LEU B O 1
ATOM 12589 N N . ASP B 1 306 ? 21.578 37.786 62.117 1.000 20.534 306 ASP B N 1
ATOM 12590 C CA . ASP B 1 306 ? 21.906 37.013 60.942 1.000 20.725 306 ASP B CA 1
ATOM 12591 C C . ASP B 1 306 ? 20.617 36.587 60.274 1.000 18.280 306 ASP B C 1
ATOM 12592 O O . ASP B 1 306 ? 20.047 35.527 60.540 1.000 21.067 306 ASP B O 1
ATOM 12601 N N . ARG B 1 307 ? 20.122 37.503 59.443 1.000 18.901 307 ARG B N 1
ATOM 12602 C CA . ARG B 1 307 ? 18.853 37.316 58.785 1.000 18.910 307 ARG B CA 1
ATOM 12603 C C . ARG B 1 307 ? 18.874 36.125 57.823 1.000 19.567 307 ARG B C 1
ATOM 12604 O O . ARG B 1 307 ? 17.903 35.411 57.694 1.000 20.058 307 ARG B O 1
ATOM 12625 N N . GLN B 1 308 ? 20.020 35.890 57.165 1.000 24.699 308 GLN B N 1
ATOM 12626 C CA . GLN B 1 308 ? 20.144 34.757 56.264 1.000 22.725 308 GLN B CA 1
ATOM 12627 C C . GLN B 1 308 ? 19.883 33.469 57.032 1.000 21.090 308 GLN B C 1
ATOM 12628 O O . GLN B 1 308 ? 19.167 32.590 56.582 1.000 22.769 308 GLN B O 1
ATOM 12642 N N . SER B 1 309 ? 20.451 33.356 58.215 1.000 20.394 309 SER B N 1
ATOM 12643 C CA . SER B 1 309 ? 20.255 32.154 59.003 1.000 22.509 309 SER B CA 1
ATOM 12644 C C . SER B 1 309 ? 18.800 32.033 59.448 1.000 23.713 309 SER B C 1
ATOM 12645 O O . SER B 1 309 ? 18.210 30.965 59.410 1.000 22.040 309 SER B O 1
ATOM 12653 N N . ILE B 1 310 ? 18.188 33.145 59.884 1.000 21.202 310 ILE B N 1
ATOM 12654 C CA . ILE B 1 310 ? 16.766 33.094 60.182 1.000 21.160 310 ILE B CA 1
ATOM 12655 C C . ILE B 1 310 ? 15.936 32.532 59.019 1.000 17.411 310 ILE B C 1
ATOM 12656 O O . ILE B 1 310 ? 15.088 31.643 59.221 1.000 20.477 310 ILE B O 1
ATOM 12672 N N . VAL B 1 311 ? 16.092 33.101 57.824 1.000 20.643 311 VAL B N 1
ATOM 12673 C CA . VAL B 1 311 ? 15.168 32.758 56.734 1.000 21.823 311 VAL B CA 1
ATOM 12674 C C . VAL B 1 311 ? 15.447 31.344 56.214 1.000 24.394 311 VAL B C 1
ATOM 12675 O O . VAL B 1 311 ? 14.528 30.606 55.869 1.000 25.766 311 VAL B O 1
ATOM 12688 N N . LYS B 1 312 ? 16.721 30.947 56.205 1.000 25.951 312 LYS B N 1
ATOM 12689 C CA . LYS B 1 312 ? 17.092 29.620 55.695 1.000 26.076 312 LYS B CA 1
ATOM 12690 C C . LYS B 1 312 ? 16.817 28.521 56.715 1.000 24.856 312 LYS B C 1
ATOM 12691 O O . LYS B 1 312 ? 16.390 27.413 56.352 1.000 26.268 312 LYS B O 1
ATOM 12710 N N . ASN B 1 313 ? 17.069 28.773 58.004 1.000 22.702 313 ASN B N 1
ATOM 12711 C CA . ASN B 1 313 ? 17.042 27.682 58.960 1.000 21.706 313 ASN B CA 1
ATOM 12712 C C . ASN B 1 313 ? 15.856 27.714 59.905 1.000 23.619 313 ASN B C 1
ATOM 12713 O O . ASN B 1 313 ? 15.518 26.662 60.440 1.000 24.527 313 ASN B O 1
ATOM 12724 N N . VAL B 1 314 ? 15.264 28.902 60.164 1.000 22.108 314 VAL B N 1
ATOM 12725 C CA . VAL B 1 314 ? 14.194 29.022 61.144 1.000 21.645 314 VAL B CA 1
ATOM 12726 C C . VAL B 1 314 ? 12.862 29.072 60.397 1.000 19.719 314 VAL B C 1
ATOM 12727 O O . VAL B 1 314 ? 12.049 28.172 60.580 1.000 22.549 314 VAL B O 1
ATOM 12740 N N . THR B 1 315 ? 12.656 30.050 59.513 1.000 19.970 315 THR B N 1
ATOM 12741 C CA . THR B 1 315 ? 11.363 30.167 58.838 1.000 21.578 315 THR B CA 1
ATOM 12742 C C . THR B 1 315 ? 11.234 29.198 57.652 1.000 22.390 315 THR B C 1
ATOM 12743 O O . THR B 1 315 ? 10.188 28.571 57.470 1.000 25.442 315 THR B O 1
ATOM 12754 N N . GLN B 1 316 ? 12.273 29.131 56.805 1.000 26.468 316 GLN B N 1
ATOM 12755 C CA . GLN B 1 316 ? 12.343 28.143 55.731 1.000 24.921 316 GLN B CA 1
ATOM 12756 C C . GLN B 1 316 ? 11.288 28.377 54.643 1.000 28.432 316 GLN B C 1
ATOM 12757 O O . GLN B 1 316 ? 10.952 27.441 53.899 1.000 28.150 316 GLN B O 1
ATOM 12771 N N . GLY B 1 317 ? 10.816 29.630 54.457 1.000 27.388 317 GLY B N 1
ATOM 12772 C CA . GLY B 1 317 ? 9.788 29.898 53.446 1.000 27.605 317 GLY B CA 1
ATOM 12773 C C . GLY B 1 317 ? 10.227 30.867 52.353 1.000 26.924 317 GLY B C 1
ATOM 12774 O O . GLY B 1 317 ? 9.394 31.585 51.798 1.000 25.961 317 GLY B O 1
ATOM 12778 N N . GLU B 1 318 ? 11.520 30.910 52.038 1.000 26.741 318 GLU B N 1
ATOM 12779 C CA . GLU B 1 318 ? 12.071 31.702 50.939 1.000 27.289 318 GLU B CA 1
ATOM 12780 C C . GLU B 1 318 ? 11.931 33.205 51.182 1.000 25.036 318 GLU B C 1
ATOM 12781 O O . GLU B 1 318 ? 12.141 34.019 50.280 1.000 26.653 318 GLU B O 1
ATOM 12793 N N . GLN B 1 319 ? 11.719 33.595 52.439 1.000 24.269 319 GLN B N 1
ATOM 12794 C CA . GLN B 1 319 ? 11.787 35.005 52.752 1.000 24.454 319 GLN B CA 1
ATOM 12795 C C . GLN B 1 319 ? 13.188 35.542 52.495 1.000 25.587 319 GLN B C 1
ATOM 12796 O O . GLN B 1 319 ? 14.190 34.811 52.556 1.000 27.285 319 GLN B O 1
ATOM 12810 N N . ILE B 1 320 ? 13.279 36.823 52.163 1.000 25.701 320 ILE B N 1
ATOM 12811 C CA . ILE B 1 320 ? 14.589 37.429 51.991 1.000 26.705 320 ILE B CA 1
ATOM 12812 C C . ILE B 1 320 ? 14.938 38.385 53.133 1.000 26.090 320 ILE B C 1
ATOM 12813 O O . ILE B 1 320 ? 14.078 39.085 53.696 1.000 22.829 320 ILE B O 1
ATOM 12829 N N . PRO B 1 321 ? 16.226 38.467 53.509 1.000 20.015 321 PRO B N 1
ATOM 12830 C CA . PRO B 1 321 ? 16.710 39.425 54.505 1.000 20.215 321 PRO B CA 1
ATOM 12831 C C . PRO B 1 321 ? 16.315 40.873 54.228 1.000 21.891 321 PRO B C 1
ATOM 12832 O O . PRO B 1 321 ? 16.413 41.358 53.092 1.000 22.143 321 PRO B O 1
ATOM 12843 N N . ALA B 1 322 ? 15.804 41.545 55.276 1.000 20.134 322 ALA B N 1
ATOM 12844 C CA . ALA B 1 322 ? 15.410 42.942 55.177 1.000 20.058 322 ALA B CA 1
ATOM 12845 C C . ALA B 1 322 ? 16.338 43.792 56.035 1.000 19.034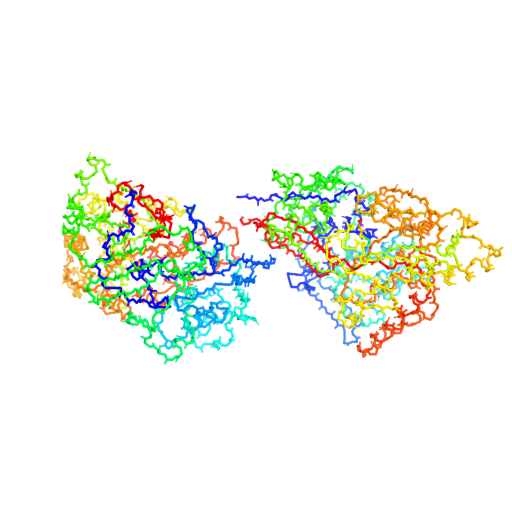 322 ALA B C 1
ATOM 12846 O O . ALA B 1 322 ? 16.485 43.594 57.255 1.000 17.969 322 ALA B O 1
ATOM 12853 N N . MET B 1 323 ? 16.919 44.786 55.368 1.000 19.719 323 MET B N 1
ATOM 12854 C CA . MET B 1 323 ? 17.810 45.782 55.939 1.000 21.865 323 MET B CA 1
ATOM 12855 C C . MET B 1 323 ? 17.301 47.125 55.424 1.000 21.407 323 MET B C 1
ATOM 12856 O O . MET B 1 323 ? 18.027 48.059 55.083 1.000 22.010 323 MET B O 1
ATOM 12870 N N . ALA B 1 324 ? 15.966 47.236 55.527 1.000 19.523 324 ALA B N 1
ATOM 12871 C CA . ALA B 1 324 ? 15.190 48.328 54.947 1.000 20.498 324 ALA B CA 1
ATOM 12872 C C . ALA B 1 324 ? 13.751 48.157 55.427 1.000 19.856 324 ALA B C 1
ATOM 12873 O O . ALA B 1 324 ? 13.334 47.076 55.841 1.000 21.267 324 ALA B O 1
ATOM 12880 N N . ALA B 1 325 ? 12.943 49.197 55.214 1.000 24.046 325 ALA B N 1
ATOM 12881 C CA . ALA B 1 325 ? 11.530 49.198 55.570 1.000 22.398 325 ALA B CA 1
ATOM 12882 C C . ALA B 1 325 ? 10.605 48.848 54.408 1.000 20.945 325 ALA B C 1
ATOM 12883 O O . ALA B 1 325 ? 9.658 48.099 54.583 1.000 23.542 325 ALA B O 1
ATOM 12890 N N . VAL B 1 326 ? 10.901 49.334 53.193 1.000 19.284 326 VAL B N 1
ATOM 12891 C CA . VAL B 1 326 ? 9.999 49.173 52.066 1.000 20.819 326 VAL B CA 1
ATOM 12892 C C . VAL B 1 326 ? 10.363 47.916 51.284 1.000 22.071 326 VAL B C 1
ATOM 12893 O O . VAL B 1 326 ? 11.522 47.788 50.892 1.000 23.303 326 VAL B O 1
ATOM 12906 N N . PRO B 1 327 ? 9.431 46.969 51.050 1.000 22.076 327 PRO B N 1
ATOM 12907 C CA . PRO B 1 327 ? 9.742 45.720 50.358 1.000 25.277 327 PRO B CA 1
ATOM 12908 C C . PRO B 1 327 ? 10.191 46.030 48.936 1.000 26.376 327 PRO B C 1
ATOM 12909 O O . PRO B 1 327 ? 9.750 46.986 48.292 1.000 28.936 327 PRO B O 1
ATOM 12920 N N . PRO B 1 328 ? 11.095 45.200 48.395 1.000 28.796 328 PRO B N 1
ATOM 12921 C CA . PRO B 1 328 ? 11.559 45.419 47.030 1.000 30.643 328 PRO B CA 1
ATOM 12922 C C . PRO B 1 328 ? 10.609 44.937 45.931 1.000 36.615 328 PRO B C 1
ATOM 12923 O O . PRO B 1 328 ? 10.936 45.136 44.757 1.000 36.366 328 PRO B O 1
ATOM 12934 N N . THR B 1 329 ? 9.470 44.317 46.308 1.000 36.049 329 THR B N 1
ATOM 12935 C CA . THR B 1 329 ? 8.386 44.042 45.376 1.000 37.952 329 THR B CA 1
ATOM 12936 C C . THR B 1 329 ? 7.693 45.350 44.984 1.000 39.123 329 THR B C 1
ATOM 12937 O O . THR B 1 329 ? 6.946 45.366 44.015 1.000 38.561 329 THR B O 1
ATOM 12948 N N . MET B 1 330 ? 7.964 46.446 45.714 1.000 40.757 330 MET B N 1
ATOM 12949 C CA . MET B 1 330 ? 7.422 47.764 45.410 1.000 42.794 330 MET B CA 1
ATOM 12950 C C . MET B 1 330 ? 8.209 48.358 44.245 1.000 43.742 330 MET B C 1
ATOM 12951 O O . MET B 1 330 ? 9.414 48.527 44.355 1.000 37.025 330 MET B O 1
ATOM 12965 N N . LYS B 1 331 ? 7.513 48.720 43.158 1.000 47.624 331 LYS B N 1
ATOM 12966 C CA . LYS B 1 331 ? 8.128 49.368 42.003 1.000 46.976 331 LYS B CA 1
ATOM 12967 C C . LYS B 1 331 ? 8.922 50.600 42.459 1.000 46.195 331 LYS B C 1
ATOM 12968 O O . LYS B 1 331 ? 8.398 51.449 43.172 1.000 40.809 331 LYS B O 1
ATOM 12974 N N . GLY B 1 332 ? 10.206 50.680 42.058 1.000 43.707 332 GLY B N 1
ATOM 12975 C CA . GLY B 1 332 ? 11.109 51.747 42.475 1.000 47.163 332 GLY B CA 1
ATOM 12976 C C . GLY B 1 332 ? 12.070 51.349 43.608 1.000 50.340 332 GLY B C 1
ATOM 12977 O O . GLY B 1 332 ? 13.122 51.973 43.778 1.000 45.217 332 GLY B O 1
ATOM 12981 N N . PHE B 1 333 ? 11.710 50.329 44.407 1.000 46.577 333 PHE B N 1
ATOM 12982 C CA . PHE B 1 333 ? 12.446 50.028 45.630 1.000 41.991 333 PHE B CA 1
ATOM 12983 C C . PHE B 1 333 ? 13.115 48.655 45.552 1.000 43.540 333 PHE B C 1
ATOM 12984 O O . PHE B 1 333 ? 13.403 48.060 46.591 1.000 37.273 333 PHE B O 1
ATOM 13001 N N . GLU B 1 334 ? 13.444 48.204 44.325 1.000 44.386 334 GLU B N 1
ATOM 13002 C CA . GLU B 1 334 ? 13.999 46.874 44.078 1.000 41.163 334 GLU B CA 1
ATOM 13003 C C . GLU B 1 334 ? 15.417 46.759 44.662 1.000 37.337 334 GLU B C 1
ATOM 13004 O O . GLU B 1 334 ? 15.870 45.651 44.965 1.000 37.300 334 GLU B O 1
ATOM 13016 N N . ASP B 1 335 ? 16.089 47.905 44.833 1.000 33.832 335 ASP B N 1
ATOM 13017 C CA . ASP B 1 335 ? 17.367 48.041 45.518 1.000 36.553 335 ASP B CA 1
ATOM 13018 C C . ASP B 1 335 ? 17.293 47.652 46.998 1.000 38.817 335 ASP B C 1
ATOM 13019 O O . ASP B 1 335 ? 18.313 47.586 47.679 1.000 36.470 335 ASP B O 1
ATOM 13028 N N . ASN B 1 336 ? 16.087 47.497 47.554 1.000 35.627 336 ASN B N 1
ATOM 13029 C CA . ASN B 1 336 ? 15.999 47.172 48.973 1.000 31.384 336 ASN B CA 1
ATOM 13030 C C . ASN B 1 336 ? 16.230 45.686 49.230 1.000 29.581 336 ASN B C 1
ATOM 13031 O O . ASN B 1 336 ? 16.224 45.282 50.383 1.000 25.462 336 ASN B O 1
ATOM 13042 N N . LYS B 1 337 ? 16.491 44.884 48.180 1.000 31.366 337 LYS B N 1
ATOM 13043 C CA . LYS B 1 337 ? 17.009 43.532 48.334 1.000 34.068 337 LYS B CA 1
ATOM 13044 C C . LYS B 1 337 ? 18.357 43.610 49.044 1.000 32.716 337 LYS B C 1
ATOM 13045 O O . LYS B 1 337 ? 18.643 42.776 49.895 1.000 30.596 337 LYS B O 1
ATOM 13064 N N . GLU B 1 338 ? 19.156 44.627 48.694 1.000 31.271 338 GLU B N 1
ATOM 13065 C CA . GLU B 1 338 ? 20.485 44.827 49.258 1.000 34.802 338 GLU B CA 1
ATOM 13066 C C . GLU B 1 338 ? 20.406 45.596 50.576 1.000 33.441 338 GLU B C 1
ATOM 13067 O O . GLU B 1 338 ? 21.150 45.324 51.512 1.000 33.172 338 GLU B O 1
ATOM 13079 N N . GLY B 1 339 ? 19.553 46.621 50.635 1.000 32.222 339 GLY B N 1
ATOM 13080 C CA . GLY B 1 339 ? 19.311 47.302 51.896 1.000 32.503 339 GLY B CA 1
ATOM 13081 C C . GLY B 1 339 ? 20.362 48.355 52.189 1.000 30.214 339 GLY B C 1
ATOM 13082 O O . GLY B 1 339 ? 21.235 48.605 51.362 1.000 30.964 339 GLY B O 1
ATOM 13086 N N . TYR B 1 340 ? 20.249 48.956 53.382 1.000 25.865 340 TYR B N 1
ATOM 13087 C CA . TYR B 1 340 ? 20.972 50.131 53.813 1.000 23.302 340 TYR B CA 1
ATOM 13088 C C . TYR B 1 340 ? 22.221 49.755 54.605 1.000 25.057 340 TYR B C 1
ATOM 13089 O O . TYR B 1 340 ? 23.009 50.612 54.909 1.000 30.320 340 TYR B O 1
ATOM 13107 N N . PHE B 1 341 ? 22.341 48.486 55.009 1.000 25.190 341 PHE B N 1
ATOM 13108 C CA . PHE B 1 341 ? 23.443 48.041 55.852 1.000 23.952 341 PHE B CA 1
ATOM 13109 C C . PHE B 1 341 ? 23.619 46.540 55.646 1.000 23.893 341 PHE B C 1
ATOM 13110 O O . PHE B 1 341 ? 22.754 45.882 55.103 1.000 25.143 341 PHE B O 1
ATOM 13127 N N . LYS B 1 342 ? 24.772 46.019 56.082 1.000 23.887 342 LYS B N 1
ATOM 13128 C CA . LYS B 1 342 ? 25.132 44.624 55.857 1.000 26.201 342 LYS B CA 1
ATOM 13129 C C . LYS B 1 342 ? 24.412 43.722 56.858 1.000 22.309 342 LYS B C 1
ATOM 13130 O O . LYS B 1 342 ? 24.392 44.019 58.047 1.000 26.378 342 LYS B O 1
ATOM 13149 N N . ASP B 1 343 ? 23.851 42.618 56.378 1.000 22.736 343 ASP B N 1
ATOM 13150 C CA . ASP B 1 343 ? 23.330 41.577 57.246 1.000 22.834 343 ASP B CA 1
ATOM 13151 C C . ASP B 1 343 ? 24.514 41.018 58.035 1.000 26.117 343 ASP B C 1
ATOM 13152 O O . ASP B 1 343 ? 25.654 40.958 57.530 1.000 26.699 343 ASP B O 1
ATOM 13161 N N . ASN B 1 344 ? 24.220 40.558 59.247 1.000 23.075 344 ASN B N 1
ATOM 13162 C CA . ASN B 1 344 ? 25.172 39.801 60.056 1.000 26.805 344 ASN B CA 1
ATOM 13163 C C . ASN B 1 344 ? 26.488 40.555 60.218 1.000 27.926 344 ASN B C 1
ATOM 13164 O O . ASN B 1 344 ? 27.542 39.969 59.994 1.000 26.838 344 ASN B O 1
ATOM 13175 N N . ASP B 1 345 ? 26.432 41.818 60.643 1.000 24.557 345 ASP B N 1
ATOM 13176 C CA . ASP B 1 345 ? 27.590 42.696 60.737 1.000 25.135 345 ASP B CA 1
ATOM 13177 C C . ASP B 1 345 ? 27.958 42.941 62.197 1.000 24.449 345 ASP B C 1
ATOM 13178 O O . ASP B 1 345 ? 27.755 44.000 62.806 1.000 25.455 345 ASP B O 1
ATOM 13187 N N . VAL B 1 346 ? 28.542 41.904 62.795 1.000 26.435 346 VAL B N 1
ATOM 13188 C CA . VAL B 1 346 ? 28.822 41.917 64.220 1.000 27.298 346 VAL B CA 1
ATOM 13189 C C . VAL B 1 346 ? 29.853 42.969 64.575 1.000 25.666 346 VAL B C 1
ATOM 13190 O O . VAL B 1 346 ? 29.807 43.561 65.636 1.000 23.840 346 VAL B O 1
ATOM 13203 N N . LYS B 1 347 ? 30.859 43.140 63.720 1.000 25.539 347 LYS B N 1
ATOM 13204 C CA . LYS B 1 347 ? 31.897 44.110 63.999 1.000 30.410 347 LYS B CA 1
ATOM 13205 C C . LYS B 1 347 ? 31.306 45.510 64.209 1.000 26.013 347 LYS B C 1
ATOM 13206 O O . LYS B 1 347 ? 31.621 46.230 65.178 1.000 28.111 347 LYS B O 1
ATOM 13225 N N . THR B 1 348 ? 30.404 45.904 63.296 1.000 27.290 348 THR B N 1
ATOM 13226 C CA . THR B 1 348 ? 29.808 47.218 63.404 1.000 25.947 348 THR B CA 1
ATOM 13227 C C . THR B 1 348 ? 28.894 47.249 64.634 1.000 21.331 348 THR B C 1
ATOM 13228 O O . THR B 1 348 ? 28.891 48.214 65.398 1.000 23.268 348 THR B O 1
ATOM 13239 N N . ALA B 1 349 ? 28.173 46.143 64.859 1.000 23.769 349 ALA B N 1
ATOM 13240 C CA . ALA B 1 349 ? 27.236 46.059 65.968 1.000 22.163 349 ALA B CA 1
ATOM 13241 C C . ALA B 1 349 ? 27.971 46.298 67.286 1.000 23.764 349 ALA B C 1
ATOM 13242 O O . ALA B 1 349 ? 27.549 47.063 68.153 1.000 23.174 349 ALA B O 1
ATOM 13249 N N . LYS B 1 350 ? 29.158 45.671 67.428 1.000 24.096 350 LYS B N 1
ATOM 13250 C CA . LYS B 1 350 ? 29.931 45.838 68.649 1.000 26.378 350 LYS B CA 1
ATOM 13251 C C . LYS B 1 350 ? 30.455 47.269 68.827 1.000 23.064 350 LYS B C 1
ATOM 13252 O O . LYS B 1 350 ? 30.559 47.714 69.971 1.000 23.781 350 LYS B O 1
ATOM 13271 N N . GLU B 1 351 ? 30.764 47.999 67.740 1.000 25.047 351 GLU B N 1
ATOM 13272 C CA . GLU B 1 351 ? 31.192 49.390 67.844 1.000 29.354 351 GLU B CA 1
ATOM 13273 C C . GLU B 1 351 ? 30.063 50.277 68.362 1.000 25.159 351 GLU B C 1
ATOM 13274 O O . GLU B 1 351 ? 30.266 51.185 69.182 1.000 25.356 351 GLU B O 1
ATOM 13286 N N . TYR B 1 352 ? 28.852 50.023 67.837 1.000 24.157 352 TYR B N 1
ATOM 13287 C CA . TYR B 1 352 ? 27.685 50.716 68.362 1.000 23.892 352 TYR B CA 1
ATOM 13288 C C . TYR B 1 352 ? 27.431 50.384 69.825 1.000 22.374 352 TYR B C 1
ATOM 13289 O O . TYR B 1 352 ? 27.120 51.282 70.623 1.000 22.333 352 TYR B O 1
ATOM 13307 N N . LEU B 1 353 ? 27.518 49.103 70.179 1.000 24.262 353 LEU B N 1
ATOM 13308 C CA . LEU B 1 353 ? 27.312 48.719 71.573 1.000 23.423 353 LEU B CA 1
ATOM 13309 C C . LEU B 1 353 ? 28.237 49.507 72.517 1.000 22.951 353 LEU B C 1
ATOM 13310 O O . LEU B 1 353 ? 27.815 50.008 73.563 1.000 20.895 353 LEU B O 1
ATOM 13326 N N . GLU B 1 354 ? 29.527 49.576 72.151 1.000 24.299 354 GLU B N 1
ATOM 13327 C CA . GLU B 1 354 ? 30.532 50.257 72.946 1.000 26.197 354 GLU B CA 1
ATOM 13328 C C . GLU B 1 354 ? 30.177 51.731 73.099 1.000 23.105 354 GLU B C 1
ATOM 13329 O O . GLU B 1 354 ? 30.255 52.257 74.212 1.000 23.833 354 GLU B O 1
ATOM 13341 N N . LYS B 1 355 ? 29.744 52.387 71.993 1.000 23.027 355 LYS B N 1
ATOM 13342 C CA . LYS B 1 355 ? 29.376 53.796 72.064 1.000 25.706 355 LYS B CA 1
ATOM 13343 C C . LYS B 1 355 ? 28.213 53.988 73.046 1.000 21.574 355 LYS B C 1
ATOM 13344 O O . LYS B 1 355 ? 28.203 54.890 73.894 1.000 23.952 355 LYS B O 1
ATOM 13363 N N . GLY B 1 356 ? 27.209 53.096 72.933 1.000 23.512 356 GLY B N 1
ATOM 13364 C CA . GLY B 1 356 ? 26.042 53.118 73.800 1.000 22.044 356 GLY B CA 1
ATOM 13365 C C . GLY B 1 356 ? 26.359 52.896 75.281 1.000 20.218 356 GLY B C 1
ATOM 13366 O O . GLY B 1 356 ? 25.928 53.648 76.145 1.000 22.025 356 GLY B O 1
ATOM 13370 N N . LEU B 1 357 ? 27.178 51.881 75.580 1.000 21.906 357 LEU B N 1
ATOM 13371 C CA . LEU B 1 357 ? 27.567 51.645 76.952 1.000 21.387 357 LEU B CA 1
ATOM 13372 C C . LEU B 1 357 ? 28.294 52.858 77.543 1.000 20.699 357 LEU B C 1
ATOM 13373 O O . LEU B 1 357 ? 28.029 53.260 78.681 1.000 23.292 357 LEU B O 1
ATOM 13389 N N . LYS B 1 358 ? 29.219 53.453 76.767 1.000 24.544 358 LYS B N 1
ATOM 13390 C CA . LYS B 1 358 ? 30.013 54.582 77.245 1.000 26.486 358 LYS B CA 1
ATOM 13391 C C . LYS B 1 358 ? 29.106 55.771 77.547 1.000 23.345 358 LYS B C 1
ATOM 13392 O O . LYS B 1 358 ? 29.273 56.444 78.546 1.000 24.685 358 LYS B O 1
ATOM 13411 N N . GLU B 1 359 ? 28.089 56.008 76.699 1.000 26.850 359 GLU B N 1
ATOM 13412 C CA . GLU B 1 359 ? 27.148 57.088 76.976 1.000 25.638 359 GLU B CA 1
ATOM 13413 C C . GLU B 1 359 ? 26.377 56.858 78.279 1.000 25.712 359 GLU B C 1
ATOM 13414 O O . GLU B 1 359 ? 25.965 57.802 78.941 1.000 26.174 359 GLU B O 1
ATOM 13426 N N . MET B 1 360 ? 26.167 55.593 78.675 1.000 24.022 360 MET B N 1
ATOM 13427 C CA . MET B 1 360 ? 25.470 55.269 79.906 1.000 21.868 360 MET B CA 1
ATOM 13428 C C . MET B 1 360 ? 26.396 55.166 81.110 1.000 18.887 360 MET B C 1
ATOM 13429 O O . MET B 1 360 ? 25.910 54.998 82.213 1.000 21.750 360 MET B O 1
ATOM 13443 N N . GLY B 1 361 ? 27.707 55.264 80.868 1.000 21.559 361 GLY B N 1
ATOM 13444 C CA . GLY B 1 361 ? 28.716 55.140 81.913 1.000 22.930 361 GLY B CA 1
ATOM 13445 C C . GLY B 1 361 ? 28.980 53.690 82.340 1.000 23.591 361 GLY B C 1
ATOM 13446 O O . GLY B 1 361 ? 29.437 53.464 83.472 1.000 22.412 361 GLY B O 1
ATOM 13450 N N . LEU B 1 362 ? 28.638 52.749 81.436 1.000 24.648 362 LEU B N 1
ATOM 13451 C CA . LEU B 1 362 ? 28.803 51.318 81.679 1.000 23.317 362 LEU B CA 1
ATOM 13452 C C . LEU B 1 362 ? 29.989 50.806 80.865 1.000 25.157 362 LEU B C 1
ATOM 13453 O O . LEU B 1 362 ? 30.345 51.369 79.841 1.000 27.670 362 LEU B O 1
ATOM 13469 N N . SER B 1 363 ? 30.570 49.695 81.336 1.000 31.336 363 SER B N 1
ATOM 13470 C CA . SER B 1 363 ? 31.700 49.041 80.689 1.000 34.699 363 SER B CA 1
ATOM 13471 C C . SER B 1 363 ? 31.281 47.741 80.008 1.000 29.879 363 SER B C 1
ATOM 13472 O O . SER B 1 363 ? 31.845 47.367 78.989 1.000 34.996 363 SER B O 1
ATOM 13480 N N . LYS B 1 364 ? 30.337 47.024 80.612 1.000 27.653 364 LYS B N 1
ATOM 13481 C CA . LYS B 1 364 ? 30.010 45.700 80.137 1.000 29.460 364 LYS B CA 1
ATOM 13482 C C . LYS B 1 364 ? 28.553 45.645 79.716 1.000 23.277 364 LYS B C 1
ATOM 13483 O O . LYS B 1 364 ? 27.699 46.206 80.398 1.000 24.737 364 LYS B O 1
ATOM 13502 N N . ALA B 1 365 ? 28.323 44.842 78.669 1.000 24.641 365 ALA B N 1
ATOM 13503 C CA . ALA B 1 365 ? 26.979 44.538 78.182 1.000 23.402 365 ALA B CA 1
ATOM 13504 C C . ALA B 1 365 ? 26.108 43.924 79.277 1.000 23.550 365 ALA B C 1
ATOM 13505 O O . ALA B 1 365 ? 24.935 44.206 79.339 1.000 21.966 365 ALA B O 1
ATOM 13512 N N . SER B 1 366 ? 26.675 43.135 80.212 1.000 24.490 366 SER B N 1
ATOM 13513 C CA . SER B 1 366 ? 25.889 42.496 81.252 1.000 23.233 366 SER B CA 1
ATOM 13514 C C . SER B 1 366 ? 25.387 43.489 82.292 1.000 24.135 366 SER B C 1
ATOM 13515 O O . SER B 1 366 ? 24.577 43.144 83.143 1.000 26.265 366 SER B O 1
ATOM 13523 N N . ASP B 1 367 ? 25.896 44.737 82.259 1.000 22.993 367 ASP B N 1
ATOM 13524 C CA . ASP B 1 367 ? 25.427 45.761 83.182 1.000 23.412 367 ASP B CA 1
ATOM 13525 C C . ASP B 1 367 ? 24.264 46.602 82.615 1.000 20.035 367 ASP B C 1
ATOM 13526 O O . ASP B 1 367 ? 23.727 47.407 83.340 1.000 22.620 367 ASP B O 1
ATOM 13535 N N . LEU B 1 368 ? 23.865 46.358 81.361 1.000 21.707 368 LEU B N 1
ATOM 13536 C CA . LEU B 1 368 ? 22.635 46.958 80.834 1.000 21.445 368 LEU B CA 1
ATOM 13537 C C . LEU B 1 368 ? 21.462 46.603 81.727 1.000 22.305 368 LEU B C 1
ATOM 13538 O O . LEU B 1 368 ? 21.423 45.540 82.344 1.000 24.003 368 LEU B O 1
ATOM 13554 N N . PRO B 1 369 ? 20.459 47.500 81.776 1.000 23.164 369 PRO B N 1
ATOM 13555 C CA . PRO B 1 369 ? 19.176 47.215 82.403 1.000 22.608 369 PRO B CA 1
ATOM 13556 C C . PRO B 1 369 ? 18.597 45.937 81.775 1.000 19.323 369 PRO B C 1
ATOM 13557 O O . PRO B 1 369 ? 18.904 45.611 80.618 1.000 21.959 369 PRO B O 1
ATOM 13568 N N . LYS B 1 370 ? 17.666 45.317 82.496 1.000 20.168 370 LYS B N 1
ATOM 13569 C CA . LYS B 1 370 ? 16.959 44.158 81.963 1.000 20.410 370 LYS B CA 1
ATOM 13570 C C . LYS B 1 370 ? 16.283 44.554 80.646 1.000 20.253 370 LYS B C 1
ATOM 13571 O O . LYS B 1 370 ? 15.738 45.648 80.539 1.000 19.550 370 LYS B O 1
ATOM 13590 N N . ILE B 1 371 ? 16.385 43.680 79.632 1.000 18.820 371 ILE B N 1
ATOM 13591 C CA . ILE B 1 371 ? 15.685 43.853 78.364 1.000 18.264 371 ILE B CA 1
ATOM 13592 C C . ILE B 1 371 ? 14.751 42.673 78.127 1.000 18.165 371 ILE B C 1
ATOM 13593 O O . ILE B 1 371 ? 15.179 41.537 78.152 1.000 19.387 371 ILE B O 1
ATOM 13609 N N . LYS B 1 372 ? 13.505 42.983 77.837 1.000 16.869 372 LYS B N 1
ATOM 13610 C CA . LYS B 1 372 ? 12.505 41.985 77.489 1.000 18.990 372 LYS B CA 1
ATOM 13611 C C . LYS B 1 372 ? 12.137 42.069 76.012 1.000 19.003 372 LYS B C 1
ATOM 13612 O O . LYS B 1 372 ? 11.849 43.157 75.499 1.000 17.520 372 LYS B O 1
ATOM 13631 N N . LEU B 1 373 ? 12.166 40.909 75.335 1.000 16.196 373 LEU B N 1
ATOM 13632 C CA . LEU B 1 373 ? 11.728 40.766 73.963 1.000 15.816 373 LEU B CA 1
ATOM 13633 C C . LEU B 1 373 ? 10.382 40.079 73.973 1.000 15.592 373 LEU B C 1
ATOM 13634 O O . LEU B 1 373 ? 10.246 38.964 74.485 1.000 16.175 373 LEU B O 1
ATOM 13650 N N . SER B 1 374 ? 9.366 40.819 73.495 1.000 14.548 374 SER B N 1
ATOM 13651 C CA . SER B 1 374 ? 8.000 40.386 73.469 1.000 13.510 374 SER B CA 1
ATOM 13652 C C . SER B 1 374 ? 7.601 39.948 72.068 1.000 12.869 374 SER B C 1
ATOM 13653 O O . SER B 1 374 ? 8.064 40.521 71.067 1.000 14.512 374 SER B O 1
ATOM 13661 N N . TYR B 1 375 ? 6.670 39.009 72.012 1.000 13.119 375 TYR B N 1
ATOM 13662 C CA . TYR B 1 375 ? 5.999 38.627 70.776 1.000 13.581 375 TYR B CA 1
ATOM 13663 C C . TYR B 1 375 ? 4.631 38.080 71.061 1.000 13.065 375 TYR B C 1
ATOM 13664 O O . TYR B 1 375 ? 4.268 37.730 72.170 1.000 14.049 375 TYR B O 1
ATOM 13682 N N . ASN B 1 376 ? 3.840 37.890 70.002 1.000 12.826 376 ASN B N 1
ATOM 13683 C CA . ASN B 1 376 ? 2.562 37.271 70.119 1.000 14.000 376 ASN B CA 1
ATOM 13684 C C . ASN B 1 376 ? 2.744 35.750 70.044 1.000 13.509 376 ASN B C 1
ATOM 13685 O O . ASN B 1 376 ? 3.487 35.296 69.186 1.000 15.101 376 ASN B O 1
ATOM 13696 N N . THR B 1 377 ? 2.000 35.043 70.858 1.000 14.808 377 THR B N 1
ATOM 13697 C CA . THR B 1 377 ? 2.082 33.576 70.970 1.000 15.838 377 THR B CA 1
ATOM 13698 C C . THR B 1 377 ? 1.984 32.945 69.583 1.000 14.975 377 THR B C 1
ATOM 13699 O O . THR B 1 377 ? 0.994 33.080 68.897 1.000 16.439 377 THR B O 1
ATOM 13710 N N . ASP B 1 378 ? 3.001 32.131 69.217 1.000 16.651 378 ASP B N 1
ATOM 13711 C CA . ASP B 1 378 ? 3.158 31.630 67.844 1.000 18.116 378 ASP B CA 1
ATOM 13712 C C . ASP B 1 378 ? 4.438 30.789 67.774 1.000 19.887 378 ASP B C 1
ATOM 13713 O O . ASP B 1 378 ? 5.486 31.226 68.245 1.000 20.665 378 ASP B O 1
ATOM 13722 N N . ASP B 1 379 ? 4.365 29.593 67.156 1.000 25.253 379 ASP B N 1
ATOM 13723 C CA . ASP B 1 379 ? 5.539 28.733 67.132 1.000 29.210 379 ASP B CA 1
ATOM 13724 C C . ASP B 1 379 ? 6.687 29.367 66.344 1.000 22.678 379 ASP B C 1
ATOM 13725 O O . ASP B 1 379 ? 7.836 29.391 66.829 1.000 26.953 379 ASP B O 1
ATOM 13734 N N . ALA B 1 380 ? 6.383 29.977 65.171 1.000 23.727 380 ALA B N 1
ATOM 13735 C CA . ALA B 1 380 ? 7.434 30.604 64.377 1.000 22.683 380 ALA B CA 1
ATOM 13736 C C . ALA B 1 380 ? 8.030 31.830 65.093 1.000 20.625 380 ALA B C 1
ATOM 13737 O O . ALA B 1 380 ? 9.232 31.968 65.178 1.000 19.462 380 ALA B O 1
ATOM 13744 N N . HIS B 1 381 ? 7.206 32.725 65.672 1.000 19.125 381 HIS B N 1
ATOM 13745 C CA . HIS B 1 381 ? 7.825 33.857 66.342 1.000 18.585 381 HIS B CA 1
ATOM 13746 C C . HIS B 1 381 ? 8.691 33.427 67.520 1.000 16.915 381 HIS B C 1
ATOM 13747 O O . HIS B 1 381 ? 9.628 34.122 67.840 1.000 18.696 381 HIS B O 1
ATOM 13762 N N . ALA B 1 382 ? 8.242 32.382 68.239 1.000 18.608 382 ALA B N 1
ATOM 13763 C CA . ALA B 1 382 ? 8.998 31.866 69.361 1.000 18.171 382 ALA B CA 1
ATOM 13764 C C . ALA B 1 382 ? 10.359 31.368 68.883 1.000 18.811 382 ALA B C 1
ATOM 13765 O O . ALA B 1 382 ? 11.358 31.673 69.522 1.000 20.181 382 ALA B O 1
ATOM 13772 N N . LYS B 1 383 ? 10.377 30.627 67.777 1.000 19.617 383 LYS B N 1
ATOM 13773 C CA . LYS B 1 383 ? 11.626 30.076 67.255 1.000 21.265 383 LYS B CA 1
ATOM 13774 C C . LYS B 1 383 ? 12.531 31.211 66.766 1.000 19.536 383 LYS B C 1
ATOM 13775 O O . LYS B 1 383 ? 13.722 31.197 66.995 1.000 23.143 383 LYS B O 1
ATOM 13794 N N . ILE B 1 384 ? 11.957 32.258 66.133 1.000 19.415 384 ILE B N 1
ATOM 13795 C CA . ILE B 1 384 ? 12.747 33.396 65.726 1.000 20.158 384 ILE B CA 1
ATOM 13796 C C . ILE B 1 384 ? 13.317 34.130 66.950 1.000 18.877 384 ILE B C 1
ATOM 13797 O O . ILE B 1 384 ? 14.475 34.538 66.954 1.000 19.676 384 ILE B O 1
ATOM 13813 N N . ALA B 1 385 ? 12.491 34.365 67.976 1.000 19.047 385 ALA B N 1
ATOM 13814 C CA . ALA B 1 385 ? 12.922 35.096 69.165 1.000 18.368 385 ALA B CA 1
ATOM 13815 C C . ALA B 1 385 ? 14.063 34.345 69.863 1.000 18.282 385 ALA B C 1
ATOM 13816 O O . ALA B 1 385 ? 14.994 34.957 70.343 1.000 18.917 385 ALA B O 1
ATOM 13823 N N . GLN B 1 386 ? 13.945 33.005 69.907 1.000 18.706 386 GLN B N 1
ATOM 13824 C CA . GLN B 1 386 ? 15.019 32.189 70.480 1.000 22.479 386 GLN B CA 1
ATOM 13825 C C . GLN B 1 386 ? 16.334 32.341 69.712 1.000 21.040 386 GLN B C 1
ATOM 13826 O O . GLN B 1 386 ? 17.418 32.516 70.313 1.000 22.342 386 GLN B O 1
ATOM 13840 N N . ALA B 1 387 ? 16.208 32.356 68.378 1.000 21.374 387 ALA B N 1
ATOM 13841 C CA . ALA B 1 387 ? 17.369 32.493 67.522 1.000 22.988 387 ALA B CA 1
ATOM 13842 C C . ALA B 1 387 ? 17.988 33.874 67.708 1.000 23.191 387 ALA B C 1
ATOM 13843 O O . ALA B 1 387 ? 19.191 33.983 67.935 1.000 21.017 387 ALA B O 1
ATOM 13850 N N . VAL B 1 388 ? 17.162 34.933 67.796 1.000 20.109 388 VAL B N 1
ATOM 13851 C CA . VAL B 1 388 ? 17.704 36.259 68.002 1.000 19.765 388 VAL B CA 1
ATOM 13852 C C . VAL B 1 388 ? 18.314 36.414 69.406 1.000 17.210 388 VAL B C 1
ATOM 13853 O O . VAL B 1 388 ? 19.348 37.086 69.601 1.000 19.712 388 VAL B O 1
ATOM 13866 N N . GLN B 1 389 ? 17.636 35.853 70.403 1.000 18.629 389 GLN B N 1
ATOM 13867 C CA . GLN B 1 389 ? 18.105 35.827 71.777 1.000 18.148 389 GLN B CA 1
ATOM 13868 C C . GLN B 1 389 ? 19.524 35.238 71.811 1.000 19.298 389 GLN B C 1
ATOM 13869 O O . GLN B 1 389 ? 20.421 35.835 72.401 1.000 20.756 389 GLN B O 1
ATOM 13883 N N . GLU B 1 390 ? 19.737 34.147 71.062 1.000 22.260 390 GLU B N 1
ATOM 13884 C CA . GLU B 1 390 ? 21.062 33.517 70.996 1.000 24.658 390 GLU B CA 1
ATOM 13885 C C . GLU B 1 390 ? 22.074 34.419 70.292 1.000 22.131 390 GLU B C 1
ATOM 13886 O O . GLU B 1 390 ? 23.199 34.572 70.750 1.000 22.537 390 GLU B O 1
ATOM 13898 N N . MET B 1 391 ? 21.659 35.118 69.222 1.000 21.518 391 MET B N 1
ATOM 13899 C CA . MET B 1 391 ? 22.533 36.002 68.486 1.000 20.417 391 MET B CA 1
ATOM 13900 C C . MET B 1 391 ? 23.011 37.149 69.373 1.000 21.644 391 MET B C 1
ATOM 13901 O O . MET B 1 391 ? 24.169 37.533 69.343 1.000 21.661 391 MET B O 1
ATOM 13915 N N . TRP B 1 392 ? 22.109 37.744 70.153 1.000 20.356 392 TRP B N 1
ATOM 13916 C CA . TRP B 1 392 ? 22.478 38.838 71.039 1.000 23.169 392 TRP B CA 1
ATOM 13917 C C . TRP B 1 392 ? 23.410 38.355 72.151 1.000 21.737 392 TRP B C 1
ATOM 13918 O O . TRP B 1 392 ? 24.353 39.063 72.504 1.000 23.328 392 TRP B O 1
ATOM 13939 N N . LYS B 1 393 ? 23.109 37.185 72.723 1.000 22.672 393 LYS B N 1
ATOM 13940 C CA . LYS B 1 393 ? 23.924 36.613 73.793 1.000 23.240 393 LYS B CA 1
ATOM 13941 C C . LYS B 1 393 ? 25.354 36.348 73.287 1.000 23.001 393 LYS B C 1
ATOM 13942 O O . LYS B 1 393 ? 26.311 36.761 73.930 1.000 22.309 393 LYS B O 1
ATOM 13961 N N . LYS B 1 394 ? 25.459 35.594 72.194 1.000 23.652 394 LYS B N 1
ATOM 13962 C CA . LYS B 1 394 ? 26.727 35.230 71.557 1.000 27.586 394 LYS B CA 1
ATOM 13963 C C . LYS B 1 394 ? 27.529 36.424 71.029 1.000 28.396 394 LYS B C 1
ATOM 13964 O O . LYS B 1 394 ? 28.729 36.549 71.300 1.000 28.842 394 LYS B O 1
ATOM 13976 N N . ASN B 1 395 ? 26.891 37.267 70.218 1.000 29.067 395 ASN B N 1
ATOM 13977 C CA . ASN B 1 395 ? 27.597 38.288 69.454 1.000 28.317 395 ASN B CA 1
ATOM 13978 C C . ASN B 1 395 ? 27.797 39.577 70.268 1.000 30.997 395 ASN B C 1
ATOM 13979 O O . ASN B 1 395 ? 28.701 40.353 69.958 1.000 31.157 395 ASN B O 1
ATOM 13990 N N . LEU B 1 396 ? 26.919 39.868 71.254 1.000 23.870 396 LEU B N 1
ATOM 13991 C CA . LEU B 1 396 ? 26.991 41.122 72.010 1.000 25.426 396 LEU B CA 1
ATOM 13992 C C . LEU B 1 396 ? 27.180 40.896 73.513 1.000 23.673 396 LEU B C 1
ATOM 13993 O O . LEU B 1 396 ? 27.412 41.841 74.264 1.000 26.477 396 LEU B O 1
ATOM 14009 N N . GLY B 1 397 ? 26.932 39.686 74.022 1.000 25.624 397 GLY B N 1
ATOM 14010 C CA . GLY B 1 397 ? 26.938 39.515 75.460 1.000 26.292 397 GLY B CA 1
ATOM 14011 C C . GLY B 1 397 ? 25.731 40.163 76.136 1.000 23.441 397 GLY B C 1
ATOM 14012 O O . GLY B 1 397 ? 25.762 40.408 77.342 1.000 25.619 397 GLY B O 1
ATOM 14016 N N . VAL B 1 398 ? 24.646 40.334 75.350 1.000 23.394 398 VAL B N 1
ATOM 14017 C CA . VAL B 1 398 ? 23.423 40.931 75.844 1.000 22.007 398 VAL B CA 1
ATOM 14018 C C . VAL B 1 398 ? 22.420 39.823 76.094 1.000 22.715 398 VAL B C 1
ATOM 14019 O O . VAL B 1 398 ? 22.105 39.057 75.165 1.000 22.755 398 VAL B O 1
ATOM 14032 N N . ASP B 1 399 ? 21.870 39.845 77.306 1.000 24.455 399 ASP B N 1
ATOM 14033 C CA . ASP B 1 399 ? 20.829 38.920 77.664 1.000 27.074 399 ASP B CA 1
ATOM 14034 C C . ASP B 1 399 ? 19.474 39.610 77.535 1.000 26.523 399 ASP B C 1
ATOM 14035 O O . ASP B 1 399 ? 19.299 40.774 77.966 1.000 27.613 399 ASP B O 1
ATOM 14044 N N . VAL B 1 400 ? 18.540 38.911 76.869 1.000 23.321 400 VAL B N 1
ATOM 14045 C CA . VAL B 1 400 ? 17.160 39.344 76.887 1.000 21.624 400 VAL B CA 1
ATOM 14046 C C . VAL B 1 400 ? 16.294 38.217 77.438 1.000 21.301 400 VAL B C 1
ATOM 14047 O O . VAL B 1 400 ? 16.618 37.045 77.265 1.000 22.668 400 VAL B O 1
ATOM 14060 N N . GLU B 1 401 ? 15.177 38.593 78.050 1.000 19.844 401 GLU B N 1
ATOM 14061 C CA . GLU B 1 401 ? 14.173 37.648 78.492 1.000 21.821 401 GLU B CA 1
ATOM 14062 C C . GLU B 1 401 ? 13.035 37.681 77.478 1.000 20.016 401 GLU B C 1
ATOM 14063 O O . GLU B 1 401 ? 12.780 38.726 76.892 1.000 23.534 401 GLU B O 1
ATOM 14075 N N . LEU B 1 402 ? 12.327 36.556 77.306 1.000 18.345 402 LEU B N 1
ATOM 14076 C CA . LEU B 1 402 ? 11.252 36.464 76.347 1.000 17.829 402 LEU B CA 1
ATOM 14077 C C . LEU B 1 402 ? 9.891 36.428 77.028 1.000 16.402 402 LEU B C 1
ATOM 14078 O O . LEU B 1 402 ? 9.748 35.872 78.101 1.000 18.353 402 LEU B O 1
ATOM 14094 N N . ASP B 1 403 ? 8.850 36.968 76.357 1.000 15.192 403 ASP B N 1
ATOM 14095 C CA . ASP B 1 403 ? 7.488 36.822 76.832 1.000 16.661 403 ASP B CA 1
ATOM 14096 C C . ASP B 1 403 ? 6.566 36.809 75.616 1.000 15.063 403 ASP B C 1
ATOM 14097 O O . ASP B 1 403 ? 6.936 37.337 74.561 1.000 16.395 403 ASP B O 1
ATOM 14106 N N . ASN B 1 404 ? 5.431 36.147 75.778 1.000 16.702 404 ASN B N 1
ATOM 14107 C CA . ASN B 1 404 ? 4.476 36.036 74.694 1.000 17.075 404 ASN B CA 1
ATOM 14108 C C . ASN B 1 404 ? 3.086 36.330 75.216 1.000 18.097 404 ASN B C 1
ATOM 14109 O O . ASN B 1 404 ? 2.772 36.022 76.334 1.000 16.764 404 ASN B O 1
ATOM 14120 N N . SER B 1 405 ? 2.240 36.862 74.340 1.000 15.462 405 SER B N 1
ATOM 14121 C CA . SER B 1 405 ? 0.881 37.278 74.640 1.000 16.645 405 SER B CA 1
ATOM 14122 C C . SER B 1 405 ? -0.044 36.838 73.508 1.000 14.109 405 SER B C 1
ATOM 14123 O O . SER B 1 405 ? 0.361 36.783 72.359 1.000 14.863 405 SER B O 1
ATOM 14131 N N . GLU B 1 406 ? -1.323 36.597 73.812 1.000 15.955 406 GLU B N 1
ATOM 14132 C CA . GLU B 1 406 ? -2.329 36.402 72.776 1.000 15.180 406 GLU B CA 1
ATOM 14133 C C . GLU B 1 406 ? -2.359 37.637 71.852 1.000 16.320 406 GLU B C 1
ATOM 14134 O O . GLU B 1 406 ? -2.162 38.774 72.306 1.000 15.307 406 GLU B O 1
ATOM 14146 N N . TRP B 1 407 ? -2.647 37.437 70.561 1.000 14.562 407 TRP B N 1
ATOM 14147 C CA . TRP B 1 407 ? -2.574 38.477 69.542 1.000 13.304 407 TRP B CA 1
ATOM 14148 C C . TRP B 1 407 ? -3.372 39.736 69.885 1.000 14.210 407 TRP B C 1
ATOM 14149 O O . TRP B 1 407 ? -2.828 40.831 69.789 1.000 14.480 407 TRP B O 1
ATOM 14170 N N . ASN B 1 408 ? -4.621 39.578 70.262 1.000 15.498 408 ASN B N 1
ATOM 14171 C CA . ASN B 1 408 ? -5.461 40.780 70.460 1.000 15.805 408 ASN B CA 1
ATOM 14172 C C . ASN B 1 408 ? -4.935 41.621 71.633 1.000 16.286 408 ASN B C 1
ATOM 14173 O O . ASN B 1 408 ? -4.828 42.862 71.542 1.000 20.341 408 ASN B O 1
ATOM 14184 N N . VAL B 1 409 ? -4.540 40.967 72.746 1.000 14.238 409 VAL B N 1
ATOM 14185 C CA . VAL B 1 409 ? -3.957 41.651 73.888 1.000 16.145 409 VAL B CA 1
ATOM 14186 C C . VAL B 1 409 ? -2.595 42.231 73.498 1.000 14.639 409 VAL B C 1
ATOM 14187 O O . VAL B 1 409 ? -2.166 43.281 73.957 1.000 16.104 409 VAL B O 1
ATOM 14200 N N . TYR B 1 410 ? -1.830 41.512 72.653 1.000 13.056 410 TYR B N 1
ATOM 14201 C CA . TYR B 1 410 ? -0.512 41.932 72.246 1.000 12.668 410 TYR B CA 1
ATOM 14202 C C . TYR B 1 410 ? -0.535 43.238 71.435 1.000 11.482 410 TYR B C 1
ATOM 14203 O O . TYR B 1 410 ? 0.343 44.087 71.682 1.000 13.616 410 TYR B O 1
ATOM 14221 N N . ILE B 1 411 ? -1.536 43.426 70.572 1.000 12.901 411 ILE B N 1
ATOM 14222 C CA . ILE B 1 411 ? -1.669 44.664 69.812 1.000 13.588 411 ILE B CA 1
ATOM 14223 C C . ILE B 1 411 ? -1.790 45.820 70.803 1.000 13.764 411 ILE B C 1
ATOM 14224 O O . ILE B 1 411 ? -1.138 46.843 70.618 1.000 14.590 411 ILE B O 1
ATOM 14240 N N . ASP B 1 412 ? -2.623 45.589 71.822 1.000 12.695 412 ASP B N 1
ATOM 14241 C CA . ASP B 1 412 ? -2.804 46.661 72.811 1.000 14.904 412 ASP B CA 1
ATOM 14242 C C . ASP B 1 412 ? -1.563 46.881 73.640 1.000 14.975 412 ASP B C 1
ATOM 14243 O O . ASP B 1 412 ? -1.267 47.990 74.084 1.000 16.031 412 ASP B O 1
ATOM 14252 N N . LYS B 1 413 ? -0.813 45.831 73.971 1.000 12.796 413 LYS B N 1
ATOM 14253 C CA . LYS B 1 413 ? 0.413 45.944 74.712 1.000 13.205 413 LYS B CA 1
ATOM 14254 C C . LYS B 1 413 ? 1.394 46.884 74.002 1.000 13.521 413 LYS B C 1
ATOM 14255 O O . LYS B 1 413 ? 1.999 47.782 74.614 1.000 15.077 413 LYS B O 1
ATOM 14274 N N . LEU B 1 414 ? 1.577 46.686 72.698 1.000 13.487 414 LEU B N 1
ATOM 14275 C CA . LEU B 1 414 ? 2.480 47.509 71.919 1.000 14.284 414 LEU B CA 1
ATOM 14276 C C . LEU B 1 414 ? 1.920 48.940 71.854 1.000 14.829 414 LEU B C 1
ATOM 14277 O O . LEU B 1 414 ? 2.708 49.880 71.999 1.000 14.030 414 LEU B O 1
ATOM 14293 N N . HIS B 1 415 ? 0.620 49.080 71.601 1.000 15.089 415 HIS B N 1
ATOM 14294 C CA . HIS B 1 415 ? 0.034 50.402 71.471 1.000 16.330 415 HIS B CA 1
ATOM 14295 C C . HIS B 1 415 ? 0.150 51.185 72.782 1.000 17.299 415 HIS B C 1
ATOM 14296 O O . HIS B 1 415 ? 0.265 52.403 72.689 1.000 20.798 415 HIS B O 1
ATOM 14311 N N . SER B 1 416 ? 0.112 50.494 73.931 1.000 15.999 416 SER B N 1
ATOM 14312 C CA . SER B 1 416 ? 0.300 51.113 75.252 1.000 17.142 416 SER B CA 1
ATOM 14313 C C . SER B 1 416 ? 1.764 51.466 75.520 1.000 16.746 416 SER B C 1
ATOM 14314 O O . SER B 1 416 ? 2.109 52.019 76.575 1.000 16.807 416 SER B O 1
ATOM 14322 N N . GLN B 1 417 ? 2.688 51.039 74.646 1.000 16.912 417 GLN B N 1
ATOM 14323 C CA . GLN B 1 417 ? 4.119 51.104 74.865 1.000 17.356 417 GLN B CA 1
ATOM 14324 C C . GLN B 1 417 ? 4.578 50.382 76.129 1.000 16.930 417 GLN B C 1
ATOM 14325 O O . GLN B 1 417 ? 5.559 50.753 76.765 1.000 16.763 417 GLN B O 1
ATOM 14339 N N . ASP B 1 418 ? 3.877 49.292 76.468 1.000 15.971 418 ASP B N 1
ATOM 14340 C CA . ASP B 1 418 ? 4.236 48.478 77.603 1.000 17.844 418 ASP B CA 1
ATOM 14341 C C . ASP B 1 418 ? 5.146 47.346 77.131 1.000 16.811 418 ASP B C 1
ATOM 14342 O O . ASP B 1 418 ? 4.811 46.163 77.236 1.000 15.884 418 ASP B O 1
ATOM 14351 N N . TYR B 1 419 ? 6.272 47.754 76.572 1.000 14.055 419 TYR B N 1
ATOM 14352 C CA . TYR B 1 419 ? 7.243 46.805 76.032 1.000 13.931 419 TYR B CA 1
ATOM 14353 C C . TYR B 1 419 ? 8.572 47.519 75.837 1.000 16.391 419 TYR B C 1
ATOM 14354 O O . TYR B 1 419 ? 8.665 48.755 75.909 1.000 16.079 419 TYR B O 1
ATOM 14372 N N . GLN B 1 420 ? 9.605 46.720 75.566 1.000 15.014 420 GLN B N 1
ATOM 14373 C CA . GLN B 1 420 ? 10.927 47.238 75.198 1.000 15.324 420 GLN B CA 1
ATOM 14374 C C . GLN B 1 420 ? 11.275 46.945 73.740 1.000 15.987 420 GLN B C 1
ATOM 14375 O O . GLN B 1 420 ? 11.621 47.830 72.962 1.000 15.822 420 GLN B O 1
ATOM 14389 N N . ILE B 1 421 ? 11.247 45.663 73.364 1.000 14.245 421 ILE B N 1
ATOM 14390 C CA . ILE B 1 421 ? 11.419 45.208 71.997 1.000 14.082 421 ILE B CA 1
ATOM 14391 C C . ILE B 1 421 ? 10.208 44.352 71.706 1.000 13.932 421 ILE B C 1
ATOM 14392 O O . ILE B 1 421 ? 9.854 43.480 72.543 1.000 14.899 421 ILE B O 1
ATOM 14408 N N . GLY B 1 422 ? 9.526 44.572 70.584 1.000 13.678 422 GLY B N 1
ATOM 14409 C CA . GLY B 1 422 ? 8.304 43.863 70.290 1.000 14.487 422 GLY B CA 1
ATOM 14410 C C . GLY B 1 422 ? 8.209 43.400 68.842 1.000 13.741 422 GLY B C 1
ATOM 14411 O O . GLY B 1 422 ? 8.307 44.195 67.899 1.000 14.767 422 GLY B O 1
ATOM 14415 N N . ARG B 1 423 ? 8.103 42.092 68.631 1.000 14.640 423 ARG B N 1
ATOM 14416 C CA . ARG B 1 423 ? 7.958 41.563 67.294 1.000 14.331 423 ARG B CA 1
ATOM 14417 C C . ARG B 1 423 ? 6.719 42.139 66.630 1.000 14.812 423 ARG B C 1
ATOM 14418 O O . ARG B 1 423 ? 5.672 42.248 67.264 1.000 13.750 423 ARG B O 1
ATOM 14439 N N . MET B 1 424 ? 6.828 42.444 65.334 1.000 14.733 424 MET B N 1
ATOM 14440 C CA . MET B 1 424 ? 5.625 42.722 64.573 1.000 16.148 424 MET B CA 1
ATOM 14441 C C . MET B 1 424 ? 5.847 42.414 63.106 1.000 16.145 424 MET B C 1
ATOM 14442 O O . MET B 1 424 ? 6.946 42.151 62.670 1.000 19.279 424 MET B O 1
ATOM 14456 N N . GLY B 1 425 ? 4.778 42.292 62.336 1.000 18.115 425 GLY B N 1
ATOM 14457 C CA . GLY B 1 425 ? 4.906 42.276 60.894 1.000 18.420 425 GLY B CA 1
ATOM 14458 C C . GLY B 1 425 ? 3.977 43.330 60.317 1.000 19.170 425 GLY B C 1
ATOM 14459 O O . GLY B 1 425 ? 2.948 43.583 60.973 1.000 20.990 425 GLY B O 1
ATOM 14463 N N . TRP B 1 426 ? 4.362 43.955 59.196 1.000 16.297 426 TRP B N 1
ATOM 14464 C CA . TRP B 1 426 ? 3.507 44.913 58.501 1.000 15.425 426 TRP B CA 1
ATOM 14465 C C . TRP B 1 426 ? 3.276 44.501 57.055 1.000 16.243 426 TRP B C 1
ATOM 14466 O O . TRP B 1 426 ? 4.285 44.322 56.326 1.000 17.271 426 TRP B O 1
ATOM 14487 N N . LEU B 1 427 ? 2.010 44.377 56.654 1.000 17.097 427 LEU B N 1
ATOM 14488 C CA . LEU B 1 427 ? 1.589 44.035 55.301 1.000 16.895 427 LEU B CA 1
ATOM 14489 C C . LEU B 1 427 ? 1.016 45.267 54.634 1.000 19.912 427 LEU B C 1
ATOM 14490 O O . LEU B 1 427 ? 0.341 46.081 55.277 1.000 20.528 427 LEU B O 1
ATOM 14506 N N . GLY B 1 428 ? 1.353 45.472 53.367 1.000 18.847 428 GLY B N 1
ATOM 14507 C CA . GLY B 1 428 ? 0.911 46.674 52.695 1.000 20.432 428 GLY B CA 1
ATOM 14508 C C . GLY B 1 428 ? -0.619 46.761 52.553 1.000 19.304 428 GLY B C 1
ATOM 14509 O O . GLY B 1 428 ? -1.309 45.787 52.282 1.000 22.100 428 GLY B O 1
ATOM 14513 N N . ASP B 1 429 ? -1.122 47.987 52.725 1.000 20.253 429 ASP B N 1
ATOM 14514 C CA . ASP B 1 429 ? -2.552 48.291 52.709 1.000 20.831 429 ASP B CA 1
ATOM 14515 C C . ASP B 1 429 ? -2.970 48.704 51.296 1.000 21.053 429 ASP B C 1
ATOM 14516 O O . ASP B 1 429 ? -4.163 48.636 50.958 1.000 21.915 429 ASP B O 1
ATOM 14525 N N . PHE B 1 430 ? -1.995 49.203 50.528 1.000 19.467 430 PHE B N 1
ATOM 14526 C CA . PHE B 1 430 ? -2.178 49.717 49.171 1.000 18.365 430 PHE B CA 1
ATOM 14527 C C . PHE B 1 430 ? -0.793 49.710 48.511 1.000 22.072 430 PHE B C 1
ATOM 14528 O O . PHE B 1 430 ? 0.228 49.616 49.184 1.000 19.829 430 PHE B O 1
ATOM 14545 N N . ASN B 1 431 ? -0.764 49.915 47.189 1.000 22.321 431 ASN B N 1
ATOM 14546 C CA . ASN B 1 431 ? 0.434 49.662 46.402 1.000 23.169 431 ASN B CA 1
ATOM 14547 C C . ASN B 1 431 ? 1.219 50.960 46.240 1.000 23.230 431 ASN B C 1
ATOM 14548 O O . ASN B 1 431 ? 1.317 51.562 45.153 1.000 25.146 431 ASN B O 1
ATOM 14559 N N . ASP B 1 432 ? 1.805 51.433 47.343 1.000 20.787 432 ASP B N 1
ATOM 14560 C CA . ASP B 1 432 ? 2.643 52.605 47.321 1.000 20.488 432 ASP B CA 1
ATOM 14561 C C . ASP B 1 432 ? 3.596 52.527 48.496 1.000 21.970 432 ASP B C 1
ATOM 14562 O O . ASP B 1 432 ? 3.193 52.103 49.600 1.000 19.809 432 ASP B O 1
ATOM 14571 N N . PRO B 1 433 ? 4.882 52.877 48.310 1.000 23.062 433 PRO B N 1
ATOM 14572 C CA . PRO B 1 433 ? 5.856 52.727 49.389 1.000 22.016 433 PRO B CA 1
ATOM 14573 C C . PRO B 1 433 ? 5.554 53.517 50.670 1.000 22.086 433 PRO B C 1
ATOM 14574 O O . PRO B 1 433 ? 6.036 53.147 51.745 1.000 21.900 433 PRO B O 1
ATOM 14585 N N . ILE B 1 434 ? 4.765 54.598 50.584 1.000 19.018 434 ILE B N 1
ATOM 14586 C CA . ILE B 1 434 ? 4.546 55.429 51.752 1.000 19.628 434 ILE B CA 1
ATOM 14587 C C . ILE B 1 434 ? 3.756 54.676 52.822 1.000 19.968 434 ILE B C 1
ATOM 14588 O O . ILE B 1 434 ? 3.824 55.091 53.974 1.000 20.739 434 ILE B O 1
ATOM 14604 N N . ASN B 1 435 ? 3.078 53.600 52.450 1.000 18.395 435 ASN B N 1
ATOM 14605 C CA . ASN B 1 435 ? 2.344 52.854 53.461 1.000 18.150 435 ASN B CA 1
ATOM 14606 C C . ASN B 1 435 ? 3.308 52.231 54.463 1.000 18.955 435 ASN B C 1
ATOM 14607 O O . ASN B 1 435 ? 2.909 51.998 55.606 1.000 18.693 435 ASN B O 1
ATOM 14618 N N . PHE B 1 436 ? 4.563 51.969 54.060 1.000 17.443 436 PHE B N 1
ATOM 14619 C CA . PHE B 1 436 ? 5.544 51.362 54.969 1.000 17.306 436 PHE B CA 1
ATOM 14620 C C . PHE B 1 436 ? 6.285 52.425 55.769 1.000 17.006 436 PHE B C 1
ATOM 14621 O O . PHE B 1 436 ? 7.166 52.119 56.557 1.000 19.163 436 PHE B O 1
ATOM 14638 N N . LEU B 1 437 ? 5.997 53.715 55.553 1.000 16.841 437 LEU B N 1
ATOM 14639 C CA . LEU B 1 437 ? 6.705 54.820 56.163 1.000 17.251 437 LEU B CA 1
ATOM 14640 C C . LEU B 1 437 ? 5.791 55.700 57.026 1.000 17.282 437 LEU B C 1
ATOM 14641 O O . LEU B 1 437 ? 6.210 56.162 58.089 1.000 17.779 437 LEU B O 1
ATOM 14657 N N . GLU B 1 438 ? 4.570 56.009 56.525 1.000 17.712 438 GLU B N 1
ATOM 14658 C CA . GLU B 1 438 ? 3.771 57.047 57.174 1.000 18.927 438 GLU B CA 1
ATOM 14659 C C . GLU B 1 438 ? 3.155 56.573 58.498 1.000 16.571 438 GLU B C 1
ATOM 14660 O O . GLU B 1 438 ? 2.762 57.417 59.303 1.000 18.432 438 GLU B O 1
ATOM 14672 N N . LEU B 1 439 ? 3.225 55.282 58.797 1.000 17.919 439 LEU B N 1
ATOM 14673 C CA . LEU B 1 439 ? 2.826 54.829 60.129 1.000 16.576 439 LEU B CA 1
ATOM 14674 C C . LEU B 1 439 ? 3.797 55.374 61.182 1.000 15.964 439 LEU B C 1
ATOM 14675 O O . LEU B 1 439 ? 3.463 55.336 62.368 1.000 17.386 439 LEU B O 1
ATOM 14691 N N . PHE B 1 440 ? 4.997 55.837 60.780 1.000 15.626 440 PHE B N 1
ATOM 14692 C CA . PHE B 1 440 ? 6.005 56.382 61.666 1.000 15.051 440 PHE B CA 1
ATOM 14693 C C . PHE B 1 440 ? 6.165 57.904 61.558 1.000 17.541 440 PHE B C 1
ATOM 14694 O O . PHE B 1 440 ? 7.071 58.478 62.168 1.000 17.578 440 PHE B O 1
ATOM 14711 N N . ARG B 1 441 ? 5.210 58.531 60.848 1.000 17.868 441 ARG B N 1
ATOM 14712 C CA . ARG B 1 441 ? 5.285 59.977 60.651 1.000 19.287 441 ARG B CA 1
ATOM 14713 C C . ARG B 1 441 ? 5.085 60.748 61.954 1.000 19.316 441 ARG B C 1
ATOM 14714 O O . ARG B 1 441 ? 5.804 61.695 62.250 1.000 20.558 441 ARG B O 1
ATOM 14735 N N . ASP B 1 442 ? 4.102 60.320 62.755 1.000 17.824 442 ASP B N 1
ATOM 14736 C CA . ASP B 1 442 ? 3.777 60.983 64.002 1.000 20.120 442 ASP B CA 1
ATOM 14737 C C . ASP B 1 442 ? 4.042 60.048 65.175 1.000 18.361 442 ASP B C 1
ATOM 14738 O O . ASP B 1 442 ? 3.676 58.891 65.131 1.000 20.527 442 ASP B O 1
ATOM 14747 N N . LYS B 1 443 ? 4.577 60.622 66.236 1.000 20.544 443 LYS B N 1
ATOM 14748 C CA . LYS B 1 443 ? 4.903 59.875 67.434 1.000 21.700 443 LYS B CA 1
ATOM 14749 C C . LYS B 1 443 ? 3.684 59.099 67.907 1.000 23.720 443 LYS B C 1
ATOM 14750 O O . LYS B 1 443 ? 3.781 57.920 68.255 1.000 24.315 443 LYS B O 1
ATOM 14769 N N . ASN B 1 444 ? 2.513 59.729 67.895 1.000 22.933 444 ASN B N 1
ATOM 14770 C CA . ASN B 1 444 ? 1.325 59.047 68.404 1.000 23.833 444 ASN B CA 1
ATOM 14771 C C . ASN B 1 444 ? 0.405 58.589 67.275 1.000 19.380 444 ASN B C 1
ATOM 14772 O O . ASN B 1 444 ? -0.777 58.275 67.465 1.000 20.075 444 ASN B O 1
ATOM 14783 N N . GLY B 1 445 ? 0.992 58.371 66.081 1.000 19.316 445 GLY B N 1
ATOM 14784 C CA . GLY B 1 445 ? 0.325 57.671 65.026 1.000 20.004 445 GLY B CA 1
ATOM 14785 C C . GLY B 1 445 ? -0.158 56.308 65.538 1.000 17.969 445 GLY B C 1
ATOM 14786 O O . GLY B 1 445 ? 0.552 55.640 66.299 1.000 19.726 445 GLY B O 1
ATOM 14790 N N . GLY B 1 446 ? -1.341 55.912 65.090 1.000 18.855 446 GLY B N 1
ATOM 14791 C CA . GLY B 1 446 ? -2.039 54.753 65.622 1.000 16.676 446 GLY B CA 1
ATOM 14792 C C . GLY B 1 446 ? -1.219 53.479 65.535 1.000 16.980 446 GLY B C 1
ATOM 14793 O O . GLY B 1 446 ? -1.414 52.588 66.371 1.000 16.289 446 GLY B O 1
ATOM 14797 N N . ASN B 1 447 ? -0.418 53.350 64.480 1.000 15.425 447 ASN B N 1
ATOM 14798 C CA . ASN B 1 447 ? 0.382 52.120 64.267 1.000 14.550 447 ASN B CA 1
ATOM 14799 C C . ASN B 1 447 ? 1.880 52.351 64.418 1.000 14.808 447 ASN B C 1
ATOM 14800 O O . ASN B 1 447 ? 2.674 51.504 64.016 1.000 16.797 447 ASN B O 1
ATOM 14811 N N . ASN B 1 448 ? 2.286 53.409 65.118 1.000 14.222 448 ASN B N 1
ATOM 14812 C CA . ASN B 1 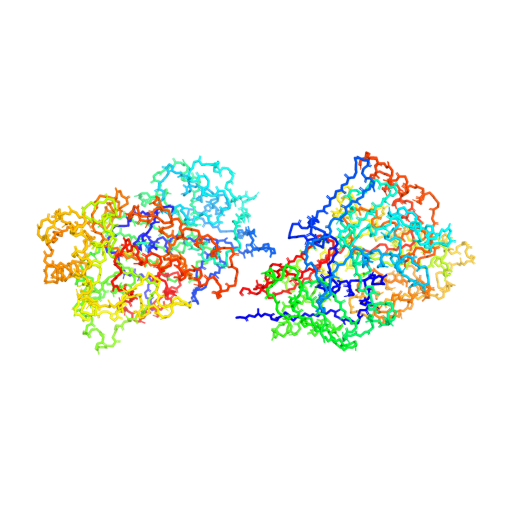448 ? 3.676 53.716 65.375 1.000 13.733 448 ASN B CA 1
ATOM 14813 C C . ASN B 1 448 ? 4.168 52.829 66.518 1.000 16.057 448 ASN B C 1
ATOM 14814 O O . ASN B 1 448 ? 4.880 51.842 66.287 1.000 15.884 448 ASN B O 1
ATOM 14825 N N . ASP B 1 449 ? 3.846 53.244 67.734 1.000 14.909 449 ASP B N 1
ATOM 14826 C CA . ASP B 1 449 ? 4.111 52.507 68.968 1.000 15.691 449 ASP B CA 1
ATOM 14827 C C . ASP B 1 449 ? 5.584 52.480 69.369 1.000 15.703 449 ASP B C 1
ATOM 14828 O O . ASP B 1 449 ? 5.887 51.936 70.420 1.000 15.518 449 ASP B O 1
ATOM 14837 N N . THR B 1 450 ? 6.484 53.142 68.637 1.000 13.667 450 THR B N 1
ATOM 14838 C CA . THR B 1 450 ? 7.893 53.248 68.995 1.000 14.615 450 THR B CA 1
ATOM 14839 C C . THR B 1 450 ? 8.247 54.467 69.833 1.000 14.937 450 THR B C 1
ATOM 14840 O O . THR B 1 450 ? 9.359 54.543 70.307 1.000 15.611 450 THR B O 1
ATOM 14851 N N . GLY B 1 451 ? 7.305 55.417 69.906 1.000 16.672 451 GLY B N 1
ATOM 14852 C CA . GLY B 1 451 ? 7.621 56.701 70.549 1.000 17.506 451 GLY B CA 1
ATOM 14853 C C . GLY B 1 451 ? 8.484 57.641 69.692 1.000 20.580 451 GLY B C 1
ATOM 14854 O O . GLY B 1 451 ? 8.857 58.723 70.160 1.000 20.047 451 GLY B O 1
ATOM 14858 N N . TRP B 1 452 ? 8.820 57.214 68.458 1.000 17.502 452 TRP B N 1
ATOM 14859 C CA . TRP B 1 452 ? 9.756 57.937 67.604 1.000 18.027 452 TRP B CA 1
ATOM 14860 C C . TRP B 1 452 ? 9.001 58.875 66.673 1.000 16.847 452 TRP B C 1
ATOM 14861 O O . TRP B 1 452 ? 7.994 58.519 66.131 1.000 17.822 452 TRP B O 1
ATOM 14882 N N . GLU B 1 453 ? 9.643 60.029 66.434 1.000 17.933 453 GLU B N 1
ATOM 14883 C CA . GLU B 1 453 ? 9.255 60.954 65.381 1.000 21.491 453 GLU B CA 1
ATOM 14884 C C . GLU B 1 453 ? 10.512 61.728 64.977 1.000 22.686 453 GLU B C 1
ATOM 14885 O O . GLU B 1 453 ? 11.385 61.981 65.792 1.000 24.447 453 GLU B O 1
ATOM 14897 N N . ASN B 1 454 ? 10.579 62.110 63.708 1.000 21.212 454 ASN B N 1
ATOM 14898 C CA . ASN B 1 454 ? 11.699 62.893 63.214 1.000 21.990 454 ASN B CA 1
ATOM 14899 C C . ASN B 1 454 ? 11.134 63.968 62.300 1.000 21.404 454 ASN B C 1
ATOM 14900 O O . ASN B 1 454 ? 10.382 63.655 61.378 1.000 21.339 454 ASN B O 1
ATOM 14911 N N . PRO B 1 455 ? 11.437 65.240 62.588 1.000 22.962 455 PRO B N 1
ATOM 14912 C CA . PRO B 1 455 ? 10.822 66.330 61.822 1.000 25.001 455 PRO B CA 1
ATOM 14913 C C . PRO B 1 455 ? 11.214 66.361 60.350 1.000 24.313 455 PRO B C 1
ATOM 14914 O O . PRO B 1 455 ? 10.397 66.720 59.527 1.000 24.582 455 PRO B O 1
ATOM 14925 N N . GLU B 1 456 ? 12.439 65.971 59.999 1.000 26.158 456 GLU B N 1
ATOM 14926 C CA . GLU B 1 456 ? 12.796 65.917 58.591 1.000 26.165 456 GLU B CA 1
ATOM 14927 C C . GLU B 1 456 ? 12.080 64.765 57.891 1.000 25.576 456 GLU B C 1
ATOM 14928 O O . GLU B 1 456 ? 11.614 64.905 56.758 1.000 23.361 456 GLU B O 1
ATOM 14940 N N . PHE B 1 457 ? 11.952 63.608 58.568 1.000 21.021 457 PHE B N 1
ATOM 14941 C CA . PHE B 1 457 ? 11.164 62.513 58.044 1.000 22.771 457 PHE B CA 1
ATOM 14942 C C . PHE B 1 457 ? 9.747 62.978 57.698 1.000 20.595 457 PHE B C 1
ATOM 14943 O O . PHE B 1 457 ? 9.286 62.685 56.608 1.000 21.809 457 PHE B O 1
ATOM 14960 N N . LYS B 1 458 ? 9.074 63.630 58.657 1.000 22.042 458 LYS B N 1
ATOM 14961 C CA . LYS B 1 458 ? 7.706 64.082 58.485 1.000 22.527 458 LYS B CA 1
ATOM 14962 C C . LYS B 1 458 ? 7.611 65.073 57.327 1.000 23.979 458 LYS B C 1
ATOM 14963 O O . LYS B 1 458 ? 6.764 64.873 56.439 1.000 24.411 458 LYS B O 1
ATOM 14982 N N . LYS B 1 459 ? 8.579 66.020 57.295 1.000 24.408 459 LYS B N 1
ATOM 14983 C CA . LYS B 1 459 ? 8.650 67.034 56.237 1.000 25.299 459 LYS B CA 1
ATOM 14984 C C . LYS B 1 459 ? 8.702 66.371 54.868 1.000 24.844 459 LYS B C 1
ATOM 14985 O O . LYS B 1 459 ? 7.952 66.747 53.972 1.000 27.252 459 LYS B O 1
ATOM 14997 N N . LEU B 1 460 ? 9.565 65.358 54.711 1.000 22.323 460 LEU B N 1
ATOM 14998 C CA . LEU B 1 460 ? 9.767 64.684 53.445 1.000 23.028 460 LEU B CA 1
ATOM 14999 C C . LEU B 1 460 ? 8.527 63.887 53.056 1.000 23.656 460 LEU B C 1
ATOM 15000 O O . LEU B 1 460 ? 8.139 63.834 51.897 1.000 21.983 460 LEU B O 1
ATOM 15016 N N . LEU B 1 461 ? 7.898 63.192 54.032 1.000 23.880 461 LEU B N 1
ATOM 15017 C CA . LEU B 1 461 ? 6.701 62.460 53.657 1.000 23.851 461 LEU B CA 1
ATOM 15018 C C . LEU B 1 461 ? 5.645 63.441 53.143 1.000 22.721 461 LEU B C 1
ATOM 15019 O O . LEU B 1 461 ? 4.924 63.130 52.205 1.000 24.606 461 LEU B O 1
ATOM 15035 N N . ASN B 1 462 ? 5.534 64.575 53.825 1.000 22.779 462 ASN B N 1
ATOM 15036 C CA . ASN B 1 462 ? 4.514 65.572 53.511 1.000 25.937 462 ASN B CA 1
ATOM 15037 C C . ASN B 1 462 ? 4.786 66.150 52.115 1.000 27.240 462 ASN B C 1
ATOM 15038 O O . ASN B 1 462 ? 3.860 66.224 51.289 1.000 27.696 462 ASN B O 1
ATOM 15049 N N . GLN B 1 463 ? 6.060 66.455 51.836 1.000 27.086 463 GLN B N 1
ATOM 15050 C CA . GLN B 1 463 ? 6.483 66.914 50.509 1.000 29.102 463 GLN B CA 1
ATOM 15051 C C . GLN B 1 463 ? 6.155 65.889 49.430 1.000 29.475 463 GLN B C 1
ATOM 15052 O O . GLN B 1 463 ? 5.780 66.265 48.318 1.000 31.631 463 GLN B O 1
ATOM 15066 N N . SER B 1 464 ? 6.341 64.596 49.725 1.000 25.382 464 SER B N 1
ATOM 15067 C CA . SER B 1 464 ? 6.123 63.525 48.761 1.000 23.664 464 SER B CA 1
ATOM 15068 C C . SER B 1 464 ? 4.669 63.484 48.272 1.000 25.806 464 SER B C 1
ATOM 15069 O O . SER B 1 464 ? 4.385 62.972 47.184 1.000 29.662 464 SER B O 1
ATOM 15077 N N . GLN B 1 465 ? 3.751 64.036 49.074 1.000 28.258 465 GLN B N 1
ATOM 15078 C CA . GLN B 1 465 ? 2.326 63.978 48.763 1.000 31.246 465 GLN B CA 1
ATOM 15079 C C . GLN B 1 465 ? 1.879 65.170 47.902 1.000 30.578 465 GLN B C 1
ATOM 15080 O O . GLN B 1 465 ? 0.761 65.151 47.392 1.000 29.353 465 GLN B O 1
ATOM 15094 N N . THR B 1 466 ? 2.782 66.143 47.682 1.000 30.064 466 THR B N 1
ATOM 15095 C CA . THR B 1 466 ? 2.539 67.269 46.784 1.000 32.590 466 THR B CA 1
ATOM 15096 C C . THR B 1 466 ? 3.345 67.125 45.493 1.000 33.592 466 THR B C 1
ATOM 15097 O O . THR B 1 466 ? 3.149 67.856 44.532 1.000 36.451 466 THR B O 1
ATOM 15108 N N . GLU B 1 467 ? 4.205 66.126 45.423 1.000 30.840 467 GLU B N 1
ATOM 15109 C CA . GLU B 1 467 ? 5.136 66.023 44.321 1.000 32.137 467 GLU B CA 1
ATOM 15110 C C . GLU B 1 467 ? 4.506 65.159 43.237 1.000 35.262 467 GLU B C 1
ATOM 15111 O O . GLU B 1 467 ? 4.294 63.971 43.442 1.000 31.420 467 GLU B O 1
ATOM 15123 N N . THR B 1 468 ? 4.224 65.790 42.069 1.000 37.923 468 THR B N 1
ATOM 15124 C CA . THR B 1 468 ? 3.563 65.130 40.948 1.000 40.194 468 THR B CA 1
ATOM 15125 C C . THR B 1 468 ? 4.545 64.275 40.145 1.000 39.245 468 THR B C 1
ATOM 15126 O O . THR B 1 468 ? 4.154 63.227 39.633 1.000 44.467 468 THR B O 1
ATOM 15137 N N . ASP B 1 469 ? 5.807 64.734 40.041 1.000 40.892 469 ASP B N 1
ATOM 15138 C CA . ASP B 1 469 ? 6.879 64.004 39.364 1.000 40.523 469 ASP B CA 1
ATOM 15139 C C . ASP B 1 469 ? 7.191 62.760 40.185 1.000 38.571 469 ASP B C 1
ATOM 15140 O O . ASP B 1 469 ? 7.705 62.885 41.293 1.000 36.649 469 ASP B O 1
ATOM 15149 N N . LYS B 1 470 ? 6.888 61.586 39.620 1.000 42.450 470 LYS B N 1
ATOM 15150 C CA . LYS B 1 470 ? 6.875 60.324 40.335 1.000 44.329 470 LYS B CA 1
ATOM 15151 C C . LYS B 1 470 ? 8.284 59.847 40.690 1.000 45.285 470 LYS B C 1
ATOM 15152 O O . LYS B 1 470 ? 8.443 58.982 41.544 1.000 43.775 470 LYS B O 1
ATOM 15171 N N . THR B 1 471 ? 9.293 60.354 39.976 1.000 42.923 471 THR B N 1
ATOM 15172 C CA . THR B 1 471 ? 10.681 60.019 40.244 1.000 42.225 471 THR B CA 1
ATOM 15173 C C . THR B 1 471 ? 11.173 60.858 41.415 1.000 40.241 471 THR B C 1
ATOM 15174 O O . THR B 1 471 ? 11.768 60.313 42.352 1.000 39.080 471 THR B O 1
ATOM 15185 N N . LYS B 1 472 ? 10.918 62.173 41.329 1.000 31.409 472 LYS B N 1
ATOM 15186 C CA . LYS B 1 472 ? 11.243 63.090 42.401 1.000 29.995 472 LYS B CA 1
ATOM 15187 C C . LYS B 1 472 ? 10.511 62.614 43.669 1.000 31.044 472 LYS B C 1
ATOM 15188 O O . LYS B 1 472 ? 11.076 62.700 44.749 1.000 30.474 472 LYS B O 1
ATOM 15200 N N . ARG B 1 473 ? 9.275 62.094 43.541 1.000 31.037 473 ARG B N 1
ATOM 15201 C CA . ARG B 1 473 ? 8.532 61.613 44.707 1.000 28.772 473 ARG B CA 1
ATOM 15202 C C . ARG B 1 473 ? 9.228 60.411 45.342 1.000 29.002 473 ARG B C 1
ATOM 15203 O O . ARG B 1 473 ? 9.383 60.360 46.563 1.000 27.305 473 ARG B O 1
ATOM 15224 N N . ALA B 1 474 ? 9.570 59.406 44.538 1.000 29.971 474 ALA B N 1
ATOM 15225 C CA . ALA B 1 474 ? 10.232 58.216 45.047 1.000 31.904 474 ALA B CA 1
ATOM 15226 C C . ALA B 1 474 ? 11.567 58.558 45.717 1.000 32.773 474 ALA B C 1
ATOM 15227 O O . ALA B 1 474 ? 11.922 57.949 46.730 1.000 29.234 474 ALA B O 1
ATOM 15234 N N . GLU B 1 475 ? 12.290 59.555 45.172 1.000 31.339 475 GLU B N 1
ATOM 15235 C CA . GLU B 1 475 ? 13.534 60.028 45.764 1.000 33.998 475 GLU B CA 1
ATOM 15236 C C . GLU B 1 475 ? 13.277 60.635 47.147 1.000 31.535 475 GLU B C 1
ATOM 15237 O O . GLU B 1 475 ? 14.070 60.458 48.069 1.000 28.527 475 GLU B O 1
ATOM 15249 N N . LEU B 1 476 ? 12.196 61.400 47.300 1.000 29.348 476 LEU B N 1
ATOM 15250 C CA . LEU B 1 476 ? 11.855 61.965 48.601 1.000 26.061 476 LEU B CA 1
ATOM 15251 C C . LEU B 1 476 ? 11.598 60.840 49.606 1.000 22.927 476 LEU B C 1
ATOM 15252 O O . LEU B 1 476 ? 11.993 60.970 50.745 1.000 25.599 476 LEU B O 1
ATOM 15268 N N . LEU B 1 477 ? 10.881 59.803 49.160 1.000 22.874 477 LEU B N 1
ATOM 15269 C CA . LEU B 1 477 ? 10.542 58.691 50.046 1.000 24.005 477 LEU B CA 1
ATOM 15270 C C . LEU B 1 477 ? 11.781 57.854 50.367 1.000 23.964 477 LEU B C 1
ATOM 15271 O O . LEU B 1 477 ? 11.903 57.326 51.470 1.000 24.664 477 LEU B O 1
ATOM 15287 N N . LYS B 1 478 ? 12.716 57.698 49.421 1.000 24.352 478 LYS B N 1
ATOM 15288 C CA . LYS B 1 478 ? 13.945 56.976 49.720 1.000 24.272 478 LYS B CA 1
ATOM 15289 C C . LYS B 1 478 ? 14.823 57.763 50.691 1.000 25.030 478 LYS B C 1
ATOM 15290 O O . LYS B 1 478 ? 15.500 57.186 51.542 1.000 25.496 478 LYS B O 1
ATOM 15309 N N . LYS B 1 479 ? 14.810 59.091 50.606 1.000 24.402 479 LYS B N 1
ATOM 15310 C CA . LYS B 1 479 ? 15.531 59.924 51.546 1.000 25.585 479 LYS B CA 1
ATOM 15311 C C . LYS B 1 479 ? 14.953 59.792 52.957 1.000 26.718 479 LYS B C 1
ATOM 15312 O O . LYS B 1 479 ? 15.705 59.773 53.944 1.000 24.375 479 LYS B O 1
ATOM 15331 N N . ALA B 1 480 ? 13.617 59.753 53.033 1.000 23.144 480 ALA B N 1
ATOM 15332 C CA . ALA B 1 480 ? 12.928 59.574 54.302 1.000 21.581 480 ALA B CA 1
ATOM 15333 C C . ALA B 1 480 ? 13.276 58.208 54.900 1.000 21.143 480 ALA B C 1
ATOM 15334 O O . ALA B 1 480 ? 13.614 58.147 56.095 1.000 21.063 480 ALA B O 1
ATOM 15341 N N . GLU B 1 481 ? 13.268 57.154 54.059 1.000 20.629 481 GLU B N 1
ATOM 15342 C CA . GLU B 1 481 ? 13.546 55.800 54.532 1.000 21.913 481 GLU B CA 1
ATOM 15343 C C . GLU B 1 481 ? 14.980 55.768 55.067 1.000 24.552 481 GLU B C 1
ATOM 15344 O O . GLU B 1 481 ? 15.260 55.130 56.084 1.000 21.754 481 GLU B O 1
ATOM 15356 N N . GLY B 1 482 ? 15.885 56.534 54.431 1.000 22.107 482 GLY B N 1
ATOM 15357 C CA . GLY B 1 482 ? 17.272 56.618 54.901 1.000 21.301 482 GLY B CA 1
ATOM 15358 C C . GLY B 1 482 ? 17.390 57.174 56.318 1.000 23.849 482 GLY B C 1
ATOM 15359 O O . GLY B 1 482 ? 18.166 56.666 57.147 1.000 24.350 482 GLY B O 1
ATOM 15363 N N . ILE B 1 483 ? 16.620 58.239 56.611 1.000 21.533 483 ILE B N 1
ATOM 15364 C CA . ILE B 1 483 ? 16.636 58.861 57.927 1.000 22.277 483 ILE B CA 1
ATOM 15365 C C . ILE B 1 483 ? 16.086 57.871 58.955 1.000 20.331 483 ILE B C 1
ATOM 15366 O O . ILE B 1 483 ? 16.646 57.716 60.041 1.000 21.288 483 ILE B O 1
ATOM 15382 N N . PHE B 1 484 ? 15.000 57.201 58.579 1.000 19.854 484 PHE B N 1
ATOM 15383 C CA . PHE B 1 484 ? 14.372 56.208 59.449 1.000 20.735 484 PHE B CA 1
ATOM 15384 C C . PHE B 1 484 ? 15.392 55.126 59.808 1.000 21.411 484 PHE B C 1
ATOM 15385 O O . PHE B 1 484 ? 15.634 54.865 60.991 1.000 20.180 484 PHE B O 1
ATOM 15402 N N . ILE B 1 485 ? 16.056 54.562 58.799 1.000 22.020 485 ILE B N 1
ATOM 15403 C CA . ILE B 1 485 ? 17.004 53.491 59.067 1.000 22.262 485 ILE B CA 1
ATOM 15404 C C . ILE B 1 485 ? 18.200 54.009 59.861 1.000 23.728 485 ILE B C 1
ATOM 15405 O O . ILE B 1 485 ? 18.759 53.303 60.719 1.000 21.349 485 ILE B O 1
ATOM 15421 N N . ASP B 1 486 ? 18.594 55.261 59.633 1.000 22.202 486 ASP B N 1
ATOM 15422 C CA . ASP B 1 486 ? 19.696 55.849 60.390 1.000 24.957 486 ASP B CA 1
ATOM 15423 C C . ASP B 1 486 ? 19.352 56.028 61.875 1.000 23.970 486 ASP B C 1
ATOM 15424 O O . ASP B 1 486 ? 20.264 56.074 62.708 1.000 25.363 486 ASP B O 1
ATOM 15433 N N . GLU B 1 487 ? 18.059 56.187 62.242 1.000 21.367 487 GLU B N 1
ATOM 15434 C CA . GLU B 1 487 ? 17.679 56.281 63.648 1.000 21.820 487 GLU B CA 1
ATOM 15435 C C . GLU B 1 487 ? 17.095 54.977 64.191 1.000 19.207 487 GLU B C 1
ATOM 15436 O O . GLU B 1 487 ? 16.896 54.888 65.406 1.000 20.243 487 GLU B O 1
ATOM 15448 N N . MET B 1 488 ? 16.997 53.944 63.349 1.000 18.554 488 MET B N 1
ATOM 15449 C CA . MET B 1 488 ? 16.602 52.593 63.719 1.000 18.418 488 MET B CA 1
ATOM 15450 C C . MET B 1 488 ? 15.542 52.504 64.819 1.000 18.685 488 MET B C 1
ATOM 15451 O O . MET B 1 488 ? 15.769 51.944 65.884 1.000 17.587 488 MET B O 1
ATOM 15465 N N . PRO B 1 489 ? 14.302 52.966 64.574 1.000 17.118 489 PRO B N 1
ATOM 15466 C CA . PRO B 1 489 ? 13.247 52.788 65.567 1.000 16.143 489 PRO B CA 1
ATOM 15467 C C . PRO B 1 489 ? 12.692 51.384 65.534 1.000 16.300 489 PRO B C 1
ATOM 15468 O O . PRO B 1 489 ? 11.973 51.008 66.448 1.000 15.927 489 PRO B O 1
ATOM 15479 N N . VAL B 1 490 ? 13.054 50.609 64.493 1.000 16.049 490 VAL B N 1
ATOM 15480 C CA . VAL B 1 490 ? 12.700 49.205 64.382 1.000 15.854 490 VAL B CA 1
ATOM 15481 C C . VAL B 1 490 ? 13.913 48.476 63.814 1.000 16.529 490 VAL B C 1
ATOM 15482 O O . VAL B 1 490 ? 14.730 49.113 63.169 1.000 17.875 490 VAL B O 1
ATOM 15495 N N . ALA B 1 491 ? 14.011 47.166 64.088 1.000 16.050 491 ALA B N 1
ATOM 15496 C CA . ALA B 1 491 ? 15.001 46.288 63.489 1.000 16.231 491 ALA B CA 1
ATOM 15497 C C . ALA B 1 491 ? 14.347 45.475 62.399 1.000 14.083 491 ALA B C 1
ATOM 15498 O O . ALA B 1 491 ? 13.600 44.519 62.693 1.000 16.408 491 ALA B O 1
ATOM 15505 N N . PRO B 1 492 ? 14.563 45.805 61.097 1.000 15.218 492 PRO B N 1
ATOM 15506 C CA . PRO B 1 492 ? 14.050 44.966 60.005 1.000 16.241 492 PRO B CA 1
ATOM 15507 C C . PRO B 1 492 ? 14.714 43.594 60.013 1.000 15.849 492 PRO B C 1
ATOM 15508 O O . PRO B 1 492 ? 15.889 43.527 60.367 1.000 17.445 492 PRO B O 1
ATOM 15519 N N . ILE B 1 493 ? 13.933 42.561 59.771 1.000 17.448 493 ILE B N 1
ATOM 15520 C CA . ILE B 1 493 ? 14.446 41.190 59.773 1.000 16.342 493 ILE B CA 1
ATOM 15521 C C . ILE B 1 493 ? 14.251 40.530 58.408 1.000 17.755 493 ILE B C 1
ATOM 15522 O O . ILE B 1 493 ? 15.256 40.144 57.795 1.000 18.513 493 ILE B O 1
ATOM 15538 N N . TYR B 1 494 ? 13.027 40.386 57.893 1.000 15.817 494 TYR B N 1
ATOM 15539 C CA . TYR B 1 494 ? 12.846 39.764 56.600 1.000 17.017 494 TYR B CA 1
ATOM 15540 C C . TYR B 1 494 ? 11.674 40.385 55.871 1.000 19.308 494 TYR B C 1
ATOM 15541 O O . TYR B 1 494 ? 10.769 40.976 56.475 1.000 18.339 494 TYR B O 1
ATOM 15559 N N . PHE B 1 495 ? 11.680 40.208 54.560 1.000 17.324 495 PHE B N 1
ATOM 15560 C CA . PHE B 1 495 ? 10.531 40.534 53.718 1.000 17.339 495 PHE B CA 1
ATOM 15561 C C . PHE B 1 495 ? 9.706 39.281 53.489 1.000 21.049 495 PHE B C 1
ATOM 15562 O O . PHE B 1 495 ? 10.209 38.179 53.287 1.000 20.632 495 PHE B O 1
ATOM 15579 N N . TYR B 1 496 ? 8.386 39.421 53.555 1.000 19.449 496 TYR B N 1
ATOM 15580 C CA . TYR B 1 496 ? 7.477 38.304 53.714 1.000 18.285 496 TYR B CA 1
ATOM 15581 C C . TYR B 1 496 ? 7.336 37.501 52.409 1.000 19.437 496 TYR B C 1
ATOM 15582 O O . TYR B 1 496 ? 7.404 38.081 51.314 1.000 21.944 496 TYR B O 1
ATOM 15600 N N . THR B 1 497 ? 6.984 36.227 52.590 1.000 18.985 497 THR B N 1
ATOM 15601 C CA . THR B 1 497 ? 6.320 35.416 51.590 1.000 19.978 497 THR B CA 1
ATOM 15602 C C . THR B 1 497 ? 5.011 34.901 52.185 1.000 20.251 497 THR B C 1
ATOM 15603 O O . THR B 1 497 ? 4.805 34.804 53.413 1.000 21.506 497 THR B O 1
ATOM 15614 N N . ASP B 1 498 ? 4.076 34.603 51.289 1.000 19.426 498 ASP B N 1
ATOM 15615 C CA . ASP B 1 498 ? 2.964 33.760 51.671 1.000 20.072 498 ASP B CA 1
ATOM 15616 C C . ASP B 1 498 ? 3.278 32.332 51.245 1.000 22.423 498 ASP B C 1
ATOM 15617 O O . ASP B 1 498 ? 3.578 32.122 50.056 1.000 24.600 498 ASP B O 1
ATOM 15626 N N . THR B 1 499 ? 3.136 31.394 52.193 1.000 20.350 499 THR B N 1
ATOM 15627 C CA . THR B 1 499 ? 3.308 29.974 51.958 1.000 22.573 499 THR B CA 1
ATOM 15628 C C . THR B 1 499 ? 2.075 29.221 52.405 1.000 21.111 499 THR B C 1
ATOM 15629 O O . THR B 1 499 ? 1.573 29.458 53.500 1.000 19.645 499 THR B O 1
ATOM 15640 N N . TRP B 1 500 ? 1.542 28.331 51.547 1.000 19.716 500 TRP B N 1
ATOM 15641 C CA . TRP B 1 500 ? 0.369 27.558 51.877 1.000 18.929 500 TRP B CA 1
ATOM 15642 C C . TRP B 1 500 ? 0.289 26.309 51.001 1.000 19.038 500 TRP B C 1
ATOM 15643 O O . TRP B 1 500 ? 0.936 26.261 49.959 1.000 22.360 500 TRP B O 1
ATOM 15664 N N . VAL B 1 501 ? -0.543 25.408 51.460 1.000 20.834 501 VAL B N 1
ATOM 15665 C CA . VAL B 1 501 ? -1.114 24.377 50.619 1.000 21.983 501 VAL B CA 1
ATOM 15666 C C . VAL B 1 501 ? -2.637 24.504 50.634 1.000 26.442 501 VAL B C 1
ATOM 15667 O O . VAL B 1 501 ? -3.233 25.027 51.577 1.000 23.027 501 VAL B O 1
ATOM 15680 N N . GLN B 1 502 ? -3.288 23.964 49.597 1.000 25.108 502 GLN B N 1
ATOM 15681 C CA . GLN B 1 502 ? -4.733 24.018 49.496 1.000 25.894 502 GLN B CA 1
ATOM 15682 C C . GLN B 1 502 ? -5.255 22.842 48.691 1.000 28.141 502 GLN B C 1
ATOM 15683 O O . GLN B 1 502 ? -4.481 22.240 47.936 1.000 25.059 502 GLN B O 1
ATOM 15697 N N . ASP B 1 503 ? -6.543 22.556 48.884 1.000 24.421 503 ASP B N 1
ATOM 15698 C CA . ASP B 1 503 ? -7.287 21.766 47.918 1.000 25.275 503 ASP B CA 1
ATOM 15699 C C . ASP B 1 503 ? -7.164 22.458 46.563 1.000 25.703 503 ASP B C 1
ATOM 15700 O O . ASP B 1 503 ? -7.560 23.615 46.421 1.000 26.268 503 ASP B O 1
ATOM 15709 N N . GLU B 1 504 ? -6.551 21.779 45.556 1.000 26.032 504 GLU B N 1
ATOM 15710 C CA . GLU B 1 504 ? -6.314 22.423 44.265 1.000 30.329 504 GLU B CA 1
ATOM 15711 C C . GLU B 1 504 ? -7.605 22.538 43.429 1.000 26.262 504 GLU B C 1
ATOM 15712 O O . GLU B 1 504 ? -7.611 23.222 42.402 1.000 28.181 504 GLU B O 1
ATOM 15724 N N . ASN B 1 505 ? -8.683 21.934 43.919 1.000 25.806 505 ASN B N 1
ATOM 15725 C CA . ASN B 1 505 ? -10.030 22.167 43.402 1.000 27.287 505 ASN B CA 1
ATOM 15726 C C . ASN B 1 505 ? -10.553 23.574 43.756 1.000 26.635 505 ASN B C 1
ATOM 15727 O O . ASN B 1 505 ? -11.422 24.115 43.065 1.000 25.138 505 ASN B O 1
ATOM 15738 N N . LEU B 1 506 ? -9.990 24.214 44.799 1.000 26.036 506 LEU B N 1
ATOM 15739 C CA . LEU B 1 506 ? -10.427 25.565 45.168 1.000 25.975 506 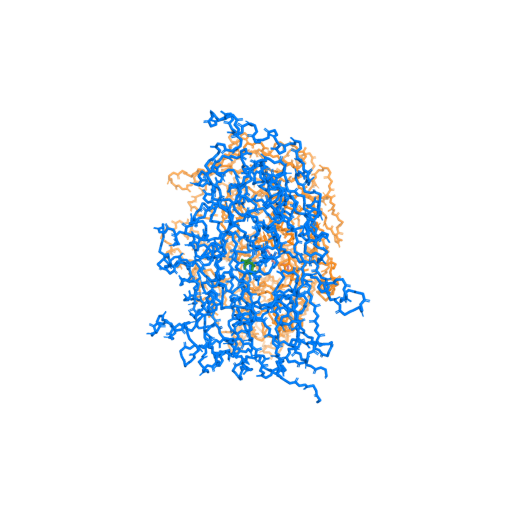LEU B CA 1
ATOM 15740 C C . LEU B 1 506 ? -9.839 26.594 44.206 1.000 23.424 506 LEU B C 1
ATOM 15741 O O . LEU B 1 506 ? -8.631 26.861 44.182 1.000 25.607 506 LEU B O 1
ATOM 15757 N N . LYS B 1 507 ? -10.707 27.190 43.372 1.000 21.219 507 LYS B N 1
ATOM 15758 C CA . LYS B 1 507 ? -10.259 28.205 42.434 1.000 23.871 507 LYS B CA 1
ATOM 15759 C C . LYS B 1 507 ? -10.938 29.545 42.690 1.000 21.543 507 LYS B C 1
ATOM 15760 O O . LYS B 1 507 ? -11.880 29.595 43.455 1.000 23.990 507 LYS B O 1
ATOM 15779 N N . GLY B 1 508 ? -10.440 30.582 42.008 1.000 24.644 508 GLY B N 1
ATOM 15780 C CA . GLY B 1 508 ? -11.091 31.882 41.977 1.000 24.517 508 GLY B CA 1
ATOM 15781 C C . GLY B 1 508 ? -10.827 32.726 43.226 1.000 24.092 508 GLY B C 1
ATOM 15782 O O . GLY B 1 508 ? -11.397 33.814 43.365 1.000 24.718 508 GLY B O 1
ATOM 15786 N N . VAL B 1 509 ? -9.864 32.294 44.048 1.000 24.393 509 VAL B N 1
ATOM 15787 C CA . VAL B 1 509 ? -9.411 33.114 45.165 1.000 20.454 509 VAL B CA 1
ATOM 15788 C C . VAL B 1 509 ? -8.647 34.318 44.634 1.000 22.432 509 VAL B C 1
ATOM 15789 O O . VAL B 1 509 ? -7.911 34.272 43.641 1.000 23.767 509 VAL B O 1
ATOM 15802 N N . ILE B 1 510 ? -8.840 35.465 45.288 1.000 20.954 510 ILE B N 1
ATOM 15803 C CA . ILE B 1 510 ? -8.141 36.664 44.895 1.000 19.368 510 ILE B CA 1
ATOM 15804 C C . ILE B 1 510 ? -7.091 36.979 45.958 1.000 21.395 510 ILE B C 1
ATOM 15805 O O . ILE B 1 510 ? -7.445 37.115 47.127 1.000 21.421 510 ILE B O 1
ATOM 15821 N N . MET B 1 511 ? -5.817 37.024 45.556 1.000 21.541 511 MET B N 1
ATOM 15822 C CA . MET B 1 511 ? -4.693 37.221 46.468 1.000 22.410 511 MET B CA 1
ATOM 15823 C C . MET B 1 511 ? -3.775 38.239 45.840 1.000 24.202 511 MET B C 1
ATOM 15824 O O . MET B 1 511 ? -2.846 37.855 45.104 1.000 29.485 511 MET B O 1
ATOM 15838 N N . PRO B 1 512 ? -4.002 39.554 46.044 1.000 22.831 512 PRO B N 1
ATOM 15839 C CA . PRO B 1 512 ? -3.147 40.575 45.460 1.000 24.245 512 PRO B CA 1
ATOM 15840 C C . PRO B 1 512 ? -1.770 40.530 46.117 1.000 28.856 512 PRO B C 1
ATOM 15841 O O . PRO B 1 512 ? -1.544 39.815 47.095 1.000 33.079 512 PRO B O 1
ATOM 15852 N N . GLY B 1 513 ? -0.870 41.362 45.626 1.000 30.717 513 GLY B N 1
ATOM 15853 C CA . GLY B 1 513 ? 0.505 41.274 46.083 1.000 29.289 513 GLY B CA 1
ATOM 15854 C C . GLY B 1 513 ? 0.722 41.828 47.491 1.000 30.675 513 GLY B C 1
ATOM 15855 O O . GLY B 1 513 ? 1.828 41.722 48.001 1.000 25.635 513 GLY B O 1
ATOM 15859 N N . THR B 1 514 ? -0.352 42.339 48.131 1.000 30.654 514 THR B N 1
ATOM 15860 C CA . THR B 1 514 ? -0.265 43.015 49.424 1.000 30.019 514 THR B CA 1
ATOM 15861 C C . THR B 1 514 ? -0.575 42.014 50.540 1.000 28.036 514 THR B C 1
ATOM 15862 O O . THR B 1 514 ? -0.550 42.339 51.738 1.000 30.632 514 THR B O 1
ATOM 15873 N N . GLY B 1 515 ? -0.900 40.767 50.195 1.000 22.921 515 GLY B N 1
ATOM 15874 C CA . GLY B 1 515 ? -0.952 39.732 51.195 1.000 20.736 515 GLY B CA 1
ATOM 15875 C C . GLY B 1 515 ? -2.340 39.470 51.784 1.000 22.759 515 GLY B C 1
ATOM 15876 O O . GLY B 1 515 ? -2.461 38.701 52.735 1.000 22.283 515 GLY B O 1
ATOM 15880 N N . GLU B 1 516 ? -3.379 40.061 51.185 1.000 21.379 516 GLU B N 1
ATOM 15881 C CA . GLU B 1 516 ? -4.756 39.763 51.583 1.000 26.060 516 GLU B CA 1
ATOM 15882 C C . GLU B 1 516 ? -5.334 38.623 50.769 1.000 21.289 516 GLU B C 1
ATOM 15883 O O . GLU B 1 516 ? -4.764 38.285 49.724 1.000 23.006 516 GLU B O 1
ATOM 15895 N N . VAL B 1 517 ? -6.466 38.086 51.222 1.000 19.629 517 VAL B N 1
ATOM 15896 C CA . VAL B 1 517 ? -7.217 37.071 50.502 1.000 20.212 517 VAL B CA 1
ATOM 15897 C C . VAL B 1 517 ? -8.708 37.394 50.520 1.000 22.302 517 VAL B C 1
ATOM 15898 O O . VAL B 1 517 ? -9.254 37.698 51.578 1.000 20.454 517 VAL B O 1
ATOM 15911 N N . TYR B 1 518 ? -9.341 37.343 49.339 1.000 20.929 518 TYR B N 1
ATOM 15912 C CA . TYR B 1 518 ? -10.781 37.477 49.182 1.000 19.698 518 TYR B CA 1
ATOM 15913 C C . TYR B 1 518 ? -11.415 36.224 48.607 1.000 20.323 518 TYR B C 1
ATOM 15914 O O . TYR B 1 518 ? -10.996 35.759 47.516 1.000 21.611 518 TYR B O 1
ATOM 15932 N N . PHE B 1 519 ? -12.446 35.697 49.272 1.000 19.922 519 PHE B N 1
ATOM 15933 C CA . PHE B 1 519 ? -13.140 34.502 48.795 1.000 20.055 519 PHE B CA 1
ATOM 15934 C C . PHE B 1 519 ? -14.434 34.802 48.012 1.000 19.094 519 PHE B C 1
ATOM 15935 O O . PHE B 1 519 ? -15.198 33.858 47.731 1.000 21.614 519 PHE B O 1
ATOM 15952 N N . ARG B 1 520 ? -14.702 36.091 47.765 1.000 18.305 520 ARG B N 1
ATOM 15953 C CA . ARG B 1 520 ? -15.895 36.579 47.061 1.000 19.553 520 ARG B CA 1
ATOM 15954 C C . ARG B 1 520 ? -16.306 35.640 45.917 1.000 19.868 520 ARG B C 1
ATOM 15955 O O . ARG B 1 520 ? -17.492 35.310 45.816 1.000 20.618 520 ARG B O 1
ATOM 15976 N N . ASN B 1 521 ? -15.350 35.340 45.026 1.000 21.705 521 ASN B N 1
ATOM 15977 C CA . ASN B 1 521 ? -15.660 34.651 43.766 1.000 21.819 521 ASN B CA 1
ATOM 15978 C C . ASN B 1 521 ? -15.032 33.251 43.744 1.000 24.606 521 ASN B C 1
ATOM 15979 O O . ASN B 1 521 ? -14.993 32.607 42.690 1.000 24.598 521 ASN B O 1
ATOM 15990 N N . ALA B 1 522 ? -14.553 32.768 44.892 1.000 24.395 522 ALA B N 1
ATOM 15991 C CA . ALA B 1 522 ? -13.957 31.437 45.000 1.000 22.185 522 ALA B CA 1
ATOM 15992 C C . ALA B 1 522 ? -15.019 30.342 44.921 1.000 21.869 522 ALA B C 1
ATOM 15993 O O . ALA B 1 522 ? -16.211 30.567 45.187 1.000 22.638 522 ALA B O 1
ATOM 16000 N N . TYR B 1 523 ? -14.592 29.159 44.427 1.000 24.297 523 TYR B N 1
ATOM 16001 C CA . TYR B 1 523 ? -15.470 28.024 44.231 1.000 23.410 523 TYR B CA 1
ATOM 16002 C C . TYR B 1 523 ? -14.634 26.740 44.186 1.000 22.379 523 TYR B C 1
ATOM 16003 O O . TYR B 1 523 ? -13.435 26.818 43.910 1.000 25.349 523 TYR B O 1
ATOM 16021 N N . PHE B 1 524 ? -15.288 25.614 44.509 1.000 26.068 524 PHE B N 1
ATOM 16022 C CA . PHE B 1 524 ? -14.691 24.307 44.313 1.000 25.407 524 PHE B CA 1
ATOM 16023 C C . PHE B 1 524 ? -15.112 23.741 42.956 1.000 25.015 524 PHE B C 1
ATOM 16024 O O . PHE B 1 524 ? -16.302 23.611 42.694 1.000 29.824 524 PHE B O 1
ATOM 16041 N N . LYS B 1 525 ? -14.115 23.409 42.137 1.000 29.869 525 LYS B N 1
ATOM 16042 C CA . LYS B 1 525 ? -14.397 22.688 40.902 1.000 37.478 525 LYS B CA 1
ATOM 16043 C C . LYS B 1 525 ? -14.495 21.195 41.237 1.000 41.411 525 LYS B C 1
ATOM 16044 O O . LYS B 1 525 ? -13.895 20.758 42.237 1.000 44.827 525 LYS B O 1
ATOM 16064 N N . SER C 2 1 ? -13.120 12.366 18.219 1.000 19.308 1 SER C N 1
ATOM 16065 C CA . SER C 2 1 ? -12.444 11.971 16.963 1.000 18.398 1 SER C CA 1
ATOM 16066 C C . SER C 2 1 ? -13.367 11.097 16.117 1.000 17.048 1 SER C C 1
ATOM 16067 O O . SER C 2 1 ? -14.250 10.417 16.650 1.000 16.571 1 SER C O 1
ATOM 16077 N N . ASN C 2 2 ? -13.121 11.121 14.806 1.000 17.194 2 ASN C N 1
ATOM 16078 C CA . ASN C 2 2 ? -13.889 10.350 13.840 1.000 18.055 2 ASN C CA 1
ATOM 16079 C C . ASN C 2 2 ? -13.519 8.871 13.992 1.000 17.601 2 ASN C C 1
ATOM 16080 O O . ASN C 2 2 ? -12.356 8.539 13.907 1.000 17.571 2 ASN C O 1
ATOM 16091 N N . SER C 2 3 ? -14.509 8.008 14.160 1.000 19.176 3 SER C N 1
ATOM 16092 C CA . SER C 2 3 ? -14.342 6.588 14.397 1.000 19.556 3 SER C CA 1
ATOM 16093 C C . SER C 2 3 ? -14.525 5.815 13.103 1.000 20.569 3 SER C C 1
ATOM 16094 O O . SER C 2 3 ? -15.592 5.888 12.507 1.000 20.355 3 SER C O 1
ATOM 16102 N N . SER C 2 4 ? -13.486 5.053 12.737 1.000 22.270 4 SER C N 1
ATOM 16103 C CA . SER C 2 4 ? -13.512 4.219 11.547 1.000 25.313 4 SER C CA 1
ATOM 16104 C C . SER C 2 4 ? -14.606 3.140 11.651 1.000 26.757 4 SER C C 1
ATOM 16105 O O . SER C 2 4 ? -14.794 2.584 12.769 1.000 27.808 4 SER C O 1
ATOM 16114 N N . SER D 2 1 ? -1.067 46.872 57.499 1.000 18.078 1 SER D N 1
ATOM 16115 C CA . SER D 2 1 ? -1.826 46.236 58.620 1.000 17.879 1 SER D CA 1
ATOM 16116 C C . SER D 2 1 ? -0.871 45.321 59.389 1.000 17.929 1 SER D C 1
ATOM 16117 O O . SER D 2 1 ? 0.110 44.865 58.795 1.000 15.847 1 SER D O 1
ATOM 16127 N N . ASN D 2 2 ? -1.121 45.175 60.690 1.000 15.653 2 ASN D N 1
ATOM 16128 C CA . ASN D 2 2 ? -0.314 44.312 61.546 1.000 16.678 2 ASN D CA 1
ATOM 16129 C C . ASN D 2 2 ? -0.579 42.860 61.185 1.000 14.894 2 ASN D C 1
ATOM 16130 O O . ASN D 2 2 ? -1.682 42.366 61.232 1.000 16.084 2 ASN D O 1
ATOM 16141 N N . SER D 2 3 ? 0.516 42.101 60.925 1.000 16.806 3 SER D N 1
ATOM 16142 C CA . SER D 2 3 ? 0.418 40.699 60.558 1.000 18.242 3 SER D CA 1
ATOM 16143 C C . SER D 2 3 ? 0.682 39.827 61.782 1.000 17.616 3 SER D C 1
ATOM 16144 O O . SER D 2 3 ? 1.764 39.919 62.382 1.000 18.521 3 SER D O 1
ATOM 16152 N N . SER D 2 4 ? -0.288 38.928 62.034 1.000 18.487 4 SER D N 1
ATOM 16153 C CA . SER D 2 4 ? -0.238 37.989 63.136 1.000 18.944 4 SER D CA 1
ATOM 16154 C C . SER D 2 4 ? 0.929 37.014 62.906 1.000 21.960 4 SER D C 1
ATOM 16155 O O . SER D 2 4 ? 1.527 36.664 63.900 1.000 18.577 4 SER D O 1
#

Solvent-accessible surface area: 39115 Å² total; per-residue (Å²): 251,30,90,51,43,0,36,4,3,2,10,13,18,4,48,12,1,3,0,4,43,0,0,0,14,5,0,0,2,1,2,36,1,1,7,8,1,0,1,29,16,29,87,110,30,101,33,50,74,0,1,0,47,87,46,80,51,40,74,52,5,71,31,10,36,0,48,1,43,128,54,1,74,1,20,72,32,47,87,1,26,0,56,10,0,25,38,5,0,36,51,0,0,36,63,131,42,145,14,8,0,6,11,0,0,33,22,0,104,25,0,72,34,4,29,73,66,174,38,55,49,123,105,5,28,1,119,7,83,73,78,69,29,0,104,0,63,1,76,39,42,8,91,13,0,32,38,0,0,16,6,3,2,0,9,0,2,11,82,156,16,5,84,146,43,152,153,13,17,63,80,28,46,138,34,12,8,1,0,0,5,0,63,11,57,46,31,152,78,80,24,38,0,20,0,60,59,0,82,42,4,76,10,78,116,122,2,112,0,130,60,0,42,0,44,24,31,52,73,2,71,46,2,16,144,72,41,110,74,57,102,7,6,11,0,0,27,18,17,2,23,6,6,14,92,15,6,69,92,16,120,187,98,64,43,27,51,32,87,85,8,6,0,0,0,1,1,3,0,7,18,99,22,146,1,0,70,23,52,8,2,14,17,0,1,0,23,0,0,29,0,93,34,0,12,131,103,25,5,61,1,87,20,63,30,0,15,0,0,0,0,17,81,5,88,32,1,99,79,7,119,108,26,83,19,111,36,69,25,35,176,35,0,90,111,43,8,95,116,0,5,169,105,67,70,54,95,118,15,86,78,11,55,174,4,107,0,1,14,2,61,8,55,10,6,22,84,0,0,96,21,0,53,81,24,0,115,157,25,11,40,4,102,10,111,45,46,78,21,74,6,37,90,0,2,76,46,1,71,81,52,94,17,27,0,0,0,4,0,2,13,2,16,5,105,13,12,1,2,0,0,8,1,0,24,28,73,130,12,12,0,0,12,0,9,14,91,20,108,104,0,70,120,14,0,70,77,0,34,92,36,38,60,126,96,112,35,20,80,37,0,53,125,0,0,23,36,0,7,89,54,0,0,0,0,0,0,14,6,13,7,5,8,9,2,22,45,92,69,6,77,36,31,7,62,42,32,20,6,19,2,18,4,12,44,0,95,15,149,119,81,52,41,0,34,5,3,1,12,18,16,4,46,11,1,4,1,4,43,0,0,0,12,4,0,0,2,1,1,32,0,1,7,7,1,0,2,29,19,31,71,116,32,101,45,52,76,0,1,0,47,113,47,82,69,44,214,86,16,70,31,17,38,0,48,2,44,109,57,4,73,1,20,76,31,41,91,5,18,0,73,10,0,24,50,5,0,29,54,0,0,36,66,132,38,145,12,7,0,6,9,0,0,33,21,0,101,23,0,74,36,4,29,63,64,172,40,52,50,118,105,5,26,0,102,17,89,82,68,100,29,0,101,0,56,1,75,40,70,10,127,10,0,30,40,0,0,14,7,3,2,0,9,0,1,8,58,140,12,5,92,141,45,175,157,14,16,58,81,29,47,140,36,12,7,1,0,0,4,0,60,11,57,46,31,143,78,73,20,38,1,22,0,60,61,0,83,43,3,77,14,81,121,126,4,72,1,132,71,0,40,0,40,21,39,56,77,4,76,50,1,18,145,53,40,128,67,57,95,5,6,11,0,0,29,19,16,2,22,6,4,11,95,15,6,63,89,17,77,186,93,40,47,19,52,46,47,90,5,9,0,0,0,1,1,4,0,6,19,100,21,147,1,0,65,22,52,15,2,14,14,0,2,0,21,0,0,35,0,81,36,0,3,128,101,25,6,40,0,96,18,47,23,0,14,0,0,0,0,13,76,5,85,40,2,101,113,8,114,127,25,87,31,139,22,59,26,35,153,41,0,100,87,41,9,77,101,0,2,145,121,64,70,49,97,119,15,81,69,20,63,130,2,94,0,2,15,3,62,9,59,12,7,21,65,0,0,100,24,0,55,99,23,0,100,115,24,9,31,3,83,8,84,53,46,78,22,76,6,36,92,0,2,70,43,1,69,85,45,92,15,27,0,0,0,5,0,2,13,1,11,4,98,14,12,0,1,0,0,7,0,0,20,28,70,120,13,11,2,0,13,0,9,14,80,18,112,81,0,59,81,7,1,75,73,1,40,88,50,121,69,173,89,74,39,23,95,34,0,67,116,0,0,22,30,0,7,89,57,0,0,0,0,0,0,13,6,10,6,4,8,1,3,23,44,92,73,3,14,14,9,7,15,20,51,19,4,14,2,21,4,12,42,0,26,23,76,2,6,7,13,3,7,6,14

Radius of gyration: 35.48 Å; Cα contacts (8 Å, |Δi|>4): 2448; chains: 4; bounding box: 79×90×90 Å

B-factor: mean 25.81, std 9.85, range [11.48, 453.21]

GO terms:
  GO:0045121 membrane raft (C, EXP)
  GO:0005886 plasma membrane (C, EXP)